Protein AF-0000000066937886 (afdb_homodimer)

pLDDT: mean 88.04, std 13.07, range [36.5, 98.5]

Nearest PDB structures (foldseek):
  7y1j-assembly1_A  TM=9.518E-02  e=7.546E+00  Rattus norvegicus
  7y1j-assembly1_A  TM=9.971E-02  e=4.966E+00  Rattus norvegicus

Radius of gyration: 34.25 Å; Cα contacts (8 Å, |Δi|>4): 2492; chains: 2; bounding box: 72×101×82 Å

Sequence (1190 aa):
MPIIDKDVPQTISIPSATLRKFSGSRVDPYTRYVAYRLFRDLHISVQGQRNINNALSNLPVHVSVAPGEKLSFGWGLSNVIRDQAVHEGSYEHLAMMIALGESFHEPYGARVLMSMADAAAGPDDMTPHFSQWQAALHGCNGIFATSDFGLLVEDYLQIDPYPIVYPMERVKRLDDVFPPSMIAEALRALMRVTKGEAKHVTLIGSGIISWFAAIAEWLCDLRIVVYQKDGKELRVTHPDQEPQLTLVFVPEAGIKASFDPWKPSGPAVEELSLIDRTYSATLHTTRFGGRVAWQSLLPRVFGKSFHHLDHDNSKAFGTMIGSAARMFEGLAHGKGHEDHGQLVSVQNQSNTASYGAGLIETITNWLPELRRFQGRMERSLKLSHEDASASYVENLTKIRKACHCGICTSKDEVDKDKEGHPPDHGYCLAVLVETVISLGLALARMAVSARLFPTRSGIYSFYQSQVARRMEARGLHWTVHFKLVYGNVWNAPDAVRLQNSLQIFAGSRPQGDLPQNLVALSHEGCCAYFMDLEKRMKSSSDCPQVKLIRVVPGGVNVGEKVFDRACLGPIEDADPDDPWEAIIYEHLPEPLFCKMPIIDKDVPQTISIPSATLRKFSGSRVDPYTRYVAYRLFRDLHISVQGQRNINNALSNLPVHVSVAPGEKLSFGWGLSNVIRDQAVHEGSYEHLAMMIALGESFHEPYGARVLMSMADAAAGPDDMTPHFSQWQAALHGCNGIFATSDFGLLVEDYLQIDPYPIVYPMERVKRLDDVFPPSMIAEALRALMRVTKGEAKHVTLIGSGIISWFAAIAEWLCDLRIVVYQKDGKELRVTHPDQEPQLTLVFVPEAGIKASFDPWKPSGPAVEELSLIDRTYSATLHTTRFGGRVAWQSLLPRVFGKSFHHLDHDNSKAFGTMIGSAARMFEGLAHGKGHEDHGQLVSVQNQSNTASYGAGLIETITNWLPELRRFQGRMERSLKLSHEDASASYVENLTKIRKACHCGICTSKDEVDKDKEGHPPDHGYCLAVLVETVISLGLALARMAVSARLFPTRSGIYSFYQSQVARRMEARGLHWTVHFKLVYGNVWNAPDAVRLQNSLQIFAGSRPQGDLPQNLVALSHEGCCAYFMDLEKRMKSSSDCPQVKLIRVVPGGVNVGEKVFDRACLGPIEDADPDDPWEAIIYEHLPEPLFCK

Foldseek 3Di:
DALDDPPDDPDDDDPPLLVVLCVQLVADPVQLSSLCSLQVLADFDPQLVVQLVVLLVPFDKFDAPQVVFQWIWTQGPSHSSVPVVSCPPHCRSVVQLQLLLQFFPLLLSLQLSQLSNVVNHDPPHDHDDSVNSSSNSQSNHQSCLLPCLLVQLLVLLLLFLAQQDDVVVPDQAPCVLEPSNQVSVVVVLVSCCLSPVAQAKEKEFASVCSSVVSCCCNTRVFWEWEEEQQGATRDTPDVVDDGRYYYYHDNGGGIDMDRDDDDRNDDHDDHQDLLSSAHRLVVLSYSGGGFDALACLCCNLQRQLVVCCVPVVVLLLLLLLLLVLLLVQCLCVVHDPPLQNVLRDVQCVVLQCLHQLNLLCLLCVSRVVCVVSSVSSNVLNVDDNVVSLVSNVVSLVVLCVVQVFQQSDAPVPDDPVGHLPGGPSNHRNSLSSLLSSLVSLLSSQEAEDNSRGWISLLSSVSSVLLSVQSNVCHPHDPSVSVCSNRVCRSVNQPLSSQQNVCSGRSNDGDDDDRFRQWAKFAGSFKIKGFCCSNAQNDPDPPRNYDTGIYMRGDAIDRNSHGFGTKGFADGPPDDPVDFWDWRDDPSGPGTITTD/DALDDPPPDPDDDDPPLLVVLCVQLVADPVQLSSLCSLQVLADFDPQLVVLLVVLLVPFDKFAAPQVVFQWIWTQGPSHSSVPVVSCPPHCRSVVQLQLLLQFFALLLSLQLSQLSNVVNHDPPHDHDDSVNSSSNSQSNHQSCLLPCLLVQLLVLLLLFLAQQDDVVVPDQAPCVQEPSNQVSVVVVLVSCCLSPVAQAKEKEFASQCSSVVSCCCNTRVFWEWEEEQQGATRDTPDVVDDGRYYYYHDNGGGIDMDRDDDDRPHDHDDHQDSLSSAHNLVVLSYSGGGFDALACLCCNLQRQLVVCCVPVVVLLLLLLLLLVLLLVQCLCVVHDPPLQNVLRDVQCVVLQCLHQLNLLCLLCVSRVVCVVSSVSSNVLNPDDNVVSLVSNVVSLVVLCVVQVFQQSDAPVPDDPVGHLPGGPSNHRNSLSSLLSSLVSLLSSQEAEDNSRGWISLLSSVSSVLLSVQSNVCHPHDPSVSVCSNRVCRSVNQPLSSQQNVCSGRSNDGDDDDRFRQWAKFADSFKIKGFCCSNYQNDPCPPRNYDTGIYMRGDAIDRNSHGFGTKGFADGPPDDPVDFWDWRDDPSGPGTITTD

Structure (mmCIF, N/CA/C/O backbone):
data_AF-0000000066937886-model_v1
#
loop_
_entity.id
_entity.type
_entity.pdbx_description
1 polymer 'Uncharacterized protein'
#
loop_
_atom_site.group_PDB
_atom_site.id
_atom_site.type_symbol
_atom_site.label_atom_id
_atom_site.label_alt_id
_atom_site.label_comp_id
_atom_site.label_asym_id
_atom_site.label_entity_id
_atom_site.label_seq_id
_atom_site.pdbx_PDB_ins_code
_atom_site.Cartn_x
_atom_site.Cartn_y
_atom_site.Cartn_z
_atom_site.occupancy
_atom_site.B_iso_or_equiv
_atom_site.auth_seq_id
_atom_site.auth_comp_id
_atom_site.auth_asym_id
_atom_site.auth_atom_id
_atom_site.pdbx_PDB_model_num
ATOM 1 N N . MET A 1 1 ? -15.914 -21.859 16.234 1 44.44 1 MET A N 1
ATOM 2 C CA . MET A 1 1 ? -15.141 -21.688 17.469 1 44.44 1 MET A CA 1
ATOM 3 C C . MET A 1 1 ? -14.43 -20.344 17.469 1 44.44 1 MET A C 1
ATOM 5 O O . MET A 1 1 ? -13.93 -19.891 16.438 1 44.44 1 MET A O 1
ATOM 9 N N . PRO A 1 2 ? -14.539 -19.609 18.578 1 62.69 2 PRO A N 1
ATOM 10 C CA . PRO A 1 2 ? -13.859 -18.312 18.656 1 62.69 2 PRO A CA 1
ATOM 11 C C . PRO A 1 2 ? -12.344 -18.422 18.5 1 62.69 2 PRO A C 1
ATOM 13 O O . PRO A 1 2 ? -11.75 -19.406 18.938 1 62.69 2 PRO A O 1
ATOM 16 N N . ILE A 1 3 ? -11.758 -17.656 17.578 1 70.38 3 ILE A N 1
ATOM 17 C CA . ILE A 1 3 ? -10.312 -17.609 17.359 1 70.38 3 ILE A CA 1
ATOM 18 C C . ILE A 1 3 ? -9.602 -17.422 18.703 1 70.38 3 ILE A C 1
ATOM 20 O O . ILE A 1 3 ? -8.602 -18.078 18.984 1 70.38 3 ILE A O 1
ATOM 24 N N . ILE A 1 4 ? -10.133 -16.5 19.484 1 61.88 4 ILE A N 1
ATOM 25 C CA . ILE A 1 4 ? -9.562 -16.297 20.812 1 61.88 4 ILE A CA 1
ATOM 26 C C . ILE A 1 4 ? -10.375 -17.078 21.844 1 61.88 4 ILE A C 1
ATOM 28 O O . ILE A 1 4 ? -11.562 -16.797 22.047 1 61.88 4 ILE A O 1
ATOM 32 N N . ASP A 1 5 ? -9.922 -18.25 22.141 1 63.91 5 ASP A N 1
ATOM 33 C CA . ASP A 1 5 ? -10.609 -19.109 23.109 1 63.91 5 ASP A CA 1
ATOM 34 C C . ASP A 1 5 ? -10.078 -18.891 24.516 1 63.91 5 ASP A C 1
ATOM 36 O O . ASP A 1 5 ? -9.156 -18.094 24.719 1 63.91 5 ASP A O 1
ATOM 40 N N . LYS A 1 6 ? -10.719 -19.484 25.516 1 60.19 6 LYS A N 1
ATOM 41 C CA . LYS A 1 6 ? -10.367 -19.422 26.922 1 60.19 6 LYS A CA 1
ATOM 42 C C . LYS A 1 6 ? -8.938 -19.891 27.156 1 60.19 6 LYS A C 1
ATOM 44 O O . LYS A 1 6 ? -8.352 -19.625 28.219 1 60.19 6 LYS A O 1
ATOM 49 N N . ASP A 1 7 ? -8.242 -20.422 25.984 1 65.5 7 ASP A N 1
ATOM 50 C CA . ASP A 1 7 ? -6.941 -21.031 26.203 1 65.5 7 ASP A CA 1
ATOM 51 C C . ASP A 1 7 ? -5.812 -20.109 25.734 1 65.5 7 ASP A C 1
ATOM 53 O O . ASP A 1 7 ? -4.656 -20.531 25.656 1 65.5 7 ASP A O 1
ATOM 57 N N . VAL A 1 8 ? -6.16 -18.938 25.344 1 73.31 8 VAL A N 1
ATOM 58 C CA . VAL A 1 8 ? -5.09 -18.016 24.969 1 73.31 8 VAL A CA 1
ATOM 59 C C . VAL A 1 8 ? -4.328 -17.578 26.219 1 73.31 8 VAL A C 1
ATOM 61 O O . VAL A 1 8 ? -4.934 -17.125 27.188 1 73.31 8 VAL A O 1
ATOM 64 N N . PRO A 1 9 ? -3.025 -17.844 26.125 1 79.19 9 PRO A N 1
ATOM 65 C CA . PRO A 1 9 ? -2.256 -17.406 27.297 1 79.19 9 PRO A CA 1
ATOM 66 C C . PRO A 1 9 ? -2.381 -15.906 27.547 1 79.19 9 PRO A C 1
ATOM 68 O O . PRO A 1 9 ? -2.588 -15.133 26.625 1 79.19 9 PRO A O 1
ATOM 71 N N . GLN A 1 10 ? -2.297 -15.57 28.734 1 83.44 10 GLN A N 1
ATOM 72 C CA . GLN A 1 10 ? -2.406 -14.172 29.125 1 83.44 10 GLN A CA 1
ATOM 73 C C . GLN A 1 10 ? -1.251 -13.352 28.562 1 83.44 10 GLN A C 1
ATOM 75 O O . GLN A 1 10 ? -1.417 -12.164 28.25 1 83.44 10 GLN A O 1
ATOM 80 N N . THR A 1 11 ? -0.121 -14.109 28.469 1 87 11 THR A N 1
ATOM 81 C CA . THR A 1 11 ? 1.084 -13.469 27.938 1 87 11 THR A CA 1
ATOM 82 C C . THR A 1 11 ? 1.759 -14.359 26.906 1 87 11 THR A C 1
ATOM 84 O O . THR A 1 11 ? 1.809 -15.578 27.047 1 87 11 THR A O 1
ATOM 87 N N . ILE A 1 12 ? 2.129 -13.734 25.859 1 83.31 12 ILE A N 1
ATOM 88 C CA . ILE A 1 12 ? 2.854 -14.438 24.812 1 83.31 12 ILE A CA 1
ATOM 89 C C . ILE A 1 12 ? 4.336 -14.086 24.875 1 83.31 12 ILE A C 1
ATOM 91 O O . ILE A 1 12 ? 4.695 -12.906 24.891 1 83.31 12 ILE A O 1
ATOM 95 N N . SER A 1 13 ? 5.117 -15.078 25.016 1 84.19 13 SER A N 1
ATOM 96 C CA . SER A 1 13 ? 6.562 -14.883 25.031 1 84.19 13 SER A CA 1
ATOM 97 C C . SER A 1 13 ? 7.188 -15.188 23.672 1 84.19 13 SER A C 1
ATOM 99 O O . SER A 1 13 ? 7.035 -16.297 23.156 1 84.19 13 SER A O 1
ATOM 101 N N . ILE A 1 14 ? 7.836 -14.227 23.078 1 86.81 14 ILE A N 1
ATOM 102 C CA . ILE A 1 14 ? 8.492 -14.391 21.797 1 86.81 14 ILE A CA 1
ATOM 103 C C . ILE A 1 14 ? 9.984 -14.07 21.922 1 86.81 14 ILE A C 1
ATOM 105 O O . ILE A 1 14 ? 10.352 -13.016 22.453 1 86.81 14 ILE A O 1
ATOM 109 N N . PRO A 1 15 ? 10.797 -15.031 21.562 1 88.94 15 PRO A N 1
ATOM 110 C CA . PRO A 1 15 ? 12.219 -14.672 21.547 1 88.94 15 PRO A CA 1
ATOM 111 C C . PRO A 1 15 ? 12.492 -13.398 20.75 1 88.94 15 PRO A C 1
ATOM 113 O O . PRO A 1 15 ? 11.891 -13.18 19.703 1 88.94 15 PRO A O 1
ATOM 116 N N . SER A 1 16 ? 13.398 -12.57 21.266 1 88.69 16 SER A N 1
ATOM 117 C CA . SER A 1 16 ? 13.703 -11.289 20.641 1 88.69 16 SER A CA 1
ATOM 118 C C . SER A 1 16 ? 14.188 -11.469 19.203 1 88.69 16 SER A C 1
ATOM 120 O O . SER A 1 16 ? 13.859 -10.672 18.328 1 88.69 16 SER A O 1
ATOM 122 N N . ALA A 1 17 ? 14.93 -12.516 19.031 1 89.06 17 ALA A N 1
ATOM 123 C CA . ALA A 1 17 ? 15.438 -12.797 17.688 1 89.06 17 ALA A CA 1
ATOM 124 C C . ALA A 1 17 ? 14.305 -13.148 16.734 1 89.06 17 ALA A C 1
ATOM 126 O O . ALA A 1 17 ? 14.312 -12.727 15.578 1 89.06 17 ALA A O 1
ATOM 127 N N . THR A 1 18 ? 13.352 -13.867 17.25 1 91.62 18 THR A N 1
ATOM 128 C CA . THR A 1 18 ? 12.203 -14.266 16.438 1 91.62 18 THR A CA 1
ATOM 129 C C . THR A 1 18 ? 11.328 -13.055 16.109 1 91.62 18 THR A C 1
ATOM 131 O O . THR A 1 18 ? 10.836 -12.922 14.984 1 91.62 18 THR A O 1
ATOM 134 N N . LEU A 1 19 ? 11.172 -12.219 17.078 1 92.31 19 LEU A N 1
ATOM 135 C CA . LEU A 1 19 ? 10.383 -11.008 16.875 1 92.31 19 LEU A CA 1
ATOM 136 C C . LEU A 1 19 ? 11.016 -10.109 15.828 1 92.31 19 LEU A C 1
ATOM 138 O O . LEU A 1 19 ? 10.32 -9.531 14.992 1 92.31 19 LEU A O 1
ATOM 142 N N . ARG A 1 20 ? 12.305 -10.016 15.875 1 92.19 20 ARG A N 1
ATOM 143 C CA . ARG A 1 20 ? 13.055 -9.242 14.898 1 92.19 20 ARG A CA 1
ATOM 144 C C . ARG A 1 20 ? 12.891 -9.82 13.492 1 92.19 20 ARG A C 1
ATOM 146 O O . ARG A 1 20 ? 12.695 -9.086 12.531 1 92.19 20 ARG A O 1
ATOM 153 N N . LYS A 1 21 ? 12.938 -11.117 13.414 1 93.75 21 LYS A N 1
ATOM 154 C CA . LYS A 1 21 ? 12.797 -11.789 12.125 1 93.75 21 LYS A CA 1
ATOM 155 C C . LYS A 1 21 ? 11.383 -11.625 11.578 1 93.75 21 LYS A C 1
ATOM 157 O O . LYS A 1 21 ? 11.195 -11.469 10.367 1 93.75 21 LYS A O 1
ATOM 162 N N . PHE A 1 22 ? 10.352 -11.672 12.477 1 94.75 22 PHE A N 1
ATOM 163 C CA . PHE A 1 22 ? 8.977 -11.406 12.07 1 94.75 22 PHE A CA 1
ATOM 164 C C . PHE A 1 22 ? 8.859 -10.008 11.469 1 94.75 22 PHE A C 1
ATOM 166 O O . PHE A 1 22 ? 8.25 -9.828 10.414 1 94.75 22 PHE A O 1
ATOM 173 N N . SER A 1 23 ? 9.5 -9.062 12.133 1 94.88 23 SER A N 1
ATOM 174 C CA . SER A 1 23 ? 9.477 -7.68 11.664 1 94.88 23 SER A CA 1
ATOM 175 C C . SER A 1 23 ? 10.18 -7.539 10.32 1 94.88 23 SER A C 1
ATOM 177 O O . SER A 1 23 ? 9.688 -6.852 9.422 1 94.88 23 SER A O 1
ATOM 179 N N . GLY A 1 24 ? 11.289 -8.234 10.211 1 95.31 24 GLY A N 1
ATOM 180 C CA . GLY A 1 24 ? 12.039 -8.18 8.961 1 95.31 24 GLY A CA 1
ATOM 181 C C . GLY A 1 24 ? 11.266 -8.719 7.777 1 95.31 24 GLY A C 1
ATOM 182 O O . GLY A 1 24 ? 11.414 -8.234 6.656 1 95.31 24 GLY A O 1
ATOM 183 N N . SER A 1 25 ? 10.453 -9.734 8.031 1 95.06 25 SER A N 1
ATOM 184 C CA . SER A 1 25 ? 9.641 -10.336 6.984 1 95.06 25 SER A CA 1
ATOM 185 C C . SER A 1 25 ? 8.266 -9.68 6.902 1 95.06 25 SER A C 1
ATOM 187 O O . SER A 1 25 ? 7.422 -10.086 6.098 1 95.06 25 SER A O 1
ATOM 189 N N . ARG A 1 26 ? 7.98 -8.695 7.789 1 95.5 26 ARG A N 1
ATOM 190 C CA . ARG A 1 26 ? 6.738 -7.938 7.871 1 95.5 26 ARG A CA 1
ATOM 191 C C . ARG A 1 26 ? 5.562 -8.844 8.219 1 95.5 26 ARG A C 1
ATOM 193 O O . ARG A 1 26 ? 4.457 -8.656 7.707 1 95.5 26 ARG A O 1
ATOM 200 N N . VAL A 1 27 ? 5.84 -9.852 8.93 1 95.75 27 VAL A N 1
ATOM 201 C CA . VAL A 1 27 ? 4.801 -10.773 9.383 1 95.75 27 VAL A CA 1
ATOM 202 C C . VAL A 1 27 ? 4.352 -10.398 10.789 1 95.75 27 VAL A C 1
ATOM 204 O O . VAL A 1 27 ? 5.172 -10.289 11.703 1 95.75 27 VAL A O 1
ATOM 207 N N . ASP A 1 28 ? 3.066 -10.203 10.93 1 95.44 28 ASP A N 1
ATOM 208 C CA . ASP A 1 28 ? 2.473 -9.875 12.227 1 95.44 28 ASP A CA 1
ATOM 209 C C . ASP A 1 28 ? 2.365 -11.117 13.109 1 95.44 28 ASP A C 1
ATOM 211 O O . ASP A 1 28 ? 1.706 -12.094 12.734 1 95.44 28 ASP A O 1
ATOM 215 N N . PRO A 1 29 ? 3.037 -11.094 14.281 1 92.38 29 PRO A N 1
ATOM 216 C CA . PRO A 1 29 ? 3.029 -12.281 15.148 1 92.38 29 PRO A CA 1
ATOM 217 C C . PRO A 1 29 ? 1.619 -12.695 15.562 1 92.38 29 PRO A C 1
ATOM 219 O O . PRO A 1 29 ? 1.343 -13.891 15.703 1 92.38 29 PRO A O 1
ATOM 222 N N . TYR A 1 30 ? 0.709 -11.781 15.789 1 92.44 30 TYR A N 1
ATOM 223 C CA . TYR A 1 30 ? -0.662 -12.117 16.156 1 92.44 30 TYR A CA 1
ATOM 224 C C . TYR A 1 30 ? -1.367 -12.852 15.023 1 92.44 30 TYR A C 1
ATOM 226 O O . TYR A 1 30 ? -2.115 -13.805 15.266 1 92.44 30 TYR A O 1
ATOM 234 N N . THR A 1 31 ? -1.194 -12.398 13.812 1 93.88 31 THR A N 1
ATOM 235 C CA . THR A 1 31 ? -1.789 -13.055 12.656 1 93.88 31 THR A CA 1
ATOM 236 C C . THR A 1 31 ? -1.33 -14.5 12.562 1 93.88 31 THR A C 1
ATOM 238 O O . THR A 1 31 ? -2.121 -15.391 12.227 1 93.88 31 THR A O 1
ATOM 241 N N . ARG A 1 32 ? -0.07 -14.719 12.805 1 91.25 32 ARG A N 1
ATOM 242 C CA . ARG A 1 32 ? 0.454 -16.078 12.812 1 91.25 32 ARG A CA 1
ATOM 243 C C . ARG A 1 32 ? -0.229 -16.922 13.891 1 91.25 32 ARG A C 1
ATOM 245 O O . ARG A 1 32 ? -0.51 -18.109 13.672 1 91.25 32 ARG A O 1
ATOM 252 N N . TYR A 1 33 ? -0.379 -16.359 15.016 1 88.44 33 TYR A N 1
ATOM 253 C CA . TYR A 1 33 ? -1.07 -17.047 16.094 1 88.44 33 TYR A CA 1
ATOM 254 C C . TYR A 1 33 ? -2.5 -17.391 15.695 1 88.44 33 TYR A C 1
ATOM 256 O O . TYR A 1 33 ? -2.98 -18.5 15.977 1 88.44 33 TYR A O 1
ATOM 264 N N . VAL A 1 34 ? -3.201 -16.438 15.102 1 91.75 34 VAL A N 1
ATOM 265 C CA . VAL A 1 34 ? -4.57 -16.672 14.656 1 91.75 34 VAL A CA 1
ATOM 266 C C . VAL A 1 34 ? -4.586 -17.812 13.641 1 91.75 34 VAL A C 1
ATOM 268 O O . VAL A 1 34 ? -5.465 -18.672 13.68 1 91.75 34 VAL A O 1
ATOM 271 N N . ALA A 1 35 ? -3.629 -17.781 12.703 1 93.38 35 ALA A N 1
ATOM 272 C CA . ALA A 1 35 ? -3.525 -18.859 11.734 1 93.38 35 ALA A CA 1
ATOM 273 C C . ALA A 1 35 ? -3.342 -20.203 12.43 1 93.38 35 ALA A C 1
ATOM 275 O O . ALA A 1 35 ? -3.963 -21.203 12.055 1 93.38 35 ALA A O 1
ATOM 276 N N . TYR A 1 36 ? -2.469 -20.25 13.438 1 90.38 36 TYR A N 1
ATOM 277 C CA . TYR A 1 36 ? -2.252 -21.453 14.234 1 90.38 36 TYR A CA 1
ATOM 278 C C . TYR A 1 36 ? -3.564 -21.969 14.805 1 90.38 36 TYR A C 1
ATOM 280 O O . TYR A 1 36 ? -3.855 -23.172 14.719 1 90.38 36 TYR A O 1
ATOM 288 N N . ARG A 1 37 ? -4.348 -21.094 15.273 1 88.81 37 ARG A N 1
ATOM 289 C CA . ARG A 1 37 ? -5.617 -21.484 15.875 1 88.81 37 ARG A CA 1
ATOM 290 C C . ARG A 1 37 ? -6.602 -21.969 14.82 1 88.81 37 ARG A C 1
ATOM 292 O O . ARG A 1 37 ? -7.395 -22.875 15.078 1 88.81 37 ARG A O 1
ATOM 299 N N . LEU A 1 38 ? -6.629 -21.328 13.727 1 91.56 38 LEU A N 1
ATOM 300 C CA . LEU A 1 38 ? -7.566 -21.656 12.656 1 91.56 38 LEU A CA 1
ATOM 301 C C . LEU A 1 38 ? -7.332 -23.078 12.148 1 91.56 38 LEU A C 1
ATOM 303 O O . LEU A 1 38 ? -8.281 -23.781 11.797 1 91.56 38 LEU A O 1
ATOM 307 N N . PHE A 1 39 ? -6.062 -23.484 12.133 1 93.62 39 PHE A N 1
ATOM 308 C CA . PHE A 1 39 ? -5.746 -24.734 11.461 1 93.62 39 PHE A CA 1
ATOM 309 C C . PHE A 1 39 ? -5.289 -25.781 12.461 1 93.62 39 PHE A C 1
ATOM 311 O O . PHE A 1 39 ? -4.641 -26.766 12.094 1 93.62 39 PHE A O 1
ATOM 318 N N . ARG A 1 40 ? -5.562 -25.562 13.656 1 87.5 40 ARG A N 1
ATOM 319 C CA . ARG A 1 40 ? -5.164 -26.484 14.711 1 87.5 40 ARG A CA 1
ATOM 320 C C . ARG A 1 40 ? -5.781 -27.859 14.5 1 87.5 40 ARG A C 1
ATOM 322 O O . ARG A 1 40 ? -5.207 -28.875 14.898 1 87.5 40 ARG A O 1
ATOM 329 N N . ASP A 1 41 ? -6.934 -27.875 13.797 1 88.62 41 ASP A N 1
ATOM 330 C CA . ASP A 1 41 ? -7.668 -29.125 13.625 1 88.62 41 ASP A CA 1
ATOM 331 C C . ASP A 1 41 ? -7.25 -29.828 12.336 1 88.62 41 ASP A C 1
ATOM 333 O O . ASP A 1 41 ? -7.75 -30.922 12.023 1 88.62 41 ASP A O 1
ATOM 337 N N . LEU A 1 42 ? -6.406 -29.203 11.594 1 93.38 42 LEU A N 1
ATOM 338 C CA . LEU A 1 42 ? -5.844 -29.875 10.43 1 93.38 42 LEU A CA 1
ATOM 339 C C . LEU A 1 42 ? -4.789 -30.891 10.852 1 93.38 42 LEU A C 1
ATOM 341 O O . LEU A 1 42 ? -3.766 -30.531 11.43 1 93.38 42 LEU A O 1
ATOM 345 N N . HIS A 1 43 ? -5.059 -32.094 10.703 1 93.62 43 HIS A N 1
ATOM 346 C CA . HIS A 1 43 ? -4.094 -33.125 11.07 1 93.62 43 HIS A CA 1
ATOM 347 C C . HIS A 1 43 ? -3.225 -33.531 9.883 1 93.62 43 HIS A C 1
ATOM 349 O O . HIS A 1 43 ? -3.717 -34.094 8.914 1 93.62 43 HIS A O 1
ATOM 355 N N . ILE A 1 44 ? -1.978 -33.25 9.977 1 94.88 44 ILE A N 1
ATOM 356 C CA . ILE A 1 44 ? -1.009 -33.625 8.953 1 94.88 44 ILE A CA 1
ATOM 357 C C . ILE A 1 44 ? -0.472 -35.031 9.234 1 94.88 44 ILE A C 1
ATOM 359 O O . ILE A 1 44 ? -0.085 -35.312 10.359 1 94.88 44 ILE A O 1
ATOM 363 N N . SER A 1 45 ? -0.475 -35.875 8.32 1 95 45 SER A N 1
ATOM 364 C CA . SER A 1 45 ? -0.003 -37.25 8.461 1 95 45 SER A CA 1
ATOM 365 C C . SER A 1 45 ? 1.516 -37.312 8.594 1 95 45 SER A C 1
ATOM 367 O O . SER A 1 45 ? 2.195 -36.281 8.422 1 95 45 SER A O 1
ATOM 369 N N . VAL A 1 46 ? 2.037 -38.469 8.867 1 95.38 46 VAL A N 1
ATOM 370 C CA . VAL A 1 46 ? 3.48 -38.656 8.953 1 95.38 46 VAL A CA 1
ATOM 371 C C . VAL A 1 46 ? 4.125 -38.375 7.605 1 95.38 46 VAL A C 1
ATOM 373 O O . VAL A 1 46 ? 5.16 -37.688 7.539 1 95.38 46 VAL A O 1
ATOM 376 N N . GLN A 1 47 ? 3.467 -38.844 6.59 1 95.5 47 GLN A N 1
ATOM 377 C CA . GLN A 1 47 ? 3.973 -38.562 5.25 1 95.5 47 GLN A CA 1
ATOM 378 C C . GLN A 1 47 ? 3.926 -37.094 4.938 1 95.5 47 GLN A C 1
ATOM 380 O O . GLN A 1 47 ? 4.844 -36.531 4.316 1 95.5 47 GLN A O 1
ATOM 385 N N . GLY A 1 48 ? 2.83 -36.5 5.332 1 96.06 48 GLY A N 1
ATOM 386 C CA . GLY A 1 48 ? 2.721 -35.062 5.145 1 96.06 48 GLY A CA 1
ATOM 387 C C . GLY A 1 48 ? 3.812 -34.281 5.855 1 96.06 48 GLY A C 1
ATOM 388 O O . GLY A 1 48 ? 4.363 -33.312 5.305 1 96.06 48 GLY A O 1
ATOM 389 N N . GLN A 1 49 ? 4.133 -34.656 7.07 1 94.25 49 GLN A N 1
ATOM 390 C CA . GLN A 1 49 ? 5.199 -34.031 7.84 1 94.25 49 GLN A CA 1
ATOM 391 C C . GLN A 1 49 ? 6.551 -34.219 7.152 1 94.25 49 GLN A C 1
ATOM 393 O O . GLN A 1 49 ? 7.359 -33.281 7.125 1 94.25 49 GLN A O 1
ATOM 398 N N . ARG A 1 50 ? 6.727 -35.375 6.664 1 95.5 50 ARG A N 1
ATOM 399 C CA . ARG A 1 50 ? 7.961 -35.625 5.926 1 95.5 50 ARG A CA 1
ATOM 400 C C . ARG A 1 50 ? 8.062 -34.719 4.699 1 95.5 50 ARG A C 1
ATOM 402 O O . ARG A 1 50 ? 9.133 -34.188 4.398 1 95.5 50 ARG A O 1
ATOM 409 N N . ASN A 1 51 ? 6.969 -34.594 3.998 1 96.62 51 ASN A N 1
ATOM 410 C CA . ASN A 1 51 ? 6.941 -33.719 2.822 1 96.62 51 ASN A CA 1
ATOM 411 C C . ASN A 1 51 ? 7.277 -32.281 3.178 1 96.62 51 ASN A C 1
ATOM 413 O O . ASN A 1 51 ? 8.078 -31.641 2.498 1 96.62 51 ASN A O 1
ATOM 417 N N . ILE A 1 52 ? 6.672 -31.797 4.266 1 95 52 ILE A N 1
ATOM 418 C CA . ILE A 1 52 ? 6.883 -30.422 4.691 1 95 52 ILE A CA 1
ATOM 419 C C . ILE A 1 52 ? 8.336 -30.234 5.133 1 95 52 ILE A C 1
ATOM 421 O O . ILE A 1 52 ? 8.984 -29.266 4.758 1 95 52 ILE A O 1
ATOM 425 N N . ASN A 1 53 ? 8.805 -31.156 5.906 1 92.88 53 ASN A N 1
ATOM 426 C CA . ASN A 1 53 ? 10.18 -31.078 6.395 1 92.88 53 ASN A CA 1
ATOM 427 C C . ASN A 1 53 ? 11.18 -31.109 5.246 1 92.88 53 ASN A C 1
ATOM 429 O O . ASN A 1 53 ? 12.195 -30.406 5.285 1 92.88 53 ASN A O 1
ATOM 433 N N . ASN A 1 54 ? 10.883 -31.938 4.305 1 94.88 54 ASN A N 1
ATOM 434 C CA . ASN A 1 54 ? 11.75 -31.984 3.133 1 94.88 54 ASN A CA 1
ATOM 435 C C . ASN A 1 54 ? 11.766 -30.656 2.383 1 94.88 54 ASN A C 1
ATOM 437 O O . ASN A 1 54 ? 12.812 -30.203 1.929 1 94.88 54 ASN A O 1
ATOM 441 N N . ALA A 1 55 ? 10.625 -30.094 2.221 1 95.12 55 ALA A N 1
ATOM 442 C CA . ALA A 1 55 ? 10.531 -28.797 1.552 1 95.12 55 ALA A CA 1
ATOM 443 C C . ALA A 1 55 ? 11.289 -27.719 2.326 1 95.12 55 ALA A C 1
ATOM 445 O O . ALA A 1 55 ? 12.031 -26.938 1.738 1 95.12 55 ALA A O 1
ATOM 446 N N . LEU A 1 56 ? 11.164 -27.703 3.65 1 93.38 56 LEU A N 1
ATOM 447 C CA . LEU A 1 56 ? 11.766 -26.688 4.5 1 93.38 56 LEU A CA 1
ATOM 448 C C . LEU A 1 56 ? 13.281 -26.875 4.582 1 93.38 56 LEU A C 1
ATOM 450 O O . LEU A 1 56 ? 14.031 -25.906 4.684 1 93.38 56 LEU A O 1
ATOM 454 N N . SER A 1 57 ? 13.719 -28.094 4.492 1 92.5 57 SER A N 1
ATOM 455 C CA . SER A 1 57 ? 15.141 -28.391 4.621 1 92.5 57 SER A CA 1
ATOM 456 C C . SER A 1 57 ? 15.891 -28.094 3.33 1 92.5 57 SER A C 1
ATOM 458 O O . SER A 1 57 ? 17.109 -27.922 3.344 1 92.5 57 SER A O 1
ATOM 460 N N . ASN A 1 58 ? 15.164 -28.016 2.24 1 93.56 58 ASN A N 1
ATOM 461 C CA . ASN A 1 58 ? 15.82 -27.859 0.948 1 93.56 58 ASN A CA 1
ATOM 462 C C . ASN A 1 58 ? 15.539 -26.484 0.334 1 93.56 58 ASN A C 1
ATOM 464 O O . ASN A 1 58 ? 15.477 -26.344 -0.889 1 93.56 58 ASN A O 1
ATOM 468 N N . LEU A 1 59 ? 15.328 -25.547 1.194 1 95.19 59 LEU A N 1
ATOM 469 C CA . LEU A 1 59 ? 15.078 -24.203 0.694 1 95.19 59 LEU A CA 1
ATOM 470 C C . LEU A 1 59 ? 16.359 -23.594 0.121 1 95.19 59 LEU A C 1
ATOM 472 O O . LEU A 1 59 ? 17.359 -23.469 0.825 1 95.19 59 LEU A O 1
ATOM 476 N N . PRO A 1 60 ? 16.328 -23.219 -1.128 1 94.69 60 PRO A N 1
ATOM 477 C CA . PRO A 1 60 ? 17.547 -22.688 -1.748 1 94.69 60 PRO A CA 1
ATOM 478 C C . PRO A 1 60 ? 17.922 -21.297 -1.227 1 94.69 60 PRO A C 1
ATOM 480 O O . PRO A 1 60 ? 17.031 -20.484 -0.937 1 94.69 60 PRO A O 1
ATOM 483 N N . VAL A 1 61 ? 19.188 -21.062 -1.069 1 93.38 61 VAL A N 1
ATOM 484 C CA . VAL A 1 61 ? 19.719 -19.75 -0.694 1 93.38 61 VAL A CA 1
ATOM 485 C C . VAL A 1 61 ? 21.016 -19.484 -1.463 1 93.38 61 VAL A C 1
ATOM 487 O O . VAL A 1 61 ? 21.859 -20.375 -1.604 1 93.38 61 VAL A O 1
ATOM 490 N N . HIS A 1 62 ? 21.078 -18.328 -2.094 1 93.06 62 HIS A N 1
ATOM 491 C CA . HIS A 1 62 ? 22.266 -17.859 -2.787 1 93.06 62 HIS A CA 1
ATOM 492 C C . HIS A 1 62 ? 22.844 -16.609 -2.121 1 93.06 62 HIS A C 1
ATOM 494 O O . HIS A 1 62 ? 22.203 -15.547 -2.137 1 93.06 62 HIS A O 1
ATOM 500 N N . VAL A 1 63 ? 23.969 -16.734 -1.548 1 90.69 63 VAL A N 1
ATOM 501 C CA . VAL A 1 63 ? 24.562 -15.641 -0.781 1 90.69 63 VAL A CA 1
ATOM 502 C C . VAL A 1 63 ? 25.516 -14.844 -1.671 1 90.69 63 VAL A C 1
ATOM 504 O O . VAL A 1 63 ? 26.25 -15.414 -2.482 1 90.69 63 VAL A O 1
ATOM 507 N N . SER A 1 64 ? 25.422 -13.578 -1.507 1 86 64 SER A N 1
ATOM 508 C CA . SER A 1 64 ? 26.375 -12.727 -2.203 1 86 64 SER A CA 1
ATOM 509 C C . SER A 1 64 ? 27.75 -12.766 -1.534 1 86 64 SER A C 1
ATOM 511 O O . SER A 1 64 ? 27.859 -13.164 -0.373 1 86 64 SER A O 1
ATOM 513 N N . VAL A 1 65 ? 28.828 -12.586 -2.227 1 73.44 65 VAL A N 1
ATOM 514 C CA . VAL A 1 65 ? 30.219 -12.773 -1.817 1 73.44 65 VAL A CA 1
ATOM 515 C C . VAL A 1 65 ? 30.562 -11.797 -0.693 1 73.44 65 VAL A C 1
ATOM 517 O O . VAL A 1 65 ? 31.516 -12.023 0.063 1 73.44 65 VAL A O 1
ATOM 520 N N . ALA A 1 66 ? 29.828 -10.828 -0.556 1 63.38 66 ALA A N 1
ATOM 521 C CA . ALA A 1 66 ? 30.281 -9.914 0.495 1 63.38 66 ALA A CA 1
ATOM 522 C C . ALA A 1 66 ? 29.922 -10.461 1.877 1 63.38 66 ALA A C 1
ATOM 524 O O . ALA A 1 66 ? 28.75 -10.492 2.256 1 63.38 66 ALA A O 1
ATOM 525 N N . PRO A 1 67 ? 30.812 -11.43 2.449 1 57.28 67 PRO A N 1
ATOM 526 C CA . PRO A 1 67 ? 30.5 -12.211 3.65 1 57.28 67 PRO A CA 1
ATOM 527 C C . PRO A 1 67 ? 29.625 -11.453 4.641 1 57.28 67 PRO A C 1
ATOM 529 O O . PRO A 1 67 ? 28.641 -12 5.152 1 57.28 67 PRO A O 1
ATOM 532 N N . GLY A 1 68 ? 30.109 -10.359 5.078 1 56.81 68 GLY A N 1
ATOM 533 C CA . GLY A 1 68 ? 29.5 -9.594 6.148 1 56.81 68 GLY A CA 1
ATOM 534 C C . GLY A 1 68 ? 28.188 -8.938 5.73 1 56.81 68 GLY A C 1
ATOM 535 O O . GLY A 1 68 ? 27.469 -8.398 6.57 1 56.81 68 GLY A O 1
ATOM 536 N N . GLU A 1 69 ? 27.969 -9.109 4.422 1 59.03 69 GLU A N 1
ATOM 537 C CA . GLU A 1 69 ? 27.047 -8.117 3.875 1 59.03 69 GLU A CA 1
ATOM 538 C C . GLU A 1 69 ? 25.625 -8.664 3.811 1 59.03 69 GLU A C 1
ATOM 540 O O . GLU A 1 69 ? 24.672 -7.918 3.564 1 59.03 69 GLU A O 1
ATOM 545 N N . LYS A 1 70 ? 25.312 -9.734 4.266 1 81.06 70 LYS A N 1
ATOM 546 C CA . LYS A 1 70 ? 24.047 -10.383 4.574 1 81.06 70 LYS A CA 1
ATOM 547 C C . LYS A 1 70 ? 23.047 -10.219 3.432 1 81.06 70 LYS A C 1
ATOM 549 O O . LYS A 1 70 ? 21.859 -10.023 3.664 1 81.06 70 LYS A O 1
ATOM 554 N N . LEU A 1 71 ? 23.562 -10.031 2.113 1 91.38 71 LEU A N 1
ATOM 555 C CA . LEU A 1 71 ? 22.703 -10.055 0.941 1 91.38 71 LEU A CA 1
ATOM 556 C C . LEU A 1 71 ? 22.531 -11.469 0.408 1 91.38 71 LEU A C 1
ATOM 558 O O . LEU A 1 71 ? 23.531 -12.172 0.181 1 91.38 71 LEU A O 1
ATOM 562 N N . SER A 1 72 ? 21.391 -11.906 0.338 1 94.5 72 SER A N 1
ATOM 563 C CA . SER A 1 72 ? 21.141 -13.242 -0.206 1 94.5 72 SER A CA 1
ATOM 564 C C . SER A 1 72 ? 19.844 -13.281 -0.992 1 94.5 72 SER A C 1
ATOM 566 O O . SER A 1 72 ? 19.016 -12.375 -0.884 1 94.5 72 SER A O 1
ATOM 568 N N . PHE A 1 73 ? 19.672 -14.266 -1.849 1 96.31 73 PHE A N 1
ATOM 569 C CA . PHE A 1 73 ? 18.5 -14.461 -2.695 1 96.31 73 PHE A CA 1
ATOM 570 C C . PHE A 1 73 ? 17.891 -15.836 -2.463 1 96.31 73 PHE A C 1
ATOM 572 O O . PHE A 1 73 ? 18.609 -16.812 -2.207 1 96.31 73 PHE A O 1
ATOM 579 N N . GLY A 1 74 ? 16.594 -15.906 -2.584 1 96.81 74 GLY A N 1
ATOM 580 C CA . GLY A 1 74 ? 15.883 -17.109 -2.156 1 96.81 74 GLY A CA 1
ATOM 581 C C . GLY A 1 74 ? 15.453 -17.047 -0.702 1 96.81 74 GLY A C 1
ATOM 582 O O . GLY A 1 74 ? 14.82 -16.094 -0.269 1 96.81 74 GLY A O 1
ATOM 583 N N . TRP A 1 75 ? 15.758 -18.031 0.007 1 96.19 75 TRP A N 1
ATOM 584 C CA . TRP A 1 75 ? 15.406 -18.094 1.421 1 96.19 75 TRP A CA 1
ATOM 585 C C . TRP A 1 75 ? 16.625 -17.859 2.301 1 96.19 75 TRP A C 1
ATOM 587 O O . TRP A 1 75 ? 17.328 -18.797 2.678 1 96.19 75 TRP A O 1
ATOM 597 N N . GLY A 1 76 ? 16.781 -16.609 2.641 1 93.81 76 GLY A N 1
ATOM 598 C CA . GLY A 1 76 ? 17.953 -16.156 3.385 1 93.81 76 GLY A CA 1
ATOM 599 C C . GLY A 1 76 ? 18.156 -16.906 4.684 1 93.81 76 GLY A C 1
ATOM 600 O O . GLY A 1 76 ? 17.203 -17.406 5.281 1 93.81 76 GLY A O 1
ATOM 601 N N . LEU A 1 77 ? 19.328 -16.891 5.211 1 90.19 77 LEU A N 1
ATOM 602 C CA . LEU A 1 77 ? 19.719 -17.641 6.402 1 90.19 77 LEU A CA 1
ATOM 603 C C . LEU A 1 77 ? 19.047 -17.062 7.645 1 90.19 77 LEU A C 1
ATOM 605 O O . LEU A 1 77 ? 18.828 -17.781 8.625 1 90.19 77 LEU A O 1
ATOM 609 N N . SER A 1 78 ? 18.703 -15.812 7.586 1 90.88 78 SER A N 1
ATOM 610 C CA . SER A 1 78 ? 18.094 -15.156 8.742 1 90.88 78 SER A CA 1
ATOM 611 C C . SER A 1 78 ? 16.594 -14.992 8.555 1 90.88 78 SER A C 1
ATOM 613 O O . SER A 1 78 ? 15.953 -14.258 9.312 1 90.88 78 SER A O 1
ATOM 615 N N . ASN A 1 79 ? 16.125 -15.648 7.527 1 92.69 79 ASN A N 1
ATOM 616 C CA . ASN A 1 79 ? 14.68 -15.57 7.293 1 92.69 79 ASN A CA 1
ATOM 617 C C . ASN A 1 79 ? 13.898 -16.203 8.438 1 92.69 79 ASN A C 1
ATOM 619 O O . ASN A 1 79 ? 14.328 -17.203 9.016 1 92.69 79 ASN A O 1
ATOM 623 N N . VAL A 1 80 ? 12.781 -15.703 8.695 1 92.38 80 VAL A N 1
ATOM 624 C CA . VAL A 1 80 ? 11.977 -16.125 9.836 1 92.38 80 VAL A CA 1
ATOM 625 C C . VAL A 1 80 ? 11.555 -17.578 9.664 1 92.38 80 VAL A C 1
ATOM 627 O O . VAL A 1 80 ? 11.383 -18.297 10.648 1 92.38 80 VAL A O 1
ATOM 630 N N . ILE A 1 81 ? 11.469 -18.062 8.469 1 92 81 ILE A N 1
ATOM 631 C CA . ILE A 1 81 ? 11 -19.422 8.195 1 92 81 ILE A CA 1
ATOM 632 C C . ILE A 1 81 ? 12.023 -20.438 8.703 1 92 81 ILE A C 1
ATOM 634 O O . ILE A 1 81 ? 11.695 -21.594 8.938 1 92 81 ILE A O 1
ATOM 638 N N . ARG A 1 82 ? 13.25 -20 8.844 1 91.75 82 ARG A N 1
ATOM 639 C CA . ARG A 1 82 ? 14.312 -20.891 9.305 1 91.75 82 ARG A CA 1
ATOM 640 C C . ARG A 1 82 ? 14.398 -20.891 10.828 1 91.75 82 ARG A C 1
ATOM 642 O O . ARG A 1 82 ? 15.164 -21.672 11.406 1 91.75 82 ARG A O 1
ATOM 649 N N . ASP A 1 83 ? 13.641 -20.031 11.445 1 88.19 83 ASP A N 1
ATOM 650 C CA . ASP A 1 83 ? 13.617 -19.953 12.906 1 88.19 83 ASP A CA 1
ATOM 651 C C . ASP A 1 83 ? 12.82 -21.109 13.508 1 88.19 83 ASP A C 1
ATOM 653 O O . ASP A 1 83 ? 11.633 -21.266 13.211 1 88.19 83 ASP A O 1
ATOM 657 N N . GLN A 1 84 ? 13.359 -21.797 14.398 1 81.88 84 GLN A N 1
ATOM 658 C CA . GLN A 1 84 ? 12.727 -22.953 15.008 1 81.88 84 GLN A CA 1
ATOM 659 C C . GLN A 1 84 ? 11.508 -22.547 15.844 1 81.88 84 GLN A C 1
ATOM 661 O O . GLN A 1 84 ? 10.539 -23.312 15.938 1 81.88 84 GLN A O 1
ATOM 666 N N . ALA A 1 85 ? 11.578 -21.359 16.391 1 78.25 85 ALA A N 1
ATOM 667 C CA . ALA A 1 85 ? 10.508 -20.875 17.25 1 78.25 85 ALA A CA 1
ATOM 668 C C . ALA A 1 85 ? 9.195 -20.734 16.484 1 78.25 85 ALA A C 1
ATOM 670 O O . ALA A 1 85 ? 8.117 -20.844 17.062 1 78.25 85 ALA A O 1
ATOM 671 N N . VAL A 1 86 ? 9.328 -20.531 15.234 1 76.56 86 VAL A N 1
ATOM 672 C CA . VAL A 1 86 ? 8.141 -20.312 14.414 1 76.56 86 VAL A CA 1
ATOM 673 C C . VAL A 1 86 ? 7.453 -21.641 14.125 1 76.56 86 VAL A C 1
ATOM 675 O O . VAL A 1 86 ? 6.258 -21.688 13.828 1 76.56 86 VAL A O 1
ATOM 678 N N . HIS A 1 87 ? 8.203 -22.641 14.234 1 71.5 87 HIS A N 1
ATOM 679 C CA . HIS A 1 87 ? 7.695 -23.969 13.922 1 71.5 87 HIS A CA 1
ATOM 680 C C . HIS A 1 87 ? 7.277 -24.719 15.18 1 71.5 87 HIS A C 1
ATOM 682 O O . HIS A 1 87 ? 6.742 -25.828 15.102 1 71.5 87 HIS A O 1
ATOM 688 N N . GLU A 1 88 ? 7.602 -24.047 16.312 1 64.62 88 GLU A N 1
ATOM 689 C CA . GLU A 1 88 ? 7.316 -24.734 17.562 1 64.62 88 GLU A CA 1
ATOM 690 C C . GLU A 1 88 ? 5.82 -24.984 17.734 1 64.62 88 GLU A C 1
ATOM 692 O O . GLU A 1 88 ? 5.02 -24.047 17.625 1 64.62 88 GLU A O 1
ATOM 697 N N . GLY A 1 89 ? 5.461 -26.328 17.75 1 63.31 89 GLY A N 1
ATOM 698 C CA . GLY A 1 89 ? 4.113 -26.797 18.031 1 63.31 89 GLY A CA 1
ATOM 699 C C . GLY A 1 89 ? 3.461 -27.469 16.828 1 63.31 89 GLY A C 1
ATOM 7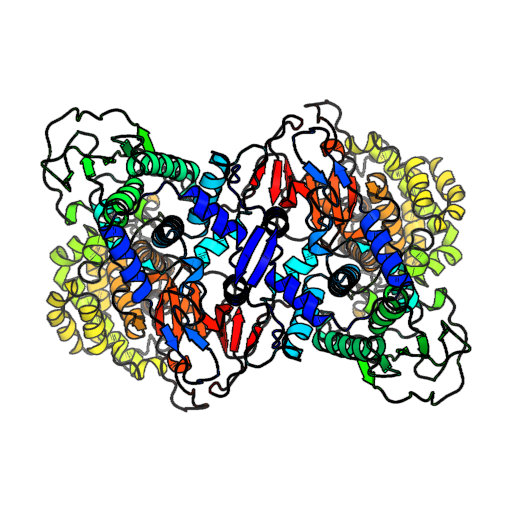00 O O . GLY A 1 89 ? 3.096 -28.641 16.906 1 63.31 89 GLY A O 1
ATOM 701 N N . SER A 1 90 ? 3.145 -26.578 15.719 1 72.69 90 SER A N 1
ATOM 702 C CA . SER A 1 90 ? 2.436 -27.219 14.617 1 72.69 90 SER A CA 1
ATOM 703 C C . SER A 1 90 ? 2.766 -26.562 13.289 1 72.69 90 SER A C 1
ATOM 705 O O . SER A 1 90 ? 3.111 -25.375 13.25 1 72.69 90 SER A O 1
ATOM 707 N N . TYR A 1 91 ? 2.852 -27.422 12.273 1 84.12 91 TYR A N 1
ATOM 708 C CA . TYR A 1 91 ? 3.127 -26.969 10.922 1 84.12 91 TYR A CA 1
ATOM 709 C C . TYR A 1 91 ? 1.833 -26.75 10.141 1 84.12 91 TYR A C 1
ATOM 711 O O . TYR A 1 91 ? 1.856 -26.297 9 1 84.12 91 TYR A O 1
ATOM 719 N N . GLU A 1 92 ? 0.799 -27.047 10.797 1 91.81 92 GLU A N 1
ATOM 720 C CA . GLU A 1 92 ? -0.454 -27.109 10.047 1 91.81 92 GLU A CA 1
ATOM 721 C C . GLU A 1 92 ? -0.792 -25.766 9.43 1 91.81 92 GLU A C 1
ATOM 723 O O . GLU A 1 92 ? -1.116 -25.688 8.242 1 91.81 92 GLU A O 1
ATOM 728 N N . HIS A 1 93 ? -0.664 -24.734 10.266 1 92.69 93 HIS A N 1
ATOM 729 C CA . HIS A 1 93 ? -1.015 -23.406 9.758 1 92.69 93 HIS A CA 1
ATOM 730 C C . HIS A 1 93 ? -0.04 -22.953 8.68 1 92.69 93 HIS A C 1
ATOM 732 O O . HIS A 1 93 ? -0.45 -22.375 7.672 1 92.69 93 HIS A O 1
ATOM 738 N N . LEU A 1 94 ? 1.209 -23.234 8.82 1 93.25 94 LEU A N 1
ATOM 739 C CA . LEU A 1 94 ? 2.217 -22.875 7.832 1 93.25 94 LEU A CA 1
ATOM 740 C C . LEU A 1 94 ? 1.99 -23.625 6.523 1 93.25 94 LEU A C 1
ATOM 742 O O . LEU A 1 94 ? 2.014 -23.031 5.445 1 93.25 94 LEU A O 1
ATOM 746 N N . ALA A 1 95 ? 1.747 -24.906 6.688 1 95.81 95 ALA A N 1
ATOM 747 C CA . ALA A 1 95 ? 1.535 -25.734 5.512 1 95.81 95 ALA A CA 1
ATOM 748 C C . ALA A 1 95 ? 0.356 -25.234 4.684 1 95.81 95 ALA A C 1
ATOM 750 O O . ALA A 1 95 ? 0.428 -25.188 3.453 1 95.81 95 ALA A O 1
ATOM 751 N N . MET A 1 96 ? -0.646 -24.859 5.336 1 96.38 96 MET A N 1
ATOM 752 C CA . MET A 1 96 ? -1.847 -24.391 4.641 1 96.38 96 MET A CA 1
ATOM 753 C C . MET A 1 96 ? -1.598 -23.062 3.938 1 96.38 96 MET A C 1
ATOM 755 O O . MET A 1 96 ? -2.029 -22.875 2.801 1 96.38 96 MET A O 1
ATOM 759 N N . MET A 1 97 ? -0.965 -22.172 4.629 1 96.31 97 MET A N 1
ATOM 760 C CA . MET A 1 97 ? -0.664 -20.891 4.016 1 96.31 97 MET A CA 1
ATOM 761 C C . MET A 1 97 ? 0.243 -21.062 2.803 1 96.31 97 MET A C 1
ATOM 763 O O . MET A 1 97 ? 0.035 -20.422 1.77 1 96.31 97 MET A O 1
ATOM 767 N N . ILE A 1 98 ? 1.193 -21.953 2.934 1 96.94 98 ILE A N 1
ATOM 768 C CA . ILE A 1 98 ? 2.117 -22.219 1.836 1 96.94 98 ILE A CA 1
ATOM 769 C C . ILE A 1 98 ? 1.356 -22.828 0.656 1 96.94 98 ILE A C 1
ATOM 771 O O . ILE A 1 98 ? 1.571 -22.438 -0.493 1 96.94 98 ILE A O 1
ATOM 775 N N . ALA A 1 99 ? 0.504 -23.766 0.982 1 97.88 99 ALA A N 1
ATOM 776 C CA . ALA A 1 99 ? -0.274 -24.422 -0.06 1 97.88 99 ALA A CA 1
ATOM 777 C C . ALA A 1 99 ? -1.171 -23.438 -0.794 1 97.88 99 ALA A C 1
ATOM 779 O O . ALA A 1 99 ? -1.321 -23.516 -2.016 1 97.88 99 ALA A O 1
ATOM 780 N N . LEU A 1 100 ? -1.762 -22.547 -0.051 1 97.44 100 LEU A N 1
ATOM 781 C CA . LEU A 1 100 ? -2.584 -21.5 -0.658 1 97.44 100 LEU A CA 1
ATOM 782 C C . LEU A 1 100 ? -1.752 -20.625 -1.593 1 97.44 100 LEU A C 1
ATOM 784 O O . LEU A 1 100 ? -2.164 -20.344 -2.721 1 97.44 100 LEU A O 1
ATOM 788 N N . GLY A 1 101 ? -0.622 -20.25 -1.182 1 96.38 101 GLY A N 1
ATOM 789 C CA . GLY A 1 101 ? 0.247 -19.391 -1.978 1 96.38 101 GLY A CA 1
ATOM 790 C C . GLY A 1 101 ? 0.76 -20.078 -3.234 1 96.38 101 GLY A C 1
ATOM 791 O O . GLY A 1 101 ? 0.984 -19.422 -4.254 1 96.38 101 GLY A O 1
ATOM 792 N N . GLU A 1 102 ? 0.934 -21.328 -3.176 1 96.75 102 GLU A N 1
ATOM 793 C CA . GLU A 1 102 ? 1.48 -22.109 -4.289 1 96.75 102 GLU A CA 1
ATOM 794 C C . GLU A 1 102 ? 0.475 -22.203 -5.434 1 96.75 102 GLU A C 1
ATOM 796 O O . GLU A 1 102 ? 0.862 -22.297 -6.602 1 96.75 102 GLU A O 1
ATOM 801 N N . SER A 1 103 ? -0.798 -22.125 -5.062 1 95.44 103 SER A N 1
ATOM 802 C CA . SER A 1 103 ? -1.791 -22.469 -6.074 1 95.44 103 SER A CA 1
ATOM 803 C C . SER A 1 103 ? -2.66 -21.266 -6.426 1 95.44 103 SER A C 1
ATOM 805 O O . SER A 1 103 ? -3.295 -21.25 -7.484 1 95.44 103 SER A O 1
ATOM 807 N N . PHE A 1 104 ? -2.748 -20.328 -5.52 1 94.06 104 PHE A N 1
ATOM 808 C CA . PHE A 1 104 ? -3.586 -19.156 -5.723 1 94.06 104 PHE A CA 1
ATOM 809 C C . PHE A 1 104 ? -2.748 -17.875 -5.699 1 94.06 104 PHE A C 1
ATOM 811 O O . PHE A 1 104 ? -1.656 -17.859 -5.129 1 94.06 104 PHE A O 1
ATOM 818 N N . HIS A 1 105 ? -3.287 -16.875 -6.41 1 92.06 105 HIS A N 1
ATOM 819 C CA . HIS A 1 105 ? -2.662 -15.57 -6.246 1 92.06 105 HIS A CA 1
ATOM 820 C C . HIS A 1 105 ? -2.76 -15.094 -4.805 1 92.06 105 HIS A C 1
ATOM 822 O O . HIS A 1 105 ? -3.75 -15.359 -4.121 1 92.06 105 HIS A O 1
ATOM 828 N N . GLU A 1 106 ? -1.812 -14.391 -4.348 1 94.25 106 GLU A N 1
ATOM 829 C CA . GLU A 1 106 ? -1.632 -14.047 -2.943 1 94.25 106 GLU A CA 1
ATOM 830 C C . GLU A 1 106 ? -2.859 -13.32 -2.391 1 94.25 106 GLU A C 1
ATOM 832 O O . GLU A 1 106 ? -3.359 -13.672 -1.319 1 94.25 106 GLU A O 1
ATOM 837 N N . PRO A 1 107 ? -3.412 -12.25 -3.086 1 93.88 107 PRO A N 1
ATOM 838 C CA . PRO A 1 107 ? -4.59 -11.586 -2.516 1 93.88 107 PRO A CA 1
ATOM 839 C C . PRO A 1 107 ? -5.77 -12.531 -2.332 1 93.88 107 PRO A C 1
ATOM 841 O O . PRO A 1 107 ? -6.496 -12.438 -1.338 1 93.88 107 PRO A O 1
ATOM 844 N N . TYR A 1 108 ? -5.969 -13.461 -3.24 1 94 108 TYR A N 1
ATOM 845 C CA . TYR A 1 108 ? -7.055 -14.43 -3.111 1 94 108 TYR A CA 1
ATOM 846 C C . TYR A 1 108 ? -6.82 -15.352 -1.922 1 94 108 TYR A C 1
ATOM 848 O O . TYR A 1 108 ? -7.734 -15.602 -1.13 1 94 108 TYR A O 1
ATOM 856 N N . GLY A 1 109 ? -5.617 -15.898 -1.87 1 96.25 109 GLY A N 1
ATOM 857 C CA . GLY A 1 109 ? -5.289 -16.734 -0.725 1 96.25 109 GLY A CA 1
ATOM 858 C C . GLY A 1 109 ? -5.484 -16.031 0.604 1 96.25 109 GLY A C 1
ATOM 859 O O . GLY A 1 109 ? -5.977 -16.625 1.563 1 96.25 109 GLY A O 1
ATOM 860 N N . ALA A 1 110 ? -5.066 -14.773 0.667 1 97.12 110 ALA A N 1
ATOM 861 C CA . ALA A 1 110 ? -5.238 -13.977 1.878 1 97.12 110 ALA A CA 1
ATOM 862 C C . ALA A 1 110 ? -6.715 -13.82 2.225 1 97.12 110 ALA A C 1
ATOM 864 O O . ALA A 1 110 ? -7.09 -13.836 3.4 1 97.12 110 ALA A O 1
ATOM 865 N N . ARG A 1 111 ? -7.562 -13.672 1.249 1 96.06 111 ARG A N 1
ATOM 866 C CA . ARG A 1 111 ? -8.992 -13.523 1.483 1 96.06 111 ARG A CA 1
ATOM 867 C C . ARG A 1 111 ? -9.602 -14.82 1.994 1 96.06 111 ARG A C 1
ATOM 869 O O . ARG A 1 111 ? -10.547 -14.805 2.789 1 96.06 111 ARG A O 1
ATOM 876 N N . VAL A 1 112 ? -9.078 -15.914 1.516 1 96.5 112 VAL A N 1
ATOM 877 C CA . VAL A 1 112 ? -9.523 -17.203 2.041 1 96.5 112 VAL A CA 1
ATOM 878 C C . VAL A 1 112 ? -9.211 -17.281 3.533 1 96.5 112 VAL A C 1
ATOM 880 O O . VAL A 1 112 ? -10.062 -17.672 4.332 1 96.5 112 VAL A O 1
ATOM 883 N N . LEU A 1 113 ? -8.008 -16.906 3.898 1 97.25 113 LEU A N 1
ATOM 884 C CA . LEU A 1 113 ? -7.609 -16.906 5.301 1 97.25 113 LEU A CA 1
ATOM 885 C C . LEU A 1 113 ? -8.477 -15.961 6.121 1 97.25 113 LEU A C 1
ATOM 887 O O . LEU A 1 113 ? -8.898 -16.297 7.23 1 97.25 113 LEU A O 1
ATOM 891 N N . MET A 1 114 ? -8.695 -14.828 5.555 1 95.44 114 MET A N 1
ATOM 892 C CA . MET A 1 114 ? -9.562 -13.852 6.215 1 95.44 114 MET A CA 1
ATOM 893 C C . MET A 1 114 ? -10.961 -14.422 6.414 1 95.44 114 MET A C 1
ATOM 895 O O . MET A 1 114 ? -11.547 -14.266 7.484 1 95.44 114 MET A O 1
ATOM 899 N N . SER A 1 115 ? -11.492 -15.109 5.395 1 94.69 115 SER A N 1
ATOM 900 C CA . SER A 1 115 ? -12.812 -15.719 5.48 1 94.69 115 SER A CA 1
ATOM 901 C C . SER A 1 115 ? -12.852 -16.812 6.543 1 94.69 115 SER A C 1
ATOM 903 O O . SER A 1 115 ? -13.852 -16.969 7.25 1 94.69 115 SER A O 1
ATOM 905 N N . MET A 1 116 ? -11.789 -17.578 6.602 1 95.75 116 MET A N 1
ATOM 906 C CA . MET A 1 116 ? -11.68 -18.594 7.641 1 95.75 116 MET A CA 1
ATOM 907 C C . MET A 1 116 ? -11.711 -17.969 9.031 1 95.75 116 MET A C 1
ATOM 909 O O . MET A 1 116 ? -12.391 -18.469 9.93 1 95.75 116 MET A O 1
ATOM 913 N N . ALA A 1 117 ? -10.961 -16.891 9.172 1 94.75 117 ALA A N 1
ATOM 914 C CA . ALA A 1 117 ? -10.883 -16.203 10.461 1 94.75 117 ALA A CA 1
ATOM 915 C C . ALA A 1 117 ? -12.234 -15.602 10.844 1 94.75 117 ALA A C 1
ATOM 917 O O . ALA A 1 117 ? -12.656 -15.695 12 1 94.75 117 ALA A O 1
ATOM 918 N N . ASP A 1 118 ? -12.906 -15.031 9.93 1 90.94 118 ASP A N 1
ATOM 919 C CA . ASP A 1 118 ? -14.203 -14.414 10.18 1 90.94 118 ASP A CA 1
ATOM 920 C C . ASP A 1 118 ? -15.234 -15.453 10.625 1 90.94 118 ASP A C 1
ATOM 922 O O . ASP A 1 118 ? -16.047 -15.188 11.516 1 90.94 118 ASP A O 1
ATOM 926 N N . ALA A 1 119 ? -15.164 -16.547 9.953 1 90.44 119 ALA A N 1
ATOM 927 C CA . ALA A 1 119 ? -16.109 -17.609 10.273 1 90.44 119 ALA A CA 1
ATOM 928 C C . ALA A 1 119 ? -15.859 -18.172 11.672 1 90.44 119 ALA A C 1
ATOM 930 O O . ALA A 1 119 ? -16.797 -18.625 12.336 1 90.44 119 ALA A O 1
ATOM 931 N N . ALA A 1 120 ? -14.648 -18.141 12.047 1 90.12 120 ALA A N 1
ATOM 932 C CA . ALA A 1 120 ? -14.273 -18.719 13.336 1 90.12 120 ALA A CA 1
ATOM 933 C C . ALA A 1 120 ? -14.375 -17.688 14.453 1 90.12 120 ALA A C 1
ATOM 935 O O . ALA A 1 120 ? -14.367 -18.047 15.633 1 90.12 120 ALA A O 1
ATOM 936 N N . ALA A 1 121 ? -14.477 -16.453 14.094 1 86.81 121 ALA A N 1
ATOM 937 C CA . ALA A 1 121 ? -14.422 -15.367 15.078 1 86.81 121 ALA A CA 1
ATOM 938 C C . ALA A 1 121 ? -15.727 -15.273 15.852 1 86.81 121 ALA A C 1
ATOM 940 O O . ALA A 1 121 ? -16.812 -15.422 15.281 1 86.81 121 ALA A O 1
ATOM 941 N N . GLY A 1 122 ? -15.586 -15.188 17.156 1 77.31 122 GLY A N 1
ATOM 942 C CA . GLY A 1 122 ? -16.734 -14.875 17.984 1 77.31 122 GLY A CA 1
ATOM 943 C C . GLY A 1 122 ? -17.047 -13.391 18.047 1 77.31 122 GLY A C 1
ATOM 944 O O . GLY A 1 122 ? -16.328 -12.578 17.453 1 77.31 122 GLY A O 1
ATOM 945 N N . PRO A 1 123 ? -18.031 -12.977 18.703 1 73.25 123 PRO A N 1
ATOM 946 C CA . PRO A 1 123 ? -18.422 -11.57 18.797 1 73.25 123 PRO A CA 1
ATOM 947 C C . PRO A 1 123 ? -17.344 -10.695 19.422 1 73.25 123 PRO A C 1
ATOM 949 O O . PRO A 1 123 ? -17.234 -9.516 19.078 1 73.25 123 PRO A O 1
ATOM 952 N N . ASP A 1 124 ? -16.5 -11.328 20.25 1 75.19 124 ASP A N 1
ATOM 953 C CA . ASP A 1 124 ? -15.516 -10.547 21 1 75.19 124 ASP A CA 1
ATOM 954 C C . ASP A 1 124 ? -14.109 -10.75 20.422 1 75.19 124 ASP A C 1
ATOM 956 O O . ASP A 1 124 ? -13.141 -10.18 20.922 1 75.19 124 ASP A O 1
ATOM 960 N N . ASP A 1 125 ? -14.039 -11.516 19.375 1 78.88 125 ASP A N 1
ATOM 961 C CA . ASP A 1 125 ? -12.719 -11.844 18.828 1 78.88 125 ASP A CA 1
ATOM 962 C C . ASP A 1 125 ? -12.336 -10.867 17.719 1 78.88 125 ASP A C 1
ATOM 964 O O . ASP A 1 125 ? -13.188 -10.406 16.969 1 78.88 125 ASP A O 1
ATOM 968 N N . MET A 1 126 ? -11.07 -10.578 17.766 1 85.19 126 MET A N 1
ATOM 969 C CA . MET A 1 126 ? -10.562 -9.711 16.703 1 85.19 126 MET A CA 1
ATOM 970 C C . MET A 1 126 ? -9.812 -10.523 15.648 1 85.19 126 MET A C 1
ATOM 972 O O . MET A 1 126 ? -8.969 -11.359 15.992 1 85.19 126 MET A O 1
ATOM 976 N N . THR A 1 127 ? -10.211 -10.336 14.43 1 92.38 127 THR A N 1
ATOM 977 C CA . THR A 1 127 ? -9.484 -10.93 13.32 1 92.38 127 THR A CA 1
ATOM 978 C C . THR A 1 127 ? -8.469 -9.945 12.742 1 92.38 127 THR A C 1
ATOM 980 O O . THR A 1 127 ? -8.672 -8.734 12.789 1 92.38 127 THR A O 1
ATOM 983 N N . PRO A 1 128 ? -7.328 -10.406 12.273 1 95.12 128 PRO A N 1
ATOM 984 C CA . PRO A 1 128 ? -6.34 -9.531 11.648 1 95.12 128 PRO A CA 1
ATOM 985 C C . PRO A 1 128 ? -6.883 -8.82 10.406 1 95.12 128 PRO A C 1
ATOM 987 O O . PRO A 1 128 ? -7.887 -9.25 9.836 1 95.12 128 PRO A O 1
ATOM 990 N N . HIS A 1 129 ? -6.25 -7.68 10.031 1 96.12 129 HIS A N 1
ATOM 991 C CA . HIS A 1 129 ? -6.57 -6.973 8.797 1 96.12 129 HIS A CA 1
ATOM 992 C C . HIS A 1 129 ? -6.188 -7.797 7.574 1 96.12 129 HIS A C 1
ATOM 994 O O . HIS A 1 129 ? -5.336 -8.688 7.66 1 96.12 129 HIS A O 1
ATOM 1000 N N . PHE A 1 130 ? -6.785 -7.512 6.422 1 95.88 130 PHE A N 1
ATOM 1001 C CA . PHE A 1 130 ? -6.465 -8.18 5.164 1 95.88 130 PHE A CA 1
ATOM 1002 C C . PHE A 1 130 ? -4.977 -8.062 4.855 1 95.88 130 PHE A C 1
ATOM 1004 O O . PHE A 1 130 ? -4.348 -9.039 4.449 1 95.88 130 PHE A O 1
ATOM 1011 N N . SER A 1 131 ? -4.426 -6.902 5.031 1 96.31 131 SER A N 1
ATOM 1012 C CA . SER A 1 131 ? -3.023 -6.664 4.703 1 96.31 131 SER A CA 1
ATOM 1013 C C . SER A 1 131 ? -2.102 -7.551 5.535 1 96.31 131 SER A C 1
ATOM 1015 O O . SER A 1 131 ? -1.025 -7.938 5.074 1 96.31 131 SER A O 1
ATOM 1017 N N . GLN A 1 132 ? -2.525 -7.887 6.73 1 97.06 132 GLN A N 1
ATOM 1018 C CA . GLN A 1 132 ? -1.716 -8.727 7.605 1 97.06 132 GLN A CA 1
ATOM 1019 C C . GLN A 1 132 ? -1.762 -10.188 7.16 1 97.06 132 GLN A C 1
ATOM 1021 O O . GLN A 1 132 ? -0.757 -10.898 7.242 1 97.06 132 GLN A O 1
ATOM 1026 N N . TRP A 1 133 ? -2.918 -10.617 6.672 1 97.38 133 TRP A N 1
ATOM 1027 C CA . TRP A 1 133 ? -3.016 -11.945 6.082 1 97.38 133 TRP A CA 1
ATOM 1028 C C . TRP A 1 133 ? -2.164 -12.047 4.82 1 97.38 133 TRP A C 1
ATOM 1030 O O . TRP A 1 133 ? -1.487 -13.055 4.598 1 97.38 133 TRP A O 1
ATOM 1040 N N . GLN A 1 134 ? -2.258 -11.031 4.02 1 97.25 134 GLN A N 1
ATOM 1041 C CA . GLN A 1 134 ? -1.47 -11.008 2.793 1 97.25 134 GLN A CA 1
ATOM 1042 C C . GLN A 1 134 ? 0.024 -11.062 3.098 1 97.25 134 GLN A C 1
ATOM 1044 O O . GLN A 1 134 ? 0.772 -11.773 2.424 1 97.25 134 GLN A O 1
ATOM 1049 N N . ALA A 1 135 ? 0.448 -10.312 4.105 1 97.12 135 ALA A N 1
ATOM 1050 C CA . ALA A 1 135 ? 1.855 -10.305 4.496 1 97.12 135 ALA A CA 1
ATOM 1051 C C . ALA A 1 135 ? 2.289 -11.664 5.02 1 97.12 135 ALA A C 1
ATOM 1053 O O . ALA A 1 135 ? 3.398 -12.125 4.738 1 97.12 135 ALA A O 1
ATOM 1054 N N . ALA A 1 136 ? 1.422 -12.258 5.812 1 96.62 136 ALA A N 1
ATOM 1055 C CA . ALA A 1 136 ? 1.729 -13.578 6.352 1 96.62 136 ALA A CA 1
ATOM 1056 C C . ALA A 1 136 ? 1.896 -14.609 5.234 1 96.62 136 ALA A C 1
ATOM 1058 O O . ALA A 1 136 ? 2.814 -15.43 5.273 1 96.62 136 ALA A O 1
ATOM 1059 N N . LEU A 1 137 ? 1.002 -14.523 4.285 1 97.25 137 LEU A N 1
ATOM 1060 C CA . LEU A 1 137 ? 1.071 -15.43 3.143 1 97.25 137 LEU A CA 1
ATOM 1061 C C . LEU A 1 137 ? 2.305 -15.141 2.295 1 97.25 137 LEU A C 1
ATOM 1063 O O . LEU A 1 137 ? 3.01 -16.062 1.88 1 97.25 137 LEU A O 1
ATOM 1067 N N . HIS A 1 138 ? 2.57 -13.898 2.074 1 97.06 138 HIS A N 1
ATOM 1068 C CA . HIS A 1 138 ? 3.73 -13.469 1.302 1 97.06 138 HIS A CA 1
ATOM 1069 C C . HIS A 1 138 ? 5.027 -13.977 1.931 1 97.06 138 HIS A C 1
ATOM 1071 O O . HIS A 1 138 ? 5.957 -14.359 1.22 1 97.06 138 HIS A O 1
ATOM 1077 N N . GLY A 1 139 ? 5.055 -14 3.201 1 95.81 139 GLY A N 1
ATOM 1078 C CA . GLY A 1 139 ? 6.258 -14.375 3.932 1 95.81 139 GLY A CA 1
ATOM 1079 C C . GLY A 1 139 ? 6.617 -15.836 3.779 1 95.81 139 GLY A C 1
ATOM 1080 O O . GLY A 1 139 ? 7.766 -16.219 4.016 1 95.81 139 GLY A O 1
ATOM 1081 N N . CYS A 1 140 ? 5.66 -16.625 3.357 1 95.94 140 CYS A N 1
ATOM 1082 C CA . CYS A 1 140 ? 5.953 -18.047 3.254 1 95.94 140 CYS A CA 1
ATOM 1083 C C . CYS A 1 140 ? 5.664 -18.562 1.851 1 95.94 140 CYS A C 1
ATOM 1085 O O . CYS A 1 140 ? 5.762 -19.766 1.593 1 95.94 140 CYS A O 1
ATOM 1087 N N . ASN A 1 141 ? 5.27 -17.672 0.966 1 97 141 ASN A N 1
ATOM 1088 C CA . ASN A 1 141 ? 4.965 -18.078 -0.404 1 97 141 ASN A CA 1
ATOM 1089 C C . ASN A 1 141 ? 6.219 -18.516 -1.149 1 97 141 ASN A C 1
ATOM 1091 O O . ASN A 1 141 ? 7.25 -17.844 -1.1 1 97 141 ASN A O 1
ATOM 1095 N N . GLY A 1 142 ? 6.176 -19.672 -1.804 1 97.31 142 GLY A N 1
ATOM 1096 C CA . GLY A 1 142 ? 7.293 -20.172 -2.588 1 97.31 142 GLY A CA 1
ATOM 1097 C C . GLY A 1 142 ? 8.008 -21.344 -1.927 1 97.31 142 GLY A C 1
ATOM 1098 O O . GLY A 1 142 ? 8.844 -22 -2.553 1 97.31 142 GLY A O 1
ATOM 1099 N N . ILE A 1 143 ? 7.641 -21.672 -0.716 1 97.31 143 ILE A N 1
ATOM 1100 C CA . ILE A 1 143 ? 8.328 -22.734 0.028 1 97.31 143 ILE A CA 1
ATOM 1101 C C . ILE A 1 143 ? 8.07 -24.078 -0.637 1 97.31 143 ILE A C 1
ATOM 1103 O O . ILE A 1 143 ? 8.953 -24.938 -0.687 1 97.31 143 ILE A O 1
ATOM 1107 N N . PHE A 1 144 ? 6.895 -24.297 -1.162 1 97.75 144 PHE A N 1
ATOM 1108 C CA . PHE A 1 144 ? 6.559 -25.547 -1.813 1 97.75 144 PHE A CA 1
ATOM 1109 C C . PHE A 1 144 ? 6.918 -25.516 -3.293 1 97.75 144 PHE A C 1
ATOM 1111 O O . PHE A 1 144 ? 6.625 -26.453 -4.035 1 97.75 144 PHE A O 1
ATOM 1118 N N . ALA A 1 145 ? 7.547 -24.453 -3.754 1 97.12 145 ALA A N 1
ATOM 1119 C CA . ALA A 1 145 ? 7.746 -24.234 -5.184 1 97.12 145 ALA A CA 1
ATOM 1120 C C . ALA A 1 145 ? 8.609 -25.328 -5.793 1 97.12 145 ALA A C 1
ATOM 1122 O O . ALA A 1 145 ? 8.469 -25.656 -6.973 1 97.12 145 ALA A O 1
ATOM 1123 N N . THR A 1 146 ? 9.516 -25.875 -5.016 1 96.75 146 THR A N 1
ATOM 1124 C CA . THR A 1 146 ? 10.406 -26.891 -5.535 1 96.75 146 THR A CA 1
ATOM 1125 C C . THR A 1 146 ? 9.977 -28.281 -5.066 1 96.75 146 THR A C 1
ATOM 1127 O O . THR A 1 146 ? 10.727 -29.25 -5.191 1 96.75 146 THR A O 1
ATOM 1130 N N . SER A 1 147 ? 8.844 -28.375 -4.461 1 96.94 147 SER A N 1
ATOM 1131 C CA . SER A 1 147 ? 8.281 -29.656 -4.051 1 96.94 147 SER A CA 1
ATOM 1132 C C . SER A 1 147 ? 7.336 -30.203 -5.113 1 96.94 147 SER A C 1
ATOM 1134 O O . SER A 1 147 ? 7.145 -29.594 -6.164 1 96.94 147 SER A O 1
ATOM 1136 N N . ASP A 1 148 ? 6.727 -31.375 -4.809 1 96.5 148 ASP A N 1
ATOM 1137 C CA . ASP A 1 148 ? 5.84 -32.031 -5.77 1 96.5 148 ASP A CA 1
ATOM 1138 C C . ASP A 1 148 ? 4.391 -31.578 -5.566 1 96.5 148 ASP A C 1
ATOM 1140 O O . ASP A 1 148 ? 3.49 -32.031 -6.262 1 96.5 148 ASP A O 1
ATOM 1144 N N . PHE A 1 149 ? 4.215 -30.75 -4.621 1 97.94 149 PHE A N 1
ATOM 1145 C CA . PHE A 1 149 ? 2.844 -30.359 -4.312 1 97.94 149 PHE A CA 1
ATOM 1146 C C . PHE A 1 149 ? 2.176 -29.719 -5.523 1 97.94 149 PHE A C 1
ATOM 1148 O O . PHE A 1 149 ? 1.068 -30.094 -5.906 1 97.94 149 PHE A O 1
ATOM 1155 N N . GLY A 1 150 ? 2.857 -28.672 -6.098 1 96.81 150 GLY A N 1
ATOM 1156 C CA . GLY A 1 150 ? 2.303 -28 -7.262 1 96.81 150 GLY A CA 1
ATOM 1157 C C . GLY A 1 150 ? 2.047 -28.938 -8.422 1 96.81 150 GLY A C 1
ATOM 1158 O O . GLY A 1 150 ? 1.066 -28.781 -9.156 1 96.81 150 GLY A O 1
ATOM 1159 N N . LEU A 1 151 ? 2.908 -29.922 -8.633 1 97.12 151 LEU A N 1
ATOM 1160 C CA . LEU A 1 151 ? 2.738 -30.906 -9.68 1 97.12 151 LEU A CA 1
ATOM 1161 C C . LEU A 1 151 ? 1.497 -31.766 -9.43 1 97.12 151 LEU A C 1
ATOM 1163 O O . LEU A 1 151 ? 0.749 -32.062 -10.359 1 97.12 151 LEU A O 1
ATOM 1167 N N . LEU A 1 152 ? 1.316 -32.094 -8.172 1 97.44 152 LEU A N 1
ATOM 1168 C CA . LEU A 1 152 ? 0.176 -32.906 -7.793 1 97.44 152 LEU A CA 1
ATOM 1169 C C . LEU A 1 152 ? -1.136 -32.156 -8.031 1 97.44 152 LEU A C 1
ATOM 1171 O O . LEU A 1 152 ? -2.125 -32.781 -8.461 1 97.44 152 LEU A O 1
ATOM 1175 N N . VAL A 1 153 ? -1.161 -30.875 -7.719 1 96.31 153 VAL A N 1
ATOM 1176 C CA . VAL A 1 153 ? -2.35 -30.078 -7.977 1 96.31 153 VAL A CA 1
ATOM 1177 C C . VAL A 1 153 ? -2.713 -30.156 -9.453 1 96.31 153 VAL A C 1
ATOM 1179 O O . VAL A 1 153 ? -3.877 -30.359 -9.805 1 96.31 153 VAL A O 1
ATOM 1182 N N . GLU A 1 154 ? -1.723 -29.984 -10.281 1 92.88 154 GLU A N 1
ATOM 1183 C CA . GLU A 1 154 ? -1.955 -30 -11.727 1 92.88 154 GLU A CA 1
ATOM 1184 C C . GLU A 1 154 ? -2.375 -31.375 -12.203 1 92.88 154 GLU A C 1
ATOM 1186 O O . GLU A 1 154 ? -3.16 -31.516 -13.148 1 92.88 154 GLU A O 1
ATOM 1191 N N . ASP A 1 155 ? -1.88 -32.406 -11.602 1 92.88 155 ASP A N 1
ATOM 1192 C CA . ASP A 1 155 ? -2.273 -33.781 -11.938 1 92.88 155 ASP A CA 1
ATOM 1193 C C . ASP A 1 155 ? -3.77 -34 -11.727 1 92.88 155 ASP A C 1
ATOM 1195 O O . ASP A 1 155 ? -4.441 -34.594 -12.547 1 92.88 155 ASP A O 1
ATOM 1199 N N . TYR A 1 156 ? -4.254 -33.469 -10.594 1 92.94 156 TYR A N 1
ATOM 1200 C CA . TYR A 1 156 ? -5.676 -33.625 -10.305 1 92.94 156 TYR A CA 1
ATOM 1201 C C . TYR A 1 156 ? -6.504 -32.719 -11.227 1 92.94 156 TYR A C 1
ATOM 1203 O O . TYR A 1 156 ? -7.621 -33.094 -11.602 1 92.94 156 TYR A O 1
ATOM 1211 N N . LEU A 1 157 ? -6 -31.562 -11.516 1 89.12 157 LEU A N 1
ATOM 1212 C CA . LEU A 1 157 ? -6.707 -30.641 -12.406 1 89.12 157 LEU A CA 1
ATOM 1213 C C . LEU A 1 157 ? -6.879 -31.266 -13.797 1 89.12 157 LEU A C 1
ATOM 1215 O O . LEU A 1 157 ? -7.898 -31.047 -14.453 1 89.12 157 LEU A O 1
ATOM 1219 N N . GLN A 1 158 ? -5.938 -31.984 -14.203 1 84.31 158 GLN A N 1
ATOM 1220 C CA . GLN A 1 158 ? -5.949 -32.562 -15.531 1 84.31 158 GLN A CA 1
ATOM 1221 C C . GLN A 1 158 ? -6.988 -33.688 -15.633 1 84.31 158 GLN A C 1
ATOM 1223 O O . GLN A 1 158 ? -7.438 -34.031 -16.719 1 84.31 158 GLN A O 1
ATOM 1228 N N . ILE A 1 159 ? -7.336 -34.25 -14.43 1 85.06 159 ILE A N 1
ATOM 1229 C CA . ILE A 1 159 ? -8.297 -35.344 -14.398 1 85.06 159 ILE A CA 1
ATOM 1230 C C . ILE A 1 159 ? -9.703 -34.812 -14.633 1 85.06 159 ILE A C 1
ATOM 1232 O O . ILE A 1 159 ? -10.617 -35.562 -14.984 1 85.06 159 ILE A O 1
ATOM 1236 N N . ASP A 1 160 ? -9.914 -33.531 -14.383 1 83.06 160 ASP A N 1
ATOM 1237 C CA . ASP A 1 160 ? -11.219 -32.906 -14.602 1 83.06 160 ASP A CA 1
ATOM 1238 C C . ASP A 1 160 ? -11.594 -32.938 -16.078 1 83.06 160 ASP A C 1
ATOM 1240 O O . ASP A 1 160 ? -10.945 -32.281 -16.906 1 83.06 160 ASP A O 1
ATOM 1244 N N . PRO A 1 161 ? -12.641 -33.562 -16.422 1 76.31 161 PRO A N 1
ATOM 1245 C CA . PRO A 1 161 ? -12.977 -33.719 -17.828 1 76.31 161 PRO A CA 1
ATOM 1246 C C . PRO A 1 161 ? -13.797 -32.562 -18.391 1 76.31 161 PRO A C 1
ATOM 1248 O O . PRO A 1 161 ? -14.086 -32.531 -19.578 1 76.31 161 PRO A O 1
ATOM 1251 N N . TYR A 1 162 ? -14.227 -31.672 -17.5 1 74.94 162 TYR A N 1
ATOM 1252 C CA . TYR A 1 162 ? -15.18 -30.656 -17.953 1 74.94 162 TYR A CA 1
ATOM 1253 C C . TYR A 1 162 ? -14.477 -29.344 -18.25 1 74.94 162 TYR A C 1
ATOM 1255 O O . TYR A 1 162 ? -13.539 -28.953 -17.562 1 74.94 162 TYR A O 1
ATOM 1263 N N . PRO A 1 163 ? -14.977 -28.703 -19.359 1 62.75 163 PRO A N 1
ATOM 1264 C CA . PRO A 1 163 ? -14.523 -27.328 -19.578 1 62.75 163 PRO A CA 1
ATOM 1265 C C . PRO A 1 163 ? -15.164 -26.344 -18.609 1 62.75 163 PRO A C 1
ATOM 1267 O O . PRO A 1 163 ? -16.328 -26.5 -18.234 1 62.75 163 PRO A O 1
ATOM 1270 N N . ILE A 1 164 ? -14.398 -25.875 -17.781 1 55.44 164 ILE A N 1
ATOM 1271 C CA . ILE A 1 164 ? -15.039 -24.938 -16.875 1 55.44 164 ILE A CA 1
ATOM 1272 C C . ILE A 1 164 ? -15.75 -23.844 -17.688 1 55.44 164 ILE A C 1
ATOM 1274 O O . ILE A 1 164 ? -15.133 -23.172 -18.516 1 55.44 164 ILE A O 1
ATOM 1278 N N . VAL A 1 165 ? -17.078 -23.906 -17.844 1 49.53 165 VAL A N 1
ATOM 1279 C CA . VAL A 1 165 ? -17.891 -22.891 -18.5 1 49.53 165 VAL A CA 1
ATOM 1280 C C . VAL A 1 165 ? -18.047 -21.688 -17.594 1 49.53 165 VAL A C 1
ATOM 1282 O O . VAL A 1 165 ? -18.625 -21.797 -16.5 1 49.53 165 VAL A O 1
ATOM 1285 N N . TYR A 1 166 ? -17.047 -20.703 -17.734 1 49.91 166 TYR A N 1
ATOM 1286 C CA . TYR A 1 166 ? -17.328 -19.469 -17.016 1 49.91 166 TYR A CA 1
ATOM 1287 C C . TYR A 1 166 ? -18.266 -18.578 -17.812 1 49.91 166 TYR A C 1
ATOM 1289 O O . TYR A 1 166 ? -18.203 -18.547 -19.047 1 49.91 166 TYR A O 1
ATOM 1297 N N . PRO A 1 167 ? -19.312 -18.266 -17.344 1 46.5 167 PRO A N 1
ATOM 1298 C CA . PRO A 1 167 ? -20.047 -17.297 -18.172 1 46.5 167 PRO A CA 1
ATOM 1299 C C . PRO A 1 167 ? -19.156 -16.141 -18.625 1 46.5 167 PRO A C 1
ATOM 1301 O O . PRO A 1 167 ? -18.531 -15.469 -17.797 1 46.5 167 PRO A O 1
ATOM 1304 N N . MET A 1 168 ? -18.516 -16.312 -19.781 1 45.53 168 MET A N 1
ATOM 1305 C CA . MET A 1 168 ? -17.516 -15.461 -20.422 1 45.53 168 MET A CA 1
ATOM 1306 C C . MET A 1 168 ? -17.75 -13.992 -20.047 1 45.53 168 MET A C 1
ATOM 1308 O O . MET A 1 168 ? -16.797 -13.266 -19.781 1 45.53 168 MET A O 1
ATOM 1312 N N . GLU A 1 169 ? -18.922 -13.453 -20.375 1 45.66 169 GLU A N 1
ATOM 1313 C CA . GLU A 1 169 ? -19.172 -12.016 -20.406 1 45.66 169 GLU A CA 1
ATOM 1314 C C . GLU A 1 169 ? -18.938 -11.391 -19.031 1 45.66 169 GLU A C 1
ATOM 1316 O O . GLU A 1 169 ? -18.656 -10.188 -18.938 1 45.66 169 GLU A O 1
ATOM 1321 N N . ARG A 1 170 ? -19.078 -12.266 -18.094 1 47.03 170 ARG A N 1
ATOM 1322 C CA . ARG A 1 170 ? -19.219 -11.602 -16.797 1 47.03 170 ARG A CA 1
ATOM 1323 C C . ARG A 1 170 ? -18.078 -11.992 -15.867 1 47.03 170 ARG A C 1
ATOM 1325 O O . ARG A 1 170 ? -17.953 -11.422 -14.781 1 47.03 170 ARG A O 1
ATOM 1332 N N . VAL A 1 171 ? -17.172 -13.102 -16.219 1 51.62 171 VAL A N 1
ATOM 1333 C CA . VAL A 1 171 ? -16.266 -13.594 -15.203 1 51.62 171 VAL A CA 1
ATOM 1334 C C . VAL A 1 171 ? -14.867 -13.023 -15.43 1 51.62 171 VAL A C 1
ATOM 1336 O O . VAL A 1 171 ? -14.156 -13.438 -16.344 1 51.62 171 VAL A O 1
ATOM 1339 N N . LYS A 1 172 ? -14.586 -11.922 -14.984 1 55.75 172 LYS A N 1
ATOM 1340 C CA . LYS A 1 172 ? -13.297 -11.25 -15.094 1 55.75 172 LYS A CA 1
ATOM 1341 C C . LYS A 1 172 ? -12.297 -11.812 -14.086 1 55.75 172 LYS A C 1
ATOM 1343 O O . LYS A 1 172 ? -11.086 -11.82 -14.336 1 55.75 172 LYS A O 1
ATOM 1348 N N . ARG A 1 173 ? -12.914 -12.453 -12.953 1 68.56 173 ARG A N 1
ATOM 1349 C CA . ARG A 1 173 ? -11.992 -12.836 -11.891 1 68.56 173 ARG A CA 1
ATOM 1350 C C . ARG A 1 173 ? -12.445 -14.125 -11.211 1 68.56 173 ARG A C 1
ATOM 1352 O O . ARG A 1 173 ? -13.633 -14.453 -11.219 1 68.56 173 ARG A O 1
ATOM 1359 N N . LEU A 1 174 ? -11.469 -14.938 -10.695 1 67.69 174 LEU A N 1
ATOM 1360 C CA . LEU A 1 174 ? -11.711 -16.172 -9.945 1 67.69 174 LEU A CA 1
ATOM 1361 C C . LEU A 1 174 ? -12.742 -15.938 -8.844 1 67.69 174 LEU A C 1
ATOM 1363 O O . LEU A 1 174 ? -13.562 -16.812 -8.562 1 67.69 174 LEU A O 1
ATOM 1367 N N . ASP A 1 175 ? -12.797 -14.711 -8.32 1 72.88 175 ASP A N 1
ATOM 1368 C CA . ASP A 1 175 ? -13.609 -14.367 -7.156 1 72.88 175 ASP A CA 1
ATOM 1369 C C . ASP A 1 175 ? -15.102 -14.391 -7.508 1 72.88 175 ASP A C 1
ATOM 1371 O O . ASP A 1 175 ? -15.945 -14.641 -6.645 1 72.88 175 ASP A O 1
ATOM 1375 N N . ASP A 1 176 ? -15.312 -14.133 -8.664 1 69.94 176 ASP A N 1
ATOM 1376 C CA . ASP A 1 176 ? -16.703 -14.07 -9.102 1 69.94 176 ASP A CA 1
ATOM 1377 C C . ASP A 1 176 ? -17.328 -15.461 -9.172 1 69.94 176 ASP A C 1
ATOM 1379 O O . ASP A 1 176 ? -18.531 -15.625 -8.961 1 69.94 176 ASP A O 1
ATOM 1383 N N . VAL A 1 177 ? -16.453 -16.391 -9.367 1 74.69 177 VAL A N 1
ATOM 1384 C CA . VAL A 1 177 ? -16.938 -17.766 -9.539 1 74.69 177 VAL A CA 1
ATOM 1385 C C . VAL A 1 177 ? -16.734 -18.547 -8.242 1 74.69 177 VAL A C 1
ATOM 1387 O O . VAL A 1 177 ? -17.578 -19.375 -7.867 1 74.69 177 VAL A O 1
ATOM 1390 N N . PHE A 1 178 ? -15.633 -18.203 -7.648 1 85.25 178 PHE A N 1
ATOM 1391 C CA . PHE A 1 178 ? -15.289 -18.891 -6.41 1 85.25 178 PHE A CA 1
ATOM 1392 C C . PHE A 1 178 ? -15.023 -17.906 -5.289 1 85.25 178 PHE A C 1
ATOM 1394 O O . PHE A 1 178 ? -13.867 -17.609 -4.973 1 85.25 178 PHE A O 1
ATOM 1401 N N . PRO A 1 179 ? -16.078 -17.484 -4.688 1 86.69 179 PRO A N 1
ATOM 1402 C CA . PRO A 1 179 ? -15.828 -16.625 -3.525 1 86.69 179 PRO A CA 1
ATOM 1403 C C . PRO A 1 179 ? -14.93 -17.297 -2.484 1 86.69 179 PRO A C 1
ATOM 1405 O O . PRO A 1 179 ? -15.055 -18.5 -2.236 1 86.69 179 PRO A O 1
ATOM 1408 N N . PRO A 1 180 ? -14.078 -16.609 -1.889 1 91.62 180 PRO A N 1
ATOM 1409 C CA . PRO A 1 180 ? -13.148 -17.156 -0.91 1 91.62 180 PRO A CA 1
ATOM 1410 C C . PRO A 1 180 ? -13.852 -17.922 0.212 1 91.62 180 PRO A C 1
ATOM 1412 O O . PRO A 1 180 ? -13.297 -18.891 0.751 1 91.62 180 PRO A O 1
ATOM 1415 N N . SER A 1 181 ? -15.047 -17.5 0.565 1 91.5 181 SER A N 1
ATOM 1416 C CA . SER A 1 181 ? -15.797 -18.156 1.634 1 91.5 181 SER A CA 1
ATOM 1417 C C . SER A 1 181 ? -16.109 -19.609 1.284 1 91.5 181 SER A C 1
ATOM 1419 O O . SER A 1 181 ? -16.203 -20.453 2.17 1 91.5 181 SER A O 1
ATOM 1421 N N . MET A 1 182 ? -16.25 -19.828 -0 1 91.44 182 MET A N 1
ATOM 1422 C CA . MET A 1 182 ? -16.531 -21.188 -0.46 1 91.44 182 MET A CA 1
ATOM 1423 C C . MET A 1 182 ? -15.344 -22.109 -0.203 1 91.44 182 MET A C 1
ATOM 1425 O O . MET A 1 182 ? -15.523 -23.25 0.198 1 91.44 182 MET A O 1
ATOM 1429 N N . ILE A 1 183 ? -14.18 -21.609 -0.48 1 94.25 183 ILE A N 1
ATOM 1430 C CA . ILE A 1 183 ? -12.961 -22.359 -0.227 1 94.25 183 ILE A CA 1
ATOM 1431 C C . ILE A 1 183 ? -12.789 -22.578 1.274 1 94.25 183 ILE A C 1
ATOM 1433 O O . ILE A 1 183 ? -12.438 -23.672 1.716 1 94.25 183 ILE A O 1
ATOM 1437 N N . ALA A 1 184 ? -13.055 -21.531 2.025 1 95.06 184 ALA A N 1
ATOM 1438 C CA . ALA A 1 184 ? -12.945 -21.594 3.48 1 95.06 184 ALA A CA 1
ATOM 1439 C C . ALA A 1 184 ? -13.875 -22.672 4.047 1 95.06 184 ALA A C 1
ATOM 1441 O O . ALA A 1 184 ? -13.484 -23.438 4.93 1 95.06 184 ALA A O 1
ATOM 1442 N N . GLU A 1 185 ? -15.062 -22.75 3.541 1 94.44 185 GLU A N 1
ATOM 1443 C CA . GLU A 1 185 ? -16.047 -23.719 4.004 1 94.44 185 GLU A CA 1
ATOM 1444 C C . GLU A 1 185 ? -15.602 -25.141 3.672 1 94.44 185 GLU A C 1
ATOM 1446 O O . GLU A 1 185 ? -15.742 -26.047 4.496 1 94.44 185 GLU A O 1
ATOM 1451 N N . ALA A 1 186 ? -15.164 -25.266 2.465 1 96 186 ALA A N 1
ATOM 1452 C CA . ALA A 1 186 ? -14.68 -26.578 2.055 1 96 186 ALA A CA 1
ATOM 1453 C C . ALA A 1 186 ? -13.492 -27.016 2.906 1 96 186 ALA A C 1
ATOM 1455 O O . ALA A 1 186 ? -13.359 -28.203 3.238 1 96 186 ALA A O 1
ATOM 1456 N N . LEU A 1 187 ? -12.617 -26.094 3.219 1 96.44 187 LEU A N 1
ATOM 1457 C CA . LEU A 1 187 ? -11.461 -26.391 4.066 1 96.44 187 LEU A CA 1
ATOM 1458 C C . LEU A 1 187 ? -11.906 -26.828 5.461 1 96.44 187 LEU A C 1
ATOM 1460 O O . LEU A 1 187 ? -11.336 -27.75 6.039 1 96.44 187 LEU A O 1
ATOM 1464 N N . ARG A 1 188 ? -12.867 -26.156 5.984 1 94.88 188 ARG A N 1
ATOM 1465 C CA . ARG A 1 188 ? -13.398 -26.531 7.293 1 94.88 188 ARG A CA 1
ATOM 1466 C C . ARG A 1 188 ? -13.969 -27.953 7.273 1 94.88 188 ARG A C 1
ATOM 1468 O O . ARG A 1 188 ? -13.781 -28.703 8.227 1 94.88 188 ARG A O 1
ATOM 1475 N N . ALA A 1 189 ? -14.672 -28.234 6.207 1 95.88 189 ALA A N 1
ATOM 1476 C CA . ALA A 1 189 ? -15.227 -29.578 6.062 1 95.88 189 ALA A CA 1
ATOM 1477 C C . ALA A 1 189 ? -14.117 -30.625 6.035 1 95.88 189 ALA A C 1
ATOM 1479 O O . ALA A 1 189 ? -14.227 -31.672 6.68 1 95.88 189 ALA A O 1
ATOM 1480 N N . LEU A 1 190 ? -13.125 -30.344 5.289 1 96.5 190 LEU A N 1
ATOM 1481 C CA . LEU A 1 190 ? -11.992 -31.266 5.203 1 96.5 190 LEU A CA 1
ATOM 1482 C C . LEU A 1 190 ? -11.32 -31.422 6.562 1 96.5 190 LEU A C 1
ATOM 1484 O O . LEU A 1 190 ? -10.93 -32.531 6.934 1 96.5 190 LEU A O 1
ATOM 1488 N N . MET A 1 191 ? -11.164 -30.328 7.309 1 95.81 191 MET A N 1
ATOM 1489 C CA . MET A 1 191 ? -10.516 -30.359 8.617 1 95.81 191 MET A CA 1
ATOM 1490 C C . MET A 1 191 ? -11.312 -31.203 9.602 1 95.81 191 MET A C 1
ATOM 1492 O O . MET A 1 191 ? -10.742 -31.859 10.477 1 95.81 191 MET A O 1
ATOM 1496 N N . ARG A 1 192 ? -12.594 -31.25 9.469 1 95.31 192 ARG A N 1
ATOM 1497 C CA . ARG A 1 192 ? -13.43 -32.094 10.32 1 95.31 192 ARG A CA 1
ATOM 1498 C C . ARG A 1 192 ? -13.109 -33.562 10.102 1 95.31 192 ARG A C 1
ATOM 1500 O O . ARG A 1 192 ? -13.164 -34.375 11.039 1 95.31 192 ARG A O 1
ATOM 1507 N N . VAL A 1 193 ? -12.812 -33.875 8.891 1 96.19 193 VAL A N 1
ATOM 1508 C CA . VAL A 1 193 ? -12.492 -35.281 8.555 1 96.19 193 VAL A CA 1
ATOM 1509 C C . VAL A 1 193 ? -11.109 -35.625 9.102 1 96.19 193 VAL A C 1
ATOM 1511 O O . VAL A 1 193 ? -10.93 -36.688 9.703 1 96.19 193 VAL A O 1
ATOM 1514 N N . THR A 1 194 ? -10.164 -34.75 8.914 1 95.38 194 THR A N 1
ATOM 1515 C CA . THR A 1 194 ? -8.805 -35 9.352 1 95.38 194 THR A CA 1
ATOM 1516 C C . THR A 1 194 ? -8.727 -35.062 10.875 1 95.38 194 THR A C 1
ATOM 1518 O O . THR A 1 194 ? -7.902 -35.812 11.43 1 95.38 194 THR A O 1
ATOM 1521 N N . LYS A 1 195 ? -9.57 -34.312 11.516 1 92.94 195 LYS A N 1
ATOM 1522 C CA . LYS A 1 195 ? -9.625 -34.312 12.977 1 92.94 195 LYS A CA 1
ATOM 1523 C C . LYS A 1 195 ? -10.305 -35.562 13.508 1 92.94 195 LYS A C 1
ATOM 1525 O O . LYS A 1 195 ? -10.148 -35.906 14.68 1 92.94 195 LYS A O 1
ATOM 1530 N N . GLY A 1 196 ? -11.086 -36.219 12.719 1 93.06 196 GLY A N 1
ATOM 1531 C CA . GLY A 1 196 ? -11.789 -37.438 13.117 1 93.06 196 GLY A CA 1
ATOM 1532 C C . GLY A 1 196 ? -13.219 -37.156 13.555 1 93.06 196 GLY A C 1
ATOM 1533 O O . GLY A 1 196 ? -13.883 -38.062 14.086 1 93.06 196 GLY A O 1
ATOM 1534 N N . GLU A 1 197 ? -13.711 -36 13.359 1 94.69 197 GLU A N 1
ATOM 1535 C CA . GLU A 1 197 ? -15.086 -35.656 13.734 1 94.69 197 GLU A CA 1
ATOM 1536 C C . GLU A 1 197 ? -16.078 -36.219 12.719 1 94.69 197 GLU A C 1
ATOM 1538 O O . GLU A 1 197 ? -17.25 -36.438 13.047 1 94.69 197 GLU A O 1
ATOM 1543 N N . ALA A 1 198 ? -15.641 -36.25 11.477 1 95.12 198 ALA A N 1
ATOM 1544 C CA . ALA A 1 198 ? -16.422 -36.844 10.406 1 95.12 198 ALA A CA 1
ATOM 1545 C C . ALA A 1 198 ? -15.656 -37.969 9.711 1 95.12 198 ALA A C 1
ATOM 1547 O O . ALA A 1 198 ? -14.43 -37.875 9.586 1 95.12 198 ALA A O 1
ATOM 1548 N N . LYS A 1 199 ? -16.328 -38.906 9.266 1 94.31 199 LYS A N 1
ATOM 1549 C CA . LYS A 1 199 ? -15.695 -40.062 8.633 1 94.31 199 LYS A CA 1
ATOM 1550 C C . LYS A 1 199 ? -15.375 -39.781 7.168 1 94.31 199 LYS A C 1
ATOM 1552 O O . LYS A 1 199 ? -14.422 -40.344 6.617 1 94.31 199 LYS A O 1
ATOM 1557 N N . HIS A 1 200 ? -16.281 -39.031 6.664 1 95.31 200 HIS A N 1
ATOM 1558 C CA . HIS A 1 200 ? -16.141 -38.781 5.23 1 95.31 200 HIS A CA 1
ATOM 1559 C C . HIS A 1 200 ? -16.734 -37.438 4.84 1 95.31 200 HIS A C 1
ATOM 1561 O O . HIS A 1 200 ? -17.594 -36.906 5.551 1 95.31 200 HIS A O 1
ATOM 1567 N N . VAL A 1 201 ? -16.188 -36.844 3.748 1 97 201 VAL A N 1
ATOM 1568 C CA . VAL A 1 201 ? -16.75 -35.625 3.172 1 97 201 VAL A CA 1
ATOM 1569 C C . VAL A 1 201 ? -16.734 -35.719 1.647 1 97 201 VAL A C 1
ATOM 1571 O O . VAL A 1 201 ? -15.805 -36.281 1.068 1 97 201 VAL A O 1
ATOM 1574 N N . THR A 1 202 ? -17.766 -35.281 0.995 1 96.56 202 THR A N 1
ATOM 1575 C CA . THR A 1 202 ? -17.859 -35.188 -0.458 1 96.56 202 THR A CA 1
ATOM 1576 C C . THR A 1 202 ? -17.781 -33.75 -0.922 1 96.56 202 THR A C 1
ATOM 1578 O O . THR A 1 202 ? -18.531 -32.875 -0.441 1 96.56 202 THR A O 1
ATOM 1581 N N . LEU A 1 203 ? -16.859 -33.469 -1.722 1 96.44 203 LEU A N 1
ATOM 1582 C CA . LEU A 1 203 ? -16.766 -32.156 -2.361 1 96.44 203 LEU A CA 1
ATOM 1583 C C . LEU A 1 203 ? -17.188 -32.25 -3.824 1 96.44 203 LEU A C 1
ATOM 1585 O O . LEU A 1 203 ? -16.562 -32.969 -4.613 1 96.44 203 LEU A O 1
ATOM 1589 N N . ILE A 1 204 ? -18.234 -31.531 -4.18 1 92.75 204 ILE A N 1
ATOM 1590 C CA . ILE A 1 204 ? -18.734 -31.469 -5.547 1 92.75 204 ILE A CA 1
ATOM 1591 C C . ILE A 1 204 ? -18.422 -30.109 -6.148 1 92.75 204 ILE A C 1
ATOM 1593 O O . ILE A 1 204 ? -18.781 -29.062 -5.578 1 92.75 204 ILE A O 1
ATOM 1597 N N . GLY A 1 205 ? -17.719 -30.109 -7.172 1 89.38 205 GLY A N 1
ATOM 1598 C CA . GLY A 1 205 ? -17.375 -28.828 -7.766 1 89.38 205 GLY A CA 1
ATOM 1599 C C . GLY A 1 205 ? -16.578 -28.969 -9.047 1 89.38 205 GLY A C 1
ATOM 1600 O O . GLY A 1 205 ? -16.469 -30.047 -9.609 1 89.38 205 GLY A O 1
ATOM 1601 N N . SER A 1 206 ? -16.141 -27.828 -9.516 1 86.94 206 SER A N 1
ATOM 1602 C CA . SER A 1 206 ? -15.359 -27.797 -10.75 1 86.94 206 SER A CA 1
ATOM 1603 C C . SER A 1 206 ? -13.875 -28 -10.461 1 86.94 206 SER A C 1
ATOM 1605 O O . SER A 1 206 ? -13.508 -28.578 -9.438 1 86.94 206 SER A O 1
ATOM 1607 N N . GLY A 1 207 ? -12.93 -27.578 -11.328 1 85 207 GLY A N 1
ATOM 1608 C CA . GLY A 1 207 ? -11.5 -27.828 -11.289 1 85 207 GLY A CA 1
ATOM 1609 C C . GLY A 1 207 ? -10.859 -27.438 -9.969 1 85 207 GLY A C 1
ATOM 1610 O O . GLY A 1 207 ? -9.867 -28.031 -9.547 1 85 207 GLY A O 1
ATOM 1611 N N . ILE A 1 208 ? -11.484 -26.547 -9.211 1 88.75 208 ILE A N 1
ATOM 1612 C CA . ILE A 1 208 ? -10.875 -25.969 -8.016 1 88.75 208 ILE A CA 1
ATOM 1613 C C . ILE A 1 208 ? -10.805 -27.016 -6.914 1 88.75 208 ILE A C 1
ATOM 1615 O O . ILE A 1 208 ? -9.969 -26.922 -6.008 1 88.75 208 ILE A O 1
ATOM 1619 N N . ILE A 1 209 ? -11.664 -28.078 -6.961 1 93.69 209 ILE A N 1
ATOM 1620 C CA . ILE A 1 209 ? -11.664 -29.094 -5.91 1 93.69 209 ILE A CA 1
ATOM 1621 C C . ILE A 1 209 ? -10.414 -29.969 -6.039 1 93.69 209 ILE A C 1
ATOM 1623 O O . ILE A 1 209 ? -10.086 -30.719 -5.121 1 93.69 209 ILE A O 1
ATOM 1627 N N . SER A 1 210 ? -9.688 -29.844 -7.215 1 94.06 210 SER A N 1
ATOM 1628 C CA . SER A 1 210 ? -8.406 -30.516 -7.383 1 94.06 210 SER A CA 1
ATOM 1629 C C . SER A 1 210 ? -7.414 -30.109 -6.309 1 94.06 210 SER A C 1
ATOM 1631 O O . SER A 1 210 ? -6.57 -30.906 -5.891 1 94.06 210 SER A O 1
ATOM 1633 N N . TRP A 1 211 ? -7.508 -28.875 -5.898 1 96.38 211 TRP A N 1
ATOM 1634 C CA . TRP A 1 211 ? -6.617 -28.375 -4.863 1 96.38 211 TRP A CA 1
ATOM 1635 C C . TRP A 1 211 ? -6.82 -29.125 -3.551 1 96.38 211 TRP A C 1
ATOM 1637 O O . TRP A 1 211 ? -5.852 -29.453 -2.865 1 96.38 211 TRP A O 1
ATOM 1647 N N . PHE A 1 212 ? -8.023 -29.438 -3.221 1 97.5 212 PHE A N 1
ATOM 1648 C CA . PHE A 1 212 ? -8.344 -30.156 -1.996 1 97.5 212 PHE A CA 1
ATOM 1649 C C . PHE A 1 212 ? -7.855 -31.594 -2.08 1 97.5 212 PHE A C 1
ATOM 1651 O O . PHE A 1 212 ? -7.438 -32.188 -1.074 1 97.5 212 PHE A O 1
ATOM 1658 N N . ALA A 1 213 ? -7.984 -32.125 -3.283 1 97.5 213 ALA A N 1
ATOM 1659 C CA . ALA A 1 213 ? -7.43 -33.469 -3.479 1 97.5 213 ALA A CA 1
ATOM 1660 C C . ALA A 1 213 ? -5.934 -33.5 -3.174 1 97.5 213 ALA A C 1
ATOM 1662 O O . ALA A 1 213 ? -5.445 -34.406 -2.502 1 97.5 213 ALA A O 1
ATOM 1663 N N . ALA A 1 214 ? -5.234 -32.5 -3.682 1 98 214 ALA A N 1
ATOM 1664 C CA . ALA A 1 214 ? -3.793 -32.406 -3.473 1 98 214 ALA A CA 1
ATOM 1665 C C . ALA A 1 214 ? -3.461 -32.25 -1.993 1 98 214 ALA A C 1
ATOM 1667 O O . ALA A 1 214 ? -2.527 -32.875 -1.483 1 98 214 ALA A O 1
ATOM 1668 N N . ILE A 1 215 ? -4.195 -31.391 -1.279 1 97.88 215 ILE A N 1
ATOM 1669 C CA . ILE A 1 215 ? -3.998 -31.188 0.152 1 97.88 215 ILE A CA 1
ATOM 1670 C C . ILE A 1 215 ? -4.227 -32.5 0.899 1 97.88 215 ILE A C 1
ATOM 1672 O O . ILE A 1 215 ? -3.414 -32.875 1.737 1 97.88 215 ILE A O 1
ATOM 1676 N N . ALA A 1 216 ? -5.32 -33.125 0.583 1 97.94 216 ALA A N 1
ATOM 1677 C CA . ALA A 1 216 ? -5.719 -34.344 1.271 1 97.94 216 ALA A CA 1
ATOM 1678 C C . ALA A 1 216 ? -4.68 -35.438 1.073 1 97.94 216 ALA A C 1
ATOM 1680 O O . ALA A 1 216 ? -4.379 -36.188 2.002 1 97.94 216 ALA A O 1
ATOM 1681 N N . GLU A 1 217 ? -4.18 -35.531 -0.1 1 97.44 217 GLU A N 1
ATOM 1682 C CA . GLU A 1 217 ? -3.205 -36.594 -0.398 1 97.44 217 GLU A CA 1
ATOM 1683 C C . GLU A 1 217 ? -1.819 -36.219 0.119 1 97.44 217 GLU A C 1
ATOM 1685 O O . GLU A 1 217 ? -1.181 -37 0.823 1 97.44 217 GLU A O 1
ATOM 1690 N N . TRP A 1 218 ? -1.336 -35.094 -0.206 1 97.94 218 TRP A N 1
ATOM 1691 C CA . TRP A 1 218 ? 0.052 -34.688 -0.001 1 97.94 218 TRP A CA 1
ATOM 1692 C C . TRP A 1 218 ? 0.309 -34.344 1.463 1 97.94 218 TRP A C 1
ATOM 1694 O O . TRP A 1 218 ? 1.389 -34.625 1.991 1 97.94 218 TRP A O 1
ATOM 1704 N N . LEU A 1 219 ? -0.645 -33.688 2.172 1 97.25 219 LEU A N 1
ATOM 1705 C CA . LEU A 1 219 ? -0.458 -33.25 3.551 1 97.25 219 LEU A CA 1
ATOM 1706 C C . LEU A 1 219 ? -1.077 -34.25 4.523 1 97.25 219 LEU A C 1
ATOM 1708 O O . LEU A 1 219 ? -0.492 -34.562 5.566 1 97.25 219 LEU A O 1
ATOM 1712 N N . CYS A 1 220 ? -2.285 -34.812 4.164 1 97 220 CYS A N 1
ATOM 1713 C CA . CYS A 1 220 ? -3.061 -35.531 5.164 1 97 220 CYS A CA 1
ATOM 1714 C C . CYS A 1 220 ? -3.055 -37.031 4.883 1 97 220 CYS A C 1
ATOM 1716 O O . CYS A 1 220 ? -3.457 -37.844 5.73 1 97 220 CYS A O 1
ATOM 1718 N N . ASP A 1 221 ? -2.602 -37.469 3.734 1 96.12 221 ASP A N 1
ATOM 1719 C CA . ASP A 1 221 ? -2.59 -38.875 3.33 1 96.12 221 ASP A CA 1
ATOM 1720 C C . ASP A 1 221 ? -3.973 -39.5 3.482 1 96.12 221 ASP A C 1
ATOM 1722 O O . ASP A 1 221 ? -4.109 -40.562 4.059 1 96.12 221 ASP A O 1
ATOM 1726 N N . LEU A 1 222 ? -4.965 -38.812 3.053 1 97.19 222 LEU A N 1
ATOM 1727 C CA . LEU A 1 222 ? -6.336 -39.312 3.111 1 97.19 222 LEU A CA 1
ATOM 1728 C C . LEU A 1 222 ? -6.621 -40.25 1.946 1 97.19 222 LEU A C 1
ATOM 1730 O O . LEU A 1 222 ? -5.973 -40.156 0.9 1 97.19 222 LEU A O 1
ATOM 1734 N N . ARG A 1 223 ? -7.547 -41.125 2.158 1 97.12 223 ARG A N 1
ATOM 1735 C CA . ARG A 1 223 ? -8.047 -42 1.084 1 97.12 223 ARG A CA 1
ATOM 1736 C C . ARG A 1 223 ? -9.031 -41.219 0.2 1 97.12 223 ARG A C 1
ATOM 1738 O O . ARG A 1 223 ? -10.07 -40.781 0.676 1 97.12 223 ARG A O 1
ATOM 1745 N N . ILE A 1 224 ? -8.719 -41.156 -1.078 1 97.25 224 ILE A N 1
ATOM 1746 C CA . ILE A 1 224 ? -9.477 -40.281 -1.974 1 97.25 224 ILE A CA 1
ATOM 1747 C C . ILE A 1 224 ? -10.078 -41.125 -3.107 1 97.25 224 ILE A C 1
ATOM 1749 O O . ILE A 1 224 ? -9.453 -42.062 -3.588 1 97.25 224 ILE A O 1
ATOM 1753 N N . VAL A 1 225 ? -11.266 -40.812 -3.451 1 95.25 225 VAL A N 1
ATOM 1754 C CA . VAL A 1 225 ? -11.859 -41.312 -4.695 1 95.25 225 VAL A CA 1
ATOM 1755 C C . VAL A 1 225 ? -12.391 -40.125 -5.508 1 95.25 225 VAL A C 1
ATOM 1757 O O . VAL A 1 225 ? -12.961 -39.188 -4.949 1 95.25 225 VAL A O 1
ATOM 1760 N N . VAL A 1 226 ? -12.141 -40.062 -6.773 1 95.06 226 VAL A N 1
ATOM 1761 C CA . VAL A 1 226 ? -12.57 -39 -7.652 1 95.06 226 VAL A CA 1
ATOM 1762 C C . VAL A 1 226 ? -13.562 -39.531 -8.688 1 95.06 226 VAL A C 1
ATOM 1764 O O . VAL A 1 226 ? -13.289 -40.531 -9.344 1 95.06 226 VAL A O 1
ATOM 1767 N N . TYR A 1 227 ? -14.719 -38.812 -8.75 1 92.25 227 TYR A N 1
ATOM 1768 C CA . TYR A 1 227 ? -15.75 -39.219 -9.695 1 92.25 227 TYR A CA 1
ATOM 1769 C C . TYR A 1 227 ? -16.062 -38.094 -10.672 1 92.25 227 TYR A C 1
ATOM 1771 O O . TYR A 1 227 ? -15.82 -36.938 -10.383 1 92.25 227 TYR A O 1
ATOM 1779 N N . GLN A 1 228 ? -16.5 -38.469 -11.852 1 90.31 228 GLN A N 1
ATOM 1780 C CA . GLN A 1 228 ? -17.203 -37.531 -12.719 1 90.31 228 GLN A CA 1
ATOM 1781 C C . GLN A 1 228 ? -18.688 -37.469 -12.375 1 90.31 228 GLN A C 1
ATOM 1783 O O . GLN A 1 228 ? -19.188 -38.344 -11.648 1 90.31 228 GLN A O 1
ATOM 1788 N N . LYS A 1 229 ? -19.359 -36.531 -12.938 1 84.75 229 LYS A N 1
ATOM 1789 C CA . LYS A 1 229 ? -20.75 -36.281 -12.609 1 84.75 229 LYS A CA 1
ATOM 1790 C C . LYS A 1 229 ? -21.594 -37.531 -12.828 1 84.75 229 LYS A C 1
ATOM 1792 O O . LYS A 1 229 ? -22.516 -37.812 -12.055 1 84.75 229 LYS A O 1
ATOM 1797 N N . ASP A 1 230 ? -21.266 -38.344 -13.852 1 83.81 230 ASP A N 1
ATOM 1798 C CA . ASP A 1 230 ? -22.062 -39.5 -14.25 1 83.81 230 ASP A CA 1
ATOM 1799 C C . ASP A 1 230 ? -21.672 -40.75 -13.438 1 83.81 230 ASP A C 1
ATOM 1801 O O . ASP A 1 230 ? -22.172 -41.844 -13.695 1 83.81 230 ASP A O 1
ATOM 1805 N N . GLY A 1 231 ? -20.703 -40.594 -12.484 1 86 231 GLY A N 1
ATOM 1806 C CA . GLY A 1 231 ? -20.375 -41.688 -11.578 1 86 231 GLY A CA 1
ATOM 1807 C C . GLY A 1 231 ? -19.141 -42.438 -11.984 1 86 231 GLY A C 1
ATOM 1808 O O . GLY A 1 231 ? -18.766 -43.406 -11.328 1 86 231 GLY A O 1
ATOM 1809 N N . LYS A 1 232 ? -18.547 -42.062 -13.031 1 87.31 232 LYS A N 1
ATOM 1810 C CA . LYS A 1 232 ? -17.312 -42.75 -13.445 1 87.31 232 LYS A CA 1
ATOM 1811 C C . LYS A 1 232 ? -16.172 -42.406 -12.492 1 87.31 232 LYS A C 1
ATOM 1813 O O . LYS A 1 232 ? -15.938 -41.25 -12.156 1 87.31 232 LYS A O 1
ATOM 1818 N N . GLU A 1 233 ? -15.531 -43.469 -12.07 1 90.12 233 GLU A N 1
ATOM 1819 C CA . GLU A 1 233 ? -14.375 -43.312 -11.195 1 90.12 233 GLU A CA 1
ATOM 1820 C C . GLU A 1 233 ? -13.133 -42.906 -11.984 1 90.12 233 GLU A C 1
ATOM 1822 O O . GLU A 1 233 ? -12.758 -43.562 -12.953 1 90.12 233 GLU A O 1
ATOM 1827 N N . LEU A 1 234 ? -12.57 -41.875 -11.648 1 90.19 234 LEU A N 1
ATOM 1828 C CA . LEU A 1 234 ? -11.438 -41.344 -12.383 1 90.19 234 LEU A CA 1
ATOM 1829 C C . LEU A 1 234 ? -10.125 -41.688 -11.688 1 90.19 234 LEU A C 1
ATOM 1831 O O . LEU A 1 234 ? -9.094 -41.844 -12.352 1 90.19 234 LEU A O 1
ATOM 1835 N N . ARG A 1 235 ? -10.117 -41.688 -10.375 1 92.5 235 ARG A N 1
ATOM 1836 C CA . ARG A 1 235 ? -8.914 -41.969 -9.586 1 92.5 235 ARG A CA 1
ATOM 1837 C C . ARG A 1 235 ? -9.266 -42.469 -8.195 1 92.5 235 ARG A C 1
ATOM 1839 O O . ARG A 1 235 ? -10.234 -42.031 -7.586 1 92.5 235 ARG A O 1
ATOM 1846 N N . VAL A 1 236 ? -8.586 -43.438 -7.77 1 94 236 VAL A N 1
ATOM 1847 C CA . VAL A 1 236 ? -8.711 -44 -6.422 1 94 236 VAL A CA 1
ATOM 1848 C C . VAL A 1 236 ? -7.328 -44.188 -5.812 1 94 236 VAL A C 1
ATOM 1850 O O . VAL A 1 236 ? -6.465 -44.844 -6.418 1 94 236 VAL A O 1
ATOM 1853 N N . THR A 1 237 ? -7.109 -43.625 -4.625 1 93.38 237 THR A N 1
ATOM 1854 C CA . THR A 1 237 ? -5.789 -43.719 -4.012 1 93.38 237 THR A CA 1
ATOM 1855 C C . THR A 1 237 ? -5.637 -45 -3.219 1 93.38 237 THR A C 1
ATOM 1857 O O . THR A 1 237 ? -4.543 -45.562 -3.148 1 93.38 237 THR A O 1
ATOM 1860 N N . HIS A 1 238 ? -6.77 -45.438 -2.568 1 91.94 238 HIS A N 1
ATOM 1861 C CA . HIS A 1 238 ? -6.781 -46.656 -1.785 1 91.94 238 HIS A CA 1
ATOM 1862 C C . HIS A 1 238 ? -7.973 -47.562 -2.158 1 91.94 238 HIS A C 1
ATOM 1864 O O . HIS A 1 238 ? -9 -47.531 -1.48 1 91.94 238 HIS A O 1
ATOM 1870 N N . PRO A 1 239 ? -7.883 -48.375 -3.121 1 88.69 239 PRO A N 1
ATOM 1871 C CA . PRO A 1 239 ? -9.016 -49.125 -3.666 1 88.69 239 PRO A CA 1
ATOM 1872 C C . PRO A 1 239 ? -9.664 -50.031 -2.633 1 88.69 239 PRO A C 1
ATOM 1874 O O . PRO A 1 239 ? -10.883 -50.25 -2.67 1 88.69 239 PRO A O 1
ATOM 1877 N N . ASP A 1 240 ? -9.023 -50.625 -1.721 1 89.81 240 ASP A N 1
ATOM 1878 C CA . ASP A 1 240 ? -9.586 -51.625 -0.819 1 89.81 240 ASP A CA 1
ATOM 1879 C C . ASP A 1 240 ? -10.031 -50.969 0.495 1 89.81 240 ASP A C 1
ATOM 1881 O O . ASP A 1 240 ? -10.336 -51.688 1.459 1 89.81 240 ASP A O 1
ATOM 1885 N N . GLN A 1 241 ? -10.18 -49.719 0.442 1 92.81 241 GLN A N 1
ATOM 1886 C CA . GLN A 1 241 ? -10.57 -49.031 1.667 1 92.81 241 GLN A CA 1
ATOM 1887 C C . GLN A 1 241 ? -11.648 -47.969 1.389 1 92.81 241 GLN A C 1
ATOM 1889 O O . GLN A 1 241 ? -11.742 -47.469 0.275 1 92.81 241 GLN A O 1
ATOM 1894 N N . GLU A 1 242 ? -12.438 -47.719 2.428 1 92.5 242 GLU A N 1
ATOM 1895 C CA . GLU A 1 242 ? -13.461 -46.688 2.293 1 92.5 242 GLU A CA 1
ATOM 1896 C C . GLU A 1 242 ? -12.836 -45.281 2.172 1 92.5 242 GLU A C 1
ATOM 1898 O O . GLU A 1 242 ? -11.984 -44.906 2.98 1 92.5 242 GLU A O 1
ATOM 1903 N N . PRO A 1 243 ? -13.273 -44.594 1.177 1 94.88 243 PRO A N 1
ATOM 1904 C CA . PRO A 1 243 ? -12.68 -43.25 0.993 1 94.88 243 PRO A CA 1
ATOM 1905 C C . PRO A 1 243 ? -13.086 -42.281 2.092 1 94.88 243 PRO A C 1
ATOM 1907 O O . PRO A 1 243 ? -14.195 -42.344 2.615 1 94.88 243 PRO A O 1
ATOM 1910 N N . GLN A 1 244 ? -12.219 -41.438 2.5 1 96.81 244 GLN A N 1
ATOM 1911 C CA . GLN A 1 244 ? -12.469 -40.344 3.461 1 96.81 244 GLN A CA 1
ATOM 1912 C C . GLN A 1 244 ? -12.852 -39.062 2.752 1 96.81 244 GLN A C 1
ATOM 1914 O O . GLN A 1 244 ? -13.523 -38.188 3.336 1 96.81 244 GLN A O 1
ATOM 1919 N N . LEU A 1 245 ? -12.336 -38.875 1.543 1 97.56 245 LEU A N 1
ATOM 1920 C CA . LEU A 1 245 ? -12.68 -37.719 0.707 1 97.56 245 LEU A CA 1
ATOM 1921 C C . LEU A 1 245 ? -13.164 -38.156 -0.664 1 97.56 245 LEU A C 1
ATOM 1923 O O . LEU A 1 245 ? -12.453 -38.875 -1.375 1 97.56 245 LEU A O 1
ATOM 1927 N N . THR A 1 246 ? -14.336 -37.844 -0.988 1 96.44 246 THR A N 1
ATOM 1928 C CA . THR A 1 246 ? -14.898 -38.094 -2.309 1 96.44 246 THR A CA 1
ATOM 1929 C C . THR A 1 246 ? -15.008 -36.812 -3.113 1 96.44 246 THR A C 1
ATOM 1931 O O . THR A 1 246 ? -15.625 -35.844 -2.666 1 96.44 246 THR A O 1
ATOM 1934 N N . LEU A 1 247 ? -14.359 -36.75 -4.246 1 96.5 247 LEU A N 1
ATOM 1935 C CA . LEU A 1 247 ? -14.453 -35.625 -5.141 1 96.5 247 LEU A CA 1
ATOM 1936 C C . LEU A 1 247 ? -15.312 -35.938 -6.355 1 96.5 247 LEU A C 1
ATOM 1938 O O . LEU A 1 247 ? -15.164 -37 -6.957 1 96.5 247 LEU A O 1
ATOM 1942 N N . VAL A 1 248 ? -16.281 -35.094 -6.641 1 93.62 248 VAL A N 1
ATOM 1943 C CA . VAL A 1 248 ? -17.125 -35.25 -7.82 1 93.62 248 VAL A CA 1
ATOM 1944 C C . VAL A 1 248 ? -17 -34 -8.711 1 93.62 248 VAL A C 1
ATOM 1946 O O . VAL A 1 248 ? -17.469 -32.938 -8.359 1 93.62 248 VAL A O 1
ATOM 1949 N N . PHE A 1 249 ? -16.391 -34.188 -9.859 1 91.25 249 PHE A N 1
ATOM 1950 C CA . PHE A 1 249 ? -16.297 -33.094 -10.805 1 91.25 249 PHE A CA 1
ATOM 1951 C C . PHE A 1 249 ? -17.625 -32.844 -11.508 1 91.25 249 PHE A C 1
ATOM 1953 O O . PHE A 1 249 ? -18.281 -33.781 -11.938 1 91.25 249 PHE A O 1
ATOM 1960 N N . VAL A 1 250 ? -18.016 -31.609 -11.508 1 85.62 250 VAL A N 1
ATOM 1961 C CA . VAL A 1 250 ? -19.219 -31.219 -12.242 1 85.62 250 VAL A CA 1
ATOM 1962 C C . VAL A 1 250 ? -18.906 -30.016 -13.125 1 85.62 250 VAL A C 1
ATOM 1964 O O . VAL A 1 250 ? -17.953 -29.281 -12.867 1 85.62 250 VAL A O 1
ATOM 1967 N N . PRO A 1 251 ? -19.656 -29.766 -14.164 1 79.12 251 PRO A N 1
ATOM 1968 C CA . PRO A 1 251 ? -19.406 -28.625 -15.055 1 79.12 251 PRO A CA 1
ATOM 1969 C C . PRO A 1 251 ? -19.766 -27.297 -14.406 1 79.12 251 PRO A C 1
ATOM 1971 O O . PRO A 1 251 ? -19.219 -26.25 -14.797 1 79.12 251 PRO A O 1
ATOM 1974 N N . GLU A 1 252 ? -20.641 -27.328 -13.414 1 76.69 252 GLU A N 1
ATOM 1975 C CA . GLU A 1 252 ? -21.078 -26.094 -12.766 1 76.69 252 GLU A CA 1
ATOM 1976 C C . GLU A 1 252 ? -19.984 -25.531 -11.859 1 76.69 252 GLU A C 1
ATOM 1978 O O . GLU A 1 252 ? -19.312 -26.281 -11.156 1 76.69 252 GLU A O 1
ATOM 1983 N N . ALA A 1 253 ? -19.859 -24.266 -12.008 1 77.75 253 ALA A N 1
ATOM 1984 C CA . ALA A 1 253 ? -18.844 -23.625 -11.172 1 77.75 253 ALA A CA 1
ATOM 1985 C C . ALA A 1 253 ? -19.281 -23.594 -9.711 1 77.75 253 ALA A C 1
ATOM 1987 O O . ALA A 1 253 ? -20.469 -23.391 -9.414 1 77.75 253 ALA A O 1
ATOM 1988 N N . GLY A 1 254 ? -18.328 -23.922 -8.805 1 78.62 254 GLY A N 1
ATOM 1989 C CA . GLY A 1 254 ? -18.609 -23.859 -7.379 1 78.62 254 GLY A CA 1
ATOM 1990 C C . GLY A 1 254 ? -18.078 -25.047 -6.609 1 78.62 254 GLY A C 1
ATOM 1991 O O . GLY A 1 254 ? -17.422 -25.922 -7.188 1 78.62 254 GLY A O 1
ATOM 1992 N N . ILE A 1 255 ? -18.203 -25.031 -5.395 1 90.31 255 ILE A N 1
ATOM 1993 C CA . ILE A 1 255 ? -17.844 -26.109 -4.492 1 90.31 255 ILE A CA 1
ATOM 1994 C C . ILE A 1 255 ? -18.984 -26.344 -3.492 1 90.31 255 ILE A C 1
ATOM 1996 O O . ILE A 1 255 ? -19.516 -25.406 -2.914 1 90.31 255 ILE A O 1
ATOM 2000 N N . LYS A 1 256 ? -19.484 -27.453 -3.385 1 91 256 LYS A N 1
ATOM 2001 C CA . LYS A 1 256 ? -20.422 -27.859 -2.346 1 91 256 LYS A CA 1
ATOM 2002 C C . LYS A 1 256 ? -19.875 -29 -1.505 1 91 256 LYS A C 1
ATOM 2004 O O . LYS A 1 256 ? -19.422 -30.016 -2.045 1 91 256 LYS A O 1
ATOM 2009 N N . ALA A 1 257 ? -19.828 -28.797 -0.27 1 94.19 257 ALA A N 1
ATOM 2010 C CA . ALA A 1 257 ? -19.375 -29.828 0.663 1 94.19 257 ALA A CA 1
ATOM 2011 C C . ALA A 1 257 ? -20.547 -30.531 1.32 1 94.19 257 ALA A C 1
ATOM 2013 O O . ALA A 1 257 ? -21.547 -29.906 1.66 1 94.19 257 ALA A O 1
ATOM 2014 N N . SER A 1 258 ? -20.5 -31.781 1.346 1 93.94 258 SER A N 1
ATOM 2015 C CA . SER A 1 258 ? -21.531 -32.594 2 1 93.94 258 SER A CA 1
ATOM 2016 C C . SER A 1 258 ? -20.906 -33.75 2.766 1 93.94 258 SER A C 1
ATOM 2018 O O . SER A 1 258 ? -19.922 -34.344 2.33 1 93.94 258 SER A O 1
ATOM 2020 N N . PHE A 1 259 ? -21.516 -34.125 3.857 1 94.19 259 PHE A N 1
ATOM 2021 C CA . PHE A 1 259 ? -21.031 -35.25 4.66 1 94.19 259 PHE A CA 1
ATOM 2022 C C . PHE A 1 259 ? -21.859 -36.5 4.387 1 94.19 259 PHE A C 1
ATOM 2024 O O . PHE A 1 259 ? -21.562 -37.562 4.91 1 94.19 259 PHE A O 1
ATOM 2031 N N . ASP A 1 260 ? -22.781 -36.344 3.48 1 89.19 260 ASP A N 1
ATOM 2032 C CA . ASP A 1 260 ? -23.594 -37.5 3.072 1 89.19 260 ASP A CA 1
ATOM 2033 C C . ASP A 1 260 ? -22.875 -38.312 2.01 1 89.19 260 ASP A C 1
ATOM 2035 O O . ASP A 1 260 ? -22.156 -37.781 1.175 1 89.19 260 ASP A O 1
ATOM 2039 N N . PRO A 1 261 ? -23.109 -39.656 2.088 1 85.25 261 PRO A N 1
ATOM 2040 C CA . PRO A 1 261 ? -22.5 -40.5 1.06 1 85.25 261 PRO A CA 1
ATOM 2041 C C . PRO A 1 261 ? -22.984 -40.156 -0.347 1 85.25 261 PRO A C 1
ATOM 2043 O O . PRO A 1 261 ? -24.172 -39.875 -0.536 1 85.25 261 PRO A O 1
ATOM 2046 N N . TRP A 1 262 ? -22.125 -40 -1.229 1 87.19 262 TRP A N 1
ATOM 2047 C CA . TRP A 1 262 ? -22.469 -39.75 -2.623 1 87.19 262 TRP A CA 1
ATOM 2048 C C . TRP A 1 262 ? -22.625 -41.062 -3.396 1 87.19 262 TRP A C 1
ATOM 2050 O O . TRP A 1 262 ? -21.781 -41.969 -3.277 1 87.19 262 TRP A O 1
ATOM 2060 N N . LYS A 1 263 ? -23.781 -41.375 -4.129 1 78.69 263 LYS A N 1
ATOM 2061 C CA . LYS A 1 263 ? -24 -42.562 -4.93 1 78.69 263 LYS A CA 1
ATOM 2062 C C . LYS A 1 263 ? -23.969 -42.25 -6.422 1 78.69 263 LYS A C 1
ATOM 2064 O O . LYS A 1 263 ? -24.656 -41.344 -6.887 1 78.69 263 LYS A O 1
ATOM 2069 N N . PRO A 1 264 ? -22.906 -42.906 -7.102 1 73.69 264 PRO A N 1
ATOM 2070 C CA . PRO A 1 264 ? -22.828 -42.688 -8.547 1 73.69 264 PRO A CA 1
ATOM 2071 C C . PRO A 1 264 ? -24.078 -43.156 -9.289 1 73.69 264 PRO A C 1
ATOM 2073 O O . PRO A 1 264 ? -24.719 -44.125 -8.875 1 73.69 264 PRO A O 1
ATOM 2076 N N . SER A 1 265 ? -24.828 -42.312 -9.977 1 58.88 265 SER A N 1
ATOM 2077 C CA . SER A 1 265 ? -26.031 -42.781 -10.672 1 58.88 265 SER A CA 1
ATOM 2078 C C . SER A 1 265 ? -25.688 -43.688 -11.844 1 58.88 265 SER A C 1
ATOM 2080 O O . SER A 1 265 ? -26.562 -44.344 -12.398 1 58.88 265 SER A O 1
ATOM 2082 N N . GLY A 1 266 ? -24.344 -43.875 -12.477 1 52.38 266 GLY A N 1
ATOM 2083 C CA . GLY A 1 266 ? -24.188 -44.656 -13.688 1 52.38 266 GLY A CA 1
ATOM 2084 C C . GLY A 1 266 ? -22.797 -45.281 -13.82 1 52.38 266 GLY A C 1
ATOM 2085 O O . GLY A 1 266 ? -21.906 -45 -13.016 1 52.38 266 GLY A O 1
ATOM 2086 N N . PRO A 1 267 ? -22.625 -46.312 -14.836 1 45.81 267 PRO A N 1
ATOM 2087 C CA . PRO A 1 267 ? -21.453 -47.125 -15.102 1 45.81 267 PRO A CA 1
ATOM 2088 C C . PRO A 1 267 ? -20.203 -46.312 -15.414 1 45.81 267 PRO A C 1
ATOM 2090 O O . PRO A 1 267 ? -20.328 -45.219 -15.977 1 45.81 267 PRO A O 1
ATOM 2093 N N . ALA A 1 268 ? -18.969 -46.75 -14.961 1 45.78 268 ALA A N 1
ATOM 2094 C CA . ALA A 1 268 ? -17.609 -46.188 -14.984 1 45.78 268 ALA A CA 1
ATOM 2095 C C . ALA A 1 268 ? -17.109 -46.031 -16.406 1 45.78 268 ALA A C 1
ATOM 2097 O O . ALA A 1 268 ? -17.109 -46.969 -17.203 1 45.78 268 ALA A O 1
ATOM 2098 N N . VAL A 1 269 ? -17.094 -44.875 -17 1 39.94 269 VAL A N 1
ATOM 2099 C CA . VAL A 1 269 ? -16.594 -44.75 -18.359 1 39.94 269 VAL A CA 1
ATOM 2100 C C . VAL A 1 269 ? -15.07 -44.812 -18.359 1 39.94 269 VAL A C 1
ATOM 2102 O O . VAL A 1 269 ? -14.438 -44.688 -17.297 1 39.94 269 VAL A O 1
ATOM 2105 N N . GLU A 1 270 ? -14.492 -44.562 -19.703 1 41.66 270 GLU A N 1
ATOM 2106 C CA . GLU A 1 270 ? -13.234 -44.781 -20.406 1 41.66 270 GLU A CA 1
ATOM 2107 C C . GLU A 1 270 ? -12.141 -43.875 -19.875 1 41.66 270 GLU A C 1
ATOM 2109 O O . GLU A 1 270 ? -12.43 -42.75 -19.406 1 41.66 270 GLU A O 1
ATOM 2114 N N . GLU A 1 271 ? -10.961 -44.406 -19.719 1 42.91 271 GLU A N 1
ATOM 2115 C CA . GLU A 1 271 ? -9.68 -43.812 -19.344 1 42.91 271 GLU A CA 1
ATOM 2116 C C . GLU A 1 271 ? -9.359 -42.594 -20.219 1 42.91 271 GLU A C 1
ATOM 2118 O O . GLU A 1 271 ? -9.438 -42.656 -21.453 1 42.91 271 GLU A O 1
ATOM 2123 N N . LEU A 1 272 ? -9.445 -41.406 -19.734 1 45.72 272 LEU A N 1
ATOM 2124 C CA . LEU A 1 272 ? -9.148 -40.188 -20.5 1 45.72 272 LEU A CA 1
ATOM 2125 C C . LEU A 1 272 ? -7.664 -40.094 -20.812 1 45.72 272 LEU A C 1
ATOM 2127 O O . LEU A 1 272 ? -6.824 -40.344 -19.938 1 45.72 272 LEU A O 1
ATOM 2131 N N . SER A 1 273 ? -7.277 -40.188 -22.078 1 45.59 273 SER A N 1
ATOM 2132 C CA . SER A 1 273 ? -5.906 -39.938 -22.5 1 45.59 273 SER A CA 1
ATOM 2133 C C . SER A 1 273 ? -5.492 -38.5 -22.203 1 45.59 273 SER A C 1
ATOM 2135 O O . SER A 1 273 ? -6.34 -37.656 -21.938 1 45.59 273 SER A O 1
ATOM 2137 N N . LEU A 1 274 ? -4.191 -38.312 -22.062 1 44.91 274 LEU A N 1
ATOM 2138 C CA . LEU A 1 274 ? -3.58 -37 -21.812 1 44.91 274 LEU A CA 1
ATOM 2139 C C . LEU A 1 274 ? -4.137 -35.938 -22.766 1 44.91 274 LEU A C 1
ATOM 2141 O O . LEU A 1 274 ? -4.328 -34.781 -22.375 1 44.91 274 LEU A O 1
ATOM 2145 N N . ILE A 1 275 ? -4.246 -36.406 -24.109 1 39.56 275 ILE A N 1
ATOM 2146 C CA . ILE A 1 275 ? -4.719 -35.5 -25.141 1 39.56 275 ILE A CA 1
ATOM 2147 C C . ILE A 1 275 ? -6.129 -35 -24.812 1 39.56 275 ILE A C 1
ATOM 2149 O O . ILE A 1 275 ? -6.484 -33.875 -25.094 1 39.56 275 ILE A O 1
ATOM 2153 N N . ASP A 1 276 ? -6.84 -35.875 -24.266 1 45.91 276 ASP A N 1
ATOM 2154 C CA . ASP A 1 276 ? -8.242 -35.562 -24 1 45.91 276 ASP A CA 1
ATOM 2155 C C . ASP A 1 276 ? -8.383 -34.656 -22.766 1 45.91 276 ASP A C 1
ATOM 2157 O O . ASP A 1 276 ? -9.461 -34.125 -22.5 1 45.91 276 ASP A O 1
ATOM 2161 N N . ARG A 1 277 ? -7.336 -34.594 -22.109 1 50.16 277 ARG A N 1
ATOM 2162 C CA . ARG A 1 277 ? -7.281 -33.875 -20.844 1 50.16 277 ARG A CA 1
ATOM 2163 C C . ARG A 1 277 ? -6.953 -32.406 -21.062 1 50.16 277 ARG A C 1
ATOM 2165 O O . ARG A 1 277 ? -6.055 -31.844 -20.422 1 50.16 277 ARG A O 1
ATOM 2172 N N . THR A 1 278 ? -7.254 -31.875 -22.266 1 47.88 278 THR A N 1
ATOM 2173 C CA . THR A 1 278 ? -6.957 -30.469 -22.516 1 47.88 278 THR A CA 1
ATOM 2174 C C . THR A 1 278 ? -7.723 -29.578 -21.531 1 47.88 278 THR A C 1
ATOM 2176 O O . THR A 1 278 ? -8.883 -29.844 -21.219 1 47.88 278 THR A O 1
ATOM 2179 N N . TYR A 1 279 ? -6.906 -28.703 -20.969 1 52.25 279 TYR A N 1
ATOM 2180 C CA . TYR A 1 279 ? -7.484 -27.75 -20.031 1 52.25 279 TYR A CA 1
ATOM 2181 C C . TYR A 1 279 ? -8.688 -27.047 -20.641 1 52.25 279 TYR A C 1
ATOM 2183 O O . TYR A 1 279 ? -8.711 -26.766 -21.844 1 52.25 279 TYR A O 1
ATOM 2191 N N . SER A 1 280 ? -9.789 -27.047 -19.938 1 54.06 280 SER A N 1
ATOM 2192 C CA . SER A 1 280 ? -10.867 -26.172 -20.391 1 54.06 280 SER A CA 1
ATOM 2193 C C . SER A 1 280 ? -10.375 -24.734 -20.578 1 54.06 280 SER A C 1
ATOM 2195 O O . SER A 1 280 ? -9.43 -24.312 -19.922 1 54.06 280 SER A O 1
ATOM 2197 N N . ALA A 1 281 ? -10.734 -24.062 -21.672 1 52.88 281 ALA A N 1
ATOM 2198 C CA . ALA A 1 281 ? -10.328 -22.703 -22.031 1 52.88 281 ALA A CA 1
ATOM 2199 C C . ALA A 1 281 ? -10.43 -21.766 -20.828 1 52.88 281 ALA A C 1
ATOM 2201 O O . ALA A 1 281 ? -9.625 -20.844 -20.688 1 52.88 281 ALA A O 1
ATOM 2202 N N . THR A 1 282 ? -11.375 -22.125 -19.984 1 54.28 282 THR A N 1
ATOM 2203 C CA . THR A 1 282 ? -11.648 -21.203 -18.891 1 54.28 282 THR A CA 1
ATOM 2204 C C . THR A 1 282 ? -10.578 -21.328 -17.812 1 54.28 282 THR A C 1
ATOM 2206 O O . THR A 1 282 ? -10.289 -20.359 -17.094 1 54.28 282 THR A O 1
ATOM 2209 N N . LEU A 1 283 ? -10.062 -22.5 -17.703 1 56.84 283 LEU A N 1
ATOM 2210 C CA . LEU A 1 283 ? -9.055 -22.719 -16.672 1 56.84 283 LEU A CA 1
ATOM 2211 C C . LEU A 1 283 ? -7.797 -21.891 -16.969 1 56.84 283 LEU A C 1
ATOM 2213 O O . LEU A 1 283 ? -7.051 -21.547 -16.047 1 56.84 283 LEU A O 1
ATOM 2217 N N . HIS A 1 284 ? -7.719 -21.641 -18.203 1 55.31 284 HIS A N 1
ATOM 2218 C CA . HIS A 1 284 ? -6.5 -20.969 -18.609 1 55.31 284 HIS A CA 1
ATOM 2219 C C . HIS A 1 284 ? -6.48 -19.531 -18.094 1 55.31 284 HIS A C 1
ATOM 2221 O O . HIS A 1 284 ? -5.41 -18.969 -17.844 1 55.31 284 HIS A O 1
ATOM 2227 N N . THR A 1 285 ? -7.707 -19.109 -17.891 1 56.19 285 THR A N 1
ATOM 2228 C CA . THR A 1 285 ? -7.73 -17.688 -17.547 1 56.19 285 THR A CA 1
ATOM 2229 C C . THR A 1 285 ? -7.734 -17.484 -16.031 1 56.19 285 THR A C 1
ATOM 2231 O O . THR A 1 285 ? -7.527 -16.375 -15.539 1 56.19 285 THR A O 1
ATOM 2234 N N . THR A 1 286 ? -7.887 -18.656 -15.461 1 61.97 286 THR A N 1
ATOM 2235 C CA . THR A 1 286 ? -7.984 -18.484 -14.016 1 61.97 286 THR A CA 1
ATOM 2236 C C . THR A 1 286 ? -6.602 -18.531 -13.375 1 61.97 286 THR A C 1
ATOM 2238 O O . THR A 1 286 ? -5.758 -19.344 -13.766 1 61.97 286 THR A O 1
ATOM 2241 N N . ARG A 1 287 ? -6.348 -17.656 -12.547 1 70.5 287 ARG A N 1
ATOM 2242 C CA . ARG A 1 287 ? -5.074 -17.594 -11.844 1 70.5 287 ARG A CA 1
ATOM 2243 C C . ARG A 1 287 ? -5.012 -18.641 -10.734 1 70.5 287 ARG A C 1
ATOM 2245 O O . ARG A 1 287 ? -4.773 -18.312 -9.578 1 70.5 287 ARG A O 1
ATOM 2252 N N . PHE A 1 288 ? -5.574 -19.734 -11.008 1 86 288 PHE A N 1
ATOM 2253 C CA . PHE A 1 288 ? -5.48 -20.922 -10.156 1 86 288 PHE A CA 1
ATOM 2254 C C . PHE A 1 288 ? -4.777 -22.062 -10.891 1 86 288 PHE A C 1
ATOM 2256 O O . PHE A 1 288 ? -5.055 -22.312 -12.062 1 86 288 PHE A O 1
ATOM 2263 N N . GLY A 1 289 ? -3.793 -22.625 -10.211 1 88.56 289 GLY A N 1
ATOM 2264 C CA . GLY A 1 289 ? -3.121 -23.766 -10.82 1 88.56 289 GLY A CA 1
ATOM 2265 C C . GLY A 1 289 ? -1.878 -24.203 -10.07 1 88.56 289 GLY A C 1
ATOM 2266 O O . GLY A 1 289 ? -1.573 -23.672 -9 1 88.56 289 GLY A O 1
ATOM 2267 N N . GLY A 1 290 ? -1.331 -25.25 -10.602 1 93.62 290 GLY A N 1
ATOM 2268 C CA . GLY A 1 290 ? -0.088 -25.766 -10.055 1 93.62 290 GLY A CA 1
ATOM 2269 C C . GLY A 1 290 ? 1.097 -25.578 -10.984 1 93.62 290 GLY A C 1
ATOM 2270 O O . GLY A 1 290 ? 1.205 -24.547 -11.656 1 93.62 290 GLY A O 1
ATOM 2271 N N . ARG A 1 291 ? 2.025 -26.406 -10.844 1 96.31 291 ARG A N 1
ATOM 2272 C CA . ARG A 1 291 ? 3.229 -26.359 -11.672 1 96.31 291 ARG A CA 1
ATOM 2273 C C . ARG A 1 291 ? 3.238 -27.5 -12.68 1 96.31 291 ARG A C 1
ATOM 2275 O O . ARG A 1 291 ? 2.561 -28.516 -12.492 1 96.31 291 ARG A O 1
ATOM 2282 N N . VAL A 1 292 ? 3.951 -27.281 -13.742 1 96.31 292 VAL A N 1
ATOM 2283 C CA . VAL A 1 292 ? 4.016 -28.281 -14.805 1 96.31 292 VAL A CA 1
ATOM 2284 C C . VAL A 1 292 ? 5.469 -28.672 -15.055 1 96.31 292 VAL A C 1
ATOM 2286 O O . VAL A 1 292 ? 6.336 -27.812 -15.227 1 96.31 292 VAL A O 1
ATOM 2289 N N . ALA A 1 293 ? 5.668 -29.984 -15.102 1 96.62 293 ALA A N 1
ATOM 2290 C CA . ALA A 1 293 ? 7.016 -30.484 -15.344 1 96.62 293 ALA A CA 1
ATOM 2291 C C . ALA A 1 293 ? 7.484 -30.141 -16.75 1 96.62 293 ALA A C 1
ATOM 2293 O O . ALA A 1 293 ? 6.699 -30.172 -17.703 1 96.62 293 ALA A O 1
ATOM 2294 N N . TRP A 1 294 ? 8.758 -29.906 -16.922 1 96.06 294 TRP A N 1
ATOM 2295 C CA . TRP A 1 294 ? 9.352 -29.516 -18.203 1 96.06 294 TRP A CA 1
ATOM 2296 C C . TRP A 1 294 ? 9.148 -30.609 -19.25 1 96.06 294 TRP A C 1
ATOM 2298 O O . TRP A 1 294 ? 8.93 -30.312 -20.422 1 96.06 294 TRP A O 1
ATOM 2308 N N . GLN A 1 295 ? 9.109 -31.828 -18.891 1 94 295 GLN A N 1
ATOM 2309 C CA . GLN A 1 295 ? 9.086 -32.969 -19.797 1 94 295 GLN A CA 1
ATOM 2310 C C . GLN A 1 295 ? 7.754 -33.062 -20.531 1 94 295 GLN A C 1
ATOM 2312 O O . GLN A 1 295 ? 7.668 -33.688 -21.594 1 94 295 GLN A O 1
ATOM 2317 N N . SER A 1 296 ? 6.773 -32.531 -19.969 1 93 296 SER A N 1
ATOM 2318 C CA . SER A 1 296 ? 5.449 -32.594 -20.562 1 93 296 SER A CA 1
ATOM 2319 C C . SER A 1 296 ? 4.742 -31.25 -20.547 1 93 296 SER A C 1
ATOM 2321 O O . SER A 1 296 ? 3.521 -31.188 -20.391 1 93 296 SER A O 1
ATOM 2323 N N . LEU A 1 297 ? 5.508 -30.234 -20.656 1 95.88 297 LEU A N 1
ATOM 2324 C CA . LEU A 1 297 ? 4.965 -28.891 -20.5 1 95.88 297 LEU A CA 1
ATOM 2325 C C . LEU A 1 297 ? 3.988 -28.578 -21.625 1 95.88 297 LEU A C 1
ATOM 2327 O O . LEU A 1 297 ? 2.857 -28.156 -21.375 1 95.88 297 LEU A O 1
ATOM 2331 N N . LEU A 1 298 ? 4.371 -28.766 -22.922 1 95.25 298 LEU A N 1
ATOM 2332 C CA . LEU A 1 298 ? 3.59 -28.328 -24.078 1 95.25 298 LEU A CA 1
ATOM 2333 C C . LEU A 1 298 ? 2.326 -29.172 -24.234 1 95.25 298 LEU A C 1
ATOM 2335 O O . LEU A 1 298 ? 1.228 -28.641 -24.375 1 95.25 298 LEU A O 1
ATOM 2339 N N . PRO A 1 299 ? 2.461 -30.516 -24.172 1 92.31 299 PRO A N 1
ATOM 2340 C CA . PRO A 1 299 ? 1.231 -31.297 -24.297 1 92.31 299 PRO A CA 1
ATOM 2341 C C . PRO A 1 299 ? 0.267 -31.078 -23.141 1 92.31 299 PRO A C 1
ATOM 2343 O O . PRO A 1 299 ? -0.952 -31.109 -23.328 1 92.31 299 PRO A O 1
ATOM 2346 N N . ARG A 1 300 ? 0.771 -30.812 -21.953 1 89.12 300 ARG A N 1
ATOM 2347 C CA . ARG A 1 300 ? -0.081 -30.641 -20.781 1 89.12 300 ARG A CA 1
ATOM 2348 C C . ARG A 1 300 ? -0.796 -29.297 -20.828 1 89.12 300 ARG A C 1
ATOM 2350 O O . ARG A 1 300 ? -1.958 -29.188 -20.438 1 89.12 300 ARG A O 1
ATOM 2357 N N . VAL A 1 301 ? -0.112 -28.266 -21.234 1 90.31 301 VAL A N 1
ATOM 2358 C CA . VAL A 1 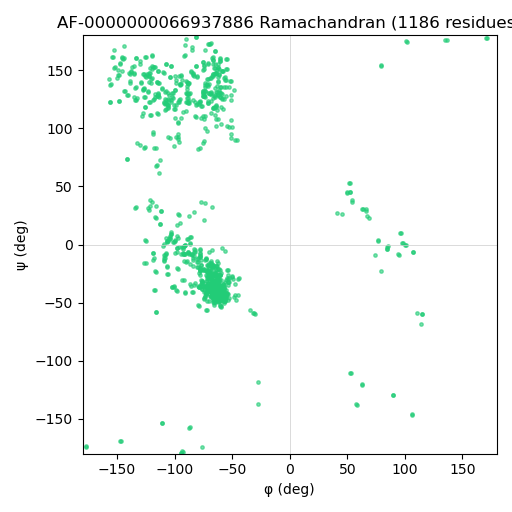301 ? -0.681 -26.922 -21.188 1 90.31 301 VAL A CA 1
ATOM 2359 C C . VAL A 1 301 ? -1.525 -26.688 -22.438 1 90.31 301 VAL A C 1
ATOM 2361 O O . VAL A 1 301 ? -2.615 -26.109 -22.359 1 90.31 301 VAL A O 1
ATOM 2364 N N . PHE A 1 302 ? -1.046 -27.156 -23.641 1 91.19 302 PHE A N 1
ATOM 2365 C CA . PHE A 1 302 ? -1.682 -26.734 -24.891 1 91.19 302 PHE A CA 1
ATOM 2366 C C . PHE A 1 302 ? -2.447 -27.891 -25.516 1 91.19 302 PHE A C 1
ATOM 2368 O O . PHE A 1 302 ? -3.137 -27.703 -26.531 1 91.19 302 PHE A O 1
ATOM 2375 N N . GLY A 1 303 ? -2.361 -29.125 -25.078 1 87.94 303 GLY A N 1
ATOM 2376 C CA . GLY A 1 303 ? -3.188 -30.281 -25.406 1 87.94 303 GLY A CA 1
ATOM 2377 C C . GLY A 1 303 ? -3.301 -30.531 -26.891 1 87.94 303 GLY A C 1
ATOM 2378 O O . GLY A 1 303 ? -2.293 -30.734 -27.578 1 87.94 303 GLY A O 1
ATOM 2379 N N . LYS A 1 304 ? -4.512 -30.297 -27.422 1 86.25 304 LYS A N 1
ATOM 2380 C CA . LYS A 1 304 ? -4.848 -30.609 -28.812 1 86.25 304 LYS A CA 1
ATOM 2381 C C . LYS A 1 304 ? -4.066 -29.734 -29.781 1 86.25 304 LYS A C 1
ATOM 2383 O O . LYS A 1 304 ? -3.654 -30.188 -30.844 1 86.25 304 LYS A O 1
ATOM 2388 N N . SER A 1 305 ? -3.977 -28.562 -29.422 1 91.38 305 SER A N 1
ATOM 2389 C CA . SER A 1 305 ? -3.264 -27.641 -30.297 1 91.38 305 SER A CA 1
ATOM 2390 C C . SER A 1 305 ? -1.821 -28.094 -30.516 1 91.38 305 SER A C 1
ATOM 2392 O O . SER A 1 305 ? -1.313 -28.031 -31.641 1 91.38 305 SER A O 1
ATOM 2394 N N . PHE A 1 306 ? -1.2 -28.516 -29.484 1 93.81 306 PHE A N 1
ATOM 2395 C CA . PHE A 1 306 ? 0.169 -29 -29.641 1 93.81 306 PHE A CA 1
ATOM 2396 C C . PHE A 1 306 ? 0.206 -30.297 -30.438 1 93.81 306 PHE A C 1
ATOM 2398 O O . PHE A 1 306 ? 1.129 -30.516 -31.219 1 93.81 306 PHE A O 1
ATOM 2405 N N . HIS A 1 307 ? -0.766 -31.047 -30.219 1 92.31 307 HIS A N 1
ATOM 2406 C CA . HIS A 1 307 ? -0.849 -32.281 -30.969 1 92.31 307 HIS A CA 1
ATOM 2407 C C . HIS A 1 307 ? -0.9 -32.031 -32.469 1 92.31 307 HIS A C 1
ATOM 2409 O O . HIS A 1 307 ? -0.263 -32.75 -33.25 1 92.31 307 HIS A O 1
ATOM 2415 N N . HIS A 1 308 ? -1.605 -31.047 -32.875 1 93.19 308 HIS A N 1
ATOM 2416 C CA . HIS A 1 308 ? -1.689 -30.672 -34.281 1 93.19 308 HIS A CA 1
ATOM 2417 C C . HIS A 1 308 ? -0.322 -30.281 -34.812 1 93.19 308 HIS A C 1
ATOM 2419 O O . HIS A 1 308 ? 0.015 -30.609 -35.969 1 93.19 308 HIS A O 1
ATOM 2425 N N . LEU A 1 309 ? 0.428 -29.562 -34.062 1 95.5 309 LEU A N 1
ATOM 2426 C CA . LEU A 1 309 ? 1.76 -29.141 -34.469 1 95.5 309 LEU A CA 1
ATOM 2427 C C . LEU A 1 309 ? 2.723 -30.328 -34.5 1 95.5 309 LEU A C 1
ATOM 2429 O O . LEU A 1 309 ? 3.547 -30.453 -35.406 1 95.5 309 LEU A O 1
ATOM 2433 N N . ASP A 1 310 ? 2.611 -31.125 -33.5 1 94.06 310 ASP A N 1
ATOM 2434 C CA . ASP A 1 310 ? 3.533 -32.25 -33.25 1 94.06 310 ASP A CA 1
ATOM 2435 C C . ASP A 1 310 ? 3.342 -33.344 -34.312 1 94.06 310 ASP A C 1
ATOM 2437 O O . ASP A 1 310 ? 4.297 -34.031 -34.656 1 94.06 310 ASP A O 1
ATOM 2441 N N . HIS A 1 311 ? 2.162 -33.531 -34.844 1 93.25 311 HIS A N 1
ATOM 2442 C CA . HIS A 1 311 ? 1.885 -34.656 -35.75 1 93.25 311 HIS A CA 1
ATOM 2443 C C . HIS A 1 311 ? 1.533 -34.125 -37.156 1 93.25 311 HIS A C 1
ATOM 2445 O O . HIS A 1 311 ? 2.314 -34.281 -38.094 1 93.25 311 HIS A O 1
ATOM 2451 N N . ASP A 1 312 ? 0.522 -33.312 -37.281 1 92.62 312 ASP A N 1
ATOM 2452 C CA . ASP A 1 312 ? -0.016 -32.906 -38.562 1 92.62 312 ASP A CA 1
ATOM 2453 C C . ASP A 1 312 ? 0.912 -31.906 -39.25 1 92.62 312 ASP A C 1
ATOM 2455 O O . ASP A 1 312 ? 1.001 -31.891 -40.5 1 92.62 312 ASP A O 1
ATOM 2459 N N . ASN A 1 313 ? 1.5 -31.109 -38.531 1 95.88 313 ASN A N 1
ATOM 2460 C CA . ASN A 1 313 ? 2.324 -30.047 -39.094 1 95.88 313 ASN A CA 1
ATOM 2461 C C . ASN A 1 313 ? 3.76 -30.109 -38.594 1 95.88 313 ASN A C 1
ATOM 2463 O O . ASN A 1 313 ? 4.406 -29.078 -38.406 1 95.88 313 ASN A O 1
ATOM 2467 N N . SER A 1 314 ? 4.211 -31.312 -38.281 1 96.06 314 SER A N 1
ATOM 2468 C CA . SER A 1 314 ? 5.492 -31.562 -37.656 1 96.06 314 SER A CA 1
ATOM 2469 C C . SER A 1 314 ? 6.645 -30.969 -38.469 1 96.06 314 SER A C 1
ATOM 2471 O O . SER A 1 314 ? 7.582 -30.406 -37.906 1 96.06 314 SER A O 1
ATOM 2473 N N . LYS A 1 315 ? 6.594 -31.094 -39.781 1 96.44 315 LYS A N 1
ATOM 2474 C CA . LYS A 1 315 ? 7.664 -30.594 -40.656 1 96.44 315 LYS A CA 1
ATOM 2475 C C . LYS A 1 315 ? 7.773 -29.078 -40.594 1 96.44 315 LYS A C 1
ATOM 2477 O O . LYS A 1 315 ? 8.859 -28.531 -40.406 1 96.44 315 LYS A O 1
ATOM 2482 N N . ALA A 1 316 ? 6.648 -28.453 -40.75 1 97.38 316 ALA A N 1
ATOM 2483 C CA . ALA A 1 316 ? 6.625 -27 -40.719 1 97.38 316 ALA A CA 1
ATOM 2484 C C . ALA A 1 316 ? 7.031 -26.484 -39.344 1 97.38 316 ALA A C 1
ATOM 2486 O O . ALA A 1 316 ? 7.73 -25.469 -39.219 1 97.38 316 ALA A O 1
ATOM 2487 N N . PHE A 1 317 ? 6.539 -27.203 -38.312 1 97.56 317 PHE A N 1
ATOM 2488 C CA . PHE A 1 317 ? 6.805 -26.828 -36.906 1 97.56 317 PHE A CA 1
ATOM 2489 C C . PHE A 1 317 ? 8.297 -26.859 -36.625 1 97.56 317 PHE A C 1
ATOM 2491 O O . PHE A 1 317 ? 8.867 -25.844 -36.219 1 97.56 317 PHE A O 1
ATOM 2498 N N . GLY A 1 318 ? 8.977 -27.859 -36.906 1 97.81 318 GLY A N 1
ATOM 2499 C CA . GLY A 1 318 ? 10.406 -28 -36.656 1 97.81 318 GLY A CA 1
ATOM 2500 C C . GLY A 1 318 ? 11.242 -27.062 -37.5 1 97.81 318 GLY A C 1
ATOM 2501 O O . GLY A 1 318 ? 12.195 -26.469 -37.031 1 97.81 318 GLY A O 1
ATOM 2502 N N . THR A 1 319 ? 10.898 -26.969 -38.812 1 98.06 319 THR A N 1
ATOM 2503 C CA . THR A 1 319 ? 11.664 -26.141 -39.75 1 98.06 319 THR A CA 1
ATOM 2504 C C . THR A 1 319 ? 11.555 -24.656 -39.375 1 98.06 319 THR A C 1
ATOM 2506 O O . THR A 1 319 ? 12.516 -23.906 -39.5 1 98.06 319 THR A O 1
ATOM 2509 N N . MET A 1 320 ? 10.383 -24.297 -38.938 1 97.88 320 MET A N 1
ATOM 2510 C CA . MET A 1 320 ? 10.188 -22.906 -38.531 1 97.88 320 MET A CA 1
ATOM 2511 C C . MET A 1 320 ? 11.086 -22.562 -37.375 1 97.88 320 MET A C 1
ATOM 2513 O O . MET A 1 320 ? 11.719 -21.5 -37.344 1 97.88 320 MET A O 1
ATOM 2517 N N . ILE A 1 321 ? 11.133 -23.438 -36.344 1 98.25 321 ILE A N 1
ATOM 2518 C CA . ILE A 1 321 ? 11.969 -23.203 -35.156 1 98.25 321 ILE A CA 1
ATOM 2519 C C . ILE A 1 321 ? 13.438 -23.156 -35.562 1 98.25 321 ILE A C 1
ATOM 2521 O O . ILE A 1 321 ? 14.188 -22.281 -35.125 1 98.25 321 ILE A O 1
ATOM 2525 N N . GLY A 1 322 ? 13.836 -24.078 -36.406 1 98.12 322 GLY A N 1
ATOM 2526 C CA . GLY A 1 322 ? 15.203 -24.078 -36.906 1 98.12 322 GLY A CA 1
ATOM 2527 C C . GLY A 1 322 ? 15.547 -22.812 -37.688 1 98.12 322 GLY A C 1
ATOM 2528 O O . GLY A 1 322 ? 16.641 -22.266 -37.531 1 98.12 322 GLY A O 1
ATOM 2529 N N . SER A 1 323 ? 14.664 -22.406 -38.562 1 97.5 323 SER A N 1
ATOM 2530 C CA . SER A 1 323 ? 14.867 -21.188 -39.312 1 97.5 323 SER A CA 1
ATOM 2531 C C . SER A 1 323 ? 15 -19.969 -38.406 1 97.5 323 SER A C 1
ATOM 2533 O O . SER A 1 323 ? 15.812 -19.078 -38.656 1 97.5 323 SER A O 1
ATOM 2535 N N . ALA A 1 324 ? 14.117 -19.938 -37.406 1 96.69 324 ALA A N 1
ATOM 2536 C CA . ALA A 1 324 ? 14.211 -18.844 -36.438 1 96.69 324 ALA A CA 1
ATOM 2537 C C . ALA A 1 324 ? 15.578 -18.844 -35.781 1 96.69 324 ALA A C 1
ATOM 2539 O O . ALA A 1 324 ? 16.172 -17.781 -35.594 1 96.69 324 ALA A O 1
ATOM 2540 N N . ALA A 1 325 ? 16.047 -20 -35.312 1 97.62 325 ALA A N 1
ATOM 2541 C CA . ALA A 1 325 ? 17.359 -20.109 -34.688 1 97.62 325 ALA A CA 1
ATOM 2542 C C . ALA A 1 325 ? 18.453 -19.547 -35.594 1 97.62 325 ALA A C 1
ATOM 2544 O O . ALA A 1 325 ? 19.359 -18.844 -35.125 1 97.62 325 ALA A O 1
ATOM 2545 N N . ARG A 1 326 ? 18.375 -19.859 -36.844 1 96.19 326 ARG A N 1
ATOM 2546 C CA . ARG A 1 326 ? 19.328 -19.359 -37.844 1 96.19 326 ARG A CA 1
ATOM 2547 C C . ARG A 1 326 ? 19.219 -17.844 -38 1 96.19 326 ARG A C 1
ATOM 2549 O O . ARG A 1 326 ? 20.234 -17.156 -38.125 1 96.19 326 ARG A O 1
ATOM 2556 N N . MET A 1 327 ? 18.047 -17.391 -38 1 92.88 327 MET A N 1
ATOM 2557 C CA . MET A 1 327 ? 17.828 -15.945 -38.094 1 92.88 327 MET A CA 1
ATOM 2558 C C . MET A 1 327 ? 18.438 -15.219 -36.906 1 92.88 327 MET A C 1
ATOM 2560 O O . MET A 1 327 ? 19.109 -14.195 -37.062 1 92.88 327 MET A O 1
ATOM 2564 N N . PHE A 1 328 ? 18.281 -15.742 -35.719 1 94.19 328 PHE A N 1
ATOM 2565 C CA . PHE A 1 328 ? 18.828 -15.117 -34.531 1 94.19 328 PHE A CA 1
ATOM 2566 C C . PHE A 1 328 ? 20.344 -15.172 -34.531 1 94.19 328 PHE A C 1
ATOM 2568 O O . PHE A 1 328 ? 21.016 -14.273 -34 1 94.19 328 PHE A O 1
ATOM 2575 N N . GLU A 1 329 ? 20.875 -16.219 -35.094 1 93.44 329 GLU A N 1
ATOM 2576 C CA . GLU A 1 329 ? 22.312 -16.266 -35.281 1 93.44 329 GLU A CA 1
ATOM 2577 C C . GLU A 1 329 ? 22.797 -15.094 -36.156 1 93.44 329 GLU A C 1
ATOM 2579 O O . GLU A 1 329 ? 23.812 -14.469 -35.844 1 93.44 329 GLU A O 1
ATOM 2584 N N . GLY A 1 330 ? 22.094 -14.875 -37.188 1 90.69 330 GLY A N 1
ATOM 2585 C CA . GLY A 1 330 ? 22.422 -13.727 -38.031 1 90.69 330 GLY A CA 1
ATOM 2586 C C . GLY A 1 330 ? 22.328 -12.406 -37.281 1 90.69 330 GLY A C 1
ATOM 2587 O O . GLY A 1 330 ? 23.188 -11.531 -37.438 1 90.69 330 GLY A O 1
ATOM 2588 N N . LEU A 1 331 ? 21.328 -12.234 -36.5 1 89.44 331 LEU A N 1
ATOM 2589 C CA . LEU A 1 331 ? 21.125 -11.016 -35.75 1 89.44 331 LEU A CA 1
ATOM 2590 C C . LEU A 1 331 ? 22.219 -10.844 -34.688 1 89.44 331 LEU A C 1
ATOM 2592 O O . LEU A 1 331 ? 22.641 -9.719 -34.406 1 89.44 331 LEU A O 1
ATOM 2596 N N . ALA A 1 332 ? 22.594 -11.922 -34.062 1 89.31 332 ALA A N 1
ATOM 2597 C CA . ALA A 1 332 ? 23.641 -11.875 -33.062 1 89.31 332 ALA A CA 1
ATOM 2598 C C . ALA A 1 332 ? 24.969 -11.453 -33.656 1 89.31 332 ALA A C 1
ATOM 2600 O O . ALA A 1 332 ? 25.75 -10.742 -33.031 1 89.31 332 ALA A O 1
ATOM 2601 N N . HIS A 1 333 ? 25.203 -11.805 -34.938 1 87.75 333 HIS A N 1
ATOM 2602 C CA . HIS A 1 333 ? 26.5 -11.555 -35.562 1 87.75 333 HIS A CA 1
ATOM 2603 C C . HIS A 1 333 ? 26.422 -10.367 -36.5 1 87.75 333 HIS A C 1
ATOM 2605 O O . HIS A 1 333 ? 27.438 -10 -37.125 1 87.75 333 HIS A O 1
ATOM 2611 N N . GLY A 1 334 ? 25.312 -9.734 -36.5 1 80.12 334 GLY A N 1
ATOM 2612 C CA . GLY A 1 334 ? 25.141 -8.578 -37.344 1 80.12 334 GLY A CA 1
ATOM 2613 C C . GLY A 1 334 ? 25.141 -8.93 -38.812 1 80.12 334 GLY A C 1
ATOM 2614 O O . GLY A 1 334 ? 25.594 -8.141 -39.656 1 80.12 334 GLY A O 1
ATOM 2615 N N . LYS A 1 335 ? 24.812 -10.086 -39.156 1 73.94 335 LYS A N 1
ATOM 2616 C CA . LYS A 1 335 ? 24.828 -10.523 -40.562 1 73.94 335 LYS A CA 1
ATOM 2617 C C . LYS A 1 335 ? 23.406 -10.727 -41.062 1 73.94 335 LYS A C 1
ATOM 2619 O O . LYS A 1 335 ? 22.516 -11.148 -40.312 1 73.94 335 LYS A O 1
ATOM 2624 N N . GLY A 1 336 ? 23.266 -10.445 -42.438 1 59.5 336 GLY A N 1
ATOM 2625 C CA . GLY A 1 336 ? 22.141 -10.938 -43.219 1 59.5 336 GLY A CA 1
ATOM 2626 C C . GLY A 1 336 ? 20.875 -10.117 -43.031 1 59.5 336 GLY A C 1
ATOM 2627 O O . GLY A 1 336 ? 19.875 -10.352 -43.688 1 59.5 336 GLY A O 1
ATOM 2628 N N . HIS A 1 337 ? 20.797 -9.383 -41.844 1 61.19 337 HIS A N 1
ATOM 2629 C CA . HIS A 1 337 ? 19.469 -8.82 -41.75 1 61.19 337 HIS A CA 1
ATOM 2630 C C . HIS A 1 337 ? 19.5 -7.297 -41.875 1 61.19 337 HIS A C 1
ATOM 2632 O O . HIS A 1 337 ? 19.438 -6.578 -40.875 1 61.19 337 HIS A O 1
ATOM 2638 N N . GLU A 1 338 ? 19.75 -6.895 -43.125 1 56.31 338 GLU A N 1
ATOM 2639 C CA . GLU A 1 338 ? 19.672 -5.461 -43.375 1 56.31 338 GLU A CA 1
ATOM 2640 C C . GLU A 1 338 ? 18.328 -4.887 -42.938 1 56.31 338 GLU A C 1
ATOM 2642 O O . GLU A 1 338 ? 18.266 -3.754 -42.469 1 56.31 338 GLU A O 1
ATOM 2647 N N . ASP A 1 339 ? 17.375 -5.723 -43 1 62.34 339 ASP A N 1
ATOM 2648 C CA . ASP A 1 339 ? 16.031 -5.234 -42.781 1 62.34 339 ASP A CA 1
ATOM 2649 C C . ASP A 1 339 ? 15.695 -5.234 -41.281 1 62.34 339 ASP A C 1
ATOM 2651 O O . ASP A 1 339 ? 14.766 -4.555 -40.844 1 62.34 339 ASP A O 1
ATOM 2655 N N . HIS A 1 340 ? 16.531 -5.977 -40.594 1 67.44 340 HIS A N 1
ATOM 2656 C CA . HIS A 1 340 ? 16.25 -6.062 -39.156 1 67.44 340 HIS A CA 1
ATOM 2657 C C . HIS A 1 340 ? 17.375 -5.441 -38.344 1 67.44 340 HIS A C 1
ATOM 2659 O O . HIS A 1 340 ? 17.688 -5.926 -37.25 1 67.44 340 HIS A O 1
ATOM 2665 N N . GLY A 1 341 ? 17.938 -4.488 -38.875 1 66.69 341 GLY A N 1
ATOM 2666 C CA . GLY A 1 341 ? 19.078 -3.836 -38.25 1 66.69 341 GLY A CA 1
ATOM 2667 C C . GLY A 1 341 ? 18.797 -3.395 -36.812 1 66.69 341 GLY A C 1
ATOM 2668 O O . GLY A 1 341 ? 19.688 -3.447 -35.969 1 66.69 341 GLY A O 1
ATOM 2669 N N . GLN A 1 342 ? 17.547 -3.088 -36.562 1 70.12 342 GLN A N 1
ATOM 2670 C CA . GLN A 1 342 ? 17.188 -2.58 -35.25 1 70.12 342 GLN A CA 1
ATOM 2671 C C . GLN A 1 342 ? 17.281 -3.68 -34.188 1 70.12 342 GLN A C 1
ATOM 2673 O O . GLN A 1 342 ? 17.359 -3.396 -33 1 70.12 342 GLN A O 1
ATOM 2678 N N . LEU A 1 343 ? 17.297 -4.949 -34.719 1 77.19 343 LEU A N 1
ATOM 2679 C CA . LEU A 1 343 ? 17.297 -6.074 -33.781 1 77.19 343 LEU A CA 1
ATOM 2680 C C . LEU A 1 343 ? 18.703 -6.602 -33.562 1 77.19 343 LEU A C 1
ATOM 2682 O O . LEU A 1 343 ? 18.938 -7.473 -32.719 1 77.19 343 LEU A O 1
ATOM 2686 N N . VAL A 1 344 ? 19.594 -6.004 -34.281 1 75.62 344 VAL A N 1
ATOM 2687 C CA . VAL A 1 344 ? 20.984 -6.414 -34.094 1 75.62 344 VAL A CA 1
ATOM 2688 C C . VAL A 1 344 ? 21.453 -6.035 -32.688 1 75.62 344 VAL A C 1
ATOM 2690 O O . VAL A 1 344 ? 21.188 -4.926 -32.219 1 75.62 344 VAL A O 1
ATOM 2693 N N . SER A 1 345 ? 21.781 -6.977 -31.969 1 72.5 345 SER A N 1
ATOM 2694 C CA . SER A 1 345 ? 22.203 -6.746 -30.594 1 72.5 345 SER A CA 1
ATOM 2695 C C . SER A 1 345 ? 23.547 -7.41 -30.312 1 72.5 345 SER A C 1
ATOM 2697 O O . SER A 1 345 ? 23.641 -8.641 -30.266 1 72.5 345 SER A O 1
ATOM 2699 N N . VAL A 1 346 ? 24.5 -6.594 -30.094 1 69.88 346 VAL A N 1
ATOM 2700 C CA . VAL A 1 346 ? 25.844 -7.055 -29.781 1 69.88 346 VAL A CA 1
ATOM 2701 C C . VAL A 1 346 ? 25.859 -7.762 -28.438 1 69.88 346 VAL A C 1
ATOM 2703 O O . VAL A 1 346 ? 26.625 -8.711 -28.219 1 69.88 346 VAL A O 1
ATOM 2706 N N . GLN A 1 347 ? 24.969 -7.43 -27.641 1 77.5 347 GLN A N 1
ATOM 2707 C CA . GLN A 1 347 ? 24.922 -8.016 -26.297 1 77.5 347 GLN A CA 1
ATOM 2708 C C . GLN A 1 347 ? 24.531 -9.484 -26.359 1 77.5 347 GLN A C 1
ATOM 2710 O O . GLN A 1 347 ? 24.953 -10.289 -25.531 1 77.5 347 GLN A O 1
ATOM 2715 N N . ASN A 1 348 ? 23.812 -9.82 -27.344 1 83.44 348 ASN A N 1
ATOM 2716 C CA . ASN A 1 348 ? 23.328 -11.188 -27.484 1 83.44 348 ASN A CA 1
ATOM 2717 C C . ASN A 1 348 ? 24.375 -12.102 -28.125 1 83.44 348 ASN A C 1
ATOM 2719 O O . ASN A 1 348 ? 24.266 -13.32 -28.047 1 83.44 348 ASN A O 1
ATOM 2723 N N . GLN A 1 349 ? 25.438 -11.445 -28.625 1 84.69 349 GLN A N 1
ATOM 2724 C CA . GLN A 1 349 ? 26.469 -12.234 -29.312 1 84.69 349 GLN A CA 1
ATOM 2725 C C . GLN A 1 349 ? 27.188 -13.141 -28.328 1 84.69 349 GLN A C 1
ATOM 2727 O O . GLN A 1 349 ? 27.578 -14.258 -28.688 1 84.69 349 GLN A O 1
ATOM 2732 N N . SER A 1 350 ? 27.297 -12.656 -27.188 1 84.88 350 SER A N 1
ATOM 2733 C CA . SER A 1 350 ? 28.062 -13.406 -26.188 1 84.88 350 SER A CA 1
ATOM 2734 C C . SER A 1 350 ? 27.25 -14.578 -25.641 1 84.88 350 SER A C 1
ATOM 2736 O O . SER A 1 350 ? 27.812 -15.523 -25.078 1 84.88 350 SER A O 1
ATOM 2738 N N . ASN A 1 351 ? 26 -14.578 -25.812 1 91.25 351 ASN A N 1
ATOM 2739 C CA . ASN A 1 351 ? 25.141 -15.648 -25.312 1 91.25 351 ASN A CA 1
ATOM 2740 C C . ASN A 1 351 ? 24.844 -16.672 -26.406 1 91.25 351 ASN A C 1
ATOM 2742 O O . ASN A 1 351 ? 23.766 -16.688 -26.984 1 91.25 351 ASN A O 1
ATOM 2746 N N . THR A 1 352 ? 25.641 -17.625 -26.484 1 93 352 THR A N 1
ATOM 2747 C CA . THR A 1 352 ? 25.578 -18.609 -27.547 1 93 352 THR A CA 1
ATOM 2748 C C . THR A 1 352 ? 24.344 -19.5 -27.391 1 93 352 THR A C 1
ATOM 2750 O O . THR A 1 352 ? 23.938 -20.188 -28.344 1 93 352 THR A O 1
ATOM 2753 N N . ALA A 1 353 ? 23.766 -19.484 -26.297 1 95.19 353 ALA A N 1
ATOM 2754 C CA . ALA A 1 353 ? 22.609 -20.328 -26.031 1 95.19 353 ALA A CA 1
ATOM 2755 C C . ALA A 1 353 ? 21.344 -19.75 -26.672 1 95.19 353 ALA A C 1
ATOM 2757 O O . ALA A 1 353 ? 20.312 -20.422 -26.781 1 95.19 353 ALA A O 1
ATOM 2758 N N . SER A 1 354 ? 21.406 -18.516 -27.219 1 94.56 354 SER A N 1
ATOM 2759 C CA . SER A 1 354 ? 20.188 -17.812 -27.625 1 94.56 354 SER A CA 1
ATOM 2760 C C . SER A 1 354 ? 20.047 -17.797 -29.156 1 94.56 354 SER A C 1
ATOM 2762 O O . SER A 1 354 ? 19.109 -17.219 -29.688 1 94.56 354 SER A O 1
ATOM 2764 N N . TYR A 1 355 ? 21 -18.469 -29.859 1 94.94 355 TYR A N 1
ATOM 2765 C CA . TYR A 1 355 ? 20.891 -18.453 -31.312 1 94.94 355 TYR A CA 1
ATOM 2766 C C . TYR A 1 355 ? 21.547 -19.672 -31.938 1 94.94 355 TYR A C 1
ATOM 2768 O O . TYR A 1 355 ? 22.297 -20.391 -31.266 1 94.94 355 TYR A O 1
ATOM 2776 N N . GLY A 1 356 ? 21.203 -19.953 -33.156 1 96.56 356 GLY A N 1
ATOM 2777 C CA . GLY A 1 356 ? 21.812 -21.047 -33.875 1 96.56 356 GLY A CA 1
ATOM 2778 C C . GLY A 1 356 ? 21.672 -22.391 -33.188 1 96.56 356 GLY A C 1
ATOM 2779 O O . GLY A 1 356 ? 20.594 -22.734 -32.719 1 96.56 356 GLY A O 1
ATOM 2780 N N . ALA A 1 357 ? 22.703 -23.125 -33.188 1 97.5 357 ALA A N 1
ATOM 2781 C CA . ALA A 1 357 ? 22.703 -24.438 -32.562 1 97.5 357 ALA A CA 1
ATOM 2782 C C . ALA A 1 357 ? 22.453 -24.344 -31.062 1 97.5 357 ALA A C 1
ATOM 2784 O O . ALA A 1 357 ? 21.828 -25.219 -30.469 1 97.5 357 ALA A O 1
ATOM 2785 N N . GLY A 1 358 ? 22.953 -23.266 -30.562 1 97.38 358 GLY A N 1
ATOM 2786 C CA . GLY A 1 358 ? 22.766 -23.047 -29.125 1 97.38 358 GLY A CA 1
ATOM 2787 C C . GLY A 1 358 ? 21.312 -22.922 -28.734 1 97.38 358 GLY A C 1
ATOM 2788 O O . GLY A 1 358 ? 20.875 -23.469 -27.719 1 97.38 358 GLY A O 1
ATOM 2789 N N . LEU A 1 359 ? 20.516 -22.203 -29.531 1 97.81 359 LEU A N 1
ATOM 2790 C CA . LEU A 1 359 ? 19.109 -22.031 -29.234 1 97.81 359 LEU A CA 1
ATOM 2791 C C . LEU A 1 359 ? 18.359 -23.344 -29.375 1 97.81 359 LEU A C 1
ATOM 2793 O O . LEU A 1 359 ? 17.453 -23.641 -28.578 1 97.81 359 LEU A O 1
ATOM 2797 N N . ILE A 1 360 ? 18.688 -24.109 -30.375 1 98.19 360 ILE A N 1
ATOM 2798 C CA . ILE A 1 360 ? 18.078 -25.406 -30.578 1 98.19 360 ILE A CA 1
ATOM 2799 C C . ILE A 1 360 ? 18.359 -26.297 -29.359 1 98.19 360 ILE A C 1
ATOM 2801 O O . ILE A 1 360 ? 17.438 -26.969 -28.859 1 98.19 360 ILE A O 1
ATOM 2805 N N . GLU A 1 361 ? 19.547 -26.25 -28.922 1 97.94 361 GLU A N 1
ATOM 2806 C CA . GLU A 1 361 ? 19.906 -27.016 -27.734 1 97.94 361 GLU A CA 1
ATOM 2807 C C . GLU A 1 361 ? 19.141 -26.531 -26.516 1 97.94 361 GLU A C 1
ATOM 2809 O O . GLU A 1 361 ? 18.672 -27.359 -25.719 1 97.94 361 GLU A O 1
ATOM 2814 N N . THR A 1 362 ? 19.078 -25.281 -26.375 1 97.75 362 THR A N 1
ATOM 2815 C CA . THR A 1 362 ? 18.344 -24.703 -25.25 1 97.75 362 THR A CA 1
ATOM 2816 C C . THR A 1 362 ? 16.891 -25.188 -25.266 1 97.75 362 THR A C 1
ATOM 2818 O O . THR A 1 362 ? 16.391 -25.656 -24.234 1 97.75 362 THR A O 1
ATOM 2821 N N . ILE A 1 363 ? 16.25 -25.078 -26.359 1 98.06 363 ILE A N 1
ATOM 2822 C CA . ILE A 1 363 ? 14.836 -25.438 -26.484 1 98.06 363 ILE A CA 1
ATOM 2823 C C . ILE A 1 363 ? 14.648 -26.922 -26.203 1 98.06 363 ILE A C 1
ATOM 2825 O O . ILE A 1 363 ? 13.766 -27.312 -25.438 1 98.06 363 ILE A O 1
ATOM 2829 N N . THR A 1 364 ? 15.508 -27.75 -26.719 1 97.62 364 THR A N 1
ATOM 2830 C CA . THR A 1 364 ? 15.336 -29.203 -26.594 1 97.62 364 THR A CA 1
ATOM 2831 C C . THR A 1 364 ? 15.758 -29.672 -25.203 1 97.62 364 THR A C 1
ATOM 2833 O O . THR A 1 364 ? 15.297 -30.719 -24.734 1 97.62 364 THR A O 1
ATOM 2836 N N . ASN A 1 365 ? 16.625 -28.969 -24.547 1 96.56 365 ASN A N 1
ATOM 2837 C CA . ASN A 1 365 ? 17 -29.297 -23.188 1 96.56 365 ASN A CA 1
ATOM 2838 C C . ASN A 1 365 ? 15.891 -28.969 -22.188 1 96.56 365 ASN A C 1
ATOM 2840 O O . ASN A 1 365 ? 15.617 -29.75 -21.281 1 96.56 365 ASN A O 1
ATOM 2844 N N . TRP A 1 366 ? 15.312 -27.844 -22.391 1 97.06 366 TRP A N 1
ATOM 2845 C CA . TRP A 1 366 ? 14.258 -27.406 -21.484 1 97.06 366 TRP A CA 1
ATOM 2846 C C . TRP A 1 366 ? 12.938 -28.109 -21.797 1 97.06 366 TRP A C 1
ATOM 2848 O O . TRP A 1 366 ? 12.117 -28.328 -20.906 1 97.06 366 TRP A O 1
ATOM 2858 N N . LEU A 1 367 ? 12.727 -28.312 -23.125 1 97.75 367 LEU A N 1
ATOM 2859 C CA . LEU A 1 367 ? 11.523 -28.984 -23.609 1 97.75 367 LEU A CA 1
ATOM 2860 C C . LEU A 1 367 ? 11.867 -30.297 -24.312 1 97.75 367 LEU A C 1
ATOM 2862 O O . LEU A 1 367 ? 11.758 -30.391 -25.531 1 97.75 367 LEU A O 1
ATOM 2866 N N . PRO A 1 368 ? 12.039 -31.312 -23.516 1 96.38 368 PRO A N 1
ATOM 2867 C CA . PRO A 1 368 ? 12.508 -32.594 -24.078 1 96.38 368 PRO A CA 1
ATOM 2868 C C . PRO A 1 368 ? 11.508 -33.188 -25.062 1 96.38 368 PRO A C 1
ATOM 2870 O O . PRO A 1 368 ? 11.898 -34 -25.922 1 96.38 368 PRO A O 1
ATOM 2873 N N . GLU A 1 369 ? 10.312 -32.875 -25 1 94.5 369 GLU A N 1
ATOM 2874 C CA . GLU A 1 369 ? 9.305 -33.375 -25.938 1 94.5 369 GLU A CA 1
ATOM 2875 C C . GLU A 1 369 ? 9.609 -32.906 -27.375 1 94.5 369 GLU A C 1
ATOM 2877 O O . GLU A 1 369 ? 9.078 -33.469 -28.328 1 94.5 369 GLU A O 1
ATOM 2882 N N . LEU A 1 370 ? 10.508 -31.938 -27.484 1 97.19 370 LEU A N 1
ATOM 2883 C CA . LEU A 1 370 ? 10.836 -31.422 -28.812 1 97.19 370 LEU A CA 1
ATOM 2884 C C . LEU A 1 370 ? 12.133 -32.031 -29.328 1 97.19 370 LEU A C 1
ATOM 2886 O O . LEU A 1 370 ? 12.57 -31.719 -30.438 1 97.19 370 LEU A O 1
ATOM 2890 N N . ARG A 1 371 ? 12.766 -32.938 -28.625 1 96.38 371 ARG A N 1
ATOM 2891 C CA . ARG A 1 371 ? 14.031 -33.531 -29.016 1 96.38 371 ARG A CA 1
ATOM 2892 C C . ARG A 1 371 ? 13.875 -34.312 -30.344 1 96.38 371 ARG A C 1
ATOM 2894 O O . ARG A 1 371 ? 14.82 -34.375 -31.125 1 96.38 371 ARG A O 1
ATOM 2901 N N . ARG A 1 372 ? 12.773 -34.844 -30.641 1 94.06 372 ARG A N 1
ATOM 2902 C CA . ARG A 1 372 ? 12.547 -35.594 -31.859 1 94.06 372 ARG A CA 1
ATOM 2903 C C . ARG A 1 372 ? 12.633 -34.688 -33.094 1 94.06 372 ARG A C 1
ATOM 2905 O O . ARG A 1 372 ? 12.852 -35.156 -34.219 1 94.06 372 ARG A O 1
ATOM 2912 N N . PHE A 1 373 ? 12.492 -33.375 -32.875 1 96.56 373 PHE A N 1
ATOM 2913 C CA . PHE A 1 373 ? 12.547 -32.406 -33.969 1 96.56 373 PHE A CA 1
ATOM 2914 C C . PHE A 1 373 ? 13.961 -31.859 -34.156 1 96.56 373 PHE A C 1
ATOM 2916 O O . PHE A 1 373 ? 14.227 -31.078 -35.062 1 96.56 373 PHE A O 1
ATOM 2923 N N . GLN A 1 374 ? 14.852 -32.188 -33.25 1 97.12 374 GLN A N 1
ATOM 2924 C CA . GLN A 1 374 ? 16.188 -31.594 -33.219 1 97.12 374 GLN A CA 1
ATOM 2925 C C . GLN A 1 374 ? 16.891 -31.703 -34.562 1 97.12 374 GLN A C 1
ATOM 2927 O O . GLN A 1 374 ? 17.484 -30.75 -35.062 1 97.12 374 GLN A O 1
ATOM 2932 N N . GLY A 1 375 ? 16.844 -32.875 -35.156 1 95.94 375 GLY A N 1
ATOM 2933 C CA . GLY A 1 375 ? 17.469 -33.062 -36.469 1 95.94 375 GLY A CA 1
ATOM 2934 C C . GLY A 1 375 ? 16.938 -32.125 -37.531 1 95.94 375 GLY A C 1
ATOM 2935 O O . GLY A 1 375 ? 17.703 -31.562 -38.312 1 95.94 375 GLY A O 1
ATOM 2936 N N . ARG A 1 376 ? 15.688 -32.031 -37.594 1 96.12 376 ARG A N 1
ATOM 2937 C CA . ARG A 1 376 ? 15.039 -31.141 -38.562 1 96.12 376 ARG A CA 1
ATOM 2938 C C . ARG A 1 376 ? 15.406 -29.672 -38.312 1 96.12 376 ARG A C 1
ATOM 2940 O O . ARG A 1 376 ? 15.625 -28.906 -39.25 1 96.12 376 ARG A O 1
ATOM 2947 N N . MET A 1 377 ? 15.398 -29.297 -37.094 1 97.88 377 MET A N 1
ATOM 2948 C CA . MET A 1 377 ? 15.789 -27.938 -36.719 1 97.88 377 MET A CA 1
ATOM 2949 C C . MET A 1 377 ? 17.219 -27.641 -37.156 1 97.88 377 MET A C 1
ATOM 2951 O O . MET A 1 377 ? 17.484 -26.578 -37.719 1 97.88 377 MET A O 1
ATOM 2955 N N . GLU A 1 378 ? 18.125 -28.562 -36.938 1 97.31 378 GLU A N 1
ATOM 2956 C CA . GLU A 1 378 ? 19.547 -28.375 -37.25 1 97.31 378 GLU A CA 1
ATOM 2957 C C . GLU A 1 378 ? 19.781 -28.281 -38.75 1 97.31 378 GLU A C 1
ATOM 2959 O O . GLU A 1 378 ? 20.734 -27.625 -39.188 1 97.31 378 GLU A O 1
ATOM 2964 N N . ARG A 1 379 ? 19 -28.828 -39.531 1 96.88 379 ARG A N 1
ATOM 2965 C CA . A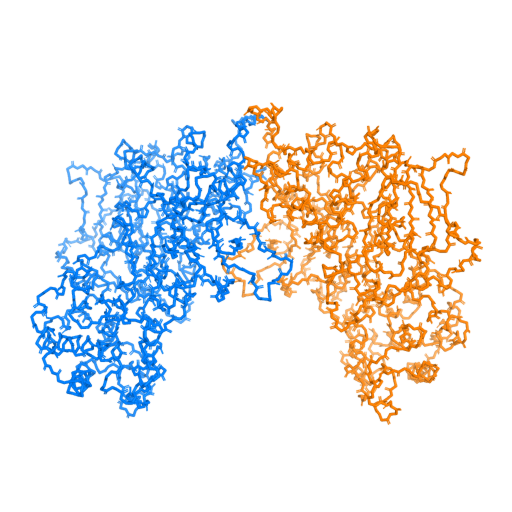RG A 1 379 ? 19.125 -28.75 -41 1 96.88 379 ARG A CA 1
ATOM 2966 C C . ARG A 1 379 ? 18.953 -27.328 -41.5 1 96.88 379 ARG A C 1
ATOM 2968 O O . ARG A 1 379 ? 19.578 -26.922 -42.469 1 96.88 379 ARG A O 1
ATOM 2975 N N . SER A 1 380 ? 18.109 -26.625 -40.844 1 95.62 380 SER A N 1
ATOM 2976 C CA . SER A 1 380 ? 17.828 -25.25 -41.219 1 95.62 380 SER A CA 1
ATOM 2977 C C . SER A 1 380 ? 19.047 -24.359 -41 1 95.62 380 SER A C 1
ATOM 2979 O O . SER A 1 380 ? 19.141 -23.266 -41.562 1 95.62 380 SER A O 1
ATOM 2981 N N . LEU A 1 381 ? 20.016 -24.844 -40.156 1 95.94 381 LEU A N 1
ATOM 2982 C CA . LEU A 1 381 ? 21.203 -24.047 -39.844 1 95.94 381 LEU A CA 1
ATOM 2983 C C . LEU A 1 381 ? 22.156 -23.984 -41.031 1 95.94 381 LEU A C 1
ATOM 2985 O O . LEU A 1 381 ? 23.047 -23.141 -41.062 1 95.94 381 LEU A O 1
ATOM 2989 N N . LYS A 1 382 ? 21.922 -24.781 -41.969 1 95.56 382 LYS A N 1
ATOM 2990 C CA . LYS A 1 382 ? 22.766 -24.812 -43.156 1 95.56 382 LYS A CA 1
ATOM 2991 C C . LYS A 1 382 ? 22.328 -23.75 -44.156 1 95.56 382 LYS A C 1
ATOM 2993 O O . LYS A 1 382 ? 23.062 -23.422 -45.094 1 95.56 382 LYS A O 1
ATOM 2998 N N . LEU A 1 383 ? 21.219 -23.203 -43.969 1 94.94 383 LEU A N 1
ATOM 2999 C CA . LEU A 1 383 ? 20.688 -22.188 -44.875 1 94.94 383 LEU A CA 1
ATOM 3000 C C . LEU A 1 383 ? 21.406 -20.859 -44.688 1 94.94 383 LEU A C 1
ATOM 3002 O O . LEU A 1 383 ? 21.969 -20.594 -43.625 1 94.94 383 LEU A O 1
ATOM 3006 N N . SER A 1 384 ? 21.391 -20.062 -45.781 1 92.62 384 SER A N 1
ATOM 3007 C CA . SER A 1 384 ? 21.797 -18.672 -45.594 1 92.62 384 SER A CA 1
ATOM 3008 C C . SER A 1 384 ? 20.797 -17.906 -44.75 1 92.62 384 SER A C 1
ATOM 3010 O O . SER A 1 384 ? 19.656 -18.344 -44.594 1 92.62 384 SER A O 1
ATOM 3012 N N . HIS A 1 385 ? 21.203 -16.891 -44.25 1 89.5 385 HIS A N 1
ATOM 3013 C CA . HIS A 1 385 ? 20.328 -16.094 -43.406 1 89.5 385 HIS A CA 1
ATOM 3014 C C . HIS A 1 385 ? 19.094 -15.633 -44.156 1 89.5 385 HIS A C 1
ATOM 3016 O O . HIS A 1 385 ? 17.984 -15.594 -43.625 1 89.5 385 HIS A O 1
ATOM 3022 N N . GLU A 1 386 ? 19.25 -15.281 -45.375 1 88.94 386 GLU A N 1
ATOM 3023 C CA . GLU A 1 386 ? 18.141 -14.867 -46.219 1 88.94 386 GLU A CA 1
ATOM 3024 C C . GLU A 1 386 ? 17.188 -16.031 -46.5 1 88.94 386 GLU A C 1
ATOM 3026 O O . GLU A 1 386 ? 15.961 -15.859 -46.438 1 88.94 386 GLU A O 1
ATOM 3031 N N . ASP A 1 387 ? 17.828 -17.141 -46.719 1 93.56 387 ASP A N 1
ATOM 3032 C CA . ASP A 1 387 ? 17.016 -18.328 -47 1 93.56 387 ASP A CA 1
ATOM 3033 C C . ASP A 1 387 ? 16.266 -18.766 -45.75 1 93.56 387 ASP A C 1
ATOM 3035 O O . ASP A 1 387 ? 15.148 -19.281 -45.844 1 93.56 387 ASP A O 1
ATOM 3039 N N . ALA A 1 388 ? 16.938 -18.641 -44.656 1 94.56 388 ALA A N 1
ATOM 3040 C CA . ALA A 1 388 ? 16.297 -19 -43.375 1 94.56 388 ALA A CA 1
ATOM 3041 C C . ALA A 1 388 ? 15.078 -18.109 -43.125 1 94.56 388 ALA A C 1
ATOM 3043 O O . ALA A 1 388 ? 14.055 -18.594 -42.625 1 94.56 388 ALA A O 1
ATOM 3044 N N . SER A 1 389 ? 15.195 -16.828 -43.438 1 92.69 389 SER A N 1
ATOM 3045 C CA . SER A 1 389 ? 14.078 -15.906 -43.281 1 92.69 389 SER A CA 1
ATOM 3046 C C . SER A 1 389 ? 12.914 -16.297 -44.188 1 92.69 389 SER A C 1
ATOM 3048 O O . SER A 1 389 ? 11.758 -16.297 -43.75 1 92.69 389 SER A O 1
ATOM 3050 N N . ALA A 1 390 ? 13.281 -16.578 -45.375 1 93.69 390 ALA A N 1
ATOM 3051 C CA . ALA A 1 390 ? 12.25 -17.016 -46.312 1 93.69 390 ALA A CA 1
ATOM 3052 C C . ALA A 1 390 ? 11.586 -18.297 -45.875 1 93.69 390 ALA A C 1
ATOM 3054 O O . ALA A 1 390 ? 10.367 -18.453 -45.969 1 93.69 390 ALA A O 1
ATOM 3055 N N . SER A 1 391 ? 12.43 -19.188 -45.406 1 96.06 391 SER A N 1
ATOM 3056 C CA . SER A 1 391 ? 11.922 -20.453 -44.906 1 96.06 391 SER A CA 1
ATOM 3057 C C . SER A 1 391 ? 11 -20.25 -43.688 1 96.06 391 SER A C 1
ATOM 3059 O O . SER A 1 391 ? 9.969 -20.906 -43.594 1 96.06 391 SER A O 1
ATOM 3061 N N . TYR A 1 392 ? 11.391 -19.375 -42.781 1 95.75 392 TYR A N 1
ATOM 3062 C CA . TYR A 1 392 ? 10.57 -19.047 -41.625 1 95.75 392 TYR A CA 1
ATOM 3063 C C . TYR A 1 392 ? 9.188 -18.562 -42.062 1 95.75 392 TYR A C 1
ATOM 3065 O O . TYR A 1 392 ? 8.172 -19.047 -41.562 1 95.75 392 TYR A O 1
ATOM 3073 N N . VAL A 1 393 ? 9.133 -17.625 -43 1 94.31 393 VAL A N 1
ATOM 3074 C CA . VAL A 1 393 ? 7.887 -17.031 -43.469 1 94.31 393 VAL A CA 1
ATOM 3075 C C . VAL A 1 393 ? 7.031 -18.078 -44.156 1 94.31 393 VAL A C 1
ATOM 3077 O O . VAL A 1 393 ? 5.812 -18.125 -43.969 1 94.31 393 VAL A O 1
ATOM 3080 N N . GLU A 1 394 ? 7.684 -18.906 -44.938 1 95.88 394 GLU A N 1
ATOM 3081 C CA . GLU A 1 394 ? 6.973 -19.953 -45.656 1 95.88 394 GLU A CA 1
ATOM 3082 C C . GLU A 1 394 ? 6.297 -20.922 -44.719 1 95.88 394 GLU A C 1
ATOM 3084 O O . GLU A 1 394 ? 5.125 -21.266 -44.875 1 95.88 394 GLU A O 1
ATOM 3089 N N . ASN A 1 395 ? 7.051 -21.359 -43.75 1 96.69 395 ASN A N 1
ATOM 3090 C CA . ASN A 1 395 ? 6.508 -22.328 -42.812 1 96.69 395 ASN A CA 1
ATOM 3091 C C . ASN A 1 395 ? 5.48 -21.688 -41.875 1 96.69 395 ASN A C 1
ATOM 3093 O O . ASN A 1 395 ? 4.516 -22.328 -41.469 1 96.69 395 ASN A O 1
ATOM 3097 N N . LEU A 1 396 ? 5.711 -20.422 -41.5 1 95.31 396 LEU A N 1
ATOM 3098 C CA . LEU A 1 396 ? 4.703 -19.688 -40.75 1 95.31 396 LEU A CA 1
ATOM 3099 C C . LEU A 1 396 ? 3.391 -19.609 -41.531 1 95.31 396 LEU A C 1
ATOM 3101 O O . LEU A 1 396 ? 2.312 -19.766 -40.938 1 95.31 396 LEU A O 1
ATOM 3105 N N . THR A 1 397 ? 3.494 -19.344 -42.781 1 94.38 397 THR A N 1
ATOM 3106 C CA . THR A 1 397 ? 2.314 -19.266 -43.656 1 94.38 397 THR A CA 1
ATOM 3107 C C . THR A 1 397 ? 1.592 -20.609 -43.688 1 94.38 397 THR A C 1
ATOM 3109 O O . THR A 1 397 ? 0.361 -20.672 -43.656 1 94.38 397 THR A O 1
ATOM 3112 N N . LYS A 1 398 ? 2.336 -21.703 -43.781 1 96.31 398 LYS A N 1
ATOM 3113 C CA . LYS A 1 398 ? 1.746 -23.047 -43.781 1 96.31 398 LYS A CA 1
ATOM 3114 C C . LYS A 1 398 ? 0.986 -23.297 -42.469 1 96.31 398 LYS A C 1
ATOM 3116 O O . LYS A 1 398 ? -0.124 -23.828 -42.5 1 96.31 398 LYS A O 1
ATOM 3121 N N . ILE A 1 399 ? 1.586 -22.922 -41.375 1 96.75 399 ILE A N 1
ATOM 3122 C CA . ILE A 1 399 ? 0.991 -23.141 -40.062 1 96.75 399 ILE A CA 1
ATOM 3123 C C . ILE A 1 399 ? -0.257 -22.281 -39.906 1 96.75 399 ILE A C 1
ATOM 3125 O O . ILE A 1 399 ? -1.268 -22.719 -39.375 1 96.75 399 ILE A O 1
ATOM 3129 N N . ARG A 1 400 ? -0.216 -21.047 -40.344 1 95.06 400 ARG A N 1
ATOM 3130 C CA . ARG A 1 400 ? -1.361 -20.141 -40.312 1 95.06 400 ARG A CA 1
ATOM 3131 C C . ARG A 1 400 ? -2.531 -20.688 -41.094 1 95.06 400 ARG A C 1
ATOM 3133 O O . ARG A 1 400 ? -3.688 -20.578 -40.688 1 95.06 400 ARG A O 1
ATOM 3140 N N . LYS A 1 401 ? -2.225 -21.25 -42.25 1 94.12 401 LYS A N 1
ATOM 3141 C CA . LYS A 1 401 ? -3.26 -21.828 -43.094 1 94.12 401 LYS A CA 1
ATOM 3142 C C . LYS A 1 401 ? -3.914 -23.031 -42.406 1 94.12 401 LYS A C 1
ATOM 3144 O O . LYS A 1 401 ? -5.121 -23.234 -42.531 1 94.12 401 LYS A O 1
ATOM 3149 N N . ALA A 1 402 ? -3.086 -23.781 -41.781 1 94.5 402 ALA A N 1
ATOM 3150 C CA . ALA A 1 402 ? -3.596 -24.938 -41.062 1 94.5 402 ALA A CA 1
ATOM 3151 C C . ALA A 1 402 ? -4.445 -24.516 -39.875 1 94.5 402 ALA A C 1
ATOM 3153 O O . ALA A 1 402 ? -5.434 -25.172 -39.531 1 94.5 402 ALA A O 1
ATOM 3154 N N . CYS A 1 403 ? -4.07 -23.484 -39.156 1 94.75 403 CYS A N 1
ATOM 3155 C CA . CYS A 1 403 ? -4.777 -23 -38 1 94.75 403 CYS A CA 1
ATOM 3156 C C . CYS A 1 403 ? -6.078 -22.312 -38.375 1 94.75 403 CYS A C 1
ATOM 3158 O O . CYS A 1 403 ? -7.148 -22.656 -37.875 1 94.75 403 CYS A O 1
ATOM 3160 N N . HIS A 1 404 ? -5.969 -21.25 -39.281 1 91.38 404 HIS A N 1
ATOM 3161 C CA . HIS A 1 404 ? -7.059 -20.484 -39.844 1 91.38 404 HIS A CA 1
ATOM 3162 C C . HIS A 1 404 ? -7.965 -19.891 -38.781 1 91.38 404 HIS A C 1
ATOM 3164 O O . HIS A 1 404 ? -9.188 -19.969 -38.875 1 91.38 404 HIS A O 1
ATOM 3170 N N . CYS A 1 405 ? -7.348 -19.484 -37.688 1 93 405 CYS A N 1
ATOM 3171 C CA . CYS A 1 405 ? -8.133 -18.906 -36.625 1 93 405 CYS A CA 1
ATOM 3172 C C . CYS A 1 405 ? -8.172 -17.375 -36.75 1 93 405 CYS A C 1
ATOM 3174 O O . CYS A 1 405 ? -7.586 -16.812 -37.656 1 93 405 CYS A O 1
ATOM 3176 N N . GLY A 1 406 ? -8.844 -16.703 -35.844 1 91.38 406 GLY A N 1
ATOM 3177 C CA . GLY A 1 406 ? -9.023 -15.258 -35.875 1 91.38 406 GLY A CA 1
ATOM 3178 C C . GLY A 1 406 ? -7.801 -14.5 -35.406 1 91.38 406 GLY A C 1
ATOM 3179 O O . GLY A 1 406 ? -7.711 -13.281 -35.562 1 91.38 406 GLY A O 1
ATOM 3180 N N . ILE A 1 407 ? -6.82 -15.18 -34.844 1 92.62 407 ILE A N 1
ATOM 3181 C CA . ILE A 1 407 ? -5.621 -14.555 -34.281 1 92.62 407 ILE A CA 1
ATOM 3182 C C . ILE A 1 407 ? -4.551 -14.469 -35.375 1 92.62 407 ILE A C 1
ATOM 3184 O O . ILE A 1 407 ? -3.885 -13.445 -35.531 1 92.62 407 ILE A O 1
ATOM 3188 N N . CYS A 1 408 ? -4.41 -15.508 -36.156 1 92.38 408 CYS A N 1
ATOM 3189 C CA . CYS A 1 408 ? -3.27 -15.562 -37.062 1 92.38 408 CYS A CA 1
ATOM 3190 C C . CYS A 1 408 ? -3.711 -15.336 -38.531 1 92.38 408 CYS A C 1
ATOM 3192 O O . CYS A 1 408 ? -2.877 -15.117 -39.406 1 92.38 408 CYS A O 1
ATOM 3194 N N . THR A 1 409 ? -5.027 -15.305 -38.75 1 89.31 409 THR A N 1
ATOM 3195 C CA . THR A 1 409 ? -5.516 -15.055 -40.094 1 89.31 409 THR A CA 1
ATOM 3196 C C . THR A 1 409 ? -5.559 -13.555 -40.375 1 89.31 409 THR A C 1
ATOM 3198 O O . THR A 1 409 ? -5.82 -12.75 -39.469 1 89.31 409 THR A O 1
ATOM 3201 N N . SER A 1 410 ? -5.32 -13.227 -41.625 1 84.69 410 SER A N 1
ATOM 3202 C CA . SER A 1 410 ? -5.297 -11.82 -42 1 84.69 410 SER A CA 1
ATOM 3203 C C . SER A 1 410 ? -6.652 -11.164 -41.781 1 84.69 410 SER A C 1
ATOM 3205 O O . SER A 1 410 ? -7.691 -11.812 -41.875 1 84.69 410 SER A O 1
ATOM 3207 N N . LYS A 1 411 ? -6.578 -9.883 -41.5 1 79.44 411 LYS A N 1
ATOM 3208 C CA . LYS A 1 411 ? -7.785 -9.102 -41.25 1 79.44 411 LYS A CA 1
ATOM 3209 C C . LYS A 1 411 ? -8.766 -9.172 -42.406 1 79.44 411 LYS A C 1
ATOM 3211 O O . LYS A 1 411 ? -9.977 -9.172 -42.219 1 79.44 411 LYS A O 1
ATOM 3216 N N . ASP A 1 412 ? -8.172 -9.297 -43.594 1 80.38 412 ASP A N 1
ATOM 3217 C CA . ASP A 1 412 ? -8.992 -9.266 -44.812 1 80.38 412 ASP A CA 1
ATOM 3218 C C . ASP A 1 412 ? -9.648 -10.617 -45.062 1 80.38 412 ASP A C 1
ATOM 3220 O O . ASP A 1 412 ? -10.648 -10.703 -45.781 1 80.38 412 ASP A O 1
ATOM 3224 N N . GLU A 1 413 ? -9.156 -11.625 -44.375 1 83.12 413 GLU A N 1
ATOM 3225 C CA . GLU A 1 413 ? -9.633 -12.977 -44.656 1 83.12 413 GLU A CA 1
ATOM 3226 C C . GLU A 1 413 ? -10.5 -13.5 -43.5 1 83.12 413 GLU A C 1
ATOM 3228 O O . GLU A 1 413 ? -11.203 -14.492 -43.656 1 83.12 413 GLU A O 1
ATOM 3233 N N . VAL A 1 414 ? -10.422 -12.805 -42.406 1 82.75 414 VAL A N 1
ATOM 3234 C CA . VAL A 1 414 ? -11.133 -13.305 -41.25 1 82.75 414 VAL A CA 1
ATOM 3235 C C . VAL A 1 414 ? -12.508 -12.641 -41.156 1 82.75 414 VAL A C 1
ATOM 3237 O O . VAL A 1 414 ? -12.648 -11.453 -41.438 1 82.75 414 VAL A O 1
ATOM 3240 N N . ASP A 1 415 ? -13.484 -13.391 -40.844 1 81.5 415 ASP A N 1
ATOM 3241 C CA . ASP A 1 415 ? -14.789 -12.812 -40.562 1 81.5 415 ASP A CA 1
ATOM 3242 C C . ASP A 1 415 ? -14.719 -11.859 -39.375 1 81.5 415 ASP A C 1
ATOM 3244 O O . ASP A 1 415 ? -14.047 -12.133 -38.375 1 81.5 415 ASP A O 1
ATOM 3248 N N . LYS A 1 416 ? -15.336 -10.719 -39.469 1 77.56 416 LYS A N 1
ATOM 3249 C CA . LYS A 1 416 ? -15.289 -9.641 -38.469 1 77.56 416 LYS A CA 1
ATOM 3250 C C . LYS A 1 416 ? -15.664 -10.156 -37.094 1 77.56 416 LYS A C 1
ATOM 3252 O O . LYS A 1 416 ? -15.102 -9.711 -36.094 1 77.56 416 LYS A O 1
ATOM 3257 N N . ASP A 1 417 ? -16.562 -11.156 -37.094 1 80.19 417 ASP A N 1
ATOM 3258 C CA . ASP A 1 417 ? -17.062 -11.656 -35.812 1 80.19 417 ASP A CA 1
ATOM 3259 C C . ASP A 1 417 ? -16.062 -12.633 -35.156 1 80.19 417 ASP A C 1
ATOM 3261 O O . ASP A 1 417 ? -16.141 -12.906 -33.969 1 80.19 417 ASP A O 1
ATOM 3265 N N . LYS A 1 418 ? -15.07 -13.039 -35.969 1 83.31 418 LYS A N 1
ATOM 3266 C CA . LYS A 1 418 ? -14.133 -14.047 -35.469 1 83.31 418 LYS A CA 1
ATOM 3267 C C . LYS A 1 418 ? -12.758 -13.43 -35.219 1 83.31 418 LYS A C 1
ATOM 3269 O O . LYS A 1 418 ? -11.844 -14.125 -34.781 1 83.31 418 LYS A O 1
ATOM 3274 N N . GLU A 1 419 ? -12.672 -12.188 -35.469 1 85.56 419 GLU A N 1
ATOM 3275 C CA . GLU A 1 419 ? -11.391 -11.531 -35.281 1 85.56 419 GLU A CA 1
ATOM 3276 C C . GLU A 1 419 ? -10.922 -11.641 -33.812 1 85.56 419 GLU A C 1
ATOM 3278 O O . GLU A 1 419 ? -11.68 -11.336 -32.906 1 85.56 419 GLU A O 1
ATOM 3283 N N . GLY A 1 420 ? -9.711 -12.141 -33.688 1 85.38 420 GLY A N 1
ATOM 3284 C CA . GLY A 1 420 ? -9.125 -12.234 -32.375 1 85.38 420 GLY A CA 1
ATOM 3285 C C . GLY A 1 420 ? -9.539 -13.484 -31.625 1 85.38 420 GLY A C 1
ATOM 3286 O O . GLY A 1 420 ? -9.039 -13.758 -30.531 1 85.38 420 GLY A O 1
ATOM 3287 N N . HIS A 1 421 ? -10.375 -14.297 -32.188 1 87.12 421 HIS A N 1
ATOM 3288 C CA . HIS A 1 421 ? -10.883 -15.484 -31.516 1 87.12 421 HIS A CA 1
ATOM 3289 C C . HIS A 1 421 ? -9.961 -16.688 -31.734 1 87.12 421 HIS A C 1
ATOM 3291 O O . HIS A 1 421 ? -9.445 -16.875 -32.844 1 87.12 421 HIS A O 1
ATOM 3297 N N . PRO A 1 422 ? -9.766 -17.453 -30.703 1 88.38 422 PRO A N 1
ATOM 3298 C CA . PRO A 1 422 ? -8.953 -18.672 -30.828 1 88.38 422 PRO A CA 1
ATOM 3299 C C . PRO A 1 422 ? -9.648 -19.766 -31.641 1 88.38 422 PRO A C 1
ATOM 3301 O O . PRO A 1 422 ? -10.867 -19.719 -31.828 1 88.38 422 PRO A O 1
ATOM 3304 N N . PRO A 1 423 ? -8.906 -20.625 -32.219 1 89 423 PRO A N 1
ATOM 3305 C CA . PRO A 1 423 ? -9.5 -21.734 -32.969 1 89 423 PRO A CA 1
ATOM 3306 C C . PRO A 1 423 ? -10.219 -22.734 -32.062 1 89 423 PRO A C 1
ATOM 3308 O O . PRO A 1 423 ? -10.094 -22.688 -30.844 1 89 423 PRO A O 1
ATOM 3311 N N . ASP A 1 424 ? -10.906 -23.703 -32.656 1 80 424 ASP A N 1
ATOM 3312 C CA . ASP A 1 424 ? -11.711 -24.688 -31.938 1 80 424 ASP A CA 1
ATOM 3313 C C . ASP A 1 424 ? -10.836 -25.641 -31.125 1 80 424 ASP A C 1
ATOM 3315 O O . ASP A 1 424 ? -11.266 -26.156 -30.094 1 80 424 ASP A O 1
ATOM 3319 N N . HIS A 1 425 ? -9.641 -25.75 -31.641 1 83.44 425 HIS A N 1
ATOM 3320 C CA . HIS A 1 425 ? -8.766 -26.672 -30.938 1 83.44 425 HIS A CA 1
ATOM 3321 C C . HIS A 1 425 ? -8.055 -25.984 -29.781 1 83.44 425 HIS A C 1
ATOM 3323 O O . HIS A 1 425 ? -7.168 -26.562 -29.156 1 83.44 425 HIS A O 1
ATOM 3329 N N . GLY A 1 426 ? -8.375 -24.781 -29.469 1 83.88 426 GLY A N 1
ATOM 3330 C CA . GLY A 1 426 ? -7.992 -24.156 -28.203 1 83.88 426 GLY A CA 1
ATOM 3331 C C . GLY A 1 426 ? -7.047 -22.984 -28.375 1 83.88 426 GLY A C 1
ATOM 3332 O O . GLY A 1 426 ? -7.371 -21.859 -27.969 1 83.88 426 GLY A O 1
ATOM 3333 N N . TYR A 1 427 ? -5.816 -23.281 -29 1 91.5 427 TYR A N 1
ATOM 3334 C CA . TYR A 1 427 ? -4.785 -22.25 -29.094 1 91.5 427 TYR A CA 1
ATOM 3335 C C . TYR A 1 427 ? -4.344 -22.062 -30.531 1 91.5 427 TYR A C 1
ATOM 3337 O O . TYR A 1 427 ? -4.328 -23 -31.312 1 91.5 427 TYR A O 1
ATOM 3345 N N . CYS A 1 428 ? -4.043 -20.812 -30.844 1 95.56 428 CYS A N 1
ATOM 3346 C CA . CYS A 1 428 ? -3.518 -20.516 -32.188 1 95.56 428 CYS A CA 1
ATOM 3347 C C . CYS A 1 428 ? -2.191 -21.219 -32.406 1 95.56 428 CYS A C 1
ATOM 3349 O O . CYS A 1 428 ? -1.254 -21.078 -31.625 1 95.56 428 CYS A O 1
ATOM 3351 N N . LEU A 1 429 ? -2.104 -21.938 -33.5 1 96.88 429 LEU A N 1
ATOM 3352 C CA . LEU A 1 429 ? -0.914 -22.734 -33.812 1 96.88 429 LEU A CA 1
ATOM 3353 C C . LEU A 1 429 ? 0.285 -21.828 -34.094 1 96.88 429 LEU A C 1
ATOM 3355 O O . LEU A 1 429 ? 1.401 -22.125 -33.656 1 96.88 429 LEU A O 1
ATOM 3359 N N . ALA A 1 430 ? 0.059 -20.766 -34.781 1 96.69 430 ALA A N 1
ATOM 3360 C CA . ALA A 1 430 ? 1.139 -19.844 -35.125 1 96.69 430 ALA A CA 1
ATOM 3361 C C . ALA A 1 430 ? 1.729 -19.219 -33.844 1 96.69 430 ALA A C 1
ATOM 3363 O O . ALA A 1 430 ? 2.949 -19.188 -33.688 1 96.69 430 ALA A O 1
ATOM 3364 N N . VAL A 1 431 ? 0.866 -18.766 -33.031 1 97 431 VAL A N 1
ATOM 3365 C CA . VAL A 1 431 ? 1.31 -18.125 -31.781 1 97 431 VAL A CA 1
ATOM 3366 C C . VAL A 1 431 ? 1.998 -19.141 -30.891 1 97 431 VAL A C 1
ATOM 3368 O O . VAL A 1 431 ? 2.941 -18.812 -30.156 1 97 431 VAL A O 1
ATOM 3371 N N . LEU A 1 432 ? 1.531 -20.344 -30.922 1 97.38 432 LEU A N 1
ATOM 3372 C CA . LEU A 1 432 ? 2.133 -21.391 -30.109 1 97.38 432 LEU A CA 1
ATOM 3373 C C . LEU A 1 432 ? 3.588 -21.609 -30.5 1 97.38 432 LEU A C 1
ATOM 3375 O O . LEU A 1 432 ? 4.457 -21.75 -29.641 1 97.38 432 LEU A O 1
ATOM 3379 N N . VAL A 1 433 ? 3.869 -21.656 -31.781 1 97.94 433 VAL A N 1
ATOM 3380 C CA . VAL A 1 433 ? 5.246 -21.812 -32.25 1 97.94 433 VAL A CA 1
ATOM 3381 C C . VAL A 1 433 ? 6.074 -20.609 -31.797 1 97.94 433 VAL A C 1
ATOM 3383 O O . VAL A 1 433 ? 7.199 -20.766 -31.328 1 97.94 433 VAL A O 1
ATOM 3386 N N . GLU A 1 434 ? 5.496 -19.484 -32 1 97.44 434 GLU A N 1
ATOM 3387 C CA . GLU A 1 434 ? 6.18 -18.266 -31.594 1 97.44 434 GLU A CA 1
ATOM 3388 C C . GLU A 1 434 ? 6.441 -18.25 -30.078 1 97.44 434 GLU A C 1
ATOM 3390 O O . GLU A 1 434 ? 7.461 -17.734 -29.625 1 97.44 434 GLU A O 1
ATOM 3395 N N . THR A 1 435 ? 5.508 -18.781 -29.344 1 97.56 435 THR A N 1
ATOM 3396 C CA . THR A 1 435 ? 5.664 -18.891 -27.891 1 97.56 435 THR A CA 1
ATOM 3397 C C . THR A 1 435 ? 6.836 -19.812 -27.547 1 97.56 435 THR A C 1
ATOM 3399 O O . THR A 1 435 ? 7.625 -19.5 -26.656 1 97.56 435 THR A O 1
ATOM 3402 N N . VAL A 1 436 ? 6.953 -20.891 -28.219 1 98.19 436 VAL A N 1
ATOM 3403 C CA . VAL A 1 436 ? 8.031 -21.859 -27.984 1 98.19 436 VAL A CA 1
ATOM 3404 C C . VAL A 1 436 ? 9.383 -21.188 -28.25 1 98.19 436 VAL A C 1
ATOM 3406 O O . VAL A 1 436 ? 10.312 -21.312 -27.453 1 98.19 436 VAL A O 1
ATOM 3409 N N . ILE A 1 437 ? 9.484 -20.484 -29.344 1 97.94 437 ILE A N 1
ATOM 3410 C CA . ILE A 1 437 ? 10.719 -19.812 -29.719 1 97.94 437 ILE A CA 1
ATOM 3411 C C . ILE A 1 437 ? 11.047 -18.734 -28.688 1 97.94 437 ILE A C 1
ATOM 3413 O O . ILE A 1 437 ? 12.188 -18.656 -28.203 1 97.94 437 ILE A O 1
ATOM 3417 N N . SER A 1 438 ? 10.055 -17.969 -28.344 1 97.44 438 SER A N 1
ATOM 3418 C CA . SER A 1 438 ? 10.25 -16.906 -27.359 1 97.44 438 SER A CA 1
ATOM 3419 C C . SER A 1 438 ? 10.648 -17.484 -26 1 97.44 438 SER A C 1
ATOM 3421 O O . SER A 1 438 ? 11.469 -16.906 -25.281 1 97.44 438 SER A O 1
ATOM 3423 N N . LEU A 1 439 ? 10 -18.547 -25.609 1 97.75 439 LEU A N 1
ATOM 3424 C CA . LEU A 1 439 ? 10.367 -19.234 -24.375 1 97.75 439 LEU A CA 1
ATOM 3425 C C . LEU A 1 439 ? 11.82 -19.672 -24.406 1 97.75 439 LEU A C 1
ATOM 3427 O O . LEU A 1 439 ? 12.539 -19.531 -23.422 1 97.75 439 LEU A O 1
ATOM 3431 N N . GLY A 1 440 ? 12.234 -20.219 -25.531 1 97.44 440 GLY A N 1
ATOM 3432 C CA . GLY A 1 440 ? 13.633 -20.609 -25.688 1 97.44 440 GLY A CA 1
ATOM 3433 C C . GLY A 1 440 ? 14.594 -19.438 -25.516 1 97.44 440 GLY A C 1
ATOM 3434 O O . GLY A 1 440 ? 15.625 -19.578 -24.859 1 97.44 440 GLY A O 1
ATOM 3435 N N . LEU A 1 441 ? 14.227 -18.328 -26.109 1 96.38 441 LEU A N 1
ATOM 3436 C CA . LEU A 1 441 ? 15.055 -17.125 -26 1 96.38 441 LEU A CA 1
ATOM 3437 C C . LEU A 1 441 ? 15.148 -16.656 -24.547 1 96.38 441 LEU A C 1
ATOM 3439 O O . LEU A 1 441 ? 16.219 -16.281 -24.078 1 96.38 441 LEU A O 1
ATOM 3443 N N . ALA A 1 442 ? 14.039 -16.734 -23.859 1 96.25 442 ALA A N 1
ATOM 3444 C CA . ALA A 1 442 ? 14.008 -16.312 -22.469 1 96.25 442 ALA A CA 1
ATOM 3445 C C . ALA A 1 442 ? 14.828 -17.266 -21.594 1 96.25 442 ALA A C 1
ATOM 3447 O O . ALA A 1 442 ? 15.625 -16.828 -20.766 1 96.25 442 ALA A O 1
ATOM 3448 N N . LEU A 1 443 ? 14.656 -18.516 -21.812 1 97 443 LEU A N 1
ATOM 3449 C CA . LEU A 1 443 ? 15.281 -19.531 -20.984 1 97 443 LEU A CA 1
ATOM 3450 C C . LEU A 1 443 ? 16.781 -19.609 -21.25 1 97 443 LEU A C 1
ATOM 3452 O O . LEU A 1 443 ? 17.547 -20.047 -20.391 1 97 443 LEU A O 1
ATOM 3456 N N . ALA A 1 444 ? 17.219 -19.141 -22.406 1 95.94 444 ALA A N 1
ATOM 3457 C CA . ALA A 1 444 ? 18.641 -19.156 -22.781 1 95.94 444 ALA A CA 1
ATOM 3458 C C . ALA A 1 444 ? 19.453 -18.266 -21.859 1 95.94 444 ALA A C 1
ATOM 3460 O O . ALA A 1 444 ? 20.656 -18.469 -21.703 1 95.94 444 ALA A O 1
ATOM 3461 N N . ARG A 1 445 ? 18.766 -17.422 -21.219 1 94.38 445 ARG A N 1
ATOM 3462 C CA . ARG A 1 445 ? 19.453 -16.438 -20.375 1 94.38 445 ARG A CA 1
ATOM 3463 C C . ARG A 1 445 ? 19.094 -16.625 -18.906 1 94.38 445 ARG A C 1
ATOM 3465 O O . ARG A 1 445 ? 19.188 -15.68 -18.109 1 94.38 445 ARG A O 1
ATOM 3472 N N . MET A 1 446 ? 18.672 -17.797 -18.578 1 96 446 MET A N 1
ATOM 3473 C CA . MET A 1 446 ? 18.219 -18.016 -17.203 1 96 446 MET A CA 1
ATOM 3474 C C . MET A 1 446 ? 18.891 -19.25 -16.594 1 96 446 MET A C 1
ATOM 3476 O O . MET A 1 446 ? 19.25 -20.188 -17.312 1 96 446 MET A O 1
ATOM 3480 N N . ALA A 1 447 ? 19.219 -19.078 -15.414 1 96.38 447 ALA A N 1
ATOM 3481 C CA . ALA A 1 447 ? 19.516 -20.234 -14.547 1 96.38 447 ALA A CA 1
ATOM 3482 C C . ALA A 1 447 ? 18.391 -20.438 -13.523 1 96.38 447 ALA A C 1
ATOM 3484 O O . ALA A 1 447 ? 18.047 -19.516 -12.781 1 96.38 447 ALA A O 1
ATOM 3485 N N . VAL A 1 448 ? 17.844 -21.609 -13.508 1 97.38 448 VAL A N 1
ATOM 3486 C CA . VAL A 1 448 ? 16.688 -21.844 -12.664 1 97.38 448 VAL A CA 1
ATOM 3487 C C . VAL A 1 448 ? 17.031 -22.859 -11.578 1 97.38 448 VAL A C 1
ATOM 3489 O O . VAL A 1 448 ? 17.766 -23.828 -11.836 1 97.38 448 VAL A O 1
ATOM 3492 N N . SER A 1 449 ? 16.547 -22.609 -10.391 1 95.62 449 SER A N 1
ATOM 3493 C CA . SER A 1 449 ? 16.75 -23.531 -9.281 1 95.62 449 SER A CA 1
ATOM 3494 C C . SER A 1 449 ? 16.281 -24.938 -9.641 1 95.62 449 SER A C 1
ATOM 3496 O O . SER A 1 449 ? 15.281 -25.109 -10.344 1 95.62 449 SER A O 1
ATOM 3498 N N . ALA A 1 450 ? 16.953 -25.891 -8.992 1 94.38 450 ALA A N 1
ATOM 3499 C CA . ALA A 1 450 ? 16.578 -27.281 -9.227 1 94.38 450 ALA A CA 1
ATOM 3500 C C . ALA A 1 450 ? 15.156 -27.562 -8.75 1 94.38 450 ALA A C 1
ATOM 3502 O O . ALA A 1 450 ? 14.75 -27.078 -7.691 1 94.38 450 ALA A O 1
ATOM 3503 N N . ARG A 1 451 ? 14.391 -28.203 -9.625 1 94.81 451 ARG A N 1
ATOM 3504 C CA . ARG A 1 451 ? 13.047 -28.688 -9.328 1 94.81 451 ARG A CA 1
ATOM 3505 C C . ARG A 1 451 ? 12.039 -27.547 -9.328 1 94.81 451 ARG A C 1
ATOM 3507 O O . ARG A 1 451 ? 10.891 -27.719 -8.914 1 94.81 451 ARG A O 1
ATOM 3514 N N . LEU A 1 452 ? 12.539 -26.328 -9.672 1 97.19 452 LEU A N 1
ATOM 3515 C CA . LEU A 1 452 ? 11.586 -25.25 -9.875 1 97.19 452 LEU A CA 1
ATOM 3516 C C . LEU A 1 452 ? 10.977 -25.312 -11.273 1 97.19 452 LEU A C 1
ATOM 3518 O O . LEU A 1 452 ? 11.672 -25.078 -12.266 1 97.19 452 LEU A O 1
ATOM 3522 N N . PHE A 1 453 ? 9.727 -25.641 -11.328 1 97.88 453 PHE A N 1
ATOM 3523 C CA . PHE A 1 453 ? 9.023 -25.781 -12.602 1 97.88 453 PHE A CA 1
ATOM 3524 C C . PHE A 1 453 ? 8.133 -24.578 -12.867 1 97.88 453 PHE A C 1
ATOM 3526 O O . PHE A 1 453 ? 7.77 -23.859 -11.938 1 97.88 453 PHE A O 1
ATOM 3533 N N . PRO A 1 454 ? 7.844 -24.266 -14.117 1 97.12 454 PRO A N 1
ATOM 3534 C CA . PRO A 1 454 ? 6.906 -23.172 -14.406 1 97.12 454 PRO A CA 1
ATOM 3535 C C . PRO A 1 454 ? 5.48 -23.484 -13.953 1 97.12 454 PRO A C 1
ATOM 3537 O O . PRO A 1 454 ? 5.125 -24.656 -13.789 1 97.12 454 PRO A O 1
ATOM 3540 N N . THR A 1 455 ? 4.773 -22.453 -13.727 1 95.38 455 THR A N 1
ATOM 3541 C CA . THR A 1 455 ? 3.355 -22.625 -13.445 1 95.38 455 THR A CA 1
ATOM 3542 C C . THR A 1 455 ? 2.547 -22.688 -14.734 1 95.38 455 THR A C 1
ATOM 3544 O O . THR A 1 455 ? 2.939 -22.094 -15.742 1 95.38 455 THR A O 1
ATOM 3547 N N . ARG A 1 456 ? 1.496 -23.406 -14.688 1 92.38 456 ARG A N 1
ATOM 3548 C CA . ARG A 1 456 ? 0.616 -23.453 -15.852 1 92.38 456 ARG A CA 1
ATOM 3549 C C . ARG A 1 456 ? 0.128 -22.062 -16.219 1 92.38 456 ARG A C 1
ATOM 3551 O O . ARG A 1 456 ? 0.128 -21.688 -17.391 1 92.38 456 ARG A O 1
ATOM 3558 N N . SER A 1 457 ? -0.283 -21.312 -15.203 1 89.94 457 SER A N 1
ATOM 3559 C CA . SER A 1 457 ? -0.76 -19.953 -15.422 1 89.94 457 SER A CA 1
ATOM 3560 C C . SER A 1 457 ? 0.334 -19.078 -16.031 1 89.94 457 SER A C 1
ATOM 3562 O O . SER A 1 457 ? 0.05 -18.172 -16.828 1 89.94 457 SER A O 1
ATOM 3564 N N . GLY A 1 458 ? 1.534 -19.312 -15.617 1 93.06 458 GLY A N 1
ATOM 3565 C CA . GLY A 1 458 ? 2.654 -18.562 -16.156 1 93.06 458 GLY A CA 1
ATOM 3566 C C . GLY A 1 458 ? 2.875 -18.797 -17.641 1 93.06 458 GLY A C 1
ATOM 3567 O O . GLY A 1 458 ? 3.074 -17.844 -18.391 1 93.06 458 GLY A O 1
ATOM 3568 N N . ILE A 1 459 ? 2.803 -20 -18.031 1 94.06 459 ILE A N 1
ATOM 3569 C CA . ILE A 1 459 ? 2.99 -20.359 -19.438 1 94.06 459 ILE A CA 1
ATOM 3570 C C . ILE A 1 459 ? 1.824 -19.828 -20.266 1 94.06 459 ILE A C 1
ATOM 3572 O O . ILE A 1 459 ? 2.023 -19.312 -21.375 1 94.06 459 ILE A O 1
ATOM 3576 N N . TYR A 1 460 ? 0.718 -19.953 -19.703 1 90.88 460 TYR A N 1
ATOM 3577 C CA . TYR A 1 460 ? -0.45 -19.422 -20.391 1 90.88 460 TYR A CA 1
ATOM 3578 C C . TYR A 1 460 ? -0.343 -17.906 -20.547 1 90.88 460 TYR A C 1
ATOM 3580 O O . TYR A 1 460 ? -0.642 -17.359 -21.625 1 90.88 460 TYR A O 1
ATOM 3588 N N . SER A 1 461 ? 0.028 -17.266 -19.469 1 89.44 461 SER A N 1
ATOM 3589 C CA . SER A 1 461 ? 0.201 -15.828 -19.516 1 89.44 461 SER A CA 1
ATOM 3590 C C . SER A 1 461 ? 1.259 -15.43 -20.547 1 89.44 461 SER A C 1
ATOM 3592 O O . SER A 1 461 ? 1.134 -14.398 -21.203 1 89.44 461 SER A O 1
ATOM 3594 N N . PHE A 1 462 ? 2.256 -16.172 -20.609 1 92.75 462 PHE A N 1
ATOM 3595 C CA . PHE A 1 462 ? 3.307 -15.93 -21.594 1 92.75 462 PHE A CA 1
ATOM 3596 C C . PHE A 1 462 ? 2.766 -16.078 -23.016 1 92.75 462 PHE A C 1
ATOM 3598 O O . PHE A 1 462 ? 3.074 -15.273 -23.891 1 92.75 462 PHE A O 1
ATOM 3605 N N . TYR A 1 463 ? 1.953 -17.078 -23.25 1 93.69 463 TYR A N 1
ATOM 3606 C CA . TYR A 1 463 ? 1.286 -17.297 -24.531 1 93.69 463 TYR A CA 1
ATOM 3607 C C . TYR A 1 463 ? 0.372 -16.125 -24.875 1 93.69 463 TYR A C 1
ATOM 3609 O O . TYR A 1 463 ? 0.375 -15.625 -26 1 93.69 463 TYR A O 1
ATOM 3617 N N . GLN A 1 464 ? -0.332 -15.688 -23.906 1 90.81 464 GLN A N 1
ATOM 3618 C CA . GLN A 1 464 ? -1.256 -14.578 -24.141 1 90.81 464 GLN A CA 1
ATOM 3619 C C . GLN A 1 464 ? -0.505 -13.305 -24.516 1 90.81 464 GLN A C 1
ATOM 3621 O O . GLN A 1 464 ? -0.999 -12.5 -25.312 1 90.81 464 GLN A O 1
ATOM 3626 N N . SER A 1 465 ? 0.605 -13.133 -23.875 1 91.12 465 SER A N 1
ATOM 3627 C CA . SER A 1 465 ? 1.44 -12 -24.25 1 91.12 465 SER A CA 1
ATOM 3628 C C . SER A 1 465 ? 1.863 -12.086 -25.703 1 91.12 465 SER A C 1
ATOM 3630 O O . SER A 1 465 ? 1.929 -11.07 -26.406 1 91.12 465 SER A O 1
ATOM 3632 N N . GLN A 1 466 ? 2.141 -13.273 -26.188 1 94.12 466 GLN A N 1
ATOM 3633 C CA . GLN A 1 466 ? 2.518 -13.484 -27.578 1 94.12 466 GLN A CA 1
ATOM 3634 C C . GLN A 1 466 ? 1.338 -13.227 -28.516 1 94.12 466 GLN A C 1
ATOM 3636 O O . GLN A 1 466 ? 1.517 -12.719 -29.609 1 94.12 466 GLN A O 1
ATOM 3641 N N . VAL A 1 467 ? 0.158 -13.617 -28.047 1 93.81 467 VAL A N 1
ATOM 3642 C CA . VAL A 1 467 ? -1.046 -13.344 -28.828 1 93.81 467 VAL A CA 1
ATOM 3643 C C . VAL A 1 467 ? -1.207 -11.836 -29.016 1 93.81 467 VAL A C 1
ATOM 3645 O O . VAL A 1 467 ? -1.476 -11.375 -30.141 1 93.81 467 VAL A O 1
ATOM 3648 N N . ALA A 1 468 ? -1.022 -11.141 -27.953 1 92.25 468 ALA A N 1
ATOM 3649 C CA . ALA A 1 468 ? -1.168 -9.695 -28.016 1 92.25 468 ALA A CA 1
ATOM 3650 C C . ALA A 1 468 ? -0.168 -9.078 -28.984 1 92.25 468 ALA A C 1
ATOM 3652 O O . ALA A 1 468 ? -0.509 -8.164 -29.75 1 92.25 468 ALA A O 1
ATOM 3653 N N . ARG A 1 469 ? 1.024 -9.562 -29 1 93.31 469 ARG A N 1
ATOM 3654 C CA . ARG A 1 469 ? 2.07 -9.055 -29.875 1 93.31 469 ARG A CA 1
ATOM 3655 C C . ARG A 1 469 ? 1.747 -9.359 -31.344 1 93.31 469 ARG A C 1
ATOM 3657 O O . ARG A 1 469 ? 1.965 -8.516 -32.219 1 93.31 469 ARG A O 1
ATOM 3664 N N . ARG A 1 470 ? 1.315 -10.516 -31.516 1 92 470 ARG A N 1
ATOM 3665 C CA . ARG A 1 470 ? 0.962 -10.898 -32.875 1 92 470 ARG A CA 1
ATOM 3666 C C . ARG A 1 470 ? -0.188 -10.047 -33.406 1 92 470 ARG A C 1
ATOM 3668 O O . ARG A 1 470 ? -0.18 -9.633 -34.562 1 92 470 ARG A O 1
ATOM 3675 N N . MET A 1 471 ? -1.118 -9.867 -32.594 1 92.19 471 MET A N 1
ATOM 3676 C CA . MET A 1 471 ? -2.266 -9.055 -32.969 1 92.19 471 MET A CA 1
ATOM 3677 C C . MET A 1 471 ? -1.837 -7.629 -33.312 1 92.19 471 MET A C 1
ATOM 3679 O O . MET A 1 471 ? -2.361 -7.016 -34.25 1 92.19 471 MET A O 1
ATOM 3683 N N . GLU A 1 472 ? -0.916 -7.148 -32.562 1 91.44 472 GLU A N 1
ATOM 3684 C CA . GLU A 1 472 ? -0.37 -5.82 -32.844 1 91.44 472 GLU A CA 1
ATOM 3685 C C . GLU A 1 472 ? 0.388 -5.797 -34.156 1 91.44 472 GLU A C 1
ATOM 3687 O O . GLU A 1 472 ? 0.4 -4.777 -34.875 1 91.44 472 GLU A O 1
ATOM 3692 N N . ALA A 1 473 ? 1.002 -6.902 -34.469 1 89.62 473 ALA A N 1
ATOM 3693 C CA . ALA A 1 473 ? 1.858 -6.988 -35.656 1 89.62 473 ALA A CA 1
ATOM 3694 C C . ALA A 1 473 ? 1.044 -7.316 -36.906 1 89.62 473 ALA A C 1
ATOM 3696 O O . ALA A 1 473 ? 1.542 -7.203 -38.031 1 89.62 473 ALA A O 1
ATOM 3697 N N . ARG A 1 474 ? -0.126 -7.605 -36.688 1 86.94 474 ARG A N 1
ATOM 3698 C CA . ARG A 1 474 ? -0.969 -8.047 -37.812 1 86.94 474 ARG A CA 1
ATOM 3699 C C . ARG A 1 474 ? -1.037 -6.984 -38.906 1 86.94 474 ARG A C 1
ATOM 3701 O O . ARG A 1 474 ? -1.314 -5.816 -38.625 1 86.94 474 ARG A O 1
ATOM 3708 N N . GLY A 1 475 ? -0.788 -7.418 -40.094 1 82.62 475 GLY A N 1
ATOM 3709 C CA . GLY A 1 475 ? -0.888 -6.527 -41.25 1 82.62 475 GLY A CA 1
ATOM 3710 C C . GLY A 1 475 ? 0.377 -5.727 -41.469 1 82.62 475 GLY A C 1
ATOM 3711 O O . GLY A 1 475 ? 0.482 -5.02 -42.5 1 82.62 475 GLY A O 1
ATOM 3712 N N . LEU A 1 476 ? 1.294 -5.848 -40.656 1 87.56 476 LEU A N 1
ATOM 3713 C CA . LEU A 1 476 ? 2.537 -5.102 -40.812 1 87.56 476 LEU A CA 1
ATOM 3714 C C . LEU A 1 476 ? 3.557 -5.906 -41.625 1 87.56 476 LEU A C 1
ATOM 3716 O O . LEU A 1 476 ? 3.396 -7.113 -41.781 1 87.56 476 LEU A O 1
ATOM 3720 N N . HIS A 1 477 ? 4.5 -5.141 -42.062 1 85.56 477 HIS A N 1
ATOM 3721 C CA . HIS A 1 477 ? 5.586 -5.777 -42.812 1 85.56 477 HIS A CA 1
ATOM 3722 C C . HIS A 1 477 ? 6.332 -6.781 -41.938 1 85.56 477 HIS A C 1
ATOM 3724 O O . HIS A 1 477 ? 6.398 -6.617 -40.719 1 85.56 477 HIS A O 1
ATOM 3730 N N . TRP A 1 478 ? 6.863 -7.719 -42.562 1 83 478 TRP A N 1
ATOM 3731 C CA . TRP A 1 478 ? 7.5 -8.836 -41.906 1 83 478 TRP A CA 1
ATOM 3732 C C . TRP A 1 478 ? 8.586 -8.352 -40.938 1 83 478 TRP A C 1
ATOM 3734 O O . TRP A 1 478 ? 8.75 -8.898 -39.844 1 83 478 TRP A O 1
ATOM 3744 N N . THR A 1 479 ? 9.305 -7.359 -41.312 1 80.62 479 THR A N 1
ATOM 3745 C CA . THR A 1 479 ? 10.391 -6.848 -40.469 1 80.62 479 THR A CA 1
ATOM 3746 C C . THR A 1 479 ? 9.844 -6.281 -39.156 1 80.62 479 THR A C 1
ATOM 3748 O O . THR A 1 479 ? 10.43 -6.492 -38.094 1 80.62 479 THR A O 1
ATOM 3751 N N . VAL A 1 480 ? 8.75 -5.664 -39.312 1 86.38 480 VAL A N 1
ATOM 3752 C CA . VAL A 1 480 ? 8.109 -5.078 -38.125 1 86.38 480 VAL A CA 1
ATOM 3753 C C . VAL A 1 480 ? 7.453 -6.18 -37.312 1 86.38 480 VAL A C 1
ATOM 3755 O O . VAL A 1 480 ? 7.492 -6.145 -36.062 1 86.38 480 VAL A O 1
ATOM 3758 N N . HIS A 1 481 ? 6.992 -7.156 -38 1 88 481 HIS A N 1
ATOM 3759 C CA . HIS A 1 481 ? 6.371 -8.297 -37.312 1 88 481 HIS A CA 1
ATOM 3760 C C . HIS A 1 481 ? 7.371 -9.023 -36.438 1 88 481 HIS A C 1
ATOM 3762 O O . HIS A 1 481 ? 7.09 -9.289 -35.281 1 88 481 HIS A O 1
ATOM 3768 N N . PHE A 1 482 ? 8.492 -9.297 -37.031 1 89.56 482 PHE A N 1
ATOM 3769 C CA . PHE A 1 482 ? 9.516 -10.039 -36.312 1 89.56 482 PHE A CA 1
ATOM 3770 C C . PHE A 1 482 ? 9.984 -9.258 -35.094 1 89.56 482 PHE A C 1
ATOM 3772 O O . PHE A 1 482 ? 10.188 -9.836 -34.031 1 89.56 482 PHE A O 1
ATOM 3779 N N . LYS A 1 483 ? 10.055 -7.965 -35.219 1 88.12 483 LYS A N 1
ATOM 3780 C CA . LYS A 1 483 ? 10.469 -7.098 -34.125 1 88.12 483 LYS A CA 1
ATOM 3781 C C . LYS A 1 483 ? 9.438 -7.098 -33 1 88.12 483 LYS A C 1
ATOM 3783 O O . LYS A 1 483 ? 9.797 -7.195 -31.828 1 88.12 483 LYS A O 1
ATOM 3788 N N . LEU A 1 484 ? 8.242 -7.035 -33.344 1 89.25 484 LEU A N 1
ATOM 3789 C CA . LEU A 1 484 ? 7.172 -6.965 -32.344 1 89.25 484 LEU A CA 1
ATOM 3790 C C . LEU A 1 484 ? 7.004 -8.305 -31.641 1 89.25 484 LEU A C 1
ATOM 3792 O O . LEU A 1 484 ? 6.773 -8.336 -30.438 1 89.25 484 LEU A O 1
ATOM 3796 N N . VAL A 1 485 ? 7.172 -9.352 -32.312 1 90.56 485 VAL A N 1
ATOM 3797 C CA . VAL A 1 485 ? 6.898 -10.68 -31.797 1 90.56 485 VAL A CA 1
ATOM 3798 C C . VAL A 1 485 ? 8.047 -11.125 -30.891 1 90.56 485 VAL A C 1
ATOM 3800 O O . VAL A 1 485 ? 7.824 -11.75 -29.859 1 90.56 485 VAL A O 1
ATOM 3803 N N . TYR A 1 486 ? 9.273 -10.766 -31.25 1 92 486 TYR A N 1
ATOM 3804 C CA . TYR A 1 486 ? 10.391 -11.336 -30.5 1 92 486 TYR A CA 1
ATOM 3805 C C . TYR A 1 486 ? 11.203 -10.242 -29.812 1 92 486 TYR A C 1
ATOM 3807 O O . TYR A 1 486 ? 12.062 -10.531 -28.984 1 92 486 TYR A O 1
ATOM 3815 N N . GLY A 1 487 ? 10.93 -8.984 -30.062 1 85.75 487 GLY A N 1
ATOM 3816 C CA . GLY A 1 487 ? 11.727 -7.879 -29.547 1 85.75 487 GLY A CA 1
ATOM 3817 C C . GLY A 1 487 ? 11.711 -7.797 -28.031 1 85.75 487 GLY A C 1
ATOM 3818 O O . GLY A 1 487 ? 12.711 -7.406 -27.422 1 85.75 487 GLY A O 1
ATOM 3819 N N . ASN A 1 488 ? 10.625 -8.18 -27.422 1 85 488 ASN A N 1
ATOM 3820 C CA . ASN A 1 488 ? 10.469 -8.07 -25.984 1 85 488 ASN A CA 1
ATOM 3821 C C . ASN A 1 488 ? 11.211 -9.18 -25.234 1 85 488 ASN A C 1
ATOM 3823 O O . ASN A 1 488 ? 11.227 -9.203 -24 1 85 488 ASN A O 1
ATOM 3827 N N . VAL A 1 489 ? 11.781 -10.062 -25.969 1 90.75 489 VAL A N 1
ATOM 3828 C CA . VAL A 1 489 ? 12.586 -11.109 -25.344 1 90.75 489 VAL A CA 1
ATOM 3829 C C . VAL A 1 489 ? 14.031 -11 -25.828 1 90.75 489 VAL A C 1
ATOM 3831 O O . VAL A 1 489 ? 14.969 -11.086 -25.031 1 90.75 489 VAL A O 1
ATOM 3834 N N . TRP A 1 490 ? 14.219 -10.688 -27.125 1 91.38 490 TRP A N 1
ATOM 3835 C CA . TRP A 1 490 ? 15.539 -10.656 -27.734 1 91.38 490 TRP A CA 1
ATOM 3836 C C . TRP A 1 490 ? 16.312 -9.414 -27.297 1 91.38 490 TRP A C 1
ATOM 3838 O O . TRP A 1 490 ? 17.453 -9.508 -26.844 1 91.38 490 TRP A O 1
ATOM 3848 N N . ASN A 1 491 ? 15.695 -8.242 -27.328 1 88.69 491 ASN A N 1
ATOM 3849 C CA . ASN A 1 491 ? 16.312 -6.988 -26.922 1 88.69 491 ASN A CA 1
ATOM 3850 C C . ASN A 1 491 ? 15.57 -6.332 -25.766 1 88.69 491 ASN A C 1
ATOM 3852 O O . ASN A 1 491 ? 15.414 -5.109 -25.734 1 88.69 491 ASN A O 1
ATOM 3856 N N . ALA A 1 492 ? 15.133 -7.184 -24.969 1 89.38 492 ALA A N 1
ATOM 3857 C CA . ALA A 1 492 ? 14.352 -6.668 -23.844 1 89.38 492 ALA A CA 1
ATOM 3858 C C . ALA A 1 492 ? 15.242 -5.961 -22.828 1 89.38 492 ALA A C 1
ATOM 3860 O O . ALA A 1 492 ? 16.344 -6.426 -22.531 1 89.38 492 ALA A O 1
ATOM 3861 N N . PRO A 1 493 ? 14.75 -4.789 -22.312 1 90.69 493 PRO A N 1
ATOM 3862 C CA . PRO A 1 493 ? 15.461 -4.18 -21.188 1 90.69 493 PRO A CA 1
ATOM 3863 C C . PRO A 1 493 ? 15.516 -5.094 -19.969 1 90.69 493 PRO A C 1
ATOM 3865 O O . PRO A 1 493 ? 14.703 -6.016 -19.844 1 90.69 493 PRO A O 1
ATOM 3868 N N . ASP A 1 494 ? 16.406 -4.844 -19.094 1 92.38 494 ASP A N 1
ATOM 3869 C CA . ASP A 1 494 ? 16.656 -5.68 -17.922 1 92.38 494 ASP A CA 1
ATOM 3870 C C . ASP A 1 494 ? 15.398 -5.859 -17.078 1 92.38 494 ASP A C 1
ATOM 3872 O O . ASP A 1 494 ? 15.086 -6.969 -16.656 1 92.38 494 ASP A O 1
ATOM 3876 N N . ALA A 1 495 ? 14.688 -4.785 -16.844 1 94.12 495 ALA A N 1
ATOM 3877 C CA . ALA A 1 495 ? 13.469 -4.852 -16.031 1 94.12 495 ALA A CA 1
ATOM 3878 C C . ALA A 1 495 ? 12.445 -5.793 -16.656 1 94.12 495 ALA A C 1
ATOM 3880 O O . ALA A 1 495 ? 11.773 -6.551 -15.953 1 94.12 495 ALA A O 1
ATOM 3881 N N . VAL A 1 496 ? 12.367 -5.789 -17.953 1 93.94 496 VAL A N 1
ATOM 3882 C CA . VAL A 1 496 ? 11.406 -6.617 -18.672 1 93.94 496 VAL A CA 1
ATOM 3883 C C . VAL A 1 496 ? 11.844 -8.078 -18.609 1 93.94 496 VAL A C 1
ATOM 3885 O O . VAL A 1 496 ? 11.016 -8.984 -18.484 1 93.94 496 VAL A O 1
ATOM 3888 N N . ARG A 1 497 ? 13.125 -8.336 -18.766 1 95.12 497 ARG A N 1
ATOM 3889 C CA . ARG A 1 497 ? 13.641 -9.695 -18.672 1 95.12 497 ARG A CA 1
ATOM 3890 C C . ARG A 1 497 ? 13.32 -10.312 -17.328 1 95.12 497 ARG A C 1
ATOM 3892 O O . ARG A 1 497 ? 12.93 -11.484 -17.234 1 95.12 497 ARG A O 1
ATOM 3899 N N . LEU A 1 498 ? 13.477 -9.492 -16.281 1 97.06 498 LEU A N 1
ATOM 3900 C CA . LEU A 1 498 ? 13.148 -9.961 -14.938 1 97.06 498 LEU A CA 1
ATOM 3901 C C . LEU A 1 498 ? 11.656 -10.234 -14.805 1 97.06 498 LEU A C 1
ATOM 3903 O O . LEU A 1 498 ? 11.25 -11.25 -14.234 1 97.06 498 LEU A O 1
ATOM 3907 N N . GLN A 1 499 ? 10.852 -9.375 -15.32 1 95.75 499 GLN A N 1
ATOM 3908 C CA . GLN A 1 499 ? 9.398 -9.539 -15.289 1 95.75 499 GLN A CA 1
ATOM 3909 C C . GLN A 1 499 ? 8.969 -10.812 -16.016 1 95.75 499 GLN A C 1
ATOM 3911 O O . GLN A 1 499 ? 8.125 -11.555 -15.516 1 95.75 499 GLN A O 1
ATOM 3916 N N . ASN A 1 500 ? 9.57 -11.031 -17.141 1 94.31 500 ASN A N 1
ATOM 3917 C CA . ASN A 1 500 ? 9.242 -12.219 -17.922 1 94.31 500 ASN A CA 1
ATOM 3918 C C . ASN A 1 500 ? 9.609 -13.5 -17.188 1 94.31 500 ASN A C 1
ATOM 3920 O O . ASN A 1 500 ? 8.875 -14.492 -17.234 1 94.31 500 ASN A O 1
ATOM 3924 N N . SER A 1 501 ? 10.711 -13.445 -16.547 1 96.69 501 SER A N 1
ATOM 3925 C CA . SER A 1 501 ? 11.148 -14.602 -15.781 1 96.69 501 SER A CA 1
ATOM 3926 C C . SER A 1 501 ? 10.141 -14.961 -14.695 1 96.69 501 SER A C 1
ATOM 3928 O O . SER A 1 501 ? 9.773 -16.125 -14.531 1 96.69 501 SER A O 1
ATOM 3930 N N . LEU A 1 502 ? 9.664 -13.961 -14.062 1 96.75 502 LEU A N 1
ATOM 3931 C CA . LEU A 1 502 ? 8.734 -14.211 -12.969 1 96.75 502 LEU A CA 1
ATOM 3932 C C . LEU A 1 502 ? 7.355 -14.586 -13.5 1 96.75 502 LEU A C 1
ATOM 3934 O O . LEU A 1 502 ? 6.633 -15.359 -12.867 1 96.75 502 LEU A O 1
ATOM 3938 N N . GLN A 1 503 ? 7.027 -14.047 -14.617 1 94.81 503 GLN A N 1
ATOM 3939 C CA . GLN A 1 503 ? 5.754 -14.406 -15.234 1 94.81 503 GLN A CA 1
ATOM 3940 C C . GLN A 1 503 ? 5.664 -15.914 -15.461 1 94.81 503 GLN A C 1
ATOM 3942 O O . GLN A 1 503 ? 4.617 -16.516 -15.234 1 94.81 503 GLN A O 1
ATOM 3947 N N . ILE A 1 504 ? 6.746 -16.5 -15.836 1 96.5 504 ILE A N 1
ATOM 3948 C CA . ILE A 1 504 ? 6.793 -17.922 -16.188 1 96.5 504 ILE A CA 1
ATOM 3949 C C . ILE A 1 504 ? 6.66 -18.766 -14.922 1 96.5 504 ILE A C 1
ATOM 3951 O O . ILE A 1 504 ? 5.93 -19.75 -14.906 1 96.5 504 ILE A O 1
ATOM 3955 N N . PHE A 1 505 ? 7.246 -18.312 -13.852 1 97.25 505 PHE A N 1
ATOM 3956 C CA . PHE A 1 505 ? 7.391 -19.219 -12.719 1 97.25 505 PHE A CA 1
ATOM 3957 C C . PHE A 1 505 ? 6.418 -18.844 -11.602 1 97.25 505 PHE A C 1
ATOM 3959 O O . PHE A 1 505 ? 6.07 -19.688 -10.773 1 97.25 505 PHE A O 1
ATOM 3966 N N . ALA A 1 506 ? 5.98 -17.578 -11.523 1 94.5 506 ALA A N 1
ATOM 3967 C CA . ALA A 1 506 ? 5.055 -17.141 -10.477 1 94.5 506 ALA A CA 1
ATOM 3968 C C . ALA A 1 506 ? 3.617 -17.141 -10.984 1 94.5 506 ALA A C 1
ATOM 3970 O O . ALA A 1 506 ? 2.672 -17.156 -10.195 1 94.5 506 ALA A O 1
ATOM 3971 N N . GLY A 1 507 ? 3.463 -17.094 -12.273 1 90.25 507 GLY A N 1
ATOM 3972 C CA . GLY A 1 507 ? 2.131 -17.172 -12.844 1 90.25 507 GLY A CA 1
ATOM 3973 C C . GLY A 1 507 ? 1.515 -15.812 -13.117 1 90.25 507 GLY A C 1
ATOM 3974 O O . GLY A 1 507 ? 0.428 -15.719 -13.695 1 90.25 507 GLY A O 1
ATOM 3975 N N . SER A 1 508 ? 2.145 -14.766 -12.664 1 87.06 508 SER A N 1
ATOM 3976 C CA . SER A 1 508 ? 1.654 -13.414 -12.914 1 87.06 508 SER A CA 1
ATOM 3977 C C . SER A 1 508 ? 2.807 -12.43 -13.078 1 87.06 508 SER A C 1
ATOM 3979 O O . SER A 1 508 ? 3.936 -12.711 -12.672 1 87.06 508 SER A O 1
ATOM 3981 N N . ARG A 1 509 ? 2.451 -11.344 -13.664 1 87.81 509 ARG A N 1
ATOM 3982 C CA . ARG A 1 509 ? 3.453 -10.312 -13.906 1 87.81 509 ARG A CA 1
ATOM 3983 C C . ARG A 1 509 ? 3.424 -9.242 -12.82 1 87.81 509 ARG A C 1
ATOM 3985 O O . ARG A 1 509 ? 2.367 -8.68 -12.523 1 87.81 509 ARG A O 1
ATOM 3992 N N . PRO A 1 510 ? 4.578 -9.078 -12.188 1 90.75 510 PRO A N 1
ATOM 3993 C CA . PRO A 1 510 ? 4.609 -8.008 -11.188 1 90.75 510 PRO A CA 1
ATOM 3994 C C . PRO A 1 510 ? 4.363 -6.629 -11.797 1 90.75 510 PRO A C 1
ATOM 3996 O O . PRO A 1 510 ? 4.824 -6.352 -12.906 1 90.75 510 PRO A O 1
ATOM 3999 N N . GLN A 1 511 ? 3.629 -5.902 -11.055 1 84.88 511 GLN A N 1
ATOM 4000 C CA . GLN A 1 511 ? 3.324 -4.555 -11.531 1 84.88 511 GLN A CA 1
ATOM 4001 C C . GLN A 1 511 ? 3.865 -3.5 -10.57 1 84.88 511 GLN A C 1
ATOM 4003 O O . GLN A 1 511 ? 4.176 -3.805 -9.414 1 84.88 511 GLN A O 1
ATOM 4008 N N . GLY A 1 512 ? 4.16 -2.342 -11.055 1 85.94 512 GLY A N 1
ATOM 4009 C CA . GLY A 1 512 ? 4.559 -1.193 -10.25 1 85.94 512 GLY A CA 1
ATOM 4010 C C . GLY A 1 512 ? 6.008 -1.242 -9.82 1 85.94 512 GLY A C 1
ATOM 4011 O O . GLY A 1 512 ? 6.621 -2.312 -9.805 1 85.94 512 GLY A O 1
ATOM 4012 N N . ASP A 1 513 ? 6.625 -0.137 -9.57 1 90.12 513 ASP A N 1
ATOM 4013 C CA . ASP A 1 513 ? 7.977 0.032 -9.039 1 90.12 513 ASP A CA 1
ATOM 4014 C C . ASP A 1 513 ? 8.992 -0.772 -9.852 1 90.12 513 ASP A C 1
ATOM 4016 O O . ASP A 1 513 ? 9.742 -1.572 -9.297 1 90.12 513 ASP A O 1
ATOM 4020 N N . LEU A 1 514 ? 8.992 -0.592 -11.109 1 94.69 514 LEU A N 1
ATOM 4021 C CA . LEU A 1 514 ? 9.891 -1.279 -12.031 1 94.69 514 LEU A CA 1
ATOM 4022 C C . LEU A 1 514 ? 10.836 -0.291 -12.711 1 94.69 514 LEU A C 1
ATOM 4024 O O . LEU A 1 514 ? 10.773 -0.106 -13.922 1 94.69 514 LEU A O 1
ATOM 4028 N N . PRO A 1 515 ? 11.734 0.268 -11.914 1 94.81 515 PRO A N 1
ATOM 4029 C CA . PRO A 1 515 ? 12.688 1.208 -12.508 1 94.81 515 PRO A CA 1
ATOM 4030 C C . PRO A 1 515 ? 13.633 0.542 -13.508 1 94.81 515 PRO A C 1
ATOM 4032 O O . PRO A 1 515 ? 13.758 -0.686 -13.523 1 94.81 515 PRO A O 1
ATOM 4035 N N . GLN A 1 516 ? 14.344 1.312 -14.289 1 92.94 516 GLN A N 1
ATOM 4036 C CA . GLN A 1 516 ? 15.203 0.811 -15.359 1 92.94 516 GLN A CA 1
ATOM 4037 C C . GLN A 1 516 ? 16.422 0.105 -14.797 1 92.94 516 GLN A C 1
ATOM 4039 O O . GLN A 1 516 ? 16.969 -0.817 -15.414 1 92.94 516 GLN A O 1
ATOM 4044 N N . ASN A 1 517 ? 16.828 0.496 -13.625 1 95.25 517 ASN A N 1
ATOM 4045 C CA . ASN A 1 517 ? 18.062 -0.06 -13.055 1 95.25 517 ASN A CA 1
ATOM 4046 C C . ASN A 1 517 ? 17.75 -1.209 -12.094 1 95.25 517 ASN A C 1
ATOM 4048 O O . ASN A 1 517 ? 18.531 -1.478 -11.18 1 95.25 517 ASN A O 1
ATOM 4052 N N . LEU A 1 518 ? 16.641 -1.856 -12.312 1 96.75 518 LEU A N 1
ATOM 4053 C CA . LEU A 1 518 ? 16.25 -3.012 -11.508 1 96.75 518 LEU A CA 1
ATOM 4054 C C . LEU A 1 518 ? 17.219 -4.164 -11.703 1 96.75 518 LEU A C 1
ATOM 4056 O O . LEU A 1 518 ? 17.609 -4.48 -12.836 1 96.75 518 LEU A O 1
ATOM 4060 N N . VAL A 1 519 ? 17.641 -4.82 -10.609 1 97 519 VAL A N 1
ATOM 4061 C CA . VAL A 1 519 ? 18.609 -5.906 -10.719 1 97 519 VAL A CA 1
ATOM 4062 C C . VAL A 1 519 ? 18.047 -7.168 -10.07 1 97 519 VAL A C 1
ATOM 4064 O O . VAL A 1 519 ? 18.547 -8.266 -10.297 1 97 519 VAL A O 1
ATOM 4067 N N . ALA A 1 520 ? 16.984 -7.035 -9.25 1 98 520 ALA A N 1
ATOM 4068 C CA . ALA A 1 520 ? 16.312 -8.172 -8.641 1 98 520 ALA A CA 1
ATOM 4069 C C . ALA A 1 520 ? 14.82 -7.883 -8.438 1 98 520 ALA A C 1
ATOM 4071 O O . ALA A 1 520 ? 14.438 -6.734 -8.188 1 98 520 ALA A O 1
ATOM 4072 N N . LEU A 1 521 ? 14.039 -8.852 -8.562 1 98.12 521 LEU A N 1
ATOM 4073 C CA . LEU A 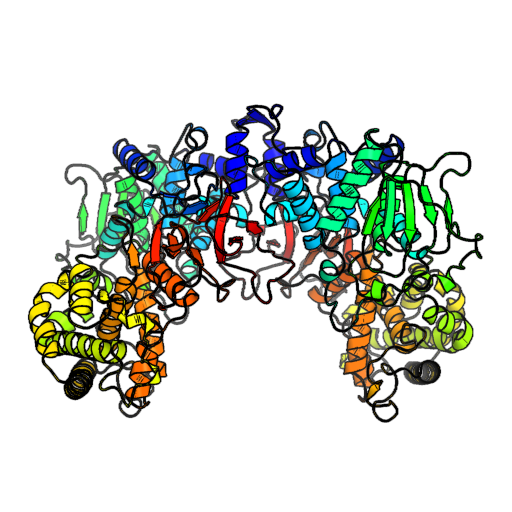1 521 ? 12.586 -8.742 -8.461 1 98.12 521 LEU A CA 1
ATOM 4074 C C . LEU A 1 521 ? 11.977 -10.016 -7.883 1 98.12 521 LEU A C 1
ATOM 4076 O O . LEU A 1 521 ? 12.297 -11.117 -8.328 1 98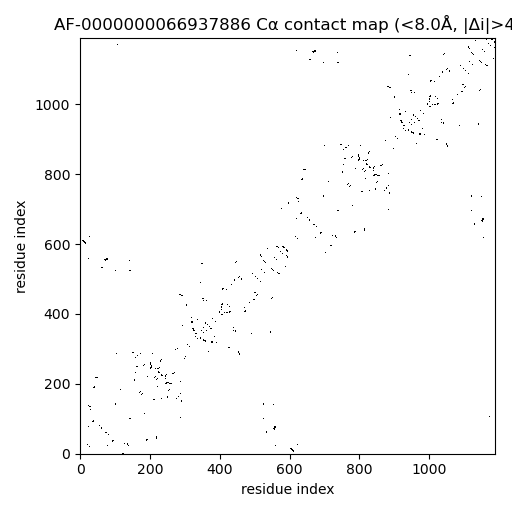.12 521 LEU A O 1
ATOM 4080 N N . SER A 1 522 ? 11.266 -9.852 -6.836 1 97.62 522 SER A N 1
ATOM 4081 C CA . SER A 1 522 ? 10.539 -10.961 -6.238 1 97.62 522 SER A CA 1
ATOM 4082 C C . SER A 1 522 ? 9.031 -10.766 -6.348 1 97.62 522 SER A C 1
ATOM 4084 O O . SER A 1 522 ? 8.539 -9.641 -6.246 1 97.62 522 SER A O 1
ATOM 4086 N N . HIS A 1 523 ? 8.328 -11.859 -6.656 1 96.75 523 HIS A N 1
ATOM 4087 C CA . HIS A 1 523 ? 6.891 -11.797 -6.875 1 96.75 523 HIS A CA 1
ATOM 4088 C C . HIS A 1 523 ? 6.234 -13.148 -6.629 1 96.75 523 HIS A C 1
ATOM 4090 O O . HIS A 1 523 ? 6.625 -14.148 -7.23 1 96.75 523 HIS A O 1
ATOM 4096 N N . GLU A 1 524 ? 5.266 -13.203 -5.719 1 95.06 524 GLU A N 1
ATOM 4097 C CA . GLU A 1 524 ? 4.41 -14.352 -5.43 1 95.06 524 GLU A CA 1
ATOM 4098 C C . GLU A 1 524 ? 5.234 -15.625 -5.238 1 95.06 524 GLU A C 1
ATOM 4100 O O . GLU A 1 524 ? 4.961 -16.641 -5.871 1 95.06 524 GLU A O 1
ATOM 4105 N N . GLY A 1 525 ? 6.297 -15.477 -4.488 1 96.25 525 GLY A N 1
ATOM 4106 C CA . GLY A 1 525 ? 7.035 -16.641 -4.012 1 96.25 525 GLY A CA 1
ATOM 4107 C C . GLY A 1 525 ? 8.25 -16.953 -4.855 1 96.25 525 GLY A C 1
ATOM 4108 O O . GLY A 1 525 ? 8.969 -17.922 -4.578 1 96.25 525 GLY A O 1
ATOM 4109 N N . CYS A 1 526 ? 8.508 -16.156 -5.875 1 97.62 526 CYS A N 1
ATOM 4110 C CA . CYS A 1 526 ? 9.672 -16.375 -6.73 1 97.62 526 CYS A CA 1
ATOM 4111 C C . CYS A 1 526 ? 10.516 -15.102 -6.828 1 97.62 526 CYS A C 1
ATOM 4113 O O . CYS A 1 526 ? 9.992 -13.992 -6.746 1 97.62 526 CYS A O 1
ATOM 4115 N N . CYS A 1 527 ? 11.766 -15.352 -6.941 1 98.31 527 CYS A N 1
ATOM 4116 C CA . CYS A 1 527 ? 12.727 -14.258 -7.047 1 98.31 527 CYS A CA 1
ATOM 4117 C C . CYS A 1 527 ? 13.602 -14.414 -8.281 1 98.31 527 CYS A C 1
ATOM 4119 O O . CYS A 1 527 ? 14.102 -15.508 -8.555 1 98.31 527 CYS A O 1
ATOM 4121 N N . ALA A 1 528 ? 13.703 -13.422 -9.117 1 98.5 528 ALA A N 1
ATOM 4122 C CA . ALA A 1 528 ? 14.617 -13.336 -10.25 1 98.5 528 ALA A CA 1
ATOM 4123 C C . ALA A 1 528 ? 15.633 -12.219 -10.055 1 98.5 528 ALA A C 1
ATOM 4125 O O . ALA A 1 528 ? 15.266 -11.102 -9.664 1 98.5 528 ALA A O 1
ATOM 4126 N N . TYR A 1 529 ? 16.906 -12.516 -10.203 1 97.75 529 TYR A N 1
ATOM 4127 C CA . TYR A 1 529 ? 17.938 -11.508 -10.039 1 97.75 529 TYR A CA 1
ATOM 4128 C C . TYR A 1 529 ? 19.125 -11.773 -10.969 1 97.75 529 TYR A C 1
ATOM 4130 O O . TYR A 1 529 ? 19.297 -12.891 -11.445 1 97.75 529 TYR A O 1
ATOM 4138 N N . PHE A 1 530 ? 19.875 -10.766 -11.297 1 96.31 530 PHE A N 1
ATOM 4139 C CA . PHE A 1 530 ? 21.078 -10.938 -12.117 1 96.31 530 PHE A CA 1
ATOM 4140 C C . PHE A 1 530 ? 22.203 -11.586 -11.32 1 96.31 530 PHE A C 1
ATOM 4142 O O . PHE A 1 530 ? 22.547 -11.109 -10.242 1 96.31 530 PHE A O 1
ATOM 4149 N N . MET A 1 531 ? 22.797 -12.539 -11.852 1 93.94 531 MET A N 1
ATOM 4150 C CA . MET A 1 531 ? 23.781 -13.375 -11.164 1 93.94 531 MET A CA 1
ATOM 4151 C C . MET A 1 531 ? 25.031 -12.578 -10.812 1 93.94 531 MET A C 1
ATOM 4153 O O . MET A 1 531 ? 25.797 -12.984 -9.945 1 93.94 531 MET A O 1
ATOM 4157 N N . ASP A 1 532 ? 25.188 -11.469 -11.461 1 90.38 532 ASP A N 1
ATOM 4158 C CA . ASP A 1 532 ? 26.328 -10.609 -11.18 1 90.38 532 ASP A CA 1
ATOM 4159 C C . ASP A 1 532 ? 26.328 -10.141 -9.727 1 90.38 532 ASP A C 1
ATOM 4161 O O . ASP A 1 532 ? 27.359 -9.766 -9.18 1 90.38 532 ASP A O 1
ATOM 4165 N N . LEU A 1 533 ? 25.141 -10.195 -9.148 1 91.69 533 LEU A N 1
ATOM 4166 C CA . LEU A 1 533 ? 25.031 -9.75 -7.762 1 91.69 533 LEU A CA 1
ATOM 4167 C C . LEU A 1 533 ? 25.703 -10.727 -6.812 1 91.69 533 LEU A C 1
ATOM 4169 O O . LEU A 1 533 ? 25.984 -10.383 -5.66 1 91.69 533 LEU A O 1
ATOM 4173 N N . GLU A 1 534 ? 25.922 -11.914 -7.277 1 88.81 534 GLU A N 1
ATOM 4174 C CA . GLU A 1 534 ? 26.562 -12.938 -6.449 1 88.81 534 GLU A CA 1
ATOM 4175 C C . GLU A 1 534 ? 28.078 -12.758 -6.418 1 88.81 534 GLU A C 1
ATOM 4177 O O . GLU A 1 534 ? 28.75 -13.305 -5.547 1 88.81 534 GLU A O 1
ATOM 4182 N N . LYS A 1 535 ? 28.516 -12.055 -7.383 1 83.75 535 LYS A N 1
ATOM 4183 C CA . LYS A 1 535 ? 29.953 -11.906 -7.527 1 83.75 535 LYS A CA 1
ATOM 4184 C C . LYS A 1 535 ? 30.375 -10.438 -7.434 1 83.75 535 LYS A C 1
ATOM 4186 O O . LYS A 1 535 ? 29.516 -9.547 -7.406 1 83.75 535 LYS A O 1
ATOM 4191 N N . ARG A 1 536 ? 31.641 -10.281 -7.215 1 77.56 536 ARG A N 1
ATOM 4192 C CA . ARG A 1 536 ? 32.156 -8.914 -7.227 1 77.56 536 ARG A CA 1
ATOM 4193 C C . ARG A 1 536 ? 32 -8.281 -8.602 1 77.56 536 ARG A C 1
ATOM 4195 O O . ARG A 1 536 ? 32.5 -8.812 -9.602 1 77.56 536 ARG A O 1
ATOM 4202 N N . MET A 1 537 ? 31.125 -7.402 -8.656 1 72 537 MET A N 1
ATOM 4203 C CA . MET A 1 537 ? 30.844 -6.75 -9.938 1 72 537 MET A CA 1
ATOM 4204 C C . MET A 1 537 ? 31.969 -5.785 -10.305 1 72 537 MET A C 1
ATOM 4206 O O . MET A 1 537 ? 32.406 -4.996 -9.469 1 72 537 MET A O 1
ATOM 4210 N N . LYS A 1 538 ? 32.844 -6.32 -11.227 1 58.28 538 LYS A N 1
ATOM 4211 C CA . LYS A 1 538 ? 33.875 -5.414 -11.703 1 58.28 538 LYS A CA 1
ATOM 4212 C C . LYS A 1 538 ? 33.281 -4.277 -12.523 1 58.28 538 LYS A C 1
ATOM 4214 O O . LYS A 1 538 ? 32.25 -4.445 -13.172 1 58.28 538 LYS A O 1
ATOM 4219 N N . SER A 1 539 ? 33.625 -3.002 -12.109 1 51.88 539 SER A N 1
ATOM 4220 C CA . SER A 1 539 ? 33.188 -1.846 -12.883 1 51.88 539 SER A CA 1
ATOM 4221 C C . SER A 1 539 ? 33 -2.207 -14.352 1 51.88 539 SER A C 1
ATOM 4223 O O . SER A 1 539 ? 31.906 -1.984 -14.906 1 51.88 539 SER A O 1
ATOM 4225 N N . SER A 1 540 ? 33.719 -1.624 -15.297 1 47.09 540 SER A N 1
ATOM 4226 C CA . SER A 1 540 ? 33.719 -1.221 -16.703 1 47.09 540 SER A CA 1
ATOM 4227 C C . SER A 1 540 ? 33.906 -2.422 -17.625 1 47.09 540 SER A C 1
ATOM 4229 O O . SER A 1 540 ? 34.938 -2.562 -18.266 1 47.09 540 SER A O 1
ATOM 4231 N N . SER A 1 541 ? 33.656 -3.645 -17.266 1 47.53 541 SER A N 1
ATOM 4232 C CA . SER A 1 541 ? 34.188 -4.328 -18.438 1 47.53 541 SER A CA 1
ATOM 4233 C C . SER A 1 541 ? 33.531 -3.854 -19.719 1 47.53 541 SER A C 1
ATOM 4235 O O . SER A 1 541 ? 32.312 -3.582 -19.734 1 47.53 541 SER A O 1
ATOM 4237 N N . ASP A 1 542 ? 34.312 -3.408 -20.703 1 51.59 542 ASP A N 1
ATOM 4238 C CA . ASP A 1 542 ? 34.125 -2.861 -22.047 1 51.59 542 ASP A CA 1
ATOM 4239 C C . ASP A 1 542 ? 33.219 -3.734 -22.875 1 51.59 542 ASP A C 1
ATOM 4241 O O . ASP A 1 542 ? 32.781 -3.34 -23.969 1 51.59 542 ASP A O 1
ATOM 4245 N N . CYS A 1 543 ? 33.125 -5.035 -22.641 1 53.84 543 CYS A N 1
ATOM 4246 C CA . CYS A 1 543 ? 32.344 -5.746 -23.625 1 53.84 543 CYS A CA 1
ATOM 4247 C C . CYS A 1 543 ? 30.922 -5.996 -23.109 1 53.84 543 CYS A C 1
ATOM 4249 O O . CYS A 1 543 ? 30.734 -6.648 -22.078 1 53.84 543 CYS A O 1
ATOM 4251 N N . PRO A 1 544 ? 29.891 -5.355 -23.594 1 64 544 PRO A N 1
ATOM 4252 C CA . PRO A 1 544 ? 28.484 -5.523 -23.203 1 64 544 PRO A CA 1
ATOM 4253 C C . PRO A 1 544 ? 28.031 -6.98 -23.234 1 64 544 PRO A C 1
ATOM 4255 O O . PRO A 1 544 ? 28.141 -7.645 -24.266 1 64 544 PRO A O 1
ATOM 4258 N N . GLN A 1 545 ? 28.047 -7.773 -22.125 1 75.06 545 GLN A N 1
ATOM 4259 C CA . GLN A 1 545 ? 27.547 -9.141 -22.078 1 75.06 545 GLN A CA 1
ATOM 4260 C C . GLN A 1 545 ? 26.141 -9.188 -21.469 1 75.06 545 GLN A C 1
ATOM 4262 O O . GLN A 1 545 ? 25.781 -8.32 -20.656 1 75.06 545 GLN A O 1
ATOM 4267 N N . VAL A 1 546 ? 25.422 -10.125 -22.062 1 83.19 546 VAL A N 1
ATOM 4268 C CA . VAL A 1 546 ? 24.078 -10.297 -21.547 1 83.19 546 VAL A CA 1
ATOM 4269 C C . VAL A 1 546 ? 24.141 -10.82 -20.109 1 83.19 546 VAL A C 1
ATOM 4271 O O . VAL A 1 546 ? 24.922 -11.734 -19.812 1 83.19 546 VAL A O 1
ATOM 4274 N N . LYS A 1 547 ? 23.484 -10.195 -19.234 1 88.25 547 LYS A N 1
ATOM 4275 C CA . LYS A 1 547 ? 23.406 -10.594 -17.828 1 88.25 547 LYS A CA 1
ATOM 4276 C C . LYS A 1 547 ? 22.5 -11.805 -17.656 1 88.25 547 LYS A C 1
ATOM 4278 O O . LYS A 1 547 ? 21.375 -11.828 -18.172 1 88.25 547 LYS A O 1
ATOM 4283 N N . LEU A 1 548 ? 23.047 -12.797 -17 1 93.94 548 LEU A N 1
ATOM 4284 C CA . LEU A 1 548 ? 22.234 -13.984 -16.734 1 93.94 548 LEU A CA 1
ATOM 4285 C C . LEU A 1 548 ? 21.328 -13.766 -15.531 1 93.94 548 LEU A C 1
ATOM 4287 O O . LEU A 1 548 ? 21.719 -13.086 -14.578 1 93.94 548 LEU A O 1
ATOM 4291 N N . ILE A 1 549 ? 20.188 -14.336 -15.641 1 97.31 549 ILE A N 1
ATOM 4292 C CA . ILE A 1 549 ? 19.203 -14.219 -14.57 1 97.31 549 ILE A CA 1
ATOM 4293 C C . ILE A 1 549 ? 19.078 -15.555 -13.836 1 97.31 549 ILE A C 1
ATOM 4295 O O . ILE A 1 549 ? 19 -16.609 -14.469 1 97.31 549 ILE A O 1
ATOM 4299 N N . ARG A 1 550 ? 19.141 -15.508 -12.562 1 97.94 550 ARG A N 1
ATOM 4300 C CA . ARG A 1 550 ? 18.812 -16.688 -11.758 1 97.94 550 ARG A CA 1
ATOM 4301 C C . ARG A 1 550 ? 17.406 -16.578 -11.18 1 97.94 550 ARG A C 1
ATOM 4303 O O . ARG A 1 550 ? 17 -15.531 -10.672 1 97.94 550 ARG A O 1
ATOM 4310 N N . VAL A 1 551 ? 16.625 -17.609 -11.344 1 98.38 551 VAL A N 1
ATOM 4311 C CA . VAL A 1 551 ? 15.289 -17.672 -10.781 1 98.38 551 VAL A CA 1
ATOM 4312 C C . VAL A 1 551 ? 15.242 -18.688 -9.641 1 98.38 551 VAL A C 1
ATOM 4314 O O . VAL A 1 551 ? 15.602 -19.859 -9.82 1 98.38 551 VAL A O 1
ATOM 4317 N N . VAL A 1 552 ? 14.859 -18.234 -8.469 1 98.19 552 VAL A N 1
ATOM 4318 C CA . VAL A 1 552 ? 14.82 -19.062 -7.266 1 98.19 552 VAL A CA 1
ATOM 4319 C C . VAL A 1 552 ? 13.539 -18.766 -6.484 1 98.19 552 VAL A C 1
ATOM 4321 O O . VAL A 1 552 ? 12.953 -17.688 -6.621 1 98.19 552 VAL A O 1
ATOM 4324 N N . PRO A 1 553 ? 13.023 -19.781 -5.793 1 97.94 553 PRO A N 1
ATOM 4325 C CA . PRO A 1 553 ? 11.93 -19.438 -4.879 1 97.94 553 PRO A CA 1
ATOM 4326 C C . PRO A 1 553 ? 12.375 -18.516 -3.74 1 97.94 553 PRO A C 1
ATOM 4328 O O . PRO A 1 553 ? 13.547 -18.531 -3.357 1 97.94 553 PRO A O 1
ATOM 4331 N N . GLY A 1 554 ? 11.477 -17.75 -3.254 1 96.88 554 GLY A N 1
ATOM 4332 C CA . GLY A 1 554 ? 11.781 -16.859 -2.15 1 96.88 554 GLY A CA 1
ATOM 4333 C C . GLY A 1 554 ? 11.891 -15.406 -2.572 1 96.88 554 GLY A C 1
ATOM 4334 O O . GLY A 1 554 ? 11.125 -14.945 -3.424 1 96.88 554 GLY A O 1
ATOM 4335 N N . GLY A 1 555 ? 12.797 -14.664 -1.885 1 96.88 555 GLY A N 1
ATOM 4336 C CA . GLY A 1 555 ? 12.875 -13.227 -2.131 1 96.88 555 GLY A CA 1
ATOM 4337 C C . GLY A 1 555 ? 14.281 -12.68 -1.989 1 96.88 555 GLY A C 1
ATOM 4338 O O . GLY A 1 555 ? 15.258 -13.422 -2.08 1 96.88 555 GLY A O 1
ATOM 4339 N N . VAL A 1 556 ? 14.398 -11.344 -1.979 1 96.81 556 VAL A N 1
ATOM 4340 C CA . VAL A 1 556 ? 15.648 -10.633 -1.743 1 96.81 556 VAL A CA 1
ATOM 4341 C C . VAL A 1 556 ? 15.844 -10.406 -0.245 1 96.81 556 VAL A C 1
ATOM 4343 O O . VAL A 1 556 ? 15 -9.781 0.404 1 96.81 556 VAL A O 1
ATOM 4346 N N . ASN A 1 557 ? 16.938 -10.898 0.314 1 95 557 ASN A N 1
ATOM 4347 C CA . ASN A 1 557 ? 17.172 -10.812 1.753 1 95 557 ASN A CA 1
ATOM 4348 C C . ASN A 1 557 ? 18.375 -9.953 2.08 1 95 557 ASN A C 1
ATOM 4350 O O . ASN A 1 557 ? 19.438 -10.117 1.477 1 95 557 ASN A O 1
ATOM 4354 N N . VAL A 1 558 ? 18.203 -9.023 2.914 1 92.5 558 VAL A N 1
ATOM 4355 C CA . VAL A 1 558 ? 19.281 -8.25 3.535 1 92.5 558 VAL A CA 1
ATOM 4356 C C . VAL A 1 558 ? 19.25 -8.445 5.051 1 92.5 558 VAL A C 1
ATOM 4358 O O . VAL A 1 558 ? 18.516 -7.758 5.754 1 92.5 558 VAL A O 1
ATOM 4361 N N . GLY A 1 559 ? 20.062 -9.391 5.512 1 89.94 559 GLY A N 1
ATOM 4362 C CA . GLY A 1 559 ? 19.938 -9.797 6.902 1 89.94 559 GLY A CA 1
ATOM 4363 C C . GLY A 1 559 ? 18.578 -10.422 7.215 1 89.94 559 GLY A C 1
ATOM 4364 O O . GLY A 1 559 ? 18.188 -11.391 6.574 1 89.94 559 GLY A O 1
ATOM 4365 N N . GLU A 1 560 ? 17.922 -9.789 8.117 1 91.62 560 GLU A N 1
ATOM 4366 C CA . GLU A 1 560 ? 16.609 -10.312 8.508 1 91.62 560 GLU A CA 1
ATOM 4367 C C . GLU A 1 560 ? 15.492 -9.68 7.688 1 91.62 560 GLU A C 1
ATOM 4369 O O . GLU A 1 560 ? 14.367 -10.172 7.684 1 91.62 560 GLU A O 1
ATOM 4374 N N . LYS A 1 561 ? 15.836 -8.672 6.902 1 93.88 561 LYS A N 1
ATOM 4375 C CA . LYS A 1 561 ? 14.82 -7.965 6.125 1 93.88 561 LYS A CA 1
ATOM 4376 C C . LYS A 1 561 ? 14.602 -8.625 4.77 1 93.88 561 LYS A C 1
ATOM 4378 O O . LYS A 1 561 ? 15.555 -9.086 4.133 1 93.88 561 LYS A O 1
ATOM 4383 N N . VAL A 1 562 ? 13.398 -8.711 4.391 1 96.44 562 VAL A N 1
ATOM 4384 C CA . VAL A 1 562 ? 13.039 -9.242 3.082 1 96.44 562 VAL A CA 1
ATOM 4385 C C . VAL A 1 562 ? 12.484 -8.125 2.205 1 96.44 562 VAL A C 1
ATOM 4387 O O . VAL A 1 562 ? 11.719 -7.281 2.678 1 96.44 562 VAL A O 1
ATOM 4390 N N . PHE A 1 563 ? 12.938 -8.047 0.925 1 96.62 563 PHE A N 1
ATOM 4391 C CA . PHE A 1 563 ? 12.492 -7.035 -0.032 1 96.62 563 PHE A CA 1
ATOM 4392 C C . PHE A 1 563 ? 11.977 -7.691 -1.306 1 96.62 563 PHE A C 1
ATOM 4394 O O . PHE A 1 563 ? 12.258 -8.859 -1.57 1 96.62 563 PHE A O 1
ATOM 4401 N N . ASP A 1 564 ? 11.211 -6.938 -2.084 1 96.94 564 ASP A N 1
ATOM 4402 C CA . ASP A 1 564 ? 10.648 -7.461 -3.326 1 96.94 564 ASP A CA 1
ATOM 4403 C C . ASP A 1 564 ? 11.367 -6.875 -4.543 1 96.94 564 ASP A C 1
ATOM 4405 O O . ASP A 1 564 ? 11.266 -7.418 -5.645 1 96.94 564 ASP A O 1
ATOM 4409 N N . ARG A 1 565 ? 12.047 -5.77 -4.344 1 97.62 565 ARG A N 1
ATOM 4410 C CA . ARG A 1 565 ? 12.742 -5.078 -5.422 1 97.62 565 ARG A CA 1
ATOM 4411 C C . ARG A 1 565 ? 14.148 -4.664 -4.984 1 97.62 565 ARG A C 1
ATOM 4413 O O . ARG A 1 565 ? 14.367 -4.32 -3.822 1 97.62 565 ARG A O 1
ATOM 4420 N N . ALA A 1 566 ? 15.039 -4.668 -5.867 1 97.31 566 ALA A N 1
ATOM 4421 C CA . ALA A 1 566 ? 16.375 -4.129 -5.664 1 97.31 566 ALA A CA 1
ATOM 4422 C C . ALA A 1 566 ? 16.891 -3.447 -6.926 1 97.31 566 ALA A C 1
ATOM 4424 O O . ALA A 1 566 ? 16.766 -3.988 -8.023 1 97.31 566 ALA A O 1
ATOM 4425 N N . CYS A 1 567 ? 17.391 -2.312 -6.781 1 97.25 567 CYS A N 1
ATOM 4426 C CA . CYS A 1 567 ? 17.984 -1.54 -7.867 1 97.25 567 CYS A CA 1
ATOM 4427 C C . CYS A 1 567 ? 19.422 -1.193 -7.559 1 97.25 567 CYS A C 1
ATOM 4429 O O . CYS A 1 567 ? 19.781 -0.969 -6.402 1 97.25 567 CYS A O 1
ATOM 4431 N N . LEU A 1 568 ? 20.203 -1.177 -8.562 1 95.31 568 LEU A N 1
ATOM 4432 C CA . LEU A 1 568 ? 21.594 -0.77 -8.406 1 95.31 568 LEU A CA 1
ATOM 4433 C C . LEU A 1 568 ? 21.781 0.699 -8.773 1 95.31 568 LEU A C 1
ATOM 4435 O O . LEU A 1 568 ? 21.672 1.065 -9.945 1 95.31 568 LEU A O 1
ATOM 4439 N N . GLY A 1 569 ? 21.938 1.527 -7.836 1 94.38 569 GLY A N 1
ATOM 4440 C CA . GLY A 1 569 ? 22.031 2.963 -8.055 1 94.38 569 GLY A CA 1
ATOM 4441 C C . GLY A 1 569 ? 20.75 3.703 -7.734 1 94.38 569 GLY A C 1
ATOM 4442 O O . GLY A 1 569 ? 19.75 3.086 -7.371 1 94.38 569 GLY A O 1
ATOM 4443 N N . PRO A 1 570 ? 20.812 4.984 -7.793 1 92.31 570 PRO A N 1
ATOM 4444 C CA . PRO A 1 570 ? 19.641 5.797 -7.426 1 92.31 570 PRO A CA 1
ATOM 4445 C C . PRO A 1 570 ? 18.484 5.621 -8.391 1 92.31 570 PRO A C 1
ATOM 4447 O O . PRO A 1 570 ? 18.688 5.359 -9.578 1 92.31 570 PRO A O 1
ATOM 4450 N N . ILE A 1 571 ? 17.344 5.664 -7.879 1 93.88 571 ILE A N 1
ATOM 4451 C CA . ILE A 1 571 ? 16.125 5.512 -8.664 1 93.88 571 ILE A CA 1
ATOM 4452 C C . ILE A 1 571 ? 15.656 6.879 -9.172 1 93.88 571 ILE A C 1
ATOM 4454 O O . ILE A 1 571 ? 15.438 7.801 -8.383 1 93.88 571 ILE A O 1
ATOM 4458 N N . GLU A 1 572 ? 15.406 6.906 -10.43 1 88 572 GLU A N 1
ATOM 4459 C CA . GLU A 1 572 ? 14.906 8.141 -11.023 1 88 572 GLU A CA 1
ATOM 4460 C C . GLU A 1 572 ? 13.445 8.383 -10.656 1 88 572 GLU A C 1
ATOM 4462 O O . GLU A 1 572 ? 12.633 7.457 -10.695 1 88 572 GLU A O 1
ATOM 4467 N N . ASP A 1 573 ? 13.102 9.477 -10.172 1 83 573 ASP A N 1
ATOM 4468 C CA . ASP A 1 573 ? 11.734 9.914 -9.891 1 83 573 ASP A CA 1
ATOM 4469 C C . ASP A 1 573 ? 11.109 9.07 -8.773 1 83 573 ASP A C 1
ATOM 4471 O O . ASP A 1 573 ? 9.93 8.727 -8.836 1 83 573 ASP A O 1
ATOM 4475 N N . ALA A 1 574 ? 11.914 8.625 -7.906 1 87.62 574 ALA A N 1
ATOM 4476 C CA . ALA A 1 574 ? 11.414 7.871 -6.758 1 87.62 574 ALA A CA 1
ATOM 4477 C C . ALA A 1 574 ? 10.406 8.688 -5.961 1 87.62 574 ALA A C 1
ATOM 4479 O O . ALA A 1 574 ? 10.57 9.898 -5.785 1 87.62 574 ALA A O 1
ATOM 4480 N N . ASP A 1 575 ? 9.328 8.07 -5.582 1 86.25 575 ASP A N 1
ATOM 4481 C CA . ASP A 1 575 ? 8.352 8.711 -4.707 1 86.25 575 ASP A CA 1
ATOM 4482 C C . ASP A 1 575 ? 8.938 8.953 -3.32 1 86.25 575 ASP A C 1
ATOM 4484 O O . ASP A 1 575 ? 9.266 8.008 -2.604 1 86.25 575 ASP A O 1
ATOM 4488 N N . PRO A 1 576 ? 9.039 10.102 -2.928 1 81.94 576 PRO A N 1
ATOM 4489 C CA . PRO A 1 576 ? 9.633 10.391 -1.621 1 81.94 576 PRO A CA 1
ATOM 4490 C C . PRO A 1 576 ? 8.789 9.875 -0.459 1 81.94 576 PRO A C 1
ATOM 4492 O O . PRO A 1 576 ? 9.312 9.648 0.636 1 81.94 576 PRO A O 1
ATOM 4495 N N . ASP A 1 577 ? 7.527 9.734 -0.667 1 86.44 577 ASP A N 1
ATOM 4496 C CA . ASP A 1 577 ? 6.641 9.289 0.406 1 86.44 577 ASP A CA 1
ATOM 4497 C C . ASP A 1 577 ? 6.66 7.773 0.548 1 86.44 577 ASP A C 1
ATOM 4499 O O . ASP A 1 577 ? 6.055 7.223 1.47 1 86.44 577 ASP A O 1
ATOM 4503 N N . ASP A 1 578 ? 7.344 7.117 -0.312 1 91.06 578 ASP A N 1
ATOM 4504 C CA . ASP A 1 578 ? 7.559 5.676 -0.271 1 91.06 578 ASP A CA 1
ATOM 4505 C C . ASP A 1 578 ? 8.984 5.32 -0.701 1 91.06 578 ASP A C 1
ATOM 4507 O O . ASP A 1 578 ? 9.188 4.758 -1.776 1 91.06 578 ASP A O 1
ATOM 4511 N N . PRO A 1 579 ? 9.867 5.594 0.142 1 92.56 579 PRO A N 1
ATOM 4512 C CA . PRO A 1 579 ? 11.281 5.582 -0.235 1 92.56 579 PRO A CA 1
ATOM 4513 C C . PRO A 1 579 ? 11.844 4.168 -0.377 1 92.56 579 PRO A C 1
ATOM 4515 O O . PRO A 1 579 ? 11.289 3.219 0.179 1 92.56 579 PRO A O 1
ATOM 4518 N N . TRP A 1 580 ? 12.953 4.082 -1.18 1 95 580 TRP A N 1
ATOM 4519 C CA . TRP A 1 580 ? 13.789 2.891 -1.26 1 95 580 TRP A CA 1
ATOM 4520 C C . TRP A 1 580 ? 14.883 2.924 -0.201 1 95 580 TRP A C 1
ATOM 4522 O O . TRP A 1 580 ? 15.422 3.99 0.111 1 95 580 TRP A O 1
ATOM 4532 N N . GLU A 1 581 ? 15.148 1.852 0.415 1 92.56 581 GLU A N 1
ATOM 4533 C CA . GLU A 1 581 ? 16.219 1.774 1.412 1 92.56 581 GLU A CA 1
ATOM 4534 C C . GLU A 1 581 ? 17.562 1.532 0.754 1 92.56 581 GLU A C 1
ATOM 4536 O O . GLU A 1 581 ? 17.734 0.565 0.009 1 92.56 581 GLU A O 1
ATOM 4541 N N . ALA A 1 582 ? 18.469 2.375 1.014 1 91.62 582 ALA A N 1
ATOM 4542 C CA . ALA A 1 582 ? 19.797 2.27 0.427 1 91.62 582 ALA A CA 1
ATOM 4543 C C . ALA A 1 582 ? 20.719 1.403 1.292 1 91.62 582 ALA A C 1
ATOM 4545 O O . ALA A 1 582 ? 20.781 1.589 2.508 1 91.62 582 ALA A O 1
ATOM 4546 N N . ILE A 1 583 ? 21.344 0.489 0.651 1 89.31 583 ILE A N 1
ATOM 4547 C CA . ILE A 1 583 ? 22.297 -0.387 1.314 1 89.31 583 ILE A CA 1
ATOM 4548 C C . ILE A 1 583 ? 23.625 -0.37 0.556 1 89.31 583 ILE A C 1
ATOM 4550 O O . ILE A 1 583 ? 23.656 -0.569 -0.661 1 89.31 583 ILE A O 1
ATOM 4554 N N . ILE A 1 584 ? 24.688 -0.239 1.259 1 87.75 584 ILE A N 1
ATOM 4555 C CA . ILE A 1 584 ? 26 -0.121 0.63 1 87.75 584 ILE A CA 1
ATOM 4556 C C . ILE A 1 584 ? 26.766 -1.427 0.8 1 87.75 584 ILE A C 1
ATOM 4558 O O . ILE A 1 584 ? 26.906 -1.939 1.914 1 87.75 584 ILE A O 1
ATOM 4562 N N . TYR A 1 585 ? 27.172 -1.903 -0.31 1 87.5 585 TYR A N 1
ATOM 4563 C CA . TYR A 1 585 ? 28.047 -3.072 -0.337 1 87.5 585 TYR A CA 1
ATOM 4564 C C . TYR A 1 585 ? 29.359 -2.752 -1.026 1 87.5 585 TYR A C 1
ATOM 4566 O O . TYR A 1 585 ? 29.391 -2.07 -2.055 1 87.5 585 TYR A O 1
ATOM 4574 N N . GLU A 1 586 ? 30.359 -3.297 -0.523 1 83.38 586 GLU A N 1
ATOM 4575 C CA . GLU A 1 586 ? 31.703 -3.021 -1.058 1 83.38 586 GLU A CA 1
ATOM 4576 C C . GLU A 1 586 ? 31.875 -3.66 -2.432 1 83.38 586 GLU A C 1
ATOM 4578 O O . GLU A 1 586 ? 32.594 -3.125 -3.277 1 83.38 586 GLU A O 1
ATOM 4583 N N . HIS A 1 587 ? 31.266 -4.785 -2.637 1 86.44 587 HIS A N 1
ATOM 4584 C CA . HIS A 1 587 ? 31.516 -5.523 -3.867 1 86.44 587 HIS A CA 1
ATOM 4585 C C . HIS A 1 587 ? 30.672 -4.98 -5.02 1 86.44 587 HIS A C 1
ATOM 4587 O O . HIS A 1 587 ? 30.844 -5.391 -6.168 1 86.44 587 HIS A O 1
ATOM 4593 N N . LEU A 1 588 ? 29.781 -4.074 -4.762 1 89.88 588 LEU A N 1
ATOM 4594 C CA . LEU A 1 588 ? 28.953 -3.457 -5.793 1 89.88 588 LEU A CA 1
ATOM 4595 C C . LEU A 1 588 ? 29.438 -2.047 -6.109 1 89.88 588 LEU A C 1
ATOM 4597 O O . LEU A 1 588 ? 29.891 -1.326 -5.215 1 89.88 588 LEU A O 1
ATOM 4601 N N . PRO A 1 589 ? 29.359 -1.649 -7.336 1 89.12 589 PRO A N 1
ATOM 4602 C CA . PRO A 1 589 ? 29.859 -0.333 -7.738 1 89.12 589 PRO A CA 1
ATOM 4603 C C . PRO A 1 589 ? 29 0.812 -7.211 1 89.12 589 PRO A C 1
ATOM 4605 O O . PRO A 1 589 ? 29.484 1.939 -7.07 1 89.12 589 PRO A O 1
ATOM 4608 N N . GLU A 1 590 ? 27.766 0.491 -6.996 1 92.38 590 GLU A N 1
ATOM 4609 C CA . GLU A 1 590 ? 26.797 1.468 -6.5 1 92.38 590 GLU A CA 1
ATOM 4610 C C . GLU A 1 590 ? 25.969 0.895 -5.352 1 92.38 590 GLU A C 1
ATOM 4612 O O . GLU A 1 590 ? 25.891 -0.325 -5.191 1 92.38 590 GLU A O 1
ATOM 4617 N N . PRO A 1 591 ? 25.391 1.789 -4.617 1 92.5 591 PRO A N 1
ATOM 4618 C CA . PRO A 1 591 ? 24.516 1.288 -3.551 1 92.5 591 PRO A CA 1
ATOM 4619 C C . PRO A 1 591 ? 23.297 0.549 -4.082 1 92.5 591 PRO A C 1
ATOM 4621 O O . PRO A 1 591 ? 22.797 0.865 -5.172 1 92.5 591 PRO A O 1
ATOM 4624 N N . LEU A 1 592 ? 22.922 -0.411 -3.32 1 94.44 592 LEU A N 1
ATOM 4625 C CA . LEU A 1 592 ? 21.703 -1.155 -3.639 1 94.44 592 LEU A CA 1
ATOM 4626 C C . LEU A 1 592 ? 20.484 -0.512 -2.988 1 94.44 592 LEU A C 1
ATOM 4628 O O . LEU A 1 592 ? 20.484 -0.258 -1.782 1 94.44 592 LEU A O 1
ATOM 4632 N N . PHE A 1 593 ? 19.5 -0.137 -3.77 1 96.12 593 PHE A N 1
ATOM 4633 C CA . PHE A 1 593 ? 18.25 0.417 -3.275 1 96.12 593 PHE A CA 1
ATOM 4634 C C . PHE A 1 593 ? 17.156 -0.646 -3.266 1 96.12 593 PHE A C 1
ATOM 4636 O O . PHE A 1 593 ? 16.781 -1.168 -4.316 1 96.12 593 PHE A O 1
ATOM 4643 N N . CYS A 1 594 ? 16.641 -0.982 -2.076 1 96.25 594 CYS A N 1
ATOM 4644 C CA . CYS A 1 594 ? 15.695 -2.082 -1.94 1 96.25 594 CYS A CA 1
ATOM 4645 C C . CYS A 1 594 ? 14.328 -1.57 -1.501 1 96.25 594 CYS A C 1
ATOM 4647 O O . CYS A 1 594 ? 14.227 -0.545 -0.825 1 96.25 594 CYS A O 1
ATOM 4649 N N . LYS A 1 595 ? 13.312 -2.295 -1.959 1 94.88 595 LYS A N 1
ATOM 4650 C CA . LYS A 1 595 ? 11.93 -2.008 -1.604 1 94.88 595 LYS A CA 1
ATOM 4651 C C . LYS A 1 595 ? 11.102 -3.289 -1.522 1 94.88 595 LYS A C 1
ATOM 4653 O O . LYS A 1 595 ? 11.203 -4.152 -2.398 1 94.88 595 LYS A O 1
ATOM 4658 N N . MET B 1 1 ? 25.156 4.219 19.234 1 43.31 1 MET B N 1
ATOM 4659 C CA . MET B 1 1 ? 24.891 3.02 20.031 1 43.31 1 MET B CA 1
ATOM 4660 C C . MET B 1 1 ? 24.016 2.037 19.266 1 43.31 1 MET B C 1
ATOM 4662 O O . MET B 1 1 ? 23.109 2.443 18.547 1 43.31 1 MET B O 1
ATOM 4666 N N . PRO B 1 2 ? 24.391 0.802 19.219 1 59.19 2 PRO B N 1
ATOM 4667 C CA . PRO B 1 2 ? 23.594 -0.198 18.516 1 59.19 2 PRO B CA 1
ATOM 4668 C C . PRO B 1 2 ? 22.172 -0.317 19.078 1 59.19 2 PRO B C 1
ATOM 4670 O O . PRO B 1 2 ? 21.969 -0.174 20.281 1 59.19 2 PRO B O 1
ATOM 4673 N N . ILE B 1 3 ? 21.188 -0.18 18.203 1 69.94 3 ILE B N 1
ATOM 4674 C CA . ILE B 1 3 ? 19.797 -0.355 18.594 1 69.94 3 ILE B CA 1
ATOM 4675 C C . ILE B 1 3 ? 19.641 -1.629 19.422 1 69.94 3 ILE B C 1
ATOM 4677 O O . ILE B 1 3 ? 18.969 -1.628 20.453 1 69.94 3 ILE B O 1
ATOM 4681 N N . ILE B 1 4 ? 20.234 -2.682 18.891 1 60.34 4 ILE B N 1
ATOM 4682 C CA . ILE B 1 4 ? 20.188 -3.924 19.656 1 60.34 4 ILE B CA 1
ATOM 4683 C C . ILE B 1 4 ? 21.484 -4.09 20.453 1 60.34 4 ILE B C 1
ATOM 4685 O O . ILE B 1 4 ? 22.562 -4.176 19.891 1 60.34 4 ILE B O 1
ATOM 4689 N N . ASP B 1 5 ? 21.484 -3.623 21.672 1 63.19 5 ASP B N 1
ATOM 4690 C CA . ASP B 1 5 ? 22.656 -3.734 22.547 1 63.19 5 ASP B CA 1
ATOM 4691 C C . ASP B 1 5 ? 22.609 -5.027 23.359 1 63.19 5 ASP B C 1
ATOM 4693 O O . ASP B 1 5 ? 21.688 -5.832 23.203 1 63.19 5 ASP B O 1
ATOM 4697 N N . LYS B 1 6 ? 23.609 -5.246 24.109 1 59.19 6 LYS B N 1
ATOM 4698 C CA . LYS B 1 6 ? 23.812 -6.41 24.969 1 59.19 6 LYS B CA 1
ATOM 4699 C C . LYS B 1 6 ? 22.688 -6.555 25.984 1 59.19 6 LYS B C 1
ATOM 4701 O O . LYS B 1 6 ? 22.516 -7.613 26.578 1 59.19 6 LYS B O 1
ATOM 4706 N N . ASP B 1 7 ? 21.688 -5.48 25.953 1 64.25 7 ASP B N 1
ATOM 4707 C CA . ASP B 1 7 ? 20.688 -5.5 27.016 1 64.25 7 ASP B CA 1
ATOM 4708 C C . ASP B 1 7 ? 19.328 -5.918 26.469 1 64.25 7 ASP B C 1
ATOM 4710 O O . ASP B 1 7 ? 18.312 -5.793 27.156 1 64.25 7 ASP B O 1
ATOM 4714 N N . VAL B 1 8 ? 19.281 -6.289 25.234 1 72.31 8 VAL B N 1
ATOM 4715 C CA . VAL B 1 8 ? 18 -6.785 24.734 1 72.31 8 VAL B CA 1
ATOM 4716 C C . VAL B 1 8 ? 17.672 -8.125 25.391 1 72.31 8 VAL B C 1
ATOM 4718 O O . VAL B 1 8 ? 18.5 -9.047 25.375 1 72.31 8 VAL B O 1
ATOM 4721 N N . PRO B 1 9 ? 16.484 -8.078 26.016 1 78.62 9 PRO B N 1
ATOM 4722 C CA . PRO B 1 9 ? 16.141 -9.367 26.625 1 78.62 9 PRO B CA 1
ATOM 4723 C C . PRO B 1 9 ? 16.078 -10.5 25.594 1 78.62 9 PRO B C 1
ATOM 4725 O O . PRO B 1 9 ? 15.766 -10.266 24.422 1 78.62 9 PRO B O 1
ATOM 4728 N N . GLN B 1 10 ? 16.375 -11.625 26.016 1 83.44 10 GLN B N 1
ATOM 4729 C CA . GLN B 1 10 ? 16.359 -12.805 25.156 1 83.44 10 GLN B CA 1
ATOM 4730 C C . GLN B 1 10 ? 14.953 -13.109 24.672 1 83.44 10 GLN B C 1
ATOM 4732 O O . GLN B 1 10 ? 14.758 -13.602 23.562 1 83.44 10 GLN B O 1
ATOM 4737 N N . THR B 1 11 ? 14.039 -12.742 25.609 1 86.75 11 THR B N 1
ATOM 4738 C CA . THR B 1 11 ? 12.633 -12.977 25.312 1 86.75 11 THR B CA 1
ATOM 4739 C C . THR B 1 11 ? 11.789 -11.75 25.656 1 86.75 11 THR B C 1
ATOM 4741 O O . THR B 1 11 ? 12.031 -11.094 26.672 1 86.75 11 THR B O 1
ATOM 4744 N N . ILE B 1 12 ? 10.969 -11.438 24.781 1 83.19 12 ILE B N 1
ATOM 4745 C CA . ILE B 1 12 ? 10.039 -10.336 25.016 1 83.19 12 ILE B CA 1
ATOM 4746 C C . ILE B 1 12 ? 8.656 -10.891 25.344 1 83.19 12 ILE B C 1
ATOM 4748 O O . ILE B 1 12 ? 8.117 -11.719 24.609 1 83.19 12 ILE B O 1
ATOM 4752 N N . SER B 1 13 ? 8.164 -10.492 26.453 1 84.25 13 SER B N 1
ATOM 4753 C CA . SER B 1 13 ? 6.828 -10.906 26.875 1 84.25 13 SER B CA 1
ATOM 4754 C C . SER B 1 13 ? 5.801 -9.82 26.609 1 84.25 13 SER B C 1
ATOM 4756 O O . SER B 1 13 ? 5.938 -8.688 27.094 1 84.25 13 SER B O 1
ATOM 4758 N N . ILE B 1 14 ? 4.809 -10.125 25.812 1 86.69 14 ILE B N 1
ATOM 4759 C CA . ILE B 1 14 ? 3.746 -9.18 25.5 1 86.69 14 ILE B CA 1
ATOM 4760 C C . ILE B 1 14 ? 2.395 -9.766 25.891 1 86.69 14 ILE B C 1
ATOM 4762 O O . ILE B 1 14 ? 2.066 -10.891 25.531 1 86.69 14 ILE B O 1
ATOM 4766 N N . PRO B 1 15 ? 1.708 -9.039 26.734 1 88.75 15 PRO B N 1
ATOM 4767 C CA . PRO B 1 15 ? 0.349 -9.523 27 1 88.75 15 PRO B CA 1
ATOM 4768 C C . PRO B 1 15 ? -0.44 -9.781 25.719 1 88.75 15 PRO B C 1
ATOM 4770 O O . PRO B 1 15 ? -0.337 -9.016 24.75 1 88.75 15 PRO B O 1
ATOM 4773 N N . SER B 1 16 ? -1.226 -10.859 25.719 1 88.75 16 SER B N 1
ATOM 4774 C CA . SER B 1 16 ? -1.975 -11.266 24.531 1 88.75 16 SER B CA 1
ATOM 4775 C C . SER B 1 16 ? -2.928 -10.164 24.078 1 88.75 16 SER B C 1
ATOM 4777 O O . SER B 1 16 ? -3.102 -9.938 22.875 1 88.75 16 SER B O 1
ATOM 4779 N N . ALA B 1 17 ? -3.477 -9.5 25.047 1 89.12 17 ALA B N 1
ATOM 4780 C CA . ALA B 1 17 ? -4.398 -8.406 24.719 1 89.12 17 ALA B CA 1
ATOM 4781 C C . ALA B 1 17 ? -3.668 -7.254 24.047 1 89.12 17 ALA B C 1
ATOM 4783 O O . ALA B 1 17 ? -4.191 -6.648 23.109 1 89.12 17 ALA B O 1
ATOM 4784 N N . THR B 1 18 ? -2.473 -7 24.5 1 91.62 18 THR B N 1
ATOM 4785 C CA . THR B 1 18 ? -1.675 -5.922 23.938 1 91.62 18 THR B CA 1
ATOM 4786 C C . THR B 1 18 ? -1.228 -6.273 22.516 1 91.62 18 THR B C 1
ATOM 4788 O O . THR B 1 18 ? -1.227 -5.418 21.625 1 91.62 18 THR B O 1
ATOM 4791 N N . LEU B 1 19 ? -0.875 -7.512 22.344 1 92.31 19 LEU B N 1
ATOM 4792 C CA . LEU B 1 19 ? -0.455 -7.973 21.031 1 92.31 19 LEU B CA 1
ATOM 4793 C C . LEU B 1 19 ? -1.598 -7.859 20.031 1 92.31 19 LEU B C 1
ATOM 4795 O O . LEU B 1 19 ? -1.386 -7.457 18.875 1 92.31 19 LEU B O 1
ATOM 4799 N N . ARG B 1 20 ? -2.768 -8.211 20.453 1 92.38 20 ARG B N 1
ATOM 4800 C CA . ARG B 1 20 ? -3.963 -8.094 19.625 1 92.38 20 ARG B CA 1
ATOM 4801 C C . ARG B 1 20 ? -4.238 -6.637 19.266 1 92.38 20 ARG B C 1
ATOM 4803 O O . ARG B 1 20 ? -4.559 -6.332 18.109 1 92.38 20 ARG B O 1
ATOM 4810 N N . LYS B 1 21 ? -4.066 -5.758 20.219 1 93.69 21 LYS B N 1
ATOM 4811 C CA . LYS B 1 21 ? -4.305 -4.336 19.984 1 93.69 21 LYS B CA 1
ATOM 4812 C C . LYS B 1 21 ? -3.256 -3.752 19.047 1 93.69 21 LYS B C 1
ATOM 4814 O O . LYS B 1 21 ? -3.568 -2.898 18.203 1 93.69 21 LYS B O 1
ATOM 4819 N N . PHE B 1 22 ? -1.976 -4.211 19.172 1 94.75 22 PHE B N 1
ATOM 4820 C CA . PHE B 1 22 ? -0.934 -3.812 18.234 1 94.75 22 PHE B CA 1
ATOM 4821 C C . PHE B 1 22 ? -1.305 -4.211 16.812 1 94.75 22 PHE B C 1
ATOM 4823 O O . PHE B 1 22 ? -1.184 -3.406 15.891 1 94.75 22 PHE B O 1
ATOM 4830 N N . SER B 1 23 ? -1.811 -5.422 16.688 1 94.88 23 SER B N 1
ATOM 4831 C CA . SER B 1 23 ? -2.219 -5.926 15.383 1 94.88 23 SER B CA 1
ATOM 4832 C C . SER B 1 23 ? -3.389 -5.125 14.82 1 94.88 23 SER B C 1
ATOM 4834 O O . SER B 1 23 ? -3.402 -4.785 13.641 1 94.88 23 SER B O 1
ATOM 4836 N N . GLY B 1 24 ? -4.316 -4.824 15.703 1 95.31 24 GLY B N 1
ATOM 4837 C CA . GLY B 1 24 ? -5.473 -4.051 15.281 1 95.31 24 GLY B CA 1
ATOM 4838 C C . GLY B 1 24 ? -5.113 -2.67 14.766 1 95.31 24 GLY B C 1
ATOM 4839 O O . GLY B 1 24 ? -5.77 -2.146 13.867 1 95.31 24 GLY B O 1
ATOM 4840 N N . SER B 1 25 ? -4.094 -2.074 15.367 1 95 25 SER B N 1
ATOM 4841 C CA . SER B 1 25 ? -3.635 -0.75 14.961 1 95 25 SER B CA 1
ATOM 4842 C C . SER B 1 25 ? -2.539 -0.841 13.906 1 95 25 SER B C 1
ATOM 4844 O O . SER B 1 25 ? -2.002 0.179 13.469 1 95 25 SER B O 1
ATOM 4846 N N . ARG B 1 26 ? -2.133 -2.078 13.523 1 95.5 26 ARG B N 1
ATOM 4847 C CA . ARG B 1 26 ? -1.113 -2.387 12.523 1 95.5 26 ARG B CA 1
ATOM 4848 C C . ARG B 1 26 ? 0.252 -1.861 12.953 1 95.5 26 ARG B C 1
ATOM 4850 O O . ARG B 1 26 ? 1.026 -1.377 12.125 1 95.5 26 ARG B O 1
ATOM 4857 N N . VAL B 1 27 ? 0.467 -1.82 14.203 1 95.75 27 VAL B N 1
ATOM 4858 C CA . VAL B 1 27 ? 1.75 -1.39 14.75 1 95.75 27 VAL B CA 1
ATOM 4859 C C . VAL B 1 27 ? 2.617 -2.609 15.055 1 95.75 27 VAL B C 1
ATOM 4861 O O . VAL B 1 27 ? 2.199 -3.512 15.781 1 95.75 27 VAL B O 1
ATOM 4864 N N . ASP B 1 28 ? 3.797 -2.617 14.477 1 95.44 28 ASP B N 1
ATOM 4865 C CA . ASP B 1 28 ? 4.758 -3.691 14.695 1 95.44 28 ASP B CA 1
ATOM 4866 C C . ASP B 1 28 ? 5.422 -3.561 16.062 1 95.44 28 ASP B C 1
ATOM 4868 O O . ASP B 1 28 ? 6.066 -2.549 16.359 1 95.44 28 ASP B O 1
ATOM 4872 N N . PRO B 1 29 ? 5.246 -4.586 16.922 1 92.38 29 PRO B N 1
ATOM 4873 C CA . PRO B 1 29 ? 5.801 -4.496 18.281 1 92.38 29 PRO B CA 1
ATOM 4874 C C . PRO B 1 29 ? 7.312 -4.289 18.297 1 92.38 29 PRO B C 1
ATOM 4876 O O . PRO B 1 29 ? 7.84 -3.598 19.172 1 92.38 29 PRO B O 1
ATOM 4879 N N . TYR B 1 30 ? 8.055 -4.867 17.391 1 92.5 30 TYR B N 1
ATOM 4880 C CA . TYR B 1 30 ? 9.5 -4.688 17.328 1 92.5 30 TYR B CA 1
ATOM 4881 C C . TYR B 1 30 ? 9.859 -3.238 17 1 92.5 30 TYR B C 1
ATOM 4883 O O . TYR B 1 30 ? 10.805 -2.688 17.578 1 92.5 30 TYR B O 1
ATOM 4891 N N . THR B 1 31 ? 9.156 -2.648 16.078 1 93.88 31 THR B N 1
ATOM 4892 C CA . THR B 1 31 ? 9.383 -1.25 15.727 1 93.88 31 THR B CA 1
ATOM 4893 C C . THR B 1 31 ? 9.195 -0.352 16.953 1 93.88 31 THR B C 1
ATOM 4895 O O . THR B 1 31 ? 9.953 0.601 17.141 1 93.88 31 THR B O 1
ATOM 4898 N N . ARG B 1 32 ? 8.188 -0.638 17.719 1 91.12 32 ARG B N 1
ATOM 4899 C CA . ARG B 1 32 ? 7.965 0.11 18.953 1 91.12 32 ARG B CA 1
ATOM 4900 C C . ARG B 1 32 ? 9.141 -0.05 19.906 1 91.12 32 ARG B C 1
ATOM 4902 O O . ARG B 1 32 ? 9.531 0.904 20.578 1 91.12 32 ARG B O 1
ATOM 4909 N N . TYR B 1 33 ? 9.609 -1.222 20.016 1 88.5 33 TYR B N 1
ATOM 4910 C CA . TYR B 1 33 ? 10.773 -1.475 20.859 1 88.5 33 TYR B CA 1
ATOM 4911 C C . TYR B 1 33 ? 11.984 -0.692 20.375 1 88.5 33 TYR B C 1
ATOM 4913 O O . TYR B 1 33 ? 12.734 -0.127 21.172 1 88.5 33 TYR B O 1
ATOM 4921 N N . VAL B 1 34 ? 12.219 -0.714 19.062 1 91.69 34 VAL B N 1
ATOM 4922 C CA . VAL B 1 34 ? 13.336 0.028 18.5 1 91.69 34 VAL B CA 1
ATOM 4923 C C . VAL B 1 34 ? 13.18 1.516 18.797 1 91.69 34 VAL B C 1
ATOM 4925 O O . VAL B 1 34 ? 14.156 2.189 19.156 1 91.69 34 VAL B O 1
ATOM 4928 N N . ALA B 1 35 ? 11.961 2.016 18.641 1 93.44 35 ALA B N 1
ATOM 4929 C CA . ALA B 1 35 ? 11.703 3.412 18.984 1 93.44 35 ALA B CA 1
ATOM 4930 C C . ALA B 1 35 ? 12.047 3.689 20.453 1 93.44 35 ALA B C 1
ATOM 4932 O O . ALA B 1 35 ? 12.656 4.715 20.766 1 93.44 35 ALA B O 1
ATOM 4933 N N . TYR B 1 36 ? 11.641 2.791 21.344 1 90.38 36 TYR B N 1
ATOM 4934 C CA . TYR B 1 36 ? 11.969 2.902 22.766 1 90.38 36 TYR B CA 1
ATOM 4935 C C . TYR B 1 36 ? 13.469 3.033 22.969 1 90.38 36 TYR B C 1
ATOM 4937 O O . TYR B 1 36 ? 13.93 3.896 23.719 1 90.38 36 TYR B O 1
ATOM 4945 N N . ARG B 1 37 ? 14.188 2.277 22.25 1 88.81 37 ARG B N 1
ATOM 4946 C CA . ARG B 1 37 ? 15.641 2.299 22.391 1 88.81 37 ARG B CA 1
ATOM 4947 C C . ARG B 1 37 ? 16.234 3.588 21.828 1 88.81 37 ARG B C 1
ATOM 4949 O O . ARG B 1 37 ? 17.203 4.117 22.359 1 88.81 37 ARG B O 1
ATOM 4956 N N . LEU B 1 38 ? 15.711 4.023 20.75 1 91.44 38 LEU B N 1
ATOM 4957 C CA . LEU B 1 38 ? 16.219 5.211 20.078 1 91.44 38 LEU B CA 1
ATOM 4958 C C . LEU B 1 38 ? 16.078 6.441 20.969 1 91.44 38 LEU B C 1
ATOM 4960 O O . LEU B 1 38 ? 16.938 7.324 20.953 1 91.44 38 LEU B O 1
ATOM 4964 N N . PHE B 1 39 ? 15 6.477 21.75 1 93.56 39 PHE B N 1
ATOM 4965 C CA . PHE B 1 39 ? 14.695 7.711 22.453 1 93.56 39 PHE B CA 1
ATOM 4966 C C . PHE B 1 39 ? 14.859 7.52 23.969 1 93.56 39 PHE B C 1
ATOM 4968 O O . PHE B 1 39 ? 14.312 8.297 24.75 1 93.56 39 PHE B O 1
ATOM 4975 N N . ARG B 1 40 ? 15.523 6.535 24.328 1 87.44 40 ARG B N 1
ATOM 4976 C CA . ARG B 1 40 ? 15.727 6.23 25.734 1 87.44 40 ARG B CA 1
ATOM 4977 C C . ARG B 1 40 ? 16.469 7.367 26.438 1 87.44 40 ARG B C 1
ATOM 4979 O O . ARG B 1 40 ? 16.281 7.59 27.641 1 87.44 40 ARG B O 1
ATOM 4986 N N . ASP B 1 41 ? 17.25 8.117 25.641 1 88.31 41 ASP B N 1
ATOM 4987 C CA . ASP B 1 41 ? 18.078 9.164 26.219 1 88.31 41 ASP B CA 1
ATOM 4988 C C . ASP B 1 41 ? 17.344 10.508 26.219 1 88.31 41 ASP B C 1
ATOM 4990 O O . ASP B 1 41 ? 17.891 11.516 26.688 1 88.31 41 ASP B O 1
ATOM 4994 N N . LEU B 1 42 ? 16.156 10.5 25.672 1 93.19 42 LEU B N 1
ATOM 4995 C CA . LEU B 1 42 ? 15.336 11.703 25.766 1 93.19 42 LEU B CA 1
ATOM 4996 C C . LEU B 1 42 ? 14.727 11.828 27.156 1 93.19 42 LEU B C 1
ATOM 4998 O O . LEU B 1 42 ? 13.93 10.977 27.578 1 93.19 42 LEU B O 1
ATOM 5002 N N . HIS B 1 43 ? 15.172 12.727 27.906 1 93.31 43 HIS B N 1
ATOM 5003 C CA . HIS B 1 43 ? 14.625 12.914 29.25 1 93.31 43 HIS B CA 1
ATOM 5004 C C . HIS B 1 43 ? 13.461 13.898 29.234 1 93.31 43 HIS B C 1
ATOM 5006 O O . HIS B 1 43 ? 13.656 15.094 28.969 1 93.31 43 HIS B O 1
ATOM 5012 N N . ILE B 1 44 ? 12.297 13.414 29.547 1 94.81 44 ILE B N 1
ATOM 5013 C CA . ILE B 1 44 ? 11.102 14.25 29.641 1 94.81 44 ILE B CA 1
ATOM 5014 C C . ILE B 1 44 ? 10.977 14.812 31.062 1 94.81 44 ILE B C 1
ATOM 5016 O O . ILE B 1 44 ? 11.102 14.078 32.031 1 94.81 44 ILE B O 1
ATOM 5020 N N . SER B 1 45 ? 10.789 16.047 31.219 1 95 45 SER B N 1
ATOM 5021 C CA . SER B 1 45 ? 10.664 16.719 32.5 1 95 45 SER B CA 1
ATOM 5022 C C . SER B 1 45 ? 9.344 16.359 33.188 1 95 45 SER B C 1
ATOM 5024 O O . SER B 1 45 ? 8.477 15.727 32.594 1 95 45 SER B O 1
ATOM 5026 N N . VAL B 1 46 ? 9.18 16.781 34.406 1 95.31 46 VAL B N 1
ATOM 5027 C CA . VAL B 1 46 ? 7.938 16.578 35.156 1 95.31 46 VAL B CA 1
ATOM 5028 C C . VAL B 1 46 ? 6.789 17.297 34.469 1 95.31 46 VAL B C 1
ATOM 5030 O O . VAL B 1 46 ? 5.703 16.734 34.312 1 95.31 46 VAL B O 1
ATOM 5033 N N . GLN B 1 47 ? 7.102 18.484 34.031 1 95.44 47 GLN B N 1
ATOM 5034 C CA . GLN B 1 47 ? 6.09 19.234 33.312 1 95.44 47 GLN B CA 1
ATOM 5035 C C . GLN B 1 47 ? 5.742 18.547 31.984 1 95.44 47 GLN B C 1
ATOM 5037 O O . GLN B 1 47 ? 4.574 18.516 31.578 1 95.44 47 GLN B O 1
ATOM 5042 N N . GLY B 1 48 ? 6.781 18.094 31.328 1 96 48 GLY B N 1
ATOM 5043 C CA . GLY B 1 48 ? 6.543 17.359 30.109 1 96 48 GLY B CA 1
ATOM 5044 C C . GLY B 1 48 ? 5.676 16.125 30.297 1 96 48 GLY B C 1
ATOM 5045 O O . GLY B 1 48 ? 4.793 15.852 29.484 1 96 48 GLY B O 1
ATOM 5046 N N . GLN B 1 49 ? 5.902 15.391 31.359 1 94.25 49 GLN B N 1
ATOM 5047 C CA . GLN B 1 49 ? 5.105 14.211 31.688 1 94.25 49 GLN B CA 1
ATOM 5048 C C . GLN B 1 49 ? 3.652 14.586 31.953 1 94.25 49 GLN B C 1
ATOM 5050 O O . GLN B 1 49 ? 2.734 13.883 31.547 1 94.25 49 GLN B O 1
ATOM 5055 N N . ARG B 1 50 ? 3.523 15.656 32.625 1 95.5 50 ARG B N 1
ATOM 5056 C CA . ARG B 1 50 ? 2.172 16.141 32.906 1 95.5 50 ARG B CA 1
ATOM 5057 C C . ARG B 1 50 ? 1.458 16.5 31.594 1 95.5 50 ARG B C 1
ATOM 5059 O O . ARG B 1 50 ? 0.273 16.188 31.438 1 95.5 50 ARG B O 1
ATOM 5066 N N . ASN B 1 51 ? 2.168 17.141 30.719 1 96.56 51 ASN B N 1
ATOM 5067 C CA . ASN B 1 51 ? 1.595 17.5 29.422 1 96.56 51 ASN B CA 1
ATOM 5068 C C . ASN B 1 51 ? 1.158 16.266 28.641 1 96.56 51 ASN B C 1
ATOM 5070 O O . ASN B 1 51 ? 0.056 16.234 28.094 1 96.56 51 ASN B O 1
ATOM 5074 N N . ILE B 1 52 ? 2.021 15.25 28.641 1 95.06 52 ILE B N 1
ATOM 5075 C CA . ILE B 1 52 ? 1.731 14.023 27.906 1 95.06 52 ILE B CA 1
ATOM 5076 C C . ILE B 1 52 ? 0.546 13.305 28.547 1 95.06 52 ILE B C 1
ATOM 5078 O O . ILE B 1 52 ? -0.365 12.852 27.844 1 95.06 52 ILE B O 1
ATOM 5082 N N . ASN B 1 53 ? 0.577 13.211 29.828 1 92.88 53 ASN B N 1
ATOM 5083 C CA . ASN B 1 53 ? -0.503 12.539 30.547 1 92.88 53 ASN B CA 1
ATOM 5084 C C . ASN B 1 53 ? -1.842 13.242 30.312 1 92.88 53 ASN B C 1
ATOM 5086 O O . ASN B 1 53 ? -2.875 12.578 30.172 1 92.88 53 ASN B O 1
ATOM 5090 N N . ASN B 1 54 ? -1.778 14.516 30.328 1 94.94 54 ASN B N 1
ATOM 5091 C CA . ASN B 1 54 ? -2.992 15.281 30.062 1 94.94 54 ASN B CA 1
ATOM 5092 C C . ASN B 1 54 ? -3.525 15.016 28.656 1 94.94 54 ASN B C 1
ATOM 5094 O O . ASN B 1 54 ? -4.734 14.883 28.469 1 94.94 54 ASN B O 1
ATOM 5098 N N . ALA B 1 55 ? -2.658 15.008 27.719 1 95.06 55 ALA B N 1
ATOM 5099 C CA . ALA B 1 55 ? -3.059 14.727 26.344 1 95.06 55 ALA B CA 1
ATOM 5100 C C . ALA B 1 55 ? -3.66 13.328 26.234 1 95.06 55 ALA B C 1
ATOM 5102 O O . ALA B 1 55 ? -4.688 13.141 25.578 1 95.06 55 ALA B O 1
ATOM 5103 N N . LEU B 1 56 ? -3.055 12.336 26.891 1 93.38 56 LEU B N 1
ATOM 5104 C CA . LEU B 1 56 ? -3.48 10.945 26.797 1 93.38 56 LEU B CA 1
ATOM 5105 C C . LEU B 1 56 ? -4.789 10.719 27.547 1 93.38 56 LEU B C 1
ATOM 5107 O O . LEU B 1 56 ? -5.609 9.898 27.141 1 93.38 56 LEU B O 1
ATOM 5111 N N . SER B 1 57 ? -4.992 11.453 28.594 1 92.44 57 SER B N 1
ATOM 5112 C CA . SER B 1 57 ? -6.18 11.289 29.422 1 92.44 57 SER B CA 1
ATOM 5113 C C . SER B 1 57 ? -7.398 11.938 28.781 1 92.44 57 SER B C 1
ATOM 5115 O O . SER B 1 57 ? -8.539 11.578 29.078 1 92.44 57 SER B O 1
ATOM 5117 N N . ASN B 1 58 ? -7.156 12.859 27.859 1 93.19 58 ASN B N 1
ATOM 5118 C CA . ASN B 1 58 ? -8.266 13.617 27.297 1 93.19 58 ASN B CA 1
ATOM 5119 C C . ASN B 1 58 ? -8.5 13.273 25.828 1 93.19 58 ASN B C 1
ATOM 5121 O O . ASN B 1 58 ? -8.953 14.109 25.047 1 93.19 58 ASN B O 1
ATOM 5125 N N . LEU B 1 59 ? -8.156 12.07 25.484 1 95.19 59 LEU B N 1
ATOM 5126 C CA . LEU B 1 59 ? -8.375 11.648 24.109 1 95.19 59 LEU B CA 1
ATOM 5127 C C . LEU B 1 59 ? -9.859 11.461 23.828 1 95.19 59 LEU B C 1
ATOM 5129 O O . LEU B 1 59 ? -10.523 10.672 24.484 1 95.19 59 LEU B O 1
ATOM 5133 N N . PRO B 1 60 ? -10.375 12.172 22.859 1 94.62 60 PRO B N 1
ATOM 5134 C CA . PRO B 1 60 ? -11.812 12.078 22.594 1 94.62 60 PRO B CA 1
ATOM 5135 C C . PRO B 1 60 ? -12.211 10.75 21.953 1 94.62 60 PRO B C 1
ATOM 5137 O O . PRO B 1 60 ? -11.453 10.18 21.172 1 94.62 60 PRO B O 1
ATOM 5140 N N . VAL B 1 61 ? -13.359 10.242 22.344 1 93.5 61 VAL B N 1
ATOM 5141 C CA . VAL B 1 61 ? -13.945 9.039 21.75 1 93.5 61 VAL B CA 1
ATOM 5142 C C . VAL B 1 61 ? -15.453 9.219 21.625 1 93.5 61 VAL B C 1
ATOM 5144 O O . VAL B 1 61 ? -16.109 9.727 22.531 1 93.5 61 VAL B O 1
ATOM 5147 N N . HIS B 1 62 ? -15.953 8.961 20.422 1 93.19 62 HIS B N 1
ATOM 5148 C CA . HIS B 1 62 ? -17.391 8.977 20.141 1 93.19 62 HIS B CA 1
ATOM 5149 C C . HIS B 1 62 ? -17.875 7.586 19.766 1 93.19 62 HIS B C 1
ATOM 5151 O O . HIS B 1 62 ? -17.516 7.059 18.703 1 93.19 62 HIS B O 1
ATOM 5157 N N . VAL B 1 63 ? -18.672 7.02 20.594 1 90.81 63 VAL B N 1
ATOM 5158 C CA . VAL B 1 63 ? -19.141 5.645 20.391 1 90.81 63 VAL B CA 1
ATOM 5159 C C . VAL B 1 63 ? -20.484 5.648 19.688 1 90.81 63 VAL B C 1
ATOM 5161 O O . VAL B 1 63 ? -21.344 6.492 19.969 1 90.81 63 VAL B O 1
ATOM 5164 N N . SER B 1 64 ? -20.578 4.762 18.781 1 85.88 64 SER B N 1
ATOM 5165 C CA . SER B 1 64 ? -21.875 4.578 18.125 1 85.88 64 SER B CA 1
ATOM 5166 C C . SER B 1 64 ? -22.859 3.848 19.047 1 85.88 64 SER B C 1
ATOM 5168 O O . SER B 1 64 ? -22.453 3.189 20 1 85.88 64 SER B O 1
ATOM 5170 N N . VAL B 1 65 ? -24.141 4.062 18.953 1 73.06 65 VAL B N 1
ATOM 5171 C CA . VAL B 1 65 ? -25.219 3.629 19.859 1 73.06 65 VAL B CA 1
ATOM 5172 C C . VAL B 1 65 ? -25.297 2.105 19.844 1 73.06 65 VAL B C 1
ATOM 5174 O O . VAL B 1 65 ? -25.844 1.507 20.781 1 73.06 65 VAL B O 1
ATOM 5177 N N . ALA B 1 66 ? -24.797 1.493 18.891 1 62.75 66 ALA B N 1
ATOM 5178 C CA . ALA B 1 66 ? -25 0.049 18.969 1 62.75 66 ALA B CA 1
ATOM 5179 C C . ALA B 1 66 ? -24 -0.597 19.922 1 62.75 66 ALA B C 1
ATOM 5181 O O . ALA B 1 66 ? -22.812 -0.729 19.578 1 62.75 66 ALA B O 1
ATOM 5182 N N . PRO B 1 67 ? -24.328 -0.55 21.297 1 57.22 67 PRO B N 1
ATOM 5183 C CA . PRO B 1 67 ? -23.375 -0.911 22.344 1 57.22 67 PRO B CA 1
ATOM 5184 C C . PRO B 1 67 ? -22.438 -2.033 21.922 1 57.22 67 PRO B C 1
ATOM 5186 O O . PRO B 1 67 ? -21.234 -1.959 22.172 1 57.22 67 PRO B O 1
ATOM 5189 N N . GLY B 1 68 ? -23.047 -3.113 21.547 1 56.72 68 GLY B N 1
ATOM 5190 C CA . GLY B 1 68 ? -22.25 -4.301 21.297 1 56.72 68 GLY B CA 1
ATOM 5191 C C . GLY B 1 68 ? -21.328 -4.16 20.078 1 56.72 68 GLY B C 1
ATOM 5192 O O . GLY B 1 68 ? -20.469 -5.008 19.844 1 56.72 68 GLY B O 1
ATOM 5193 N N . GLU B 1 69 ? -21.547 -2.992 19.453 1 59.12 69 GLU B N 1
ATOM 5194 C CA . GLU B 1 69 ? -21.078 -3.002 18.062 1 59.12 69 GLU B CA 1
ATOM 5195 C C . GLU B 1 69 ? -19.703 -2.355 17.938 1 59.12 69 GLU B C 1
ATOM 5197 O O . GLU B 1 69 ? -19.031 -2.49 16.906 1 59.12 69 GLU B O 1
ATOM 5202 N N . LYS B 1 70 ? -19.062 -2.02 18.906 1 81.31 70 LYS B N 1
ATOM 5203 C CA . LYS B 1 70 ? -17.688 -1.594 19.125 1 81.31 70 LYS B CA 1
ATOM 5204 C C . LYS B 1 70 ? -17.219 -0.648 18.016 1 81.31 70 LYS B C 1
ATOM 5206 O O . LYS B 1 70 ? -16.078 -0.735 17.547 1 81.31 70 LYS B O 1
ATOM 5211 N N . LEU B 1 71 ? -18.219 0.147 17.328 1 91.38 71 LEU B N 1
ATOM 5212 C CA . LEU B 1 71 ? -17.844 1.204 16.391 1 91.38 71 LEU B CA 1
ATOM 5213 C C . LEU B 1 71 ? -17.641 2.527 17.125 1 91.38 71 LEU B C 1
ATOM 5215 O O . LEU B 1 71 ? -18.5 2.957 17.891 1 91.38 71 LEU B O 1
ATOM 5219 N N . SER B 1 72 ? -16.531 3.074 16.984 1 94.56 72 SER B N 1
ATOM 5220 C CA . SER B 1 72 ? -16.25 4.367 17.609 1 94.56 72 SER B CA 1
ATOM 5221 C C . SER B 1 72 ? -15.359 5.227 16.734 1 94.56 72 SER B C 1
ATOM 5223 O O . SER B 1 72 ? -14.734 4.727 15.789 1 94.56 72 SER B O 1
ATOM 5225 N N . PHE B 1 73 ? -15.352 6.512 16.953 1 96.38 73 PHE B N 1
ATOM 5226 C CA . PHE B 1 73 ? -14.57 7.492 16.203 1 96.38 73 PHE B CA 1
ATOM 5227 C C . PHE B 1 73 ? -13.672 8.289 17.141 1 96.38 73 PHE B C 1
ATOM 5229 O O . PHE B 1 73 ? -14.047 8.578 18.281 1 96.38 73 PHE B O 1
ATOM 5236 N N . GLY B 1 74 ? -12.516 8.656 16.656 1 96.81 74 GLY B N 1
ATOM 5237 C CA . GLY B 1 74 ? -11.484 9.211 17.516 1 96.81 74 GLY B CA 1
ATOM 5238 C C . GLY B 1 74 ? -10.562 8.156 18.109 1 96.81 74 GLY B C 1
ATOM 5239 O O . GLY B 1 74 ? -10.008 7.336 17.375 1 96.81 74 GLY B O 1
ATOM 5240 N N . TRP B 1 75 ? -10.383 8.188 19.344 1 96.12 75 TRP B N 1
ATOM 5241 C CA . TRP B 1 75 ? -9.516 7.223 20.016 1 96.12 75 TRP B CA 1
ATOM 5242 C C . TRP B 1 75 ? -10.344 6.176 20.75 1 96.12 75 TRP B C 1
ATOM 5244 O O . TRP B 1 75 ? -10.664 6.348 21.938 1 96.12 75 TRP B O 1
ATOM 5254 N N . GLY B 1 76 ? -10.602 5.109 20.031 1 93.75 76 GLY B N 1
ATOM 5255 C CA . GLY B 1 76 ? -11.461 4.043 20.531 1 93.75 76 GLY B CA 1
ATOM 5256 C C . GLY B 1 76 ? -11.023 3.498 21.875 1 93.75 76 GLY B C 1
ATOM 5257 O O . GLY B 1 76 ? -9.844 3.537 22.219 1 93.75 76 GLY B O 1
ATOM 5258 N N . LEU B 1 77 ? -11.891 2.873 22.578 1 90.12 77 LEU B N 1
ATOM 5259 C CA . LEU B 1 77 ? -11.656 2.371 23.938 1 90.12 77 LEU B CA 1
ATOM 5260 C C . LEU B 1 77 ? -10.688 1.195 23.922 1 90.12 77 LEU B C 1
ATOM 5262 O O . LEU B 1 77 ? -9.984 0.951 24.906 1 90.12 77 LEU B O 1
ATOM 5266 N N . SER B 1 78 ? -10.625 0.512 22.812 1 90.81 78 SER B N 1
ATOM 5267 C CA . SER B 1 78 ? -9.758 -0.66 22.703 1 90.81 78 SER B CA 1
ATOM 5268 C C . SER B 1 78 ? -8.492 -0.347 21.922 1 90.81 78 SER B C 1
ATOM 5270 O O . SER B 1 78 ? -7.754 -1.257 21.531 1 90.81 78 SER B O 1
ATOM 5272 N N . ASN B 1 79 ? -8.328 0.929 21.672 1 92.56 79 ASN B N 1
ATOM 5273 C CA . ASN B 1 79 ? -7.121 1.324 20.953 1 92.56 79 ASN B CA 1
ATOM 5274 C C . ASN B 1 79 ? -5.863 1.007 21.766 1 92.56 79 ASN B C 1
ATOM 5276 O O . ASN B 1 79 ? -5.855 1.136 22.984 1 92.56 79 ASN B O 1
ATOM 5280 N N . VAL B 1 80 ? -4.844 0.698 21.109 1 92.12 80 VAL B N 1
ATOM 5281 C CA . VAL B 1 80 ? -3.605 0.247 21.75 1 92.12 80 VAL B CA 1
ATOM 5282 C C . VAL B 1 80 ? -3.018 1.371 22.594 1 92.12 80 VAL B C 1
ATOM 5284 O O . VAL B 1 80 ? -2.361 1.115 23.609 1 92.12 80 VAL B O 1
ATOM 5287 N N . ILE B 1 81 ? -3.291 2.596 22.281 1 91.88 81 ILE B N 1
ATOM 5288 C CA . ILE B 1 81 ? -2.717 3.74 22.984 1 91.88 81 ILE B CA 1
ATOM 5289 C C . ILE B 1 81 ? -3.275 3.809 24.406 1 91.88 81 ILE B C 1
ATOM 5291 O O . ILE B 1 81 ? -2.672 4.426 25.281 1 91.88 81 ILE B O 1
ATOM 5295 N N . ARG B 1 82 ? -4.41 3.209 24.609 1 91.56 82 ARG B N 1
ATOM 5296 C CA . ARG B 1 82 ? -5.043 3.227 25.922 1 91.56 82 ARG B CA 1
ATOM 5297 C C . ARG B 1 82 ? -4.551 2.066 26.781 1 91.56 82 ARG B C 1
ATOM 5299 O O . ARG B 1 82 ? -4.891 1.977 27.969 1 91.56 82 ARG B O 1
ATOM 5306 N N . ASP B 1 83 ? -3.789 1.194 26.188 1 88.06 83 ASP B N 1
ATOM 5307 C CA . ASP B 1 83 ? -3.24 0.05 26.906 1 88.06 83 ASP B CA 1
ATOM 5308 C C . ASP B 1 83 ? -2.082 0.473 27.812 1 88.06 83 ASP B C 1
ATOM 5310 O O . ASP B 1 83 ? -1.082 1.014 27.328 1 88.06 83 ASP B O 1
ATOM 5314 N N . GLN B 1 84 ? -2.111 0.145 29 1 81.62 84 GLN B N 1
ATOM 5315 C CA . GLN B 1 84 ? -1.096 0.537 29.969 1 81.62 84 GLN B CA 1
ATOM 5316 C C . GLN B 1 84 ? 0.246 -0.122 29.656 1 81.62 84 GLN B C 1
ATOM 5318 O O . GLN B 1 84 ? 1.303 0.457 29.922 1 81.62 84 GLN B O 1
ATOM 5323 N N . ALA B 1 85 ? 0.168 -1.307 29.078 1 77.81 85 ALA B N 1
ATOM 5324 C CA . ALA B 1 85 ? 1.382 -2.064 28.781 1 77.81 85 ALA B CA 1
ATOM 5325 C C . ALA B 1 85 ? 2.26 -1.323 27.781 1 77.81 85 ALA B C 1
ATOM 5327 O O . ALA B 1 85 ? 3.482 -1.491 27.766 1 77.81 85 ALA B O 1
ATOM 5328 N N . VAL B 1 86 ? 1.634 -0.529 27 1 76.06 86 VAL B N 1
ATOM 5329 C CA . VAL B 1 86 ? 2.361 0.178 25.938 1 76.06 86 VAL B CA 1
ATOM 5330 C C . VAL B 1 86 ? 3.117 1.36 26.547 1 76.06 86 VAL B C 1
ATOM 5332 O O . VAL B 1 86 ? 4.102 1.836 25.969 1 76.06 86 VAL B O 1
ATOM 5335 N N . HIS B 1 87 ? 2.668 1.754 27.641 1 72.31 87 HIS B N 1
ATOM 5336 C CA . HIS B 1 87 ? 3.252 2.924 28.281 1 72.31 87 HIS B CA 1
ATOM 5337 C C . HIS B 1 87 ? 4.246 2.518 29.375 1 72.31 87 HIS B C 1
ATOM 5339 O O . HIS B 1 87 ? 4.918 3.371 29.953 1 72.31 87 HIS B O 1
ATOM 5345 N N . GLU B 1 88 ? 4.246 1.194 29.609 1 64.38 88 GLU B N 1
ATOM 5346 C CA . GLU B 1 88 ? 5.102 0.745 30.703 1 64.38 88 GLU B CA 1
ATOM 5347 C C . GLU B 1 88 ? 6.574 1.022 30.406 1 64.38 88 GLU B C 1
ATOM 5349 O O . GLU B 1 88 ? 7.074 0.668 29.344 1 64.38 88 GLU B O 1
ATOM 5354 N N . GLY B 1 89 ? 7.188 1.881 31.297 1 63 89 GLY B N 1
ATOM 5355 C CA . GLY B 1 89 ? 8.617 2.166 31.297 1 63 89 GLY B CA 1
ATOM 5356 C C . GLY B 1 89 ? 8.938 3.58 30.859 1 63 89 GLY B C 1
ATOM 5357 O O . GLY B 1 89 ? 9.68 4.293 31.547 1 63 89 GLY B O 1
ATOM 5358 N N . SER B 1 90 ? 8.477 3.957 29.516 1 72.94 90 SER B N 1
ATOM 5359 C CA . SER B 1 90 ? 8.867 5.301 29.109 1 72.94 90 SER B CA 1
ATOM 5360 C C . SER B 1 90 ? 7.934 5.836 28.031 1 72.94 90 SER B C 1
ATOM 5362 O O . SER B 1 90 ? 7.355 5.066 27.25 1 72.94 90 SER B O 1
ATOM 5364 N N . TYR B 1 91 ? 7.676 7.152 28.156 1 84 91 TYR B N 1
ATOM 5365 C CA . TYR B 1 91 ? 6.832 7.848 27.188 1 84 91 TYR B CA 1
ATOM 5366 C C . TYR B 1 91 ? 7.68 8.539 26.125 1 84 91 TYR B C 1
ATOM 5368 O O . TYR B 1 91 ? 7.145 9.125 25.188 1 84 91 TYR B O 1
ATOM 5376 N N . GLU B 1 92 ? 8.922 8.422 26.312 1 91.75 92 GLU B N 1
ATOM 5377 C CA . GLU B 1 92 ? 9.789 9.266 25.5 1 91.75 92 GLU B CA 1
ATOM 5378 C C . GLU B 1 92 ? 9.617 8.953 24.016 1 91.75 92 GLU B C 1
ATOM 5380 O O . GLU B 1 92 ? 9.453 9.867 23.203 1 91.75 92 GLU B O 1
ATOM 5385 N N . HIS B 1 93 ? 9.617 7.656 23.719 1 92.56 93 HIS B N 1
ATOM 5386 C CA . HIS B 1 93 ? 9.5 7.273 22.312 1 92.56 93 HIS B CA 1
ATOM 5387 C C . HIS B 1 93 ? 8.125 7.629 21.766 1 92.56 93 HIS B C 1
ATOM 5389 O O . HIS B 1 93 ? 8.016 8.109 20.625 1 92.56 93 HIS B O 1
ATOM 5395 N N . LEU B 1 94 ? 7.102 7.453 22.531 1 93.19 94 LEU B N 1
ATOM 5396 C CA . LEU B 1 94 ? 5.75 7.793 22.109 1 93.19 94 LEU B CA 1
ATOM 5397 C C . LEU B 1 94 ? 5.609 9.297 21.891 1 93.19 94 LEU B C 1
ATOM 5399 O O . LEU B 1 94 ? 5.07 9.742 20.875 1 93.19 94 LEU B O 1
ATOM 5403 N N . ALA B 1 95 ? 6.133 10.031 22.859 1 95.81 95 ALA B N 1
ATOM 5404 C CA . ALA B 1 95 ? 6.039 11.484 22.781 1 95.81 95 ALA B CA 1
ATOM 5405 C C . ALA B 1 95 ? 6.707 12.016 21.516 1 95.81 95 ALA B C 1
ATOM 5407 O O . ALA B 1 95 ? 6.168 12.906 20.859 1 95.81 95 ALA B O 1
ATOM 5408 N N . MET B 1 96 ? 7.789 11.469 21.203 1 96.38 96 MET B N 1
ATOM 5409 C CA . MET B 1 96 ? 8.531 11.938 20.031 1 96.38 96 MET B CA 1
ATOM 5410 C C . MET B 1 96 ? 7.797 11.586 18.734 1 96.38 96 MET B C 1
ATOM 5412 O O . MET B 1 96 ? 7.723 12.406 17.828 1 96.38 96 MET B O 1
ATOM 5416 N N . MET B 1 97 ? 7.316 10.383 18.672 1 96.31 97 MET B N 1
ATOM 5417 C CA . MET B 1 97 ? 6.57 9.984 17.469 1 96.31 97 MET B CA 1
ATOM 5418 C C . MET B 1 97 ? 5.324 10.844 17.297 1 96.31 97 MET B C 1
ATOM 5420 O O . MET B 1 97 ? 5.004 11.266 16.188 1 96.31 97 MET B O 1
ATOM 5424 N N . ILE B 1 98 ? 4.668 11.133 18.422 1 96.94 98 ILE B N 1
ATOM 5425 C CA . ILE B 1 98 ? 3.469 11.961 18.391 1 96.94 98 ILE B CA 1
ATOM 5426 C C . ILE B 1 98 ? 3.828 13.367 17.922 1 96.94 98 ILE B C 1
ATOM 5428 O O . ILE B 1 98 ? 3.131 13.953 17.094 1 96.94 98 ILE B O 1
ATOM 5432 N N . ALA B 1 99 ? 4.902 13.867 18.484 1 97.88 99 ALA B N 1
ATOM 5433 C CA . ALA B 1 99 ? 5.34 15.219 18.141 1 97.88 99 ALA B CA 1
ATOM 5434 C C . ALA B 1 99 ? 5.695 15.32 16.672 1 97.88 99 ALA B C 1
ATOM 5436 O O . ALA B 1 99 ? 5.383 16.328 16.016 1 97.88 99 ALA B O 1
ATOM 5437 N N . LEU B 1 100 ? 6.348 14.312 16.156 1 97.38 100 LEU B N 1
ATOM 5438 C CA . LEU B 1 100 ? 6.672 14.273 14.734 1 97.38 100 LEU B CA 1
ATOM 5439 C C . LEU B 1 100 ? 5.406 14.281 13.891 1 97.38 100 LEU B C 1
ATOM 5441 O O . LEU B 1 100 ? 5.305 15.031 12.922 1 97.38 100 LEU B O 1
ATOM 5445 N N . GLY B 1 101 ? 4.465 13.523 14.258 1 96.31 101 GLY B N 1
ATOM 5446 C CA . GLY B 1 101 ? 3.217 13.43 13.508 1 96.31 101 GLY B CA 1
ATOM 5447 C C . GLY B 1 101 ? 2.406 14.711 13.547 1 96.31 101 GLY B C 1
ATOM 5448 O O . GLY B 1 101 ? 1.698 15.031 12.586 1 96.31 101 GLY B O 1
ATOM 5449 N N . GLU B 1 102 ? 2.502 15.414 14.594 1 96.75 102 GLU B N 1
ATOM 5450 C CA . GLU B 1 102 ? 1.729 16.641 14.781 1 96.75 102 GLU B CA 1
ATOM 5451 C C . GLU B 1 102 ? 2.232 17.766 13.875 1 96.75 102 GLU B C 1
ATOM 5453 O O . GLU B 1 102 ? 1.461 18.625 13.461 1 96.75 102 GLU B O 1
ATOM 5458 N N . SER B 1 103 ? 3.504 17.656 13.523 1 95.44 103 SER B N 1
ATOM 5459 C CA . SER B 1 103 ? 4.09 18.828 12.875 1 95.44 103 SER B CA 1
ATOM 5460 C C . SER B 1 103 ? 4.531 18.516 11.453 1 95.44 103 SER B C 1
ATOM 5462 O O . SER B 1 103 ? 4.715 19.422 10.633 1 95.44 103 SER B O 1
ATOM 5464 N N . PHE B 1 104 ? 4.766 17.234 11.195 1 93.88 104 PHE B N 1
ATOM 5465 C CA . PHE B 1 104 ? 5.242 16.812 9.883 1 93.88 104 PHE B CA 1
ATOM 5466 C C . PHE B 1 104 ? 4.258 15.852 9.234 1 93.88 104 PHE B C 1
ATOM 5468 O O . PHE B 1 104 ? 3.475 15.195 9.93 1 93.88 104 PHE B O 1
ATOM 5475 N N . HIS B 1 105 ? 4.312 15.867 7.898 1 92 105 HIS B N 1
ATOM 5476 C CA . HIS B 1 105 ? 3.578 14.812 7.215 1 92 105 HIS B CA 1
ATOM 5477 C C . HIS B 1 105 ? 4.113 13.438 7.594 1 92 105 HIS B C 1
ATOM 5479 O O . HIS B 1 105 ? 5.316 13.266 7.797 1 92 105 HIS B O 1
ATOM 5485 N N . GLU B 1 106 ? 3.289 12.469 7.66 1 94.19 106 GLU B N 1
ATOM 5486 C CA . GLU B 1 106 ? 3.588 11.156 8.219 1 94.19 106 GLU B CA 1
ATOM 5487 C C . GLU B 1 106 ? 4.777 10.508 7.508 1 94.19 106 GLU B C 1
ATOM 5489 O O . GLU B 1 106 ? 5.695 10.008 8.156 1 94.19 106 GLU B O 1
ATOM 5494 N N . PRO B 1 107 ? 4.816 10.477 6.113 1 93.69 107 PRO B N 1
ATOM 5495 C CA . PRO B 1 107 ? 5.977 9.844 5.477 1 93.69 107 PRO B CA 1
ATOM 5496 C C . PRO B 1 107 ? 7.297 10.516 5.852 1 93.69 107 PRO B C 1
ATOM 5498 O O . PRO B 1 107 ? 8.305 9.836 6.043 1 93.69 107 PRO B O 1
ATOM 5501 N N . TYR B 1 108 ? 7.312 11.836 5.98 1 93.69 108 TYR B N 1
ATOM 5502 C CA . TYR B 1 108 ? 8.523 12.547 6.379 1 93.69 108 TYR B CA 1
ATOM 5503 C C . TYR B 1 108 ? 8.93 12.188 7.801 1 93.69 108 TYR B C 1
ATOM 5505 O O . TYR B 1 108 ? 10.102 11.914 8.07 1 93.69 108 TYR B O 1
ATOM 5513 N N . GLY B 1 109 ? 7.953 12.25 8.695 1 96.19 109 GLY B N 1
ATOM 5514 C CA . GLY B 1 109 ? 8.242 11.844 10.062 1 96.19 109 GLY B CA 1
ATOM 5515 C C . GLY B 1 109 ? 8.781 10.43 10.164 1 96.19 109 GLY B C 1
ATOM 5516 O O . GLY B 1 109 ? 9.703 10.172 10.945 1 96.19 109 GLY B O 1
ATOM 5517 N N . ALA B 1 110 ? 8.195 9.523 9.414 1 97.12 110 ALA B N 1
ATOM 5518 C CA . ALA B 1 110 ? 8.664 8.141 9.391 1 97.12 110 ALA B CA 1
ATOM 5519 C C . ALA B 1 110 ? 10.109 8.055 8.898 1 97.12 110 ALA B C 1
ATOM 5521 O O . ALA B 1 110 ? 10.891 7.246 9.406 1 97.12 110 ALA B O 1
ATOM 5522 N N . ARG B 1 111 ? 10.484 8.852 7.945 1 96 111 ARG B N 1
ATOM 5523 C CA . ARG B 1 111 ? 11.852 8.852 7.422 1 96 111 ARG B CA 1
ATOM 5524 C C . ARG B 1 111 ? 12.836 9.398 8.453 1 96 111 ARG B C 1
ATOM 5526 O O . ARG B 1 111 ? 13.984 8.961 8.508 1 96 111 ARG B O 1
ATOM 5533 N N . VAL B 1 112 ? 12.367 10.352 9.227 1 96.38 112 VAL B N 1
ATOM 5534 C CA . VAL B 1 112 ? 13.203 10.844 10.312 1 96.38 112 VAL B CA 1
ATOM 5535 C C . VAL B 1 112 ? 13.5 9.711 11.297 1 96.38 112 VAL B C 1
ATOM 5537 O O . VAL B 1 112 ? 14.648 9.508 11.703 1 96.38 112 VAL B O 1
ATOM 5540 N N . LEU B 1 113 ? 12.477 8.953 11.641 1 97.25 113 LEU B N 1
ATOM 5541 C CA . LEU B 1 113 ? 12.648 7.828 12.547 1 97.25 113 LEU B CA 1
ATOM 5542 C C . LEU B 1 113 ? 13.57 6.773 11.938 1 97.25 113 LEU B C 1
ATOM 5544 O O . LEU B 1 113 ? 14.43 6.223 12.633 1 97.25 113 LEU B O 1
ATOM 5548 N N . MET B 1 114 ? 13.352 6.535 10.688 1 95.5 114 MET B N 1
ATOM 5549 C CA . MET B 1 114 ? 14.203 5.586 9.977 1 95.5 114 MET B CA 1
ATOM 5550 C C . MET B 1 114 ? 15.656 6.051 9.992 1 95.5 114 MET B C 1
ATOM 5552 O O . MET B 1 114 ? 16.562 5.254 10.227 1 95.5 114 MET B O 1
ATOM 5556 N N . SER B 1 115 ? 15.883 7.367 9.766 1 94.69 115 SER B N 1
ATOM 5557 C CA . SER B 1 115 ? 17.219 7.93 9.781 1 94.69 115 SER B CA 1
ATOM 5558 C C . SER B 1 115 ? 17.859 7.816 11.164 1 94.69 115 SER B C 1
ATOM 5560 O O . SER B 1 115 ? 19.062 7.562 11.281 1 94.69 115 SER B O 1
ATOM 5562 N N . MET B 1 116 ? 17.047 8.047 12.172 1 95.69 116 MET B N 1
ATOM 5563 C CA . MET B 1 116 ? 17.531 7.883 13.539 1 95.69 116 MET B CA 1
ATOM 5564 C C . MET B 1 116 ? 17.969 6.441 13.797 1 95.69 116 MET B C 1
ATOM 5566 O O . MET B 1 116 ? 19.016 6.203 14.398 1 95.69 116 MET B O 1
ATOM 5570 N N . ALA B 1 117 ? 17.141 5.508 13.336 1 94.69 117 ALA B N 1
ATOM 5571 C CA . ALA B 1 117 ? 17.422 4.09 13.531 1 94.69 117 ALA B CA 1
ATOM 5572 C C . ALA B 1 117 ? 18.688 3.678 12.781 1 94.69 117 ALA B C 1
ATOM 5574 O O . ALA B 1 117 ? 19.516 2.941 13.312 1 94.69 117 ALA B O 1
ATOM 5575 N N . ASP B 1 118 ? 18.859 4.141 11.609 1 90.69 118 ASP B N 1
ATOM 5576 C CA . ASP B 1 118 ? 20.016 3.811 10.789 1 90.69 118 ASP B CA 1
ATOM 5577 C C . ASP B 1 118 ? 21.297 4.316 11.43 1 90.69 118 ASP B C 1
ATOM 5579 O O . ASP B 1 118 ? 22.328 3.633 11.398 1 90.69 118 ASP B O 1
ATOM 5583 N N . ALA B 1 119 ? 21.172 5.496 11.93 1 90.06 119 ALA B N 1
ATOM 5584 C CA . ALA B 1 119 ? 22.359 6.102 12.547 1 90.06 119 ALA B CA 1
ATOM 5585 C C . ALA B 1 119 ? 22.75 5.352 13.812 1 90.06 119 ALA B C 1
ATOM 5587 O O . ALA B 1 119 ? 23.938 5.309 14.172 1 90.06 119 ALA B O 1
ATOM 5588 N N . ALA B 1 120 ? 21.797 4.82 14.445 1 89.75 120 ALA B N 1
ATOM 5589 C CA . ALA B 1 120 ? 22.047 4.148 15.719 1 89.75 120 ALA B CA 1
ATOM 5590 C C . ALA B 1 120 ? 22.359 2.672 15.5 1 89.75 120 ALA B C 1
ATOM 5592 O O . ALA B 1 120 ? 22.875 2.004 16.406 1 89.75 120 ALA B O 1
ATOM 5593 N N . ALA B 1 121 ? 22.078 2.178 14.336 1 86.69 121 ALA B N 1
ATOM 5594 C CA . ALA B 1 121 ? 22.188 0.746 14.07 1 86.69 121 ALA B CA 1
ATOM 5595 C C . ALA B 1 121 ? 23.656 0.325 13.922 1 86.69 121 ALA B C 1
ATOM 5597 O O . ALA B 1 121 ? 24.453 1.039 13.305 1 86.69 121 ALA B O 1
ATOM 5598 N N . GLY B 1 122 ? 24 -0.735 14.609 1 77 122 GLY B N 1
ATOM 5599 C CA . GLY B 1 122 ? 25.297 -1.355 14.375 1 77 122 GLY B CA 1
ATOM 5600 C C . GLY B 1 122 ? 25.297 -2.27 13.164 1 77 122 GLY B C 1
ATOM 5601 O O . GLY B 1 122 ? 24.281 -2.467 12.516 1 77 122 GLY B O 1
ATOM 5602 N N . PRO B 1 123 ? 26.375 -2.848 12.836 1 73.19 123 PRO B N 1
ATOM 5603 C CA . PRO B 1 123 ? 26.5 -3.715 11.664 1 73.19 123 PRO B CA 1
ATOM 5604 C C . PRO B 1 123 ? 25.578 -4.934 11.727 1 73.19 123 PRO B C 1
ATOM 5606 O O . PRO B 1 123 ? 25.141 -5.43 10.688 1 73.19 123 PRO B O 1
ATOM 5609 N N . ASP B 1 124 ? 25.25 -5.336 12.977 1 74.88 124 ASP B N 1
ATOM 5610 C CA . ASP B 1 124 ? 24.469 -6.562 13.133 1 74.88 124 ASP B CA 1
ATOM 5611 C C . ASP B 1 124 ? 23.031 -6.254 13.523 1 74.88 124 ASP B C 1
ATOM 5613 O O . ASP B 1 124 ? 22.219 -7.168 13.711 1 74.88 124 ASP B O 1
ATOM 5617 N N . ASP B 1 125 ? 22.719 -4.996 13.594 1 78.94 125 ASP B N 1
ATOM 5618 C CA . ASP B 1 125 ? 21.391 -4.609 14.039 1 78.94 125 ASP B CA 1
ATOM 5619 C C . ASP B 1 125 ? 20.422 -4.488 12.859 1 78.94 125 ASP B C 1
ATOM 5621 O O . ASP B 1 125 ? 20.828 -4.078 11.766 1 78.94 125 ASP B O 1
ATOM 5625 N N . MET B 1 126 ? 19.266 -4.934 13.117 1 84.25 126 MET B N 1
ATOM 5626 C CA . MET B 1 126 ? 18.234 -4.77 12.094 1 84.25 126 MET B CA 1
ATOM 5627 C C . MET B 1 126 ? 17.312 -3.594 12.43 1 84.25 126 MET B C 1
ATOM 5629 O O . MET B 1 126 ? 16.828 -3.477 13.555 1 84.25 126 MET B O 1
ATOM 5633 N N . THR B 1 127 ? 17.203 -2.725 11.492 1 92.25 127 THR B N 1
ATOM 5634 C CA . THR B 1 127 ? 16.25 -1.636 11.617 1 92.25 127 THR B CA 1
ATOM 5635 C C . THR B 1 127 ? 14.922 -1.997 10.945 1 92.25 127 THR B C 1
ATOM 5637 O O . THR B 1 127 ? 14.914 -2.742 9.961 1 92.25 127 THR B O 1
ATOM 5640 N N . PRO B 1 128 ? 13.789 -1.563 11.461 1 95.06 128 PRO B N 1
ATOM 5641 C CA . PRO B 1 128 ? 12.492 -1.821 10.828 1 95.06 128 PRO B CA 1
ATOM 5642 C C . PRO B 1 128 ? 12.398 -1.231 9.422 1 95.06 128 PRO B C 1
ATOM 5644 O O . PRO B 1 128 ? 13.164 -0.333 9.07 1 95.06 128 PRO B O 1
ATOM 5647 N N . HIS B 1 129 ? 11.477 -1.787 8.602 1 96.19 129 HIS B N 1
ATOM 5648 C CA . HIS B 1 129 ? 11.172 -1.236 7.285 1 96.19 129 HIS B CA 1
ATOM 5649 C C . HIS B 1 129 ? 10.516 0.134 7.398 1 96.19 129 HIS B C 1
ATOM 5651 O O . HIS B 1 129 ? 9.938 0.467 8.438 1 96.19 129 HIS B O 1
ATOM 5657 N N . PHE B 1 130 ? 10.578 0.933 6.344 1 95.94 130 PHE B N 1
ATOM 5658 C CA . PHE B 1 130 ? 9.938 2.242 6.293 1 95.94 130 PHE B CA 1
ATOM 5659 C C . PHE B 1 130 ? 8.445 2.129 6.598 1 95.94 130 PHE B C 1
ATOM 5661 O O . PHE B 1 130 ? 7.898 2.932 7.355 1 95.94 130 PHE B O 1
ATOM 5668 N N . SER B 1 131 ? 7.801 1.169 6.008 1 96.31 131 SER B N 1
ATOM 5669 C CA . SER B 1 131 ? 6.359 1.01 6.176 1 96.31 131 SER B CA 1
ATOM 5670 C C . SER B 1 131 ? 5.996 0.764 7.633 1 96.31 131 SER B C 1
ATOM 5672 O O . SER B 1 131 ? 4.914 1.154 8.086 1 96.31 131 SER B O 1
ATOM 5674 N N . GLN B 1 132 ? 6.883 0.148 8.367 1 97.06 132 GLN B N 1
ATOM 5675 C CA . GLN B 1 132 ? 6.629 -0.139 9.781 1 97.06 132 GLN B CA 1
ATOM 5676 C C . GLN B 1 132 ? 6.773 1.118 10.633 1 97.06 132 GLN B C 1
ATOM 5678 O O . GLN B 1 132 ? 6.023 1.314 11.586 1 97.06 132 GLN B O 1
ATOM 5683 N N . TRP B 1 133 ? 7.719 1.976 10.266 1 97.38 133 TRP B N 1
ATOM 5684 C CA . TRP B 1 133 ? 7.832 3.273 10.922 1 97.38 133 TRP B CA 1
ATOM 5685 C C . TRP B 1 133 ? 6.602 4.133 10.648 1 97.38 133 TRP B C 1
ATOM 5687 O O . TRP B 1 133 ? 6.094 4.805 11.547 1 97.38 133 TRP B O 1
ATOM 5697 N N . GLN B 1 134 ? 6.199 4.121 9.414 1 97.19 134 GLN B N 1
ATOM 5698 C CA . GLN B 1 134 ? 5.02 4.891 9.031 1 97.19 134 GLN B CA 1
ATOM 5699 C C . GLN B 1 134 ? 3.787 4.418 9.805 1 97.19 134 GLN B C 1
ATOM 5701 O O . GLN B 1 134 ? 2.986 5.234 10.266 1 97.19 134 GLN B O 1
ATOM 5706 N N . ALA B 1 135 ? 3.643 3.111 9.93 1 97.12 135 ALA B N 1
ATOM 5707 C CA . ALA B 1 135 ? 2.508 2.547 10.656 1 97.12 135 ALA B CA 1
ATOM 5708 C C . ALA B 1 135 ? 2.566 2.916 12.133 1 97.12 135 ALA B C 1
ATOM 5710 O O . ALA B 1 135 ? 1.536 3.203 12.75 1 97.12 135 ALA B O 1
ATOM 5711 N N . ALA B 1 136 ? 3.76 2.838 12.68 1 96.56 136 ALA B N 1
ATOM 5712 C CA . ALA B 1 136 ? 3.93 3.193 14.086 1 96.56 136 ALA B CA 1
ATOM 5713 C C . ALA B 1 136 ? 3.545 4.648 14.328 1 96.56 136 ALA B C 1
ATOM 5715 O O . ALA B 1 136 ? 2.873 4.961 15.32 1 96.56 136 ALA B O 1
ATOM 5716 N N . LEU B 1 137 ? 3.982 5.496 13.43 1 97.19 137 LEU B N 1
ATOM 5717 C CA . LEU B 1 137 ? 3.652 6.914 13.531 1 97.19 137 LEU B CA 1
ATOM 5718 C C . LEU B 1 137 ? 2.158 7.141 13.328 1 97.19 137 LEU B C 1
ATOM 5720 O O . LEU B 1 137 ? 1.528 7.895 14.07 1 97.19 137 LEU B O 1
ATOM 5724 N N . HIS B 1 138 ? 1.604 6.477 12.375 1 97 138 HIS B N 1
ATOM 5725 C CA . HIS B 1 138 ? 0.18 6.574 12.07 1 97 138 HIS B CA 1
ATOM 5726 C C . HIS B 1 138 ? -0.666 6.168 13.273 1 97 138 HIS B C 1
ATOM 5728 O O . HIS B 1 138 ? -1.71 6.766 13.531 1 97 138 HIS B O 1
ATOM 5734 N N . GLY B 1 139 ? -0.202 5.215 13.984 1 95.88 139 GLY B N 1
ATOM 5735 C CA . GLY B 1 139 ? -0.949 4.664 15.102 1 95.88 139 GLY B CA 1
ATOM 5736 C C . GLY B 1 139 ? -1.064 5.625 16.266 1 95.88 139 GLY B C 1
ATOM 5737 O O . GLY B 1 139 ? -1.935 5.469 17.125 1 95.88 139 GLY B O 1
ATOM 5738 N N . CYS B 1 140 ? -0.212 6.625 16.281 1 95.94 140 CYS B N 1
ATOM 5739 C CA . CYS B 1 140 ? -0.256 7.539 17.406 1 95.94 140 CYS B CA 1
ATOM 5740 C C . CYS B 1 140 ? -0.421 8.984 16.953 1 95.94 140 CYS B C 1
ATOM 5742 O O . CYS B 1 140 ? -0.373 9.906 17.75 1 95.94 140 CYS B O 1
ATOM 5744 N N . ASN B 1 141 ? -0.581 9.172 15.648 1 96.94 141 ASN B N 1
ATOM 5745 C CA . ASN B 1 141 ? -0.741 10.516 15.102 1 96.94 141 ASN B CA 1
ATOM 5746 C C . ASN B 1 141 ? -2.074 11.133 15.516 1 96.94 141 ASN B C 1
ATOM 5748 O O . ASN B 1 141 ? -3.119 10.484 15.422 1 96.94 141 ASN B O 1
ATOM 5752 N N . GLY B 1 142 ? -2.072 12.359 16.031 1 97.25 142 GLY B N 1
ATOM 5753 C CA . GLY B 1 142 ? -3.287 13.055 16.422 1 97.25 142 GLY B CA 1
ATOM 5754 C C . GLY B 1 142 ? -3.469 13.156 17.922 1 97.25 142 GLY B C 1
ATOM 5755 O O . GLY B 1 142 ? -4.336 13.891 18.391 1 97.25 142 GLY B O 1
ATOM 5756 N N . ILE B 1 143 ? -2.605 12.516 18.672 1 97.38 143 ILE B N 1
ATOM 5757 C CA . ILE B 1 143 ? -2.748 12.484 20.125 1 97.38 143 ILE B CA 1
ATOM 5758 C C . ILE B 1 143 ? -2.512 13.875 20.703 1 97.38 143 ILE B C 1
ATOM 5760 O O . ILE B 1 143 ? -3.172 14.281 21.656 1 97.38 143 ILE B O 1
ATOM 5764 N N . PHE B 1 144 ? -1.607 14.641 20.141 1 97.75 144 PHE B N 1
ATOM 5765 C CA . PHE B 1 144 ? -1.315 15.984 20.625 1 97.75 144 PHE B CA 1
ATOM 5766 C C . PHE B 1 144 ? -2.205 17.016 19.938 1 97.75 144 PHE B C 1
ATOM 5768 O O . PHE B 1 144 ? -2.043 18.219 20.141 1 97.75 144 PHE B O 1
ATOM 5775 N N . ALA B 1 145 ? -3.154 16.578 19.109 1 97.19 145 ALA B N 1
ATOM 5776 C CA . ALA B 1 145 ? -3.91 17.484 18.266 1 97.19 145 ALA B CA 1
ATOM 5777 C C . ALA B 1 145 ? -4.723 18.469 19.094 1 97.19 145 ALA B C 1
ATOM 5779 O O . ALA B 1 145 ? -4.973 19.594 18.656 1 97.19 145 ALA B O 1
ATOM 5780 N N . THR B 1 146 ? -5.145 18.062 20.266 1 96.81 146 THR B N 1
ATOM 5781 C CA . THR B 1 146 ? -5.965 18.922 21.109 1 96.81 146 THR B CA 1
ATOM 5782 C C . THR B 1 146 ? -5.141 19.516 22.25 1 96.81 146 THR B C 1
ATOM 5784 O O . THR B 1 146 ? -5.691 20.078 23.188 1 96.81 146 THR B O 1
ATOM 5787 N N . SER B 1 147 ? -3.857 19.312 22.219 1 96.94 147 SER B N 1
ATOM 5788 C CA . SER B 1 147 ? -2.953 19.906 23.188 1 96.94 147 SER B CA 1
ATOM 5789 C C . SER B 1 147 ? -2.398 21.234 22.688 1 96.94 147 SER B C 1
ATOM 5791 O O . SER B 1 147 ? -2.736 21.688 21.594 1 96.94 147 SER B O 1
ATOM 5793 N N . ASP B 1 148 ? -1.518 21.844 23.5 1 96.56 148 ASP B N 1
ATOM 5794 C CA . ASP B 1 148 ? -0.955 23.141 23.156 1 96.56 148 ASP B CA 1
ATOM 5795 C C . ASP B 1 148 ? 0.349 22.984 22.375 1 96.56 148 ASP B C 1
ATOM 5797 O O . ASP B 1 148 ? 0.987 23.969 22 1 96.56 148 ASP B O 1
ATOM 5801 N N . PHE B 1 149 ? 0.716 21.781 22.172 1 97.94 149 PHE B N 1
ATOM 5802 C CA . PHE B 1 149 ? 2.006 21.562 21.531 1 97.94 149 PHE B CA 1
ATOM 5803 C C . PHE B 1 149 ? 2.035 22.203 20.141 1 97.94 149 PHE B C 1
ATOM 5805 O O . PHE B 1 149 ? 2.971 22.938 19.812 1 97.94 149 PHE B O 1
ATOM 5812 N N . GLY B 1 150 ? 1.009 21.859 19.312 1 96.81 150 GLY B N 1
ATOM 5813 C CA . GLY B 1 150 ? 0.951 22.422 17.984 1 96.81 150 GLY B CA 1
ATOM 5814 C C . GLY B 1 150 ? 0.921 23.938 17.969 1 96.81 150 GLY B C 1
ATOM 5815 O O . GLY B 1 150 ? 1.506 24.578 17.094 1 96.81 150 GLY B O 1
ATOM 5816 N N . LEU B 1 151 ? 0.24 24.547 18.922 1 97.19 151 LEU B N 1
ATOM 5817 C CA . LEU B 1 151 ? 0.183 26 19.047 1 97.19 151 LEU B CA 1
ATOM 5818 C C . LEU B 1 151 ? 1.561 26.578 19.359 1 97.19 151 LEU B C 1
ATOM 5820 O O . LEU B 1 151 ? 1.946 27.609 18.828 1 97.19 151 LEU B O 1
ATOM 5824 N N . LEU B 1 152 ? 2.252 25.844 20.203 1 97.5 152 LEU B N 1
ATOM 5825 C CA . LEU B 1 152 ? 3.582 26.297 20.609 1 97.5 152 LEU B CA 1
ATOM 5826 C C . LEU B 1 152 ? 4.547 26.266 19.438 1 97.5 152 LEU B C 1
ATOM 5828 O O . LEU B 1 152 ? 5.395 27.141 19.297 1 97.5 152 LEU B O 1
ATOM 5832 N N . VAL B 1 153 ? 4.445 25.219 18.625 1 96.38 153 VAL B N 1
ATOM 5833 C CA . VAL B 1 153 ? 5.281 25.141 17.422 1 96.38 153 VAL B CA 1
ATOM 5834 C C . VAL B 1 153 ? 5.074 26.375 16.562 1 96.38 153 VAL B C 1
ATOM 5836 O O . VAL B 1 153 ? 6.039 26.984 16.109 1 96.38 153 VAL B O 1
ATOM 5839 N N . GLU B 1 154 ? 3.834 26.719 16.359 1 92.94 154 GLU B N 1
ATOM 5840 C CA . GLU B 1 154 ? 3.508 27.859 15.508 1 92.94 154 GLU B CA 1
ATOM 5841 C C . GLU B 1 154 ? 3.961 29.172 16.156 1 92.94 154 GLU B C 1
ATOM 5843 O O . GLU B 1 154 ? 4.34 30.109 15.453 1 92.94 154 GLU B O 1
ATOM 5848 N N . ASP B 1 155 ? 3.924 29.25 17.438 1 92.94 155 ASP B N 1
ATOM 5849 C CA . ASP B 1 155 ? 4.398 30.438 18.156 1 92.94 155 ASP B CA 1
ATOM 5850 C C . ASP B 1 155 ? 5.879 30.688 17.875 1 92.94 155 ASP B C 1
ATOM 5852 O O . ASP B 1 155 ? 6.293 31.828 17.656 1 92.94 155 ASP B O 1
ATOM 5856 N N . TYR B 1 156 ? 6.648 29.609 17.922 1 92.94 156 TYR B N 1
ATOM 5857 C CA . TYR B 1 156 ? 8.078 29.734 17.641 1 92.94 156 TYR B CA 1
ATOM 5858 C C . TYR B 1 156 ? 8.32 30.047 16.172 1 92.94 156 TYR B C 1
ATOM 5860 O O . TYR B 1 156 ? 9.258 30.766 15.828 1 92.94 156 TYR B O 1
ATOM 5868 N N . LEU B 1 157 ? 7.535 29.438 15.32 1 89.12 157 LEU B N 1
ATOM 5869 C CA . LEU B 1 157 ? 7.68 29.672 13.883 1 89.12 157 LEU B CA 1
ATOM 5870 C C . LEU B 1 157 ? 7.426 31.141 13.547 1 89.12 157 LEU B C 1
ATOM 5872 O O . LEU B 1 157 ? 8.062 31.703 12.656 1 89.12 157 LEU B O 1
ATOM 5876 N N . GLN B 1 158 ? 6.555 31.734 14.234 1 84.5 158 GLN B N 1
ATOM 5877 C CA . GLN B 1 158 ? 6.164 33.125 13.969 1 84.5 158 GLN B CA 1
ATOM 5878 C C . GLN B 1 158 ? 7.273 34.094 14.375 1 84.5 158 GLN B C 1
ATOM 5880 O O . GLN B 1 158 ? 7.32 35.219 13.891 1 84.5 158 GLN B O 1
ATOM 5885 N N . ILE B 1 159 ? 8.148 33.594 15.312 1 85.5 159 ILE B N 1
ATOM 5886 C CA . ILE B 1 159 ? 9.227 34.438 15.797 1 85.5 159 ILE B CA 1
ATOM 5887 C C . ILE B 1 159 ? 10.328 34.562 14.742 1 85.5 159 ILE B C 1
ATOM 5889 O O . ILE B 1 159 ? 11.164 35.469 14.789 1 85.5 159 ILE B O 1
ATOM 5893 N N . ASP B 1 160 ? 10.367 33.594 13.812 1 83.12 160 ASP B N 1
ATOM 5894 C CA . ASP B 1 160 ? 11.359 33.625 12.75 1 83.12 160 ASP B CA 1
ATOM 5895 C C . ASP B 1 160 ? 11.164 34.844 11.852 1 83.12 160 ASP B C 1
ATOM 5897 O O . ASP B 1 160 ? 10.141 34.938 11.164 1 83.12 160 ASP B O 1
ATOM 5901 N N . PRO B 1 161 ? 12.117 35.656 11.766 1 76.62 161 PRO B N 1
ATOM 5902 C CA . PRO B 1 161 ? 11.93 36.906 11.023 1 76.62 161 PRO B CA 1
ATOM 5903 C C . PRO B 1 161 ? 12.25 36.781 9.539 1 76.62 161 PRO B C 1
ATOM 5905 O O . PRO B 1 161 ? 12.055 37.719 8.766 1 76.62 161 PRO B O 1
ATOM 5908 N N . TYR B 1 162 ? 12.781 35.625 9.148 1 74.69 162 TYR B N 1
ATOM 5909 C CA . TYR B 1 162 ? 13.273 35.5 7.785 1 74.69 162 TYR B CA 1
ATOM 5910 C C . TYR B 1 162 ? 12.258 34.812 6.895 1 74.69 162 TYR B C 1
ATOM 5912 O O . TYR B 1 162 ? 11.602 33.844 7.32 1 74.69 162 TYR B O 1
ATOM 5920 N N . PRO B 1 163 ? 12.156 35.375 5.656 1 62.41 163 PRO B N 1
ATOM 5921 C CA . PRO B 1 163 ? 11.367 34.625 4.676 1 62.41 163 PRO B CA 1
ATOM 5922 C C . PRO B 1 163 ? 12.102 33.406 4.16 1 62.41 163 PRO B C 1
ATOM 5924 O O . PRO B 1 163 ? 13.328 33.406 3.99 1 62.41 163 PRO B O 1
ATOM 5927 N N . ILE B 1 164 ? 11.664 32.312 4.566 1 54.47 164 ILE B N 1
ATOM 5928 C CA . ILE B 1 164 ? 12.391 31.156 4.07 1 54.47 164 ILE B CA 1
ATOM 5929 C C . ILE B 1 164 ? 12.484 31.203 2.549 1 54.47 164 ILE B C 1
ATOM 5931 O O . ILE B 1 164 ? 11.469 31.328 1.862 1 54.47 164 ILE B O 1
ATOM 5935 N N . VAL B 1 165 ? 13.633 31.625 1.974 1 48.12 165 VAL B N 1
ATOM 5936 C CA . VAL B 1 165 ? 13.898 31.641 0.538 1 48.12 165 VAL B CA 1
ATOM 5937 C C . VAL B 1 165 ? 14.164 30.219 0.048 1 48.12 165 VAL B C 1
ATOM 5939 O O . VAL B 1 165 ? 15.133 29.578 0.461 1 48.12 165 VAL B O 1
ATOM 5942 N N . TYR B 1 166 ? 13.039 29.5 -0.323 1 48.5 166 TYR B N 1
ATOM 5943 C CA . TYR B 1 166 ? 13.359 28.234 -0.989 1 48.5 166 TYR B CA 1
ATOM 5944 C C . TYR B 1 166 ? 13.688 28.469 -2.459 1 48.5 166 TYR B C 1
ATOM 5946 O O . TYR B 1 166 ? 13.117 29.359 -3.096 1 48.5 166 TYR B O 1
ATOM 5954 N N . PRO B 1 167 ? 14.758 28.141 -2.854 1 45.44 167 PRO B N 1
ATOM 5955 C CA . PRO B 1 167 ? 14.875 28.281 -4.305 1 45.44 167 PRO B CA 1
ATOM 5956 C C . PRO B 1 167 ? 13.672 27.719 -5.055 1 45.44 167 PRO B C 1
ATOM 5958 O O . PRO B 1 167 ? 13.328 26.547 -4.879 1 45.44 167 PRO B O 1
ATOM 5961 N N . MET B 1 168 ? 12.703 28.594 -5.262 1 44.81 168 MET B N 1
ATOM 5962 C CA . MET B 1 168 ? 11.391 28.328 -5.832 1 44.81 168 MET B CA 1
ATOM 5963 C C . MET B 1 168 ? 11.461 27.188 -6.844 1 44.81 168 MET B C 1
ATOM 5965 O O . MET B 1 168 ? 10.594 26.312 -6.855 1 44.81 168 MET B O 1
ATOM 5969 N N . GLU B 1 169 ? 12.25 27.344 -7.867 1 45.5 169 GLU B N 1
ATOM 5970 C CA . GLU B 1 169 ? 12.172 26.531 -9.078 1 45.5 169 GLU B CA 1
ATOM 5971 C C . GLU B 1 169 ? 12.453 25.062 -8.773 1 45.5 169 GLU B C 1
ATOM 5973 O O . GLU B 1 169 ? 12 24.172 -9.508 1 45.5 169 GLU B O 1
ATOM 5978 N N . ARG B 1 170 ? 13.133 24.938 -7.633 1 48.09 170 ARG B N 1
ATOM 5979 C CA . ARG B 1 170 ? 13.672 23.594 -7.547 1 48.09 170 ARG B CA 1
ATOM 5980 C C . ARG B 1 170 ? 13.125 22.859 -6.328 1 48.09 170 ARG B C 1
ATOM 5982 O O . ARG B 1 170 ? 13.328 21.656 -6.18 1 48.09 170 ARG B O 1
ATOM 5989 N N . VAL B 1 171 ? 12.453 23.625 -5.359 1 50.53 171 VAL B N 1
ATOM 5990 C CA . VAL B 1 171 ? 12.133 22.906 -4.129 1 50.53 171 VAL B CA 1
ATOM 5991 C C . VAL B 1 171 ? 10.68 22.438 -4.168 1 50.53 171 VAL B C 1
ATOM 5993 O O . VAL B 1 171 ? 9.75 23.25 -4.078 1 50.53 171 VAL B O 1
ATOM 5996 N N . LYS B 1 172 ? 10.406 21.344 -4.586 1 56.03 172 LYS B N 1
ATOM 5997 C CA . LYS B 1 172 ? 9.078 20.75 -4.676 1 56.03 172 LYS B CA 1
ATOM 5998 C C . LYS B 1 172 ? 8.672 20.109 -3.346 1 56.03 172 LYS B C 1
ATOM 6000 O O . LYS B 1 172 ? 7.488 20.094 -3.002 1 56.03 172 LYS B O 1
ATOM 6005 N N . ARG B 1 173 ? 9.75 19.859 -2.502 1 70 173 ARG B N 1
ATOM 6006 C CA . ARG B 1 173 ? 9.398 19.109 -1.3 1 70 173 ARG B CA 1
ATOM 6007 C C . ARG B 1 173 ? 10.297 19.484 -0.133 1 70 173 ARG B C 1
ATOM 6009 O O . ARG B 1 173 ? 11.43 19.938 -0.336 1 70 173 ARG B O 1
ATOM 6016 N N . LEU B 1 174 ? 9.742 19.391 1.109 1 68 174 LEU B N 1
ATOM 6017 C CA . LEU B 1 174 ? 10.477 19.641 2.346 1 68 174 LEU B CA 1
ATOM 6018 C C . LEU B 1 174 ? 11.789 18.859 2.365 1 68 174 LEU B C 1
ATOM 6020 O O . LEU B 1 174 ? 12.797 19.359 2.869 1 68 174 LEU B O 1
ATOM 6024 N N . ASP B 1 175 ? 11.828 17.719 1.665 1 73 175 ASP B N 1
ATOM 6025 C CA . ASP B 1 175 ? 12.953 16.781 1.704 1 73 175 ASP B CA 1
ATOM 6026 C C . ASP B 1 175 ? 14.172 17.359 0.982 1 73 175 ASP B C 1
ATOM 6028 O O . ASP B 1 175 ? 15.312 17.031 1.319 1 73 175 ASP B O 1
ATOM 6032 N N . ASP B 1 176 ? 13.883 18.125 0.094 1 69.06 176 ASP B N 1
ATOM 6033 C CA . ASP B 1 176 ? 14.961 18.703 -0.706 1 69.06 176 ASP B CA 1
ATOM 6034 C C . ASP B 1 176 ? 15.75 19.734 0.095 1 69.06 176 ASP B C 1
ATOM 6036 O O . ASP B 1 176 ? 16.953 19.891 -0.117 1 69.06 176 ASP B O 1
ATOM 6040 N N . VAL B 1 177 ? 15.062 20.297 1.026 1 73.81 177 VAL B N 1
ATOM 6041 C CA . VAL B 1 177 ? 15.68 21.359 1.803 1 73.81 177 VAL B CA 1
ATOM 6042 C C . VAL B 1 177 ? 16.125 20.828 3.16 1 73.81 177 VAL B C 1
ATOM 6044 O O . VAL B 1 177 ? 17.172 21.234 3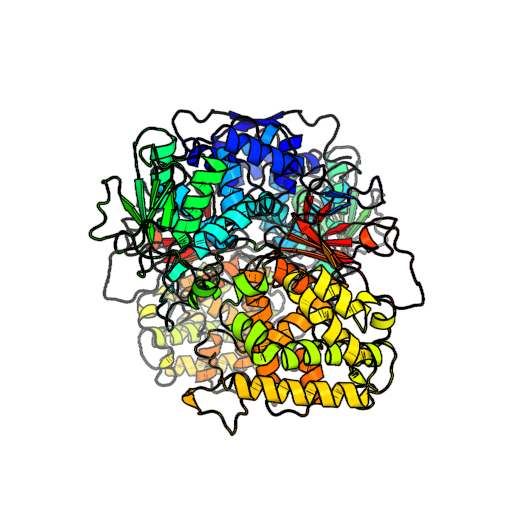.682 1 73.81 177 VAL B O 1
ATOM 6047 N N . PHE B 1 178 ? 15.273 19.953 3.627 1 84.5 178 PHE B N 1
ATOM 6048 C CA . PHE B 1 178 ? 15.562 19.375 4.938 1 84.5 178 PHE B CA 1
ATOM 6049 C C . PHE B 1 178 ? 15.562 17.859 4.871 1 84.5 178 PHE B C 1
ATOM 6051 O O . PHE B 1 178 ? 14.594 17.203 5.27 1 84.5 178 PHE B O 1
ATOM 6058 N N . PRO B 1 179 ? 16.672 17.344 4.473 1 85.81 179 PRO B N 1
ATOM 6059 C CA . PRO B 1 179 ? 16.734 15.875 4.535 1 85.81 179 PRO B CA 1
ATOM 6060 C C . PRO B 1 179 ? 16.422 15.336 5.934 1 85.81 179 PRO B C 1
ATOM 6062 O O . PRO B 1 179 ? 16.859 15.922 6.93 1 85.81 179 PRO B O 1
ATOM 6065 N N . PRO B 1 180 ? 15.75 14.281 6.031 1 91.31 180 PRO B N 1
ATOM 6066 C CA . PRO B 1 180 ? 15.375 13.719 7.328 1 91.31 180 PRO B CA 1
ATOM 6067 C C . PRO B 1 180 ? 16.578 13.477 8.234 1 91.31 180 PRO B C 1
ATOM 6069 O O . PRO B 1 180 ? 16.453 13.57 9.461 1 91.31 180 PRO B O 1
ATOM 6072 N N . SER B 1 181 ? 17.719 13.18 7.66 1 91.19 181 SER B N 1
ATOM 6073 C CA . SER B 1 181 ? 18.922 12.914 8.438 1 91.19 181 SER B CA 1
ATOM 6074 C C . SER B 1 181 ? 19.344 14.141 9.234 1 91.19 181 SER B C 1
ATOM 6076 O O . SER B 1 181 ? 19.922 14.016 10.32 1 91.19 181 SER B O 1
ATOM 6078 N N . MET B 1 182 ? 19.031 15.281 8.68 1 90.56 182 MET B N 1
ATOM 6079 C CA . MET B 1 182 ? 19.359 16.531 9.359 1 90.56 182 MET B CA 1
ATOM 6080 C C . MET B 1 182 ? 18.547 16.688 10.641 1 90.56 182 MET B C 1
ATOM 6082 O O . MET B 1 182 ? 19.078 17.141 11.656 1 90.56 182 MET B O 1
ATOM 6086 N N . ILE B 1 183 ? 17.297 16.359 10.539 1 93.88 183 ILE B N 1
ATOM 6087 C CA . ILE B 1 183 ? 16.438 16.422 11.711 1 93.88 183 ILE B CA 1
ATOM 6088 C C . ILE B 1 183 ? 16.875 15.391 12.742 1 93.88 183 ILE B C 1
ATOM 6090 O O . ILE B 1 183 ? 16.922 15.672 13.938 1 93.88 183 ILE B O 1
ATOM 6094 N N . ALA B 1 184 ? 17.203 14.211 12.242 1 94.88 184 ALA B N 1
ATOM 6095 C CA . ALA B 1 184 ? 17.656 13.141 13.117 1 94.88 184 ALA B CA 1
ATOM 6096 C C . ALA B 1 184 ? 18.922 13.555 13.875 1 94.88 184 ALA B C 1
ATOM 6098 O O . ALA B 1 184 ? 19.047 13.289 15.078 1 94.88 184 ALA B O 1
ATOM 6099 N N . GLU B 1 185 ? 19.828 14.203 13.219 1 94 185 GLU B N 1
ATOM 6100 C CA . GLU B 1 185 ? 21.078 14.648 13.836 1 94 185 GLU B CA 1
ATOM 6101 C C . GLU B 1 185 ? 20.812 15.703 14.906 1 94 185 GLU B C 1
ATOM 6103 O O . GLU B 1 185 ? 21.422 15.672 15.977 1 94 185 GLU B O 1
ATOM 6108 N N . ALA B 1 186 ? 19.969 16.609 14.531 1 95.69 186 ALA B N 1
ATOM 6109 C CA . ALA B 1 186 ? 19.625 17.656 15.492 1 95.69 186 ALA B CA 1
ATOM 6110 C C . ALA B 1 186 ? 18.938 17.062 16.719 1 95.69 186 ALA B C 1
ATOM 6112 O O . ALA B 1 186 ? 19.172 17.516 17.844 1 95.69 186 ALA B O 1
ATOM 6113 N N . LEU B 1 187 ? 18.094 16.078 16.516 1 96.31 187 LEU B N 1
ATOM 6114 C CA . LEU B 1 187 ? 17.422 15.406 17.609 1 96.31 187 LEU B CA 1
ATOM 6115 C C . LEU B 1 187 ? 18.438 14.703 18.516 1 96.31 187 LEU B C 1
ATOM 6117 O O . LEU B 1 187 ? 18.312 14.742 19.734 1 96.31 187 LEU B O 1
ATOM 6121 N N . ARG B 1 188 ? 19.391 14.078 17.922 1 94.81 188 ARG B N 1
ATOM 6122 C CA . ARG B 1 188 ? 20.422 13.414 18.703 1 94.81 188 ARG B CA 1
ATOM 6123 C C . ARG B 1 188 ? 21.203 14.414 19.547 1 94.81 188 ARG B C 1
ATOM 6125 O O . ARG B 1 188 ? 21.531 14.141 20.703 1 94.81 188 ARG B O 1
ATOM 6132 N N . ALA B 1 189 ? 21.484 15.531 18.953 1 95.62 189 ALA B N 1
ATOM 6133 C CA . ALA B 1 189 ? 22.172 16.578 19.688 1 95.62 189 ALA B CA 1
ATOM 6134 C C . ALA B 1 189 ? 21.359 17.047 20.891 1 95.62 189 ALA B C 1
ATOM 6136 O O . ALA B 1 189 ? 21.891 17.234 21.984 1 95.62 189 ALA B O 1
ATOM 6137 N N . LEU B 1 190 ? 20.109 17.25 20.641 1 96.5 190 LEU B N 1
ATOM 6138 C CA . LEU B 1 190 ? 19.219 17.672 21.719 1 96.5 190 LEU B CA 1
ATOM 6139 C C . LEU B 1 190 ? 19.156 16.625 22.828 1 96.5 190 LEU B C 1
ATOM 6141 O O . LEU B 1 190 ? 19.156 16.969 24.016 1 96.5 190 LEU B O 1
ATOM 6145 N N . MET B 1 191 ? 19.109 15.344 22.438 1 95.81 191 MET B N 1
ATOM 6146 C CA . MET B 1 191 ? 19.016 14.258 23.406 1 95.81 191 MET B CA 1
ATOM 6147 C C . MET B 1 191 ? 20.266 14.18 24.266 1 95.81 191 MET B C 1
ATOM 6149 O O . MET B 1 191 ? 20.188 13.82 25.438 1 95.81 191 MET B O 1
ATOM 6153 N N . ARG B 1 192 ? 21.391 14.57 23.75 1 95.12 192 ARG B N 1
ATOM 6154 C CA . ARG B 1 192 ? 22.625 14.609 24.547 1 95.12 192 ARG B CA 1
ATOM 6155 C C . ARG B 1 192 ? 22.531 15.641 25.656 1 95.12 192 ARG B C 1
ATOM 6157 O O . ARG B 1 192 ? 23.078 15.438 26.75 1 95.12 192 ARG B O 1
ATOM 6164 N N . VAL B 1 193 ? 21.844 16.688 25.375 1 96.19 193 VAL B N 1
ATOM 6165 C CA . VAL B 1 193 ? 21.672 17.734 26.359 1 96.19 193 VAL B CA 1
ATOM 6166 C C . VAL B 1 193 ? 20.703 17.281 27.438 1 96.19 193 VAL B C 1
ATOM 6168 O O . VAL B 1 193 ? 20.953 17.469 28.641 1 96.19 193 VAL B O 1
ATOM 6171 N N . THR B 1 194 ? 19.609 16.688 27.016 1 95.38 194 THR B N 1
ATOM 6172 C CA . THR B 1 194 ? 18.594 16.281 27.969 1 95.38 194 THR B CA 1
ATOM 6173 C C . THR B 1 194 ? 19.109 15.141 28.859 1 95.38 194 THR B C 1
ATOM 6175 O O . THR B 1 194 ? 18.688 15.023 30.016 1 95.38 194 THR B O 1
ATOM 6178 N N . LYS B 1 195 ? 19.969 14.359 28.328 1 93 195 LYS B N 1
ATOM 6179 C CA . LYS B 1 195 ? 20.578 13.258 29.062 1 93 195 LYS B CA 1
ATOM 6180 C C . LYS B 1 195 ? 21.625 13.766 30.047 1 93 195 LYS B C 1
ATOM 6182 O O . LYS B 1 195 ? 21.984 13.062 31 1 93 195 LYS B O 1
ATOM 6187 N N . GLY B 1 196 ? 22.156 14.922 29.844 1 93.19 196 GLY B N 1
ATOM 6188 C CA . GLY B 1 196 ? 23.172 15.5 30.703 1 93.19 196 GLY B CA 1
ATOM 6189 C C . GLY B 1 196 ? 24.594 15.273 30.203 1 93.19 196 GLY B C 1
ATOM 6190 O O . GLY B 1 196 ? 25.562 15.539 30.922 1 93.19 196 GLY B O 1
ATOM 6191 N N . GLU B 1 197 ? 24.75 14.789 29.016 1 94.62 197 GLU B N 1
ATOM 6192 C CA . GLU B 1 197 ? 26.062 14.555 28.438 1 94.62 197 GLU B CA 1
ATOM 6193 C C . GLU B 1 197 ? 26.688 15.852 27.953 1 94.62 197 GLU B C 1
ATOM 6195 O O . GLU B 1 197 ? 27.922 15.969 27.859 1 94.62 197 GLU B O 1
ATOM 6200 N N . ALA B 1 198 ? 25.812 16.719 27.469 1 95 198 ALA B N 1
ATOM 6201 C CA . ALA B 1 198 ? 26.234 18.062 27.062 1 95 198 ALA B CA 1
ATOM 6202 C C . ALA B 1 198 ? 25.484 19.141 27.828 1 95 198 ALA B C 1
ATOM 6204 O O . ALA B 1 198 ? 24.312 18.953 28.172 1 95 198 ALA B O 1
ATOM 6205 N N . LYS B 1 199 ? 26.125 20.203 28.062 1 94.38 199 LYS B N 1
ATOM 6206 C CA . LYS B 1 199 ? 25.516 21.281 28.844 1 94.38 199 LYS B CA 1
ATOM 6207 C C . LYS B 1 199 ? 24.625 22.156 27.969 1 94.38 199 LYS B C 1
ATOM 6209 O O . LYS B 1 199 ? 23.672 22.75 28.469 1 94.38 199 LYS B O 1
ATOM 6214 N N . HIS B 1 200 ? 25.094 22.234 26.781 1 95.38 200 HIS B N 1
ATOM 6215 C CA . HIS B 1 200 ? 24.391 23.141 25.891 1 95.38 200 HIS B CA 1
ATOM 6216 C C . HIS B 1 200 ? 24.531 22.703 24.438 1 95.38 200 HIS B C 1
ATOM 6218 O O . HIS B 1 200 ? 25.469 21.984 24.094 1 95.38 200 HIS B O 1
ATOM 6224 N N . VAL B 1 201 ? 23.516 23.047 23.625 1 96.81 201 VAL B N 1
ATOM 6225 C CA . VAL B 1 201 ? 23.594 22.844 22.172 1 96.81 201 VAL B CA 1
ATOM 6226 C C . VAL B 1 201 ? 23 24.047 21.453 1 96.81 201 VAL B C 1
ATOM 6228 O O . VAL B 1 201 ? 22.062 24.672 21.922 1 96.81 201 VAL B O 1
ATOM 6231 N N . THR B 1 202 ? 23.625 24.453 20.359 1 96.25 202 THR B N 1
ATOM 6232 C CA . THR B 1 202 ? 23.141 25.516 19.484 1 96.25 202 THR B CA 1
ATOM 6233 C C . THR B 1 202 ? 22.625 24.953 18.172 1 96.25 202 THR B C 1
ATOM 6235 O O . THR B 1 202 ? 23.328 24.188 17.5 1 96.25 202 THR B O 1
ATOM 6238 N N . LEU B 1 203 ? 21.422 25.219 17.891 1 96.06 203 LEU B N 1
ATOM 6239 C CA . LEU B 1 203 ? 20.859 24.875 16.594 1 96.06 203 LEU B CA 1
ATOM 6240 C C . LEU B 1 203 ? 20.703 26.125 15.719 1 96.06 203 LEU B C 1
ATOM 6242 O O . LEU B 1 203 ? 19.984 27.047 16.078 1 96.06 203 LEU B O 1
ATOM 6246 N N . ILE B 1 204 ? 21.406 26.141 14.594 1 91.94 204 ILE B N 1
ATOM 6247 C CA . ILE B 1 204 ? 21.328 27.234 13.625 1 91.94 204 ILE B CA 1
ATOM 6248 C C . ILE B 1 204 ? 20.547 26.766 12.391 1 91.94 204 ILE B C 1
ATOM 6250 O O . ILE B 1 204 ? 20.891 25.766 11.773 1 91.94 204 ILE B O 1
ATOM 6254 N N . GLY B 1 205 ? 19.531 27.422 12.125 1 88.44 205 GLY B N 1
ATOM 6255 C CA . GLY B 1 205 ? 18.75 27 10.969 1 88.44 205 GLY B CA 1
ATOM 6256 C C . GLY B 1 205 ? 17.562 27.922 10.688 1 88.44 205 GLY B C 1
ATOM 6257 O O . GLY B 1 205 ? 17.453 29 11.266 1 88.44 205 GLY B O 1
ATOM 6258 N N . SER B 1 206 ? 16.797 27.5 9.742 1 86.06 206 SER B N 1
ATOM 6259 C CA . SER B 1 206 ? 15.617 28.266 9.359 1 86.06 206 SER B CA 1
ATOM 6260 C C . SER B 1 206 ? 14.414 27.891 10.227 1 86.06 206 SER B C 1
ATOM 6262 O O . SER B 1 206 ? 14.578 27.406 11.344 1 86.06 206 SER B O 1
ATOM 6264 N N . GLY B 1 207 ? 13.156 28.109 9.789 1 84.62 207 GLY B N 1
ATOM 6265 C CA . GLY B 1 207 ? 11.914 27.969 10.539 1 84.62 207 GLY B CA 1
ATOM 6266 C C . GLY B 1 207 ? 11.758 26.609 11.18 1 84.62 207 GLY B C 1
ATOM 6267 O O . GLY B 1 207 ? 11.141 26.469 12.242 1 84.62 207 GLY B O 1
ATOM 6268 N N . ILE B 1 208 ? 12.438 25.594 10.68 1 88.25 208 ILE B N 1
ATOM 6269 C CA . ILE B 1 208 ? 12.227 24.203 11.109 1 88.25 208 ILE B CA 1
ATOM 6270 C C . ILE B 1 208 ? 12.773 24.016 12.516 1 88.25 208 ILE B C 1
ATOM 6272 O O . ILE B 1 208 ? 12.344 23.109 13.242 1 88.25 208 ILE B O 1
ATOM 6276 N N . ILE B 1 209 ? 13.75 24.875 12.969 1 93.44 209 ILE B N 1
ATOM 6277 C CA . ILE B 1 209 ? 14.328 24.703 14.297 1 93.44 209 ILE B CA 1
ATOM 6278 C C . ILE B 1 209 ? 13.312 25.125 15.359 1 93.44 209 ILE B C 1
ATOM 6280 O O . ILE B 1 209 ? 13.492 24.844 16.547 1 93.44 209 ILE B O 1
ATOM 6284 N N . SER B 1 210 ? 12.188 25.797 14.914 1 94.12 210 SER B N 1
ATOM 6285 C CA . SER B 1 210 ? 11.086 26.109 15.82 1 94.12 210 SER B CA 1
ATOM 6286 C C . SER B 1 210 ? 10.508 24.844 16.453 1 94.12 210 SER B C 1
ATOM 6288 O O . SER B 1 210 ? 10.047 24.859 17.594 1 94.12 210 SER B O 1
ATOM 6290 N N . TRP B 1 211 ? 10.516 23.781 15.703 1 96.31 211 TRP B N 1
ATOM 6291 C CA . TRP B 1 211 ? 10.008 22.516 16.203 1 96.31 211 TRP B CA 1
ATOM 6292 C C . TRP B 1 211 ? 10.82 22.031 17.391 1 96.31 211 TRP B C 1
ATOM 6294 O O . TRP B 1 211 ? 10.266 21.531 18.375 1 96.31 211 TRP B O 1
ATOM 6304 N N . PHE B 1 212 ? 12.102 22.203 17.344 1 97.38 212 PHE B N 1
ATOM 6305 C CA . PHE B 1 212 ? 12.984 21.781 18.422 1 97.38 212 PHE B CA 1
ATOM 6306 C C . PHE B 1 212 ? 12.773 22.656 19.656 1 97.38 212 PHE B C 1
ATOM 6308 O O . PHE B 1 212 ? 12.883 22.172 20.781 1 97.38 212 PHE B O 1
ATOM 6315 N N . ALA B 1 213 ? 12.539 23.922 19.359 1 97.5 213 ALA B N 1
ATOM 6316 C CA . ALA B 1 213 ? 12.211 24.797 20.484 1 97.5 213 ALA B CA 1
ATOM 6317 C C . ALA B 1 213 ? 10.969 24.312 21.234 1 97.5 213 ALA B C 1
ATOM 6319 O O . ALA B 1 213 ? 10.953 24.266 22.453 1 97.5 213 ALA B O 1
ATOM 6320 N N . ALA B 1 214 ? 9.961 23.938 20.453 1 98 214 ALA B N 1
ATOM 6321 C CA . ALA B 1 214 ? 8.711 23.469 21.047 1 98 214 ALA B CA 1
ATOM 6322 C C . ALA B 1 214 ? 8.93 22.172 21.828 1 98 214 ALA B C 1
ATOM 6324 O O . ALA B 1 214 ? 8.391 22 22.922 1 98 214 ALA B O 1
ATOM 6325 N N . ILE B 1 215 ? 9.711 21.234 21.297 1 97.88 215 ILE B N 1
ATOM 6326 C CA . ILE B 1 215 ? 10.031 19.984 21.984 1 97.88 215 ILE B CA 1
ATOM 6327 C C . ILE B 1 215 ? 10.766 20.281 23.281 1 97.88 215 ILE B C 1
ATOM 6329 O O . ILE B 1 215 ? 10.422 19.734 24.344 1 97.88 215 ILE B O 1
ATOM 6333 N N . ALA B 1 216 ? 11.766 21.109 23.188 1 97.94 216 ALA B N 1
ATOM 6334 C CA . ALA B 1 216 ? 12.617 21.438 24.328 1 97.94 216 ALA B CA 1
ATOM 6335 C C . ALA B 1 216 ? 11.805 22.078 25.453 1 97.94 216 ALA B C 1
ATOM 6337 O O . ALA B 1 216 ? 12.016 21.781 26.625 1 97.94 216 ALA B O 1
ATOM 6338 N N . GLU B 1 217 ? 10.922 22.922 25.078 1 97.5 217 GLU B N 1
ATOM 6339 C CA . GLU B 1 217 ? 10.117 23.625 26.078 1 97.5 217 GLU B CA 1
ATOM 6340 C C . GLU B 1 217 ? 8.992 22.734 26.594 1 97.5 217 GLU B C 1
ATOM 6342 O O . GLU B 1 217 ? 8.82 22.578 27.797 1 97.5 217 GLU B O 1
ATOM 6347 N N . TRP B 1 218 ? 8.227 22.188 25.75 1 97.94 218 TRP B N 1
ATOM 6348 C CA . TRP B 1 218 ? 6.969 21.531 26.062 1 97.94 218 TRP B CA 1
ATOM 6349 C C . TRP B 1 218 ? 7.223 20.156 26.688 1 97.94 218 TRP B C 1
ATOM 6351 O O . TRP B 1 218 ? 6.492 19.719 27.578 1 97.94 218 TRP B O 1
ATOM 6361 N N . LEU B 1 219 ? 8.234 19.391 26.219 1 97.19 219 LEU B N 1
ATOM 6362 C CA . LEU B 1 219 ? 8.5 18.047 26.703 1 97.19 219 LEU B CA 1
ATOM 6363 C C . LEU B 1 219 ? 9.617 18.031 27.734 1 97.19 219 LEU B C 1
ATOM 6365 O O . LEU B 1 219 ? 9.531 17.328 28.734 1 97.19 219 LEU B O 1
ATOM 6369 N N . CYS B 1 220 ? 10.672 18.875 27.5 1 97 220 CYS B N 1
ATOM 6370 C CA . CYS B 1 220 ? 11.891 18.719 28.297 1 97 220 CYS B CA 1
ATOM 6371 C C . CYS B 1 220 ? 12.062 19.859 29.281 1 97 220 CYS B C 1
ATOM 6373 O O . CYS B 1 220 ? 12.891 19.797 30.188 1 97 220 CYS B O 1
ATOM 6375 N N . ASP B 1 221 ? 11.297 20.922 29.172 1 96.25 221 ASP B N 1
ATOM 6376 C CA . ASP B 1 221 ? 11.398 22.094 30.031 1 96.25 221 ASP B CA 1
ATOM 6377 C C . ASP B 1 221 ? 12.828 22.625 30.078 1 96.25 221 ASP B C 1
ATOM 6379 O O . ASP B 1 221 ? 13.367 22.891 31.156 1 96.25 221 ASP B O 1
ATOM 6383 N N . LEU B 1 222 ? 13.438 22.719 28.953 1 97.19 222 LEU B N 1
ATOM 6384 C CA . LEU B 1 222 ? 14.797 23.234 28.844 1 97.19 222 LEU B CA 1
ATOM 6385 C C . LEU B 1 222 ? 14.789 24.766 28.844 1 97.19 222 LEU B C 1
ATOM 6387 O O . LEU B 1 222 ? 13.797 25.375 28.469 1 97.19 222 LEU B O 1
ATOM 6391 N N . ARG B 1 223 ? 15.875 25.328 29.281 1 97.19 223 ARG B N 1
ATOM 6392 C CA . ARG B 1 223 ? 16.078 26.766 29.172 1 97.19 223 ARG B CA 1
ATOM 6393 C C . ARG B 1 223 ? 16.5 27.156 27.75 1 97.19 223 ARG B C 1
ATOM 6395 O O . ARG B 1 223 ? 17.547 26.688 27.266 1 97.19 223 ARG B O 1
ATOM 6402 N N . ILE B 1 224 ? 15.711 28 27.125 1 97.31 224 ILE B N 1
ATOM 6403 C CA . ILE B 1 224 ? 15.898 28.281 25.703 1 97.31 224 ILE B CA 1
ATOM 6404 C C . ILE B 1 224 ? 16.172 29.766 25.516 1 97.31 224 ILE B C 1
ATOM 6406 O O . ILE B 1 224 ? 15.609 30.609 26.203 1 97.31 224 ILE B O 1
ATOM 6410 N N . VAL B 1 225 ? 17.078 30.062 24.656 1 95.5 225 VAL B N 1
ATOM 6411 C CA . VAL B 1 225 ? 17.234 31.422 24.141 1 95.5 225 VAL B CA 1
ATOM 6412 C C . VAL B 1 225 ? 17.203 31.406 22.609 1 95.5 225 VAL B C 1
ATOM 6414 O O . VAL B 1 225 ? 17.75 30.5 21.984 1 95.5 225 VAL B O 1
ATOM 6417 N N . VAL B 1 226 ? 16.469 32.281 22 1 95.25 226 VAL B N 1
ATOM 6418 C CA . VAL B 1 226 ? 16.328 32.375 20.547 1 95.25 226 VAL B CA 1
ATOM 6419 C C . VAL B 1 226 ? 16.938 33.688 20.047 1 95.25 226 VAL B C 1
ATOM 6421 O O . VAL B 1 226 ? 16.625 34.75 20.547 1 95.25 226 VAL B O 1
ATOM 6424 N N . TYR B 1 227 ? 17.844 33.5 19.047 1 92.38 227 TYR B N 1
ATOM 6425 C CA . TYR B 1 227 ? 18.5 34.656 18.453 1 92.38 227 TYR B CA 1
ATOM 6426 C C . TYR B 1 227 ? 18.203 34.75 16.969 1 92.38 227 TYR B C 1
ATOM 6428 O O . TYR B 1 227 ? 17.859 33.75 16.328 1 92.38 227 TYR B O 1
ATOM 6436 N N . GLN B 1 228 ? 18.219 35.969 16.469 1 90.5 228 GLN B N 1
ATOM 6437 C CA . GLN B 1 228 ? 18.359 36.188 15.031 1 90.5 228 GLN B CA 1
ATOM 6438 C C . GLN B 1 228 ? 19.828 36.188 14.609 1 90.5 228 GLN B C 1
ATOM 6440 O O . GLN B 1 228 ? 20.719 36.25 15.461 1 90.5 228 GLN B O 1
ATOM 6445 N N . LYS B 1 229 ? 20.031 36.125 13.344 1 84.31 229 LYS B N 1
ATOM 6446 C CA . LYS B 1 229 ? 21.391 36 12.797 1 84.31 229 LYS B CA 1
ATOM 6447 C C . LYS B 1 229 ? 22.312 37.094 13.32 1 84.31 229 LYS B C 1
ATOM 6449 O O . LYS B 1 229 ? 23.484 36.844 13.602 1 84.31 229 LYS B O 1
ATOM 6454 N N . ASP B 1 230 ? 21.781 38.312 13.539 1 83.62 230 ASP B N 1
ATOM 6455 C CA . ASP B 1 230 ? 22.578 39.469 13.922 1 83.62 230 ASP B CA 1
ATOM 6456 C C . ASP B 1 230 ? 22.766 39.531 15.438 1 83.62 230 ASP B C 1
ATOM 6458 O O . ASP B 1 230 ? 23.344 40.5 15.953 1 83.62 230 ASP B O 1
ATOM 6462 N N . GLY B 1 231 ? 22.188 38.531 16.188 1 86 231 GLY B N 1
ATOM 6463 C CA . GLY B 1 231 ? 22.438 38.469 17.625 1 86 231 GLY B CA 1
ATOM 6464 C C . GLY B 1 231 ? 21.297 39.031 18.453 1 86 231 GLY B C 1
ATOM 6465 O O . GLY B 1 231 ? 21.375 39.062 19.688 1 86 231 GLY B O 1
ATOM 6466 N N . LYS B 1 232 ? 20.312 39.469 17.828 1 87.38 232 LYS B N 1
ATOM 6467 C CA . LYS B 1 232 ? 19.172 39.969 18.578 1 87.38 232 LYS B CA 1
ATOM 6468 C C . LYS B 1 232 ? 18.422 38.844 19.266 1 87.38 232 LYS B C 1
ATOM 6470 O O . LYS B 1 232 ? 18.109 37.844 18.641 1 87.38 232 LYS B O 1
ATOM 6475 N N . GLU B 1 233 ? 18.188 39.062 20.516 1 90.44 233 GLU B N 1
ATOM 6476 C CA . GLU B 1 233 ? 17.438 38.094 21.297 1 90.44 233 GLU B CA 1
ATOM 6477 C C . GLU B 1 233 ? 15.938 38.188 21.031 1 90.44 233 GLU B C 1
ATOM 6479 O O . GLU B 1 233 ? 15.359 39.281 21.172 1 90.44 233 GLU B O 1
ATOM 6484 N N . LEU B 1 234 ? 15.383 37.188 20.641 1 90.88 234 LEU B N 1
ATOM 6485 C CA . LEU B 1 234 ? 13.969 37.219 20.266 1 90.88 234 LEU B CA 1
ATOM 6486 C C . LEU B 1 234 ? 13.102 36.656 21.391 1 90.88 234 LEU B C 1
ATOM 6488 O O . LEU B 1 234 ? 11.953 37.062 21.562 1 90.88 234 LEU B O 1
ATOM 6492 N N . ARG B 1 235 ? 13.594 35.656 22.094 1 93.06 235 ARG B N 1
ATOM 6493 C CA . ARG B 1 235 ? 12.844 35 23.156 1 93.06 235 ARG B CA 1
ATOM 6494 C C . ARG B 1 235 ? 13.789 34.344 24.156 1 93.06 235 ARG B C 1
ATOM 6496 O O . ARG B 1 235 ? 14.812 33.781 23.766 1 93.06 235 ARG B O 1
ATOM 6503 N N . VAL B 1 236 ? 13.508 34.469 25.359 1 94.38 236 VAL B N 1
ATOM 6504 C CA . VAL B 1 236 ? 14.234 33.812 26.453 1 94.38 236 VAL B CA 1
ATOM 6505 C C . VAL B 1 236 ? 13.242 33.219 27.453 1 94.38 236 VAL B C 1
ATOM 6507 O O . VAL B 1 236 ? 12.344 33.938 27.922 1 94.38 236 VAL B O 1
ATOM 6510 N N . THR B 1 237 ? 13.391 31.938 27.75 1 93.56 237 THR B N 1
ATOM 6511 C CA . THR B 1 237 ? 12.438 31.281 28.641 1 93.56 237 THR B CA 1
ATOM 6512 C C . THR B 1 237 ? 12.844 31.453 30.094 1 93.56 237 THR B C 1
ATOM 6514 O O . THR B 1 237 ? 11.984 31.547 30.969 1 93.56 237 THR B O 1
ATOM 6517 N N . HIS B 1 238 ? 14.203 31.469 30.328 1 92.44 238 HIS B N 1
ATOM 6518 C CA . HIS B 1 238 ? 14.742 31.641 31.672 1 92.44 238 HIS B CA 1
ATOM 6519 C C . HIS B 1 238 ? 15.844 32.688 31.688 1 92.44 238 HIS B C 1
ATOM 6521 O O . HIS B 1 238 ? 17.031 32.344 31.656 1 92.44 238 HIS B O 1
ATOM 6527 N N . PRO B 1 239 ? 15.562 33.906 31.844 1 89.25 239 PRO B N 1
ATOM 6528 C CA . PRO B 1 239 ? 16.531 35 31.688 1 89.25 239 PRO B CA 1
ATOM 6529 C C . PRO B 1 239 ? 17.672 34.938 32.688 1 89.25 239 PRO B C 1
ATOM 6531 O O . PRO B 1 239 ? 18.812 35.312 32.375 1 89.25 239 PRO B O 1
ATOM 6534 N N . ASP B 1 240 ? 17.547 34.469 33.844 1 90.31 240 ASP B N 1
ATOM 6535 C CA . ASP B 1 240 ? 18.594 34.531 34.875 1 90.31 240 ASP B CA 1
ATOM 6536 C C . ASP B 1 240 ? 19.375 33.219 34.938 1 90.31 240 ASP B C 1
ATOM 6538 O O . ASP B 1 240 ? 20.141 32.969 35.844 1 90.31 240 ASP B O 1
ATOM 6542 N N . GLN B 1 241 ? 19.234 32.469 33.906 1 93.12 241 GLN B N 1
ATOM 6543 C CA . GLN B 1 241 ? 19.922 31.188 33.875 1 93.12 241 GLN B CA 1
ATOM 6544 C C . GLN B 1 241 ? 20.594 30.938 32.531 1 93.12 241 GLN B C 1
ATOM 6546 O O . GLN B 1 241 ? 20.156 31.484 31.5 1 93.12 241 GLN B O 1
ATOM 6551 N N . GLU B 1 242 ? 21.641 30.125 32.562 1 92.81 242 GLU B N 1
ATOM 6552 C CA . GLU B 1 242 ? 22.328 29.781 31.328 1 92.81 242 GLU B CA 1
ATOM 6553 C C . GLU B 1 242 ? 21.453 28.891 30.453 1 92.81 242 GLU B C 1
ATOM 6555 O O . GLU B 1 242 ? 20.906 27.891 30.922 1 92.81 242 GLU B O 1
ATOM 6560 N N . PRO B 1 243 ? 21.344 29.297 29.219 1 95 243 PRO B N 1
ATOM 6561 C CA . PRO B 1 243 ? 20.5 28.5 28.344 1 95 243 PRO B CA 1
ATOM 6562 C C . PRO B 1 243 ? 21.078 27.125 28.031 1 95 243 PRO B C 1
ATOM 6564 O O . PRO B 1 243 ? 22.312 26.984 27.953 1 95 243 PRO B O 1
ATOM 6567 N N . GLN B 1 244 ? 20.297 26.125 27.922 1 96.88 244 GLN B N 1
ATOM 6568 C CA . GLN B 1 244 ? 20.688 24.766 27.516 1 96.88 244 GLN B CA 1
ATOM 6569 C C . GLN B 1 244 ? 20.516 24.562 26.016 1 96.88 244 GLN B C 1
ATOM 6571 O O . GLN B 1 244 ? 21.188 23.719 25.422 1 96.88 244 GLN B O 1
ATOM 6576 N N . LEU B 1 245 ? 19.562 25.25 25.422 1 97.56 245 LEU B N 1
ATOM 6577 C CA . LEU B 1 245 ? 19.344 25.234 23.984 1 97.56 245 LEU B CA 1
ATOM 6578 C C . LEU B 1 245 ? 19.344 26.656 23.406 1 97.56 245 LEU B C 1
ATOM 6580 O O . LEU B 1 245 ? 18.562 27.5 23.828 1 97.56 245 LEU B O 1
ATOM 6584 N N . THR B 1 246 ? 20.234 26.922 22.562 1 96.38 246 THR B N 1
ATOM 6585 C CA . THR B 1 246 ? 20.312 28.188 21.844 1 96.38 246 THR B CA 1
ATOM 6586 C C . THR B 1 246 ? 19.859 28.016 20.391 1 96.38 246 THR B C 1
ATOM 6588 O O . THR B 1 246 ? 20.406 27.172 19.656 1 96.38 246 THR B O 1
ATOM 6591 N N . LEU B 1 247 ? 18.844 28.719 20 1 96.5 247 LEU B N 1
ATOM 6592 C CA . LEU B 1 247 ? 18.375 28.703 18.609 1 96.5 247 LEU B CA 1
ATOM 6593 C C . LEU B 1 247 ? 18.75 29.984 17.891 1 96.5 247 LEU B C 1
ATOM 6595 O O . LEU B 1 247 ? 18.594 31.078 18.438 1 96.5 247 LEU B O 1
ATOM 6599 N N . VAL B 1 248 ? 19.344 29.844 16.719 1 93.5 248 VAL B N 1
ATOM 6600 C CA . VAL B 1 248 ? 19.703 31 15.906 1 93.5 248 VAL B CA 1
ATOM 6601 C C . VAL B 1 248 ? 19.016 30.891 14.539 1 93.5 248 VAL B C 1
ATOM 6603 O O . VAL B 1 248 ? 19.375 30.047 13.727 1 93.5 248 VAL B O 1
ATOM 6606 N N . PHE B 1 249 ? 18.062 31.766 14.289 1 91.12 249 PHE B N 1
ATOM 6607 C CA . PHE B 1 249 ? 17.406 31.781 12.984 1 91.12 249 PHE B CA 1
ATOM 6608 C C . PHE B 1 249 ? 18.312 32.406 11.938 1 91.12 249 PHE B C 1
ATOM 6610 O O . PHE B 1 249 ? 18.906 33.469 12.18 1 91.12 249 PHE B O 1
ATOM 6617 N N . VAL B 1 250 ? 18.453 31.719 10.859 1 84.81 250 VAL B N 1
ATOM 6618 C CA . VAL B 1 250 ? 19.188 32.25 9.719 1 84.81 250 VAL B CA 1
ATOM 6619 C C . VAL B 1 250 ? 18.359 32.094 8.445 1 84.81 250 VAL B C 1
ATOM 6621 O O . VAL B 1 250 ? 17.453 31.281 8.383 1 84.81 250 VAL B O 1
ATOM 6624 N N . PRO B 1 251 ? 18.578 32.906 7.43 1 78.25 251 PRO B N 1
ATOM 6625 C CA . PRO B 1 251 ? 17.797 32.812 6.188 1 78.25 251 PRO B CA 1
ATOM 6626 C C . PRO B 1 251 ? 18.109 31.562 5.379 1 78.25 251 PRO B C 1
ATOM 6628 O O . PRO B 1 251 ? 17.281 31.109 4.594 1 78.25 251 PRO B O 1
ATOM 6631 N N . GLU B 1 252 ? 19.312 30.984 5.609 1 75.12 252 GLU B N 1
ATOM 6632 C CA . GLU B 1 252 ? 19.719 29.812 4.852 1 75.12 252 GLU B CA 1
ATOM 6633 C C . GLU B 1 252 ? 18.953 28.562 5.32 1 75.12 252 GLU B C 1
ATOM 6635 O O . GLU B 1 252 ? 18.75 28.375 6.52 1 75.12 252 GLU B O 1
ATOM 6640 N N . ALA B 1 253 ? 18.578 27.859 4.32 1 76.06 253 ALA B N 1
ATOM 6641 C CA . ALA B 1 253 ? 17.859 26.625 4.648 1 76.06 253 ALA B CA 1
ATOM 6642 C C . ALA B 1 253 ? 18.797 25.578 5.246 1 76.06 253 ALA B C 1
ATOM 6644 O O . ALA B 1 253 ? 19.969 25.484 4.836 1 76.06 253 ALA B O 1
ATOM 6645 N N . GLY B 1 254 ? 18.328 24.891 6.309 1 77.25 254 GLY B N 1
ATOM 6646 C CA . GLY B 1 254 ? 19.109 23.828 6.914 1 77.25 254 GLY B CA 1
ATOM 6647 C C . GLY B 1 254 ? 19.141 23.891 8.43 1 77.25 254 GLY B C 1
ATOM 6648 O O . GLY B 1 254 ? 18.5 24.766 9.023 1 77.25 254 GLY B O 1
ATOM 6649 N N . ILE B 1 255 ? 19.719 22.984 9.016 1 89.19 255 ILE B N 1
ATOM 6650 C CA . ILE B 1 255 ? 19.938 22.922 10.461 1 89.19 255 ILE B CA 1
ATOM 6651 C C . ILE B 1 255 ? 21.391 22.516 10.75 1 89.19 255 ILE B C 1
ATOM 6653 O O . ILE B 1 255 ? 21.906 21.594 10.141 1 89.19 255 ILE B O 1
ATOM 6657 N N . LYS B 1 256 ? 22.078 23.25 11.453 1 89.69 256 LYS B N 1
ATOM 6658 C CA . LYS B 1 256 ? 23.391 22.891 11.953 1 89.69 256 LYS B CA 1
ATOM 6659 C C . LYS B 1 256 ? 23.406 22.859 13.477 1 89.69 256 LYS B C 1
ATOM 6661 O O . LYS B 1 256 ? 22.984 23.828 14.133 1 89.69 256 LYS B O 1
ATOM 6666 N N . ALA B 1 257 ? 23.812 21.766 13.992 1 93.69 257 ALA B N 1
ATOM 6667 C CA . ALA B 1 257 ? 23.938 21.609 15.438 1 93.69 257 ALA B CA 1
ATOM 6668 C C . ALA B 1 257 ? 25.391 21.781 15.891 1 93.69 257 ALA B C 1
ATOM 6670 O O . ALA B 1 257 ? 26.312 21.312 15.219 1 93.69 257 ALA B O 1
ATOM 6671 N N . SER B 1 258 ? 25.578 22.531 16.875 1 93.31 258 SER B N 1
ATOM 6672 C CA . SER B 1 258 ? 26.906 22.719 17.438 1 93.31 258 SER B CA 1
ATOM 6673 C C . SER B 1 258 ? 26.859 22.75 18.969 1 93.31 258 SER B C 1
ATOM 6675 O O . SER B 1 258 ? 25.891 23.266 19.547 1 93.31 258 SER B O 1
ATOM 6677 N N . PHE B 1 259 ? 27.891 22.266 19.609 1 93.69 259 PHE B N 1
ATOM 6678 C CA . PHE B 1 259 ? 27.969 22.281 21.062 1 93.69 259 PHE B CA 1
ATOM 6679 C C . PHE B 1 259 ? 28.844 23.422 21.547 1 93.69 259 PHE B C 1
ATOM 6681 O O . PHE B 1 259 ? 28.969 23.641 22.766 1 93.69 259 PHE B O 1
ATOM 6688 N N . ASP B 1 260 ? 29.328 24.188 20.625 1 88.62 260 ASP B N 1
ATOM 6689 C CA . ASP B 1 260 ? 30.109 25.375 20.969 1 88.62 260 ASP B CA 1
ATOM 6690 C C . ASP B 1 260 ? 29.203 26.562 21.281 1 88.62 260 ASP B C 1
ATOM 6692 O O . ASP B 1 260 ? 28.141 26.719 20.688 1 88.62 260 ASP B O 1
ATOM 6696 N N . PRO B 1 261 ? 29.672 27.375 22.234 1 84.94 261 PRO B N 1
ATOM 6697 C CA . PRO B 1 261 ? 28.875 28.562 22.547 1 84.94 261 PRO B CA 1
ATOM 6698 C C . PRO B 1 261 ? 28.734 29.5 21.344 1 84.94 261 PRO B C 1
ATOM 6700 O O . PRO B 1 261 ? 29.688 29.672 20.578 1 84.94 261 PRO B O 1
ATOM 6703 N N . TRP B 1 262 ? 27.578 29.922 21.094 1 86.31 262 TRP B N 1
ATOM 6704 C CA . TRP B 1 262 ? 27.328 30.844 19.984 1 86.31 262 TRP B CA 1
ATOM 6705 C C . TRP B 1 262 ? 27.484 32.281 20.453 1 86.31 262 TRP B C 1
ATOM 6707 O O . TRP B 1 262 ? 26.953 32.656 21.5 1 86.31 262 TRP B O 1
ATOM 6717 N N . LYS B 1 263 ? 28.344 33.188 19.812 1 77.69 263 LYS B N 1
ATOM 6718 C CA . LYS B 1 263 ? 28.531 34.594 20.141 1 77.69 263 LYS B CA 1
ATOM 6719 C C . LYS B 1 263 ? 27.906 35.5 19.078 1 77.69 263 LYS B C 1
ATOM 6721 O O . LYS B 1 263 ? 28.203 35.344 17.891 1 77.69 263 LYS B O 1
ATOM 6726 N N . PRO B 1 264 ? 26.812 36.312 19.562 1 71.44 264 PRO B N 1
ATOM 6727 C CA . PRO B 1 264 ? 26.203 37.219 18.609 1 71.44 264 PRO B CA 1
ATOM 6728 C C . PRO B 1 264 ? 27.203 38.219 18 1 71.44 264 PRO B C 1
ATOM 6730 O O . PRO B 1 264 ? 28.141 38.625 18.688 1 71.44 264 PRO B O 1
ATOM 6733 N N . SER B 1 265 ? 27.469 38.219 16.75 1 58 265 SER B N 1
ATOM 6734 C CA . SER B 1 265 ? 28.422 39.156 16.203 1 58 265 SER B CA 1
ATOM 6735 C C . SER B 1 265 ? 27.938 40.594 16.344 1 58 265 SER B C 1
ATOM 6737 O O . SER B 1 265 ? 28.719 41.562 16.25 1 58 265 SER B O 1
ATOM 6739 N N . GLY B 1 266 ? 26.5 41.062 16.422 1 51.03 266 GLY B N 1
ATOM 6740 C CA . GLY B 1 266 ? 26.109 42.469 16.375 1 51.03 266 GLY B CA 1
ATOM 6741 C C . GLY B 1 266 ? 24.922 42.781 17.266 1 51.03 266 GLY B C 1
ATOM 6742 O O . GLY B 1 266 ? 24.359 41.906 17.906 1 51.03 266 GLY B O 1
ATOM 6743 N N . PRO B 1 267 ? 24.578 44.25 17.438 1 43.44 267 PRO B N 1
ATOM 6744 C CA . PRO B 1 267 ? 23.547 44.812 18.312 1 43.44 267 PRO B CA 1
ATOM 6745 C C . PRO B 1 267 ? 22.156 44.219 18.031 1 43.44 267 PRO B C 1
ATOM 6747 O O . PRO B 1 267 ? 21.859 43.844 16.906 1 43.44 267 PRO B O 1
ATOM 6750 N N . ALA B 1 268 ? 21.328 44.031 19.125 1 43.06 268 ALA B N 1
ATOM 6751 C CA . ALA B 1 268 ? 19.984 43.469 19.234 1 43.06 268 ALA B CA 1
ATOM 6752 C C . ALA B 1 268 ? 18.984 44.25 18.391 1 43.06 268 ALA B C 1
ATOM 6754 O O . ALA B 1 268 ? 18.922 45.5 18.5 1 43.06 268 ALA B O 1
ATOM 6755 N N . VAL B 1 269 ? 18.516 43.875 17.297 1 37.81 269 VAL B N 1
ATOM 6756 C CA . VAL B 1 269 ? 17.531 44.625 16.531 1 37.81 269 VAL B CA 1
ATOM 6757 C C . VAL B 1 269 ? 16.156 44.5 17.219 1 37.81 269 VAL B C 1
ATOM 6759 O O . VAL B 1 269 ? 15.922 43.562 17.984 1 37.81 269 VAL B O 1
ATOM 6762 N N . GLU B 1 270 ? 15.109 45.438 16.719 1 36.5 270 GLU B N 1
ATOM 6763 C CA . GLU B 1 270 ? 13.773 45.875 17.094 1 36.5 270 GLU B CA 1
ATOM 6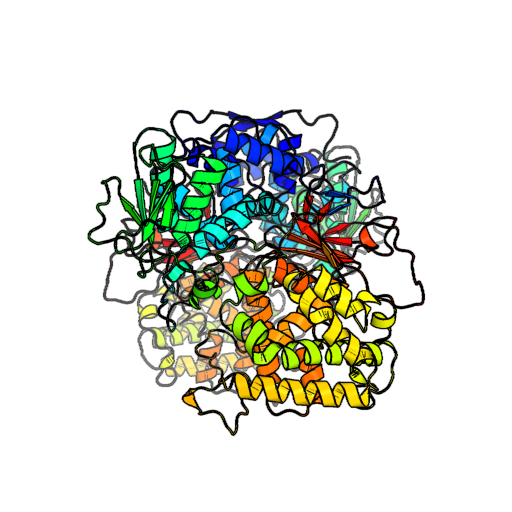764 C C . GLU B 1 270 ? 12.781 44.719 17.062 1 36.5 270 GLU B C 1
ATOM 6766 O O . GLU B 1 270 ? 12.961 43.781 16.297 1 36.5 270 GLU B O 1
ATOM 6771 N N . GLU B 1 271 ? 11.844 44.719 17.969 1 38.66 271 GLU B N 1
ATOM 6772 C CA . GLU B 1 271 ? 10.68 43.875 18.25 1 38.66 271 GLU B CA 1
ATOM 6773 C C . GLU B 1 271 ? 9.836 43.688 17 1 38.66 271 GLU B C 1
ATOM 6775 O O . GLU B 1 271 ? 9.43 44.656 16.344 1 38.66 271 GLU B O 1
ATOM 6780 N N . LEU B 1 272 ? 9.906 42.625 16.312 1 40.78 272 LEU B N 1
ATOM 6781 C CA . LEU B 1 272 ? 9.07 42.375 15.141 1 40.78 272 LEU B CA 1
ATOM 6782 C C . LEU B 1 272 ? 7.598 42.281 15.531 1 40.78 272 LEU B C 1
ATOM 6784 O O . LEU B 1 272 ? 7.254 41.656 16.516 1 40.78 272 LEU B O 1
ATOM 6788 N N . SER B 1 273 ? 6.766 43.25 15.125 1 42.03 273 SER B N 1
ATOM 6789 C CA . SER B 1 273 ? 5.32 43.188 15.312 1 42.03 273 SER B CA 1
ATOM 6790 C C . SER B 1 273 ? 4.73 41.938 14.648 1 42.03 273 SER B C 1
ATOM 6792 O O . SER B 1 273 ? 5.371 41.312 13.797 1 42.03 273 SER B O 1
ATOM 6794 N N . LEU B 1 274 ? 3.648 41.438 15.227 1 40.47 274 LEU B N 1
ATOM 6795 C CA . LEU B 1 274 ? 2.889 40.281 14.742 1 40.47 274 LEU B CA 1
ATOM 6796 C C . LEU B 1 274 ? 2.684 40.375 13.234 1 40.47 274 LEU B C 1
ATOM 6798 O O . LEU B 1 274 ? 2.701 39.344 12.547 1 40.47 274 LEU B O 1
ATOM 6802 N N . ILE B 1 275 ? 2.311 41.688 12.773 1 37.38 275 ILE B N 1
ATOM 6803 C CA . ILE B 1 275 ? 2.008 41.906 11.367 1 37.38 275 ILE B CA 1
ATOM 6804 C C . ILE B 1 275 ? 3.225 41.562 10.516 1 37.38 275 ILE B C 1
ATOM 6806 O O . ILE B 1 275 ? 3.08 41.094 9.383 1 37.38 275 ILE B O 1
ATOM 6810 N N . ASP B 1 276 ? 4.305 41.875 11.039 1 42.94 276 ASP B N 1
ATOM 6811 C CA . ASP B 1 276 ? 5.527 41.719 10.258 1 42.94 276 ASP B CA 1
ATOM 6812 C C . ASP B 1 276 ? 5.961 40.25 10.227 1 42.94 276 ASP B C 1
ATOM 6814 O O . ASP B 1 276 ? 6.906 39.906 9.516 1 42.94 276 ASP B O 1
ATOM 6818 N N . ARG B 1 277 ? 5.383 39.531 10.977 1 46.12 277 ARG B N 1
ATOM 6819 C CA . ARG B 1 277 ? 5.695 38.125 11.148 1 46.12 277 ARG B CA 1
ATOM 6820 C C . ARG B 1 277 ? 5.012 37.281 10.086 1 46.12 277 ARG B C 1
ATOM 6822 O O . ARG B 1 277 ? 4.117 36.469 10.391 1 46.12 277 ARG B O 1
ATOM 6829 N N . THR B 1 278 ? 4.75 37.875 8.875 1 45.5 278 THR B N 1
ATOM 6830 C CA . THR B 1 278 ? 4.113 37.094 7.832 1 45.5 278 THR B CA 1
ATOM 6831 C C . THR B 1 278 ? 5.008 35.906 7.422 1 45.5 278 THR B C 1
ATOM 6833 O O . THR B 1 278 ? 6.23 36.062 7.371 1 45.5 278 THR B O 1
ATOM 6836 N N . TYR B 1 279 ? 4.309 34.781 7.438 1 49.44 279 TYR B N 1
ATOM 6837 C CA . TYR B 1 279 ? 5 33.562 7.043 1 49.44 279 TYR B CA 1
ATOM 6838 C C . TYR B 1 279 ? 5.711 33.75 5.703 1 49.44 279 TYR B C 1
ATOM 6840 O O . TYR B 1 279 ? 5.223 34.469 4.832 1 49.44 279 TYR B O 1
ATOM 6848 N N . SER B 1 280 ? 6.98 33.5 5.672 1 51.31 280 SER B N 1
ATOM 6849 C CA . SER B 1 280 ? 7.594 33.438 4.352 1 51.31 280 SER B CA 1
ATOM 6850 C C . SER B 1 280 ? 6.789 32.562 3.408 1 51.31 280 SER B C 1
ATOM 6852 O O . SER B 1 280 ? 6.129 31.609 3.848 1 51.31 280 SER B O 1
ATOM 6854 N N . ALA B 1 281 ? 6.504 33 2.178 1 51.22 281 ALA B N 1
ATOM 6855 C CA . ALA B 1 281 ? 5.715 32.281 1.17 1 51.22 281 ALA B CA 1
ATOM 6856 C C . ALA B 1 281 ? 6.113 30.812 1.094 1 51.22 281 ALA B C 1
ATOM 6858 O O . ALA B 1 281 ? 5.273 29.953 0.821 1 51.22 281 ALA B O 1
ATOM 6859 N N . THR B 1 282 ? 7.383 30.641 1.443 1 52.34 282 THR B N 1
ATOM 6860 C CA . THR B 1 282 ? 7.895 29.297 1.259 1 52.34 282 THR B CA 1
ATOM 6861 C C . THR B 1 282 ? 7.387 28.359 2.359 1 52.34 282 THR B C 1
ATOM 6863 O O . THR B 1 282 ? 7.23 27.156 2.143 1 52.34 282 THR B O 1
ATOM 6866 N N . LEU B 1 283 ? 7.211 28.984 3.5 1 55.41 283 LEU B N 1
ATOM 6867 C CA . LEU B 1 283 ? 6.75 28.156 4.617 1 55.41 283 LEU B CA 1
ATOM 6868 C C . LEU B 1 283 ? 5.359 27.594 4.34 1 55.41 283 LEU B C 1
ATOM 6870 O O . LEU B 1 283 ? 5 26.531 4.848 1 55.41 283 LEU B O 1
ATOM 6874 N N . HIS B 1 284 ? 4.742 28.375 3.547 1 53.41 284 HIS B N 1
ATOM 6875 C CA . HIS B 1 284 ? 3.357 27.984 3.312 1 53.41 284 HIS B CA 1
ATOM 6876 C C . HIS B 1 284 ? 3.275 26.703 2.492 1 53.41 284 HIS B C 1
ATOM 6878 O O . HIS B 1 284 ? 2.322 25.938 2.629 1 53.41 284 HIS B O 1
ATOM 6884 N N . THR B 1 285 ? 4.391 26.562 1.76 1 54.38 285 THR B N 1
ATOM 6885 C CA . THR B 1 285 ? 4.277 25.422 0.867 1 54.38 285 THR B CA 1
ATOM 6886 C C . THR B 1 285 ? 4.812 24.156 1.535 1 54.38 285 THR B C 1
ATOM 6888 O O . THR B 1 285 ? 4.605 23.047 1.038 1 54.38 285 THR B O 1
ATOM 6891 N N . THR B 1 286 ? 5.395 24.5 2.674 1 60.44 286 THR B N 1
ATOM 6892 C CA . THR B 1 286 ? 5.984 23.328 3.299 1 60.44 286 THR B CA 1
ATOM 6893 C C . THR B 1 286 ? 4.98 22.641 4.23 1 60.44 286 THR B C 1
ATOM 6895 O O . THR B 1 286 ? 4.238 23.312 4.945 1 60.44 286 THR B O 1
ATOM 6898 N N . ARG B 1 287 ? 4.84 21.453 4.094 1 68.69 287 ARG B N 1
ATOM 6899 C CA . ARG B 1 287 ? 3.924 20.672 4.926 1 68.69 287 ARG B CA 1
ATOM 6900 C C . ARG B 1 287 ? 4.484 20.5 6.332 1 68.69 287 ARG B C 1
ATOM 6902 O O . ARG B 1 287 ? 4.633 19.375 6.809 1 68.69 287 ARG B O 1
ATOM 6909 N N . PHE B 1 288 ? 5.148 21.516 6.789 1 85.44 288 PHE B N 1
ATOM 6910 C CA . PHE B 1 288 ? 5.609 21.609 8.172 1 85.44 288 PHE B CA 1
ATOM 6911 C C . PHE B 1 288 ? 4.906 22.75 8.898 1 85.44 288 PHE B C 1
ATOM 6913 O O . PHE B 1 288 ? 4.758 23.844 8.359 1 85.44 288 PHE B O 1
ATOM 6920 N N . GLY B 1 289 ? 4.379 22.422 10.07 1 88.38 289 GLY B N 1
ATOM 6921 C CA . GLY B 1 289 ? 3.752 23.469 10.852 1 88.38 289 GLY B CA 1
ATOM 6922 C C . GLY B 1 289 ? 2.98 22.953 12.047 1 88.38 289 GLY B C 1
ATOM 6923 O O . GLY B 1 289 ? 3.016 21.75 12.336 1 88.38 289 GLY B O 1
ATOM 6924 N N . GLY B 1 290 ? 2.475 23.891 12.75 1 93.56 290 GLY B N 1
ATOM 6925 C CA . GLY B 1 290 ? 1.646 23.578 13.906 1 93.56 290 GLY B CA 1
ATOM 6926 C C . GLY B 1 290 ? 0.187 23.938 13.711 1 93.56 290 GLY B C 1
ATOM 6927 O O . GLY B 1 290 ? -0.355 23.781 12.609 1 93.56 290 GLY B O 1
ATOM 6928 N N . ARG B 1 291 ? -0.448 24.188 14.742 1 96.38 291 ARG B N 1
ATOM 6929 C CA . ARG B 1 291 ? -1.857 24.562 14.727 1 96.38 291 ARG B CA 1
ATOM 6930 C C . ARG B 1 291 ? -2.033 26.047 15.055 1 96.38 291 ARG B C 1
ATOM 6932 O O . ARG B 1 291 ? -1.154 26.656 15.664 1 96.38 291 ARG B O 1
ATOM 6939 N N . VAL B 1 292 ? -3.117 26.578 14.594 1 96.38 292 VAL B N 1
ATOM 6940 C CA . VAL B 1 292 ? -3.391 28 14.797 1 96.38 292 VAL B CA 1
ATOM 6941 C C . VAL B 1 292 ? -4.734 28.156 15.508 1 96.38 292 VAL B C 1
ATOM 6943 O O . VAL B 1 292 ? -5.742 27.594 15.086 1 96.38 292 VAL B O 1
ATOM 6946 N N . ALA B 1 293 ? -4.688 28.984 16.562 1 96.75 293 ALA B N 1
ATOM 6947 C CA . ALA B 1 293 ? -5.91 29.234 17.312 1 96.75 293 ALA B CA 1
ATOM 6948 C C . ALA B 1 293 ? -6.93 30 16.469 1 96.75 293 ALA B C 1
ATOM 6950 O O . ALA B 1 293 ? -6.562 30.875 15.68 1 96.75 293 ALA B O 1
ATOM 6951 N N . TRP B 1 294 ? -8.188 29.734 16.672 1 96.19 294 TRP B N 1
ATOM 6952 C CA . TRP B 1 294 ? -9.273 30.344 15.906 1 96.19 294 TRP B CA 1
ATOM 6953 C C . TRP B 1 294 ? -9.281 31.859 16.094 1 96.19 294 TRP B C 1
ATOM 6955 O O . TRP B 1 294 ? -9.578 32.594 15.164 1 96.19 294 TRP B O 1
ATOM 6965 N N . GLN B 1 295 ? -8.891 32.344 17.188 1 94.12 295 GLN B N 1
ATOM 6966 C CA . GLN B 1 295 ? -9 33.75 17.578 1 94.12 295 GLN B CA 1
ATOM 6967 C C . GLN B 1 295 ? -8.039 34.625 16.766 1 94.12 295 GLN B C 1
ATOM 6969 O O . GLN B 1 295 ? -8.25 35.844 16.625 1 94.12 295 GLN B O 1
ATOM 6974 N N . SER B 1 296 ? -7.039 34.031 16.281 1 93.31 296 SER B N 1
ATOM 6975 C CA . SER B 1 296 ? -6.035 34.781 15.531 1 93.31 296 SER B CA 1
ATOM 6976 C C . SER B 1 296 ? -5.645 34.062 14.25 1 93.31 296 SER B C 1
ATOM 6978 O O . SER B 1 296 ? -4.488 34.125 13.82 1 93.31 296 SER B O 1
ATOM 6980 N N . LEU B 1 297 ? -6.574 33.375 13.711 1 96.06 297 LEU B N 1
ATOM 6981 C CA . LEU B 1 297 ? -6.273 32.531 12.562 1 96.06 297 LEU B CA 1
ATOM 6982 C C . LEU B 1 297 ? -5.871 33.344 11.352 1 96.06 297 LEU B C 1
ATOM 6984 O O . LEU B 1 297 ? -4.824 33.125 10.75 1 96.06 297 LEU B O 1
ATOM 6988 N N . LEU B 1 298 ? -6.668 34.406 10.953 1 95.44 298 LEU B N 1
ATOM 6989 C CA . LEU B 1 298 ? -6.477 35.125 9.719 1 95.44 298 LEU B CA 1
ATOM 6990 C C . LEU B 1 298 ? -5.227 36 9.797 1 95.44 298 LEU B C 1
ATOM 6992 O O . LEU B 1 298 ? -4.387 36 8.898 1 95.44 298 LEU B O 1
ATOM 6996 N N . PRO B 1 299 ? -5.078 36.781 10.891 1 92.44 299 PRO B N 1
ATOM 6997 C CA . PRO B 1 299 ? -3.861 37.594 10.969 1 92.44 299 PRO B CA 1
ATOM 6998 C C . PRO B 1 299 ? -2.594 36.75 11.047 1 92.44 299 PRO B C 1
ATOM 7000 O O . PRO B 1 299 ? -1.55 37.156 10.516 1 92.44 299 PRO B O 1
ATOM 7003 N N . ARG B 1 300 ? -2.645 35.594 11.664 1 89.38 300 ARG B N 1
ATOM 7004 C CA . ARG B 1 300 ? -1.462 34.75 11.836 1 89.38 300 ARG B CA 1
ATOM 7005 C C . ARG B 1 300 ? -1.08 34.062 10.531 1 89.38 300 ARG B C 1
ATOM 7007 O O . ARG B 1 300 ? 0.104 33.906 10.227 1 89.38 300 ARG B O 1
ATOM 7014 N N . VAL B 1 301 ? -2.059 33.625 9.797 1 90.62 301 VAL B N 1
ATOM 7015 C CA . VAL B 1 301 ? -1.776 32.844 8.586 1 90.62 301 VAL B CA 1
ATOM 7016 C C . VAL B 1 301 ? -1.521 33.812 7.418 1 90.62 301 VAL B C 1
ATOM 7018 O O . VAL B 1 301 ? -0.607 33.562 6.617 1 90.62 301 VAL B O 1
ATOM 7021 N N . PHE B 1 302 ? -2.318 34.906 7.316 1 91.38 302 PHE B N 1
ATOM 7022 C CA . PHE B 1 302 ? -2.285 35.719 6.094 1 91.38 302 PHE B CA 1
ATOM 7023 C C . PHE B 1 302 ? -1.613 37.062 6.34 1 91.38 302 PHE B C 1
ATOM 7025 O O . PHE B 1 302 ? -1.39 37.844 5.402 1 91.38 302 PHE B O 1
ATOM 7032 N N . GLY B 1 303 ? -1.295 37.469 7.551 1 88.25 303 GLY B N 1
ATOM 7033 C CA . GLY B 1 303 ? -0.451 38.594 7.934 1 88.25 303 GLY B CA 1
ATOM 7034 C C . GLY B 1 303 ? -0.863 39.906 7.285 1 88.25 303 GLY B C 1
ATOM 7035 O O . GLY B 1 303 ? -1.999 40.375 7.449 1 88.25 303 GLY B O 1
ATOM 7036 N N . LYS B 1 304 ? 0.002 40.375 6.363 1 86.44 304 LYS B N 1
ATOM 7037 C CA . LYS B 1 304 ? -0.155 41.688 5.738 1 86.44 304 LYS B CA 1
ATOM 7038 C C . LYS B 1 304 ? -1.391 41.75 4.844 1 86.44 304 LYS B C 1
ATOM 7040 O O . LYS B 1 304 ? -2.084 42.75 4.773 1 86.44 304 LYS B O 1
ATOM 7045 N N . SER B 1 305 ? -1.567 40.719 4.18 1 91.69 305 SER B N 1
ATOM 7046 C CA . SER B 1 305 ? -2.713 40.688 3.279 1 91.69 305 SER B CA 1
ATOM 7047 C C . SER B 1 305 ? -4.023 40.844 4.043 1 91.69 305 SER B C 1
ATOM 7049 O O . SER B 1 305 ? -4.918 41.562 3.596 1 91.69 305 SER B O 1
ATOM 7051 N N . PHE B 1 306 ? -4.113 40.219 5.156 1 94.12 306 PHE B N 1
ATOM 7052 C CA . PHE B 1 306 ? -5.324 40.375 5.953 1 94.12 306 PHE B CA 1
ATOM 7053 C C . PHE B 1 306 ? -5.422 41.781 6.531 1 94.12 306 PHE B C 1
ATOM 7055 O O . PHE B 1 306 ? -6.512 42.344 6.629 1 94.12 306 PHE B O 1
ATOM 7062 N N . HIS B 1 307 ? -4.32 42.281 6.84 1 92.62 307 HIS B N 1
ATOM 7063 C CA . HIS B 1 307 ? -4.297 43.625 7.359 1 92.62 307 HIS B CA 1
ATOM 7064 C C . HIS B 1 307 ? -4.863 44.625 6.344 1 92.62 307 HIS B C 1
ATOM 7066 O O . HIS B 1 307 ? -5.602 45.531 6.707 1 92.62 307 HIS B O 1
ATOM 7072 N N . HIS B 1 308 ? -4.551 44.438 5.109 1 93.56 308 HIS B N 1
ATOM 7073 C CA . HIS B 1 308 ? -5.074 45.281 4.043 1 93.56 308 HIS B CA 1
ATOM 7074 C C . HIS B 1 308 ? -6.594 45.219 3.967 1 93.56 308 HIS B C 1
ATOM 7076 O O . HIS B 1 308 ? -7.27 46.219 3.73 1 93.56 308 HIS B O 1
ATOM 7082 N N . LEU B 1 309 ? -7.117 44.031 4.129 1 95.62 309 LEU B N 1
ATOM 7083 C CA . LEU B 1 309 ? -8.562 43.844 4.09 1 95.62 309 LEU B CA 1
ATOM 7084 C C . LEU B 1 309 ? -9.227 44.406 5.34 1 95.62 309 LEU B C 1
ATOM 7086 O O . LEU B 1 309 ? -10.289 45 5.262 1 95.62 309 LEU B O 1
ATOM 7090 N N . ASP B 1 310 ? -8.602 44.188 6.434 1 94.19 310 ASP B N 1
ATOM 7091 C CA . ASP B 1 310 ? -9.148 44.531 7.746 1 94.19 310 ASP B CA 1
ATOM 7092 C C . ASP B 1 310 ? -9.156 46.031 7.957 1 94.19 310 ASP B C 1
ATOM 7094 O O . ASP B 1 310 ? -10.023 46.562 8.656 1 94.19 310 ASP B O 1
ATOM 7098 N N . HIS B 1 311 ? -8.258 46.781 7.355 1 93.38 311 HIS B N 1
ATOM 7099 C CA . HIS B 1 311 ? -8.141 48.219 7.598 1 93.38 311 HIS B CA 1
ATOM 7100 C C . HIS B 1 311 ? -8.438 49.031 6.332 1 93.38 311 HIS B C 1
ATOM 7102 O O . HIS B 1 311 ? -9.484 49.656 6.234 1 93.38 311 HIS B O 1
ATOM 7108 N N . ASP B 1 312 ? -7.723 48.812 5.262 1 92.69 312 ASP B N 1
ATOM 7109 C CA . ASP B 1 312 ? -7.793 49.625 4.062 1 92.69 312 ASP B CA 1
ATOM 7110 C C . ASP B 1 312 ? -9.078 49.375 3.277 1 92.69 312 ASP B C 1
ATOM 7112 O O . ASP B 1 312 ? -9.617 50.25 2.627 1 92.69 312 ASP B O 1
ATOM 7116 N N . ASN B 1 313 ? -9.484 48.219 3.283 1 96 313 ASN B N 1
ATOM 7117 C CA . ASN B 1 313 ? -10.641 47.812 2.482 1 96 313 ASN B CA 1
ATOM 7118 C C . ASN B 1 313 ? -11.734 47.188 3.346 1 96 313 ASN B C 1
ATOM 7120 O O . ASN B 1 313 ? -12.445 46.312 2.904 1 96 313 ASN B O 1
ATOM 7124 N N . SER B 1 314 ? -11.82 47.656 4.57 1 96.06 314 SER B N 1
ATOM 7125 C CA . SER B 1 314 ? -12.695 47.062 5.586 1 96.06 314 SER B CA 1
ATOM 7126 C C . SER B 1 314 ? -14.156 47.094 5.145 1 96.06 314 SER B C 1
ATOM 7128 O O . SER B 1 314 ? -14.898 46.156 5.355 1 96.06 314 SER B O 1
ATOM 7130 N N . LYS B 1 315 ? -14.586 48.188 4.5 1 96.44 315 LYS B N 1
ATOM 7131 C CA . LYS B 1 315 ? -15.977 48.344 4.07 1 96.44 315 LYS B CA 1
ATOM 7132 C C . LYS B 1 315 ? -16.328 47.344 2.988 1 96.44 315 LYS B C 1
ATOM 7134 O O . LYS B 1 315 ? -17.344 46.656 3.086 1 96.44 315 LYS B O 1
ATOM 7139 N N . ALA B 1 316 ? -15.477 47.25 2.01 1 97.38 316 ALA B N 1
ATOM 7140 C CA . ALA B 1 316 ? -15.711 46.312 0.917 1 97.38 316 ALA B CA 1
ATOM 7141 C C . ALA B 1 316 ? -15.664 44.875 1.417 1 97.38 316 ALA B C 1
ATOM 7143 O O . ALA B 1 316 ? -16.453 44.031 0.973 1 97.38 316 ALA B O 1
ATOM 7144 N N . PHE B 1 317 ? -14.703 44.625 2.328 1 97.56 317 PHE B N 1
ATOM 7145 C CA . PHE B 1 317 ? -14.492 43.312 2.895 1 97.56 317 PHE B CA 1
ATOM 7146 C C . PHE B 1 317 ? -15.742 42.812 3.625 1 97.56 317 PHE B C 1
ATOM 7148 O O . PHE B 1 317 ? -16.281 41.781 3.301 1 97.56 317 PHE B O 1
ATOM 7155 N N . GLY B 1 318 ? -16.266 43.531 4.508 1 97.88 318 GLY B N 1
ATOM 7156 C CA . GLY B 1 318 ? -17.453 43.188 5.27 1 97.88 318 GLY B CA 1
ATOM 7157 C C . GLY B 1 318 ? -18.703 43.094 4.418 1 97.88 318 GLY B C 1
ATOM 7158 O O . GLY B 1 318 ? -19.5 42.156 4.578 1 97.88 318 GLY B O 1
ATOM 7159 N N . THR B 1 319 ? -18.891 44.062 3.521 1 98.06 319 THR B N 1
ATOM 7160 C CA . THR B 1 319 ? -20.094 44.125 2.686 1 98.06 319 THR B CA 1
ATOM 7161 C C . THR B 1 319 ? -20.125 42.938 1.726 1 98.06 319 THR B C 1
ATOM 7163 O O . THR B 1 319 ? -21.188 42.375 1.446 1 98.06 319 THR B O 1
ATOM 7166 N N . MET B 1 320 ? -18.969 42.594 1.241 1 97.81 320 MET B N 1
ATOM 7167 C CA . MET B 1 320 ? -18.891 41.469 0.329 1 97.81 320 MET B CA 1
ATOM 7168 C C . MET B 1 320 ? -19.328 40.188 1.026 1 97.81 320 MET B C 1
ATOM 7170 O O . MET B 1 320 ? -20.094 39.406 0.468 1 97.81 320 MET B O 1
ATOM 7174 N N . ILE B 1 321 ? -18.828 39.938 2.26 1 98.25 321 ILE B N 1
ATOM 7175 C CA . ILE B 1 321 ? -19.188 38.75 3.025 1 98.25 321 ILE B CA 1
ATOM 7176 C C . ILE B 1 321 ? -20.688 38.75 3.322 1 98.25 321 ILE B C 1
ATOM 7178 O O . ILE B 1 321 ? -21.359 37.75 3.18 1 98.25 321 ILE B O 1
ATOM 7182 N N . GLY B 1 322 ? -21.188 39.906 3.725 1 98.12 322 GLY B N 1
ATOM 7183 C CA . GLY B 1 322 ? -22.625 40.031 3.969 1 98.12 322 GLY B CA 1
ATOM 7184 C C . GLY B 1 322 ? -23.453 39.75 2.732 1 98.12 322 GLY B C 1
ATOM 7185 O O . GLY B 1 322 ? -24.5 39.094 2.809 1 98.12 322 GLY B O 1
ATOM 7186 N N . SER B 1 323 ? -23.062 40.312 1.617 1 97.44 323 SER B N 1
ATOM 7187 C CA . SER B 1 323 ? -23.766 40.094 0.355 1 97.44 323 SER B CA 1
ATOM 7188 C C . SER B 1 323 ? -23.766 38.625 -0.03 1 97.44 323 SER B C 1
ATOM 7190 O O . SER B 1 323 ? -24.766 38.125 -0.525 1 97.44 323 SER B O 1
ATOM 7192 N N . ALA B 1 324 ? -22.594 38.031 0.152 1 96.62 324 ALA B N 1
ATOM 7193 C CA . ALA B 1 324 ? -22.516 36.594 -0.116 1 96.62 324 ALA B CA 1
ATOM 7194 C C . ALA B 1 324 ? -23.5 35.812 0.753 1 96.62 324 ALA B C 1
ATOM 7196 O O . ALA B 1 324 ? -24.172 34.906 0.275 1 96.62 324 ALA B O 1
ATOM 7197 N N . ALA B 1 325 ? -23.547 36.125 2.047 1 97.62 325 ALA B N 1
ATOM 7198 C CA . ALA B 1 325 ? -24.484 35.469 2.963 1 97.62 325 ALA B CA 1
ATOM 7199 C C . ALA B 1 325 ? -25.922 35.594 2.469 1 97.62 325 ALA B C 1
ATOM 7201 O O . ALA B 1 325 ? -26.688 34.625 2.529 1 97.62 325 ALA B O 1
ATOM 7202 N N . ARG B 1 326 ? -26.266 36.75 2 1 96.19 326 ARG B N 1
ATOM 7203 C CA . ARG B 1 326 ? -27.594 37 1.465 1 96.19 326 ARG B CA 1
ATOM 7204 C C . ARG B 1 326 ? -27.828 36.188 0.195 1 96.19 326 ARG B C 1
ATOM 7206 O O . ARG B 1 326 ? -28.938 35.688 -0.023 1 96.19 326 ARG B O 1
ATOM 7213 N N . MET B 1 327 ? -26.859 36.125 -0.596 1 92.75 327 MET B N 1
ATOM 7214 C CA . MET B 1 327 ? -26.969 35.344 -1.82 1 92.75 327 MET B CA 1
ATOM 7215 C C . MET B 1 327 ? -27.203 33.875 -1.5 1 92.75 327 MET B C 1
ATOM 7217 O O . MET B 1 327 ? -28.062 33.219 -2.111 1 92.75 327 MET B O 1
ATOM 7221 N N . PHE B 1 328 ? -26.516 33.344 -0.533 1 94.25 328 PHE B N 1
ATOM 7222 C CA . PHE B 1 328 ? -26.672 31.938 -0.151 1 94.25 328 PHE B CA 1
ATOM 7223 C C . PHE B 1 328 ? -28.062 31.703 0.447 1 94.25 328 PHE B C 1
ATOM 7225 O O . PHE B 1 328 ? -28.625 30.609 0.303 1 94.25 328 PHE B O 1
ATOM 7232 N N . GLU B 1 329 ? -28.547 32.688 1.115 1 93.44 329 GLU B N 1
ATOM 7233 C CA . GLU B 1 329 ? -29.922 32.594 1.598 1 93.44 329 GLU B CA 1
ATOM 7234 C C . GLU B 1 329 ? -30.906 32.438 0.441 1 93.44 329 GLU B C 1
ATOM 7236 O O . GLU B 1 329 ? -31.812 31.609 0.515 1 93.44 329 GLU B O 1
ATOM 7241 N N . GLY B 1 330 ? -30.688 33.188 -0.551 1 90.62 330 GLY B N 1
ATOM 7242 C CA . GLY B 1 330 ? -31.5 33.031 -1.749 1 90.62 330 GLY B CA 1
ATOM 7243 C C . GLY B 1 330 ? -31.391 31.656 -2.371 1 90.62 330 GLY B C 1
ATOM 7244 O O . GLY B 1 330 ? -32.375 31.078 -2.795 1 90.62 330 GLY B O 1
ATOM 7245 N N . LEU B 1 331 ? -30.219 31.156 -2.459 1 89.56 331 LEU B N 1
ATOM 7246 C CA . LEU B 1 331 ? -29.969 29.844 -3.045 1 89.56 331 LEU B CA 1
ATOM 7247 C C . LEU B 1 331 ? -30.609 28.75 -2.201 1 89.56 331 LEU B C 1
ATOM 7249 O O . LEU B 1 331 ? -31.078 27.75 -2.74 1 89.56 331 LEU B O 1
ATOM 7253 N N . ALA B 1 332 ? -30.516 28.891 -0.919 1 89.5 332 ALA B N 1
ATOM 7254 C CA . ALA B 1 332 ? -31.094 27.906 -0.016 1 89.5 332 ALA B CA 1
ATOM 7255 C C . ALA B 1 332 ? -32.625 27.859 -0.165 1 89.5 332 ALA B C 1
ATOM 7257 O O . ALA B 1 332 ? -33.219 26.781 -0.067 1 89.5 332 ALA B O 1
ATOM 7258 N N . HIS B 1 333 ? -33.219 28.984 -0.488 1 88 333 HIS B N 1
ATOM 7259 C CA . HIS B 1 333 ? -34.688 29.078 -0.524 1 88 333 HIS B CA 1
ATOM 7260 C C . HIS B 1 333 ? -35.219 29.062 -1.959 1 88 333 HIS B C 1
ATOM 7262 O O . HIS B 1 333 ? -36.406 29.109 -2.188 1 88 333 HIS B O 1
ATOM 7268 N N . GLY B 1 334 ? -34.312 28.875 -2.867 1 80.56 334 GLY B N 1
ATOM 7269 C CA . GLY B 1 334 ? -34.719 28.828 -4.27 1 80.56 334 GLY B CA 1
ATOM 7270 C C . GLY B 1 334 ? -35.188 30.172 -4.785 1 80.56 334 GLY B C 1
ATOM 7271 O O . GLY B 1 334 ? -36.062 30.219 -5.656 1 80.56 334 GLY B O 1
ATOM 7272 N N . LYS B 1 335 ? -34.812 31.203 -4.211 1 73.69 335 LYS B N 1
ATOM 7273 C CA . LYS B 1 335 ? -35.281 32.531 -4.609 1 73.69 335 LYS B CA 1
ATOM 7274 C C . LYS B 1 335 ? -34.156 33.312 -5.285 1 73.69 335 LYS B C 1
ATOM 7276 O O . LYS B 1 335 ? -33 33.188 -4.926 1 73.69 335 LYS B O 1
ATOM 7281 N N . GLY B 1 336 ? -34.625 34.188 -6.289 1 60.47 336 GLY B N 1
ATOM 7282 C CA . GLY B 1 336 ? -33.812 35.281 -6.785 1 60.47 336 GLY B CA 1
ATOM 7283 C C . GLY B 1 336 ? -32.688 34.844 -7.699 1 60.47 336 GLY B C 1
ATOM 7284 O O . GLY B 1 336 ? -31.859 35.625 -8.109 1 60.47 336 GLY B O 1
ATOM 7285 N N . HIS B 1 337 ? -32.469 33.469 -7.77 1 61.44 337 HIS B N 1
ATOM 7286 C CA . HIS B 1 337 ? -31.25 33.188 -8.516 1 61.44 337 HIS B CA 1
ATOM 7287 C C . HIS B 1 337 ? -31.547 32.469 -9.82 1 61.44 337 HIS B C 1
ATOM 7289 O O . HIS B 1 337 ? -31.219 31.297 -9.969 1 61.44 337 HIS B O 1
ATOM 7295 N N . GLU B 1 338 ? -32.312 33.188 -10.641 1 56.12 338 GLU B N 1
ATOM 7296 C CA . GLU B 1 338 ? -32.594 32.625 -11.961 1 56.12 338 GLU B CA 1
ATOM 7297 C C . GLU B 1 338 ? -31.281 32.25 -12.656 1 56.12 338 GLU B C 1
ATOM 7299 O O . GLU B 1 338 ? -31.25 31.234 -13.375 1 56.12 338 GLU B O 1
ATOM 7304 N N . ASP B 1 339 ? -30.281 32.906 -12.289 1 62.94 339 ASP B N 1
ATOM 7305 C CA . ASP B 1 339 ? -29.031 32.719 -13.008 1 62.94 339 ASP B CA 1
ATOM 7306 C C . ASP B 1 339 ? -28.172 31.625 -12.344 1 62.94 339 ASP B C 1
ATOM 7308 O O . ASP B 1 339 ? -27.219 31.125 -12.945 1 62.94 339 ASP B O 1
ATOM 7312 N N . HIS B 1 340 ? -28.578 31.312 -11.141 1 67.19 340 HIS B N 1
ATOM 7313 C CA . HIS B 1 340 ? -27.766 30.328 -10.43 1 67.19 340 HIS B CA 1
ATOM 7314 C C . HIS B 1 340 ? -28.578 29.109 -10.047 1 67.19 340 HIS B C 1
ATOM 7316 O O . HIS B 1 340 ? -28.375 28.516 -8.984 1 67.19 340 HIS B O 1
ATOM 7322 N N . GLY B 1 341 ? -29.484 28.797 -10.844 1 67.88 341 GLY B N 1
ATOM 7323 C CA . GLY B 1 341 ? -30.391 27.703 -10.578 1 67.88 341 GLY B CA 1
ATOM 7324 C C . GLY B 1 341 ? -29.688 26.391 -10.258 1 67.88 341 GLY B C 1
ATOM 7325 O O . GLY B 1 341 ? -30.156 25.609 -9.438 1 67.88 341 GLY B O 1
ATOM 7326 N N . GLN B 1 342 ? -28.516 26.234 -10.812 1 71.12 342 GLN B N 1
ATOM 7327 C CA . GLN B 1 342 ? -27.781 24.984 -10.633 1 71.12 342 GLN B CA 1
ATOM 7328 C C . GLN B 1 342 ? -27.25 24.859 -9.211 1 71.12 342 GLN B C 1
ATOM 7330 O O . GLN B 1 342 ? -26.938 23.75 -8.758 1 71.12 342 GLN B O 1
ATOM 7335 N N . LEU B 1 343 ? -27.219 26.031 -8.539 1 77.88 343 LEU B N 1
ATOM 7336 C CA . LEU B 1 343 ? -26.672 26.016 -7.188 1 77.88 343 LEU B CA 1
ATOM 7337 C C . LEU B 1 343 ? -27.781 25.938 -6.145 1 77.88 343 LEU B C 1
ATOM 7339 O O . LEU B 1 343 ? -27.5 25.781 -4.953 1 77.88 343 LEU B O 1
ATOM 7343 N N . VAL B 1 344 ? -28.969 25.969 -6.656 1 76.5 344 VAL B N 1
ATOM 7344 C CA . VAL B 1 344 ? -30.078 25.828 -5.727 1 76.5 344 VAL B CA 1
ATOM 7345 C C . VAL B 1 344 ? -30.062 24.438 -5.102 1 76.5 344 VAL B C 1
ATOM 7347 O O . VAL B 1 344 ? -29.875 23.438 -5.805 1 76.5 344 VAL B O 1
ATOM 7350 N N . SER B 1 345 ? -29.906 24.375 -3.875 1 73.25 345 SER B N 1
ATOM 7351 C CA . SER B 1 345 ? -29.844 23.109 -3.164 1 73.25 345 SER B CA 1
ATOM 7352 C C . SER B 1 345 ? -30.812 23.078 -1.988 1 73.25 345 SER B C 1
ATOM 7354 O O . SER B 1 345 ? -30.609 23.781 -0.994 1 73.25 345 SER B O 1
ATOM 7356 N N . VAL B 1 346 ? -31.797 22.281 -2.152 1 70.31 346 VAL B N 1
ATOM 7357 C CA . VAL B 1 346 ? -32.812 22.125 -1.118 1 70.31 346 VAL B CA 1
ATOM 7358 C C . VAL B 1 346 ? -32.188 21.5 0.129 1 70.31 346 VAL B C 1
ATOM 7360 O O . VAL B 1 346 ? -32.625 21.781 1.251 1 70.31 346 VAL B O 1
ATOM 7363 N N . GLN B 1 347 ? -31.141 20.828 -0.041 1 77.69 347 GLN B N 1
ATOM 7364 C CA . GLN B 1 347 ? -30.5 20.172 1.086 1 77.69 347 GLN B CA 1
ATOM 7365 C C . GLN B 1 347 ? -29.875 21.188 2.037 1 77.69 347 GLN B C 1
ATOM 7367 O O . GLN B 1 347 ? -29.797 20.938 3.242 1 77.69 347 GLN B O 1
ATOM 7372 N N . ASN B 1 348 ? -29.547 22.297 1.521 1 84 348 ASN B N 1
ATOM 7373 C CA . ASN B 1 348 ? -28.891 23.328 2.32 1 84 348 ASN B CA 1
ATOM 7374 C C . ASN B 1 348 ? -29.906 24.188 3.068 1 84 348 ASN B C 1
ATOM 7376 O O . ASN B 1 348 ? -29.547 24.906 3.996 1 84 348 ASN B O 1
ATOM 7380 N N . GLN B 1 349 ? -31.188 23.969 2.719 1 85 349 GLN B N 1
ATOM 7381 C CA . GLN B 1 349 ? -32.219 24.797 3.338 1 85 349 GLN B CA 1
ATOM 7382 C C . GLN B 1 349 ? -32.344 24.5 4.828 1 85 349 GLN B C 1
ATOM 7384 O O . GLN B 1 349 ? -32.625 25.391 5.629 1 85 349 GLN B O 1
ATOM 7389 N N . SER B 1 350 ? -32.094 23.312 5.125 1 85.25 350 SER B N 1
ATOM 7390 C CA . SER B 1 350 ? -32.25 22.891 6.516 1 85.25 350 SER B CA 1
ATOM 7391 C C . SER B 1 350 ? -31.078 23.359 7.375 1 85.25 350 SER B C 1
ATOM 7393 O O . SER B 1 350 ? -31.188 23.422 8.602 1 85.25 350 SER B O 1
ATOM 7395 N N . ASN B 1 351 ? -30.016 23.703 6.801 1 91.44 351 ASN B N 1
ATOM 7396 C CA . ASN B 1 351 ? -28.844 24.156 7.539 1 91.44 351 ASN B CA 1
ATOM 7397 C C . ASN B 1 351 ? -28.781 25.672 7.633 1 91.44 351 ASN B C 1
ATOM 7399 O O . ASN B 1 351 ? -28.031 26.328 6.914 1 91.44 351 ASN B O 1
ATOM 7403 N N . THR B 1 352 ? -29.375 26.188 8.602 1 93.19 352 THR B N 1
ATOM 7404 C CA . THR B 1 352 ? -29.531 27.625 8.758 1 93.19 352 THR B CA 1
ATOM 7405 C C . THR B 1 352 ? -28.188 28.297 9.039 1 93.19 352 THR B C 1
ATOM 7407 O O . THR B 1 352 ? -28.047 29.516 8.898 1 93.19 352 THR B O 1
ATOM 7410 N N . ALA B 1 353 ? -27.25 27.547 9.398 1 95.25 353 ALA B N 1
ATOM 7411 C CA . ALA B 1 353 ? -25.938 28.094 9.742 1 95.25 353 ALA B CA 1
ATOM 7412 C C . ALA B 1 353 ? -25.141 28.438 8.484 1 95.25 353 ALA B C 1
ATOM 7414 O O . ALA B 1 353 ? -24.125 29.125 8.555 1 95.25 353 ALA B O 1
ATOM 7415 N N . SER B 1 354 ? -25.656 28.062 7.281 1 94.62 354 SER B N 1
ATOM 7416 C CA . SER B 1 354 ? -24.844 28.172 6.078 1 94.62 354 SER B CA 1
ATOM 7417 C C . SER B 1 354 ? -25.281 29.328 5.203 1 94.62 354 SER B C 1
ATOM 7419 O O . SER B 1 354 ? -24.734 29.547 4.121 1 94.62 354 SER B O 1
ATOM 7421 N N . TYR B 1 355 ? -26.297 30.125 5.684 1 94.88 355 TYR B N 1
ATOM 7422 C CA . TYR B 1 355 ? -26.734 31.234 4.848 1 94.88 355 TYR B CA 1
ATOM 7423 C C . TYR B 1 355 ? -27.344 32.344 5.695 1 94.88 355 TYR B C 1
ATOM 7425 O O . TYR B 1 355 ? -27.625 32.156 6.879 1 94.88 355 TYR B O 1
ATOM 7433 N N . GLY B 1 356 ? -27.422 33.5 5.133 1 96.62 356 GLY B N 1
ATOM 7434 C CA . GLY B 1 356 ? -28.047 34.625 5.793 1 96.62 356 GLY B CA 1
ATOM 7435 C C . GLY B 1 356 ? -27.406 34.969 7.125 1 96.62 356 GLY B C 1
ATOM 7436 O O . GLY B 1 356 ? -26.172 35 7.234 1 96.62 356 GLY B O 1
ATOM 7437 N N . ALA B 1 357 ? -28.219 35.25 8.07 1 97.44 357 ALA B N 1
ATOM 7438 C CA . ALA B 1 357 ? -27.734 35.594 9.406 1 97.44 357 ALA B CA 1
ATOM 7439 C C . ALA B 1 357 ? -26.969 34.438 10.039 1 97.44 357 ALA B C 1
ATOM 7441 O O . ALA B 1 357 ? -26 34.656 10.781 1 97.44 357 ALA B O 1
ATOM 7442 N N . GLY B 1 358 ? -27.422 33.312 9.672 1 97.44 358 GLY B N 1
ATOM 7443 C CA . GLY B 1 358 ? -26.75 32.125 10.203 1 97.44 358 GLY B CA 1
ATOM 7444 C C . GLY B 1 358 ? -25.312 32 9.758 1 97.44 358 GLY B C 1
ATOM 7445 O O . GLY B 1 358 ? -24.438 31.641 10.555 1 97.44 358 GLY B O 1
ATOM 7446 N N . LEU B 1 359 ? -25.031 32.281 8.508 1 97.81 359 LEU B N 1
ATOM 7447 C CA . LEU B 1 359 ? -23.672 32.219 7.996 1 97.81 359 LEU B CA 1
ATOM 7448 C C . LEU B 1 359 ? -22.781 33.281 8.641 1 97.81 359 LEU B C 1
ATOM 7450 O O . LEU B 1 359 ? -21.625 33.031 8.953 1 97.81 359 LEU B O 1
ATOM 7454 N N . ILE B 1 360 ? -23.328 34.469 8.805 1 98.19 360 ILE B N 1
ATOM 7455 C CA . ILE B 1 360 ? -22.609 35.562 9.453 1 98.19 360 ILE B CA 1
ATOM 7456 C C . ILE B 1 360 ? -22.234 35.125 10.883 1 98.19 360 ILE B C 1
ATOM 7458 O O . ILE B 1 360 ? -21.094 35.344 11.312 1 98.19 360 ILE B O 1
ATOM 7462 N N . GLU B 1 361 ? -23.156 34.531 11.523 1 97.94 361 GLU B N 1
ATOM 7463 C CA . GLU B 1 361 ? -22.922 34.062 12.875 1 97.94 361 GLU B CA 1
ATOM 7464 C C . GLU B 1 361 ? -21.844 32.969 12.891 1 97.94 361 GLU B C 1
ATOM 7466 O O . GLU B 1 361 ? -20.969 32.969 13.758 1 97.94 361 GLU B O 1
ATOM 7471 N N . THR B 1 362 ? -21.969 32.094 11.977 1 97.81 362 THR B N 1
ATOM 7472 C CA . THR B 1 362 ? -20.984 31.031 11.875 1 97.81 362 THR B CA 1
ATOM 7473 C C . THR B 1 362 ? -19.578 31.594 11.68 1 97.81 362 THR B C 1
ATOM 7475 O O . THR B 1 362 ? -18.641 31.219 12.391 1 97.81 362 THR B O 1
ATOM 7478 N N . ILE B 1 363 ? -19.422 32.5 10.766 1 98.06 363 ILE B N 1
ATOM 7479 C CA . ILE B 1 363 ? -18.125 33.062 10.438 1 98.06 363 ILE B CA 1
ATOM 7480 C C . ILE B 1 363 ? -17.578 33.812 11.648 1 98.06 363 ILE B C 1
ATOM 7482 O O . ILE B 1 363 ? -16.406 33.656 12.016 1 98.06 363 ILE B O 1
ATOM 7486 N N . THR B 1 364 ? -18.391 34.562 12.336 1 97.69 364 THR B N 1
ATOM 7487 C CA . THR B 1 364 ? -17.906 35.406 13.43 1 97.69 364 THR B CA 1
ATOM 7488 C C . THR B 1 364 ? -17.688 34.562 14.688 1 97.69 364 THR B C 1
ATOM 7490 O O . THR B 1 364 ? -16.891 34.938 15.555 1 97.69 364 THR B O 1
ATOM 7493 N N . ASN B 1 365 ? -18.359 33.469 14.812 1 96.56 365 ASN B N 1
ATOM 7494 C CA . ASN B 1 365 ? -18.125 32.562 15.945 1 96.56 365 ASN B CA 1
ATOM 7495 C C . ASN B 1 365 ? -16.812 31.812 15.812 1 96.56 365 ASN B C 1
ATOM 7497 O O . ASN B 1 365 ? -16.078 31.672 16.781 1 96.56 365 ASN B O 1
ATOM 7501 N N . TRP B 1 366 ? -16.562 31.375 14.641 1 97.12 366 TRP B N 1
ATOM 7502 C CA . TRP B 1 366 ? -15.344 30.609 14.391 1 97.12 366 TRP B CA 1
ATOM 7503 C C . TRP B 1 366 ? -14.133 31.531 14.25 1 97.12 366 TRP B C 1
ATOM 7505 O O . TRP B 1 366 ? -13.008 31.141 14.594 1 97.12 366 TRP B O 1
ATOM 7515 N N . LEU B 1 367 ? -14.406 32.719 13.633 1 97.75 367 LEU B N 1
ATOM 7516 C CA . LEU B 1 367 ? -13.367 33.719 13.43 1 97.75 367 LEU B CA 1
ATOM 7517 C C . LEU B 1 367 ? -13.703 35 14.172 1 97.75 367 LEU B C 1
ATOM 7519 O O . LEU B 1 367 ? -14.047 36 13.555 1 97.75 367 LEU B O 1
ATOM 7523 N N . PRO B 1 368 ? -13.375 35 15.438 1 96.44 368 PRO B N 1
ATOM 7524 C CA . PRO B 1 368 ? -13.773 36.156 16.266 1 96.44 368 PRO B CA 1
ATOM 7525 C C . PRO B 1 368 ? -13.125 37.469 15.836 1 96.44 368 PRO B C 1
ATOM 7527 O O . PRO B 1 368 ? -13.648 38.531 16.125 1 96.44 368 PRO B O 1
ATOM 7530 N N . GLU B 1 369 ? -12.078 37.438 15.172 1 94.69 369 GLU B N 1
ATOM 7531 C CA . GLU B 1 369 ? -11.422 38.625 14.656 1 94.69 369 GLU B CA 1
ATOM 7532 C C . GLU B 1 369 ? -12.312 39.375 13.672 1 94.69 369 GLU B C 1
ATOM 7534 O O . GLU B 1 369 ? -12.086 40.562 13.383 1 94.69 369 GLU B O 1
ATOM 7539 N N . LEU B 1 370 ? -13.352 38.688 13.211 1 97.19 370 LEU B N 1
ATOM 7540 C CA . LEU B 1 370 ? -14.242 39.312 12.227 1 97.19 370 LEU B CA 1
ATOM 7541 C C . LEU B 1 370 ? -15.5 39.844 12.898 1 97.19 370 LEU B C 1
ATOM 7543 O O . LEU B 1 370 ? -16.375 40.406 12.234 1 97.19 370 LEU B O 1
ATOM 7547 N N . ARG B 1 371 ? -15.648 39.781 14.195 1 96.44 371 ARG B N 1
ATOM 7548 C CA . ARG B 1 371 ? -16.844 40.219 14.914 1 96.44 371 ARG B CA 1
ATOM 7549 C C . ARG B 1 371 ? -17.047 41.719 14.727 1 96.44 371 ARG B C 1
ATOM 7551 O O . ARG B 1 371 ? -18.188 42.188 14.703 1 96.44 371 ARG B O 1
ATOM 7558 N N . ARG B 1 372 ? -16.062 42.469 14.547 1 94 372 ARG B N 1
ATOM 7559 C CA . ARG B 1 372 ? -16.172 43.906 14.375 1 94 372 ARG B CA 1
ATOM 7560 C C . ARG B 1 372 ? -16.875 44.25 13.062 1 94 372 ARG B C 1
ATOM 7562 O O . ARG B 1 372 ? -17.406 45.344 12.898 1 94 372 ARG B O 1
ATOM 7569 N N . PHE B 1 373 ? -16.906 43.281 12.117 1 96.56 373 PHE B N 1
ATOM 7570 C CA . PHE B 1 373 ? -17.547 43.5 10.828 1 96.56 373 PHE B CA 1
ATOM 7571 C C . PHE B 1 373 ? -19 43.031 10.859 1 96.56 373 PHE B C 1
ATOM 7573 O O . PHE B 1 373 ? -19.719 43.188 9.867 1 96.56 373 PHE B O 1
ATOM 7580 N N . GLN B 1 374 ? -19.422 42.406 11.906 1 97.19 374 GLN B N 1
ATOM 7581 C CA . GLN B 1 374 ? -20.719 41.75 11.984 1 97.19 374 GLN B CA 1
ATOM 7582 C C . GLN B 1 374 ? -21.844 42.719 11.617 1 97.19 374 GLN B C 1
ATOM 7584 O O . GLN B 1 374 ? -22.75 42.375 10.852 1 97.19 374 GLN B O 1
ATOM 7589 N N . GLY B 1 375 ? -21.828 43.875 12.18 1 95.94 375 GLY B N 1
ATOM 7590 C CA . GLY B 1 375 ? -22.844 44.875 11.867 1 95.94 375 GLY B CA 1
ATOM 7591 C C . GLY B 1 375 ? -22.922 45.219 10.391 1 95.94 375 GLY B C 1
ATOM 7592 O O . GLY B 1 375 ? -24.016 45.281 9.828 1 95.94 375 GLY B O 1
ATOM 7593 N N . ARG B 1 376 ? -21.844 45.406 9.797 1 96.06 376 ARG B N 1
ATOM 7594 C CA . ARG B 1 376 ? -21.781 45.719 8.375 1 96.06 376 ARG B CA 1
ATOM 7595 C C . ARG B 1 376 ? -22.281 44.562 7.539 1 96.06 376 ARG B C 1
ATOM 7597 O O . ARG B 1 376 ? -22.984 44.75 6.543 1 96.06 376 ARG B O 1
ATOM 7604 N N . MET B 1 377 ? -21.891 43.375 7.902 1 97.81 377 MET B N 1
ATOM 7605 C CA . MET B 1 377 ? -22.359 42.188 7.215 1 97.81 377 MET B CA 1
ATOM 7606 C C . MET B 1 377 ? -23.875 42.094 7.285 1 97.81 377 MET B C 1
ATOM 7608 O O . MET B 1 377 ? -24.531 41.812 6.281 1 97.81 377 MET B O 1
ATOM 7612 N N . GLU B 1 378 ? -24.453 42.344 8.438 1 97.25 378 GLU B N 1
ATOM 7613 C CA . GLU B 1 378 ? -25.891 42.188 8.672 1 97.25 378 GLU B CA 1
ATOM 7614 C C . GLU B 1 378 ? -26.688 43.219 7.891 1 97.25 378 GLU B C 1
ATOM 7616 O O . GLU B 1 378 ? -27.844 42.969 7.516 1 97.25 378 GLU B O 1
ATOM 7621 N N . ARG B 1 379 ? -26.172 44.312 7.59 1 96.81 379 ARG B N 1
ATOM 7622 C CA . ARG B 1 379 ? -26.844 45.344 6.805 1 96.81 379 ARG B CA 1
ATOM 7623 C C . ARG B 1 379 ? -27.141 44.844 5.391 1 96.81 379 ARG B C 1
ATOM 7625 O O . ARG B 1 379 ? -28.156 45.219 4.801 1 96.81 379 ARG B O 1
ATOM 7632 N N . SER B 1 380 ? -26.25 44.062 4.902 1 95.44 380 SER B N 1
ATOM 7633 C CA . SER B 1 380 ? -26.406 43.562 3.547 1 95.44 380 SER B CA 1
ATOM 7634 C C . SER B 1 380 ? -27.594 42.594 3.459 1 95.44 380 SER B C 1
ATOM 7636 O O . SER B 1 380 ? -28.094 42.312 2.367 1 95.44 380 SER B O 1
ATOM 7638 N N . LEU B 1 381 ? -28.078 42.094 4.617 1 95.94 381 LEU B N 1
ATOM 7639 C CA . LEU B 1 381 ? -29.172 41.125 4.633 1 95.94 381 LEU B CA 1
ATOM 7640 C C . LEU B 1 381 ? -30.5 41.812 4.293 1 95.94 381 LEU B C 1
ATOM 7642 O O . LEU B 1 381 ? -31.484 41.156 3.977 1 95.94 381 LEU B O 1
ATOM 7646 N N . LYS B 1 382 ? -30.484 43.062 4.328 1 95.62 382 LYS B N 1
ATOM 7647 C CA . LYS B 1 382 ? -31.703 43.812 4.027 1 95.62 382 LYS B CA 1
ATOM 7648 C C . LYS B 1 382 ? -31.875 44 2.523 1 95.62 382 LYS B C 1
ATOM 7650 O O . LYS B 1 382 ? -32.969 44.375 2.059 1 95.62 382 LYS B O 1
ATOM 7655 N N . LEU B 1 383 ? -30.906 43.719 1.793 1 94.94 383 LEU B N 1
ATOM 7656 C CA . LEU B 1 383 ? -30.953 43.875 0.343 1 94.94 383 LEU B CA 1
ATOM 7657 C C . LEU B 1 383 ? -31.781 42.781 -0.293 1 94.94 383 LEU B C 1
ATOM 7659 O O . LEU B 1 383 ? -31.938 41.688 0.291 1 94.94 383 LEU B O 1
ATOM 7663 N N . SER B 1 384 ? -32.344 43.094 -1.463 1 92.81 384 SER B N 1
ATOM 7664 C CA . SER B 1 384 ? -32.906 42.031 -2.271 1 92.81 384 SER B CA 1
ATOM 7665 C C . SER B 1 384 ? -31.812 41.094 -2.779 1 92.81 384 SER B C 1
ATOM 7667 O O . SER B 1 384 ? -30.625 41.438 -2.789 1 92.81 384 SER B O 1
ATOM 7669 N N . HIS B 1 385 ? -32.188 40 -3.154 1 89.62 385 HIS B N 1
ATOM 7670 C CA . HIS B 1 385 ? -31.203 39.031 -3.641 1 89.62 385 HIS B CA 1
ATOM 7671 C C . HIS B 1 385 ? -30.469 39.562 -4.863 1 89.62 385 HIS B C 1
ATOM 7673 O O . HIS B 1 385 ? -29.266 39.312 -5.016 1 89.62 385 HIS B O 1
ATOM 7679 N N . GLU B 1 386 ? -31.125 40.25 -5.699 1 89 386 GLU B N 1
ATOM 7680 C CA . GLU B 1 386 ? -30.516 40.844 -6.883 1 89 386 GLU B CA 1
ATOM 7681 C C . GLU B 1 386 ? -29.531 41.938 -6.496 1 89 386 GLU B C 1
ATOM 7683 O O . GLU B 1 386 ? -28.438 42 -7.055 1 89 386 GLU B O 1
ATOM 7688 N N . ASP B 1 387 ? -29.984 42.688 -5.535 1 93.62 387 ASP B N 1
ATOM 7689 C CA . ASP B 1 387 ? -29.109 43.781 -5.082 1 93.62 387 ASP B CA 1
ATOM 7690 C C . ASP B 1 387 ? -27.891 43.219 -4.363 1 93.62 387 ASP B C 1
ATOM 7692 O O . ASP B 1 387 ? -26.797 43.812 -4.434 1 93.62 387 ASP B O 1
ATOM 7696 N N . ALA B 1 388 ? -28.109 42.188 -3.625 1 94.44 388 ALA B N 1
ATOM 7697 C CA . ALA B 1 388 ? -27 41.562 -2.93 1 94.44 388 ALA B CA 1
ATOM 7698 C C . ALA B 1 388 ? -25.953 41.031 -3.92 1 94.44 388 ALA B C 1
ATOM 7700 O O . ALA B 1 388 ? -24.75 41.125 -3.676 1 94.44 388 ALA B O 1
ATOM 7701 N N . SER B 1 389 ? -26.422 40.438 -5.008 1 92.5 389 SER B N 1
ATOM 7702 C CA . SER B 1 389 ? -25.531 39.969 -6.055 1 92.5 389 SER B CA 1
ATOM 7703 C C . SER B 1 389 ? -24.734 41.094 -6.672 1 92.5 389 SER B C 1
ATOM 7705 O O . SER B 1 389 ? -23.531 40.969 -6.883 1 92.5 389 SER B O 1
ATOM 7707 N N . ALA B 1 390 ? -25.453 42.125 -6.941 1 93.62 390 ALA B N 1
ATOM 7708 C CA . ALA B 1 390 ? -24.797 43.312 -7.508 1 93.62 390 ALA B CA 1
ATOM 7709 C C . ALA B 1 390 ? -23.766 43.875 -6.527 1 93.62 390 ALA B C 1
ATOM 7711 O O . ALA B 1 390 ? -22.688 44.281 -6.93 1 93.62 390 ALA B O 1
ATOM 7712 N N . SER B 1 391 ? -24.203 43.938 -5.309 1 95.94 391 SER B N 1
ATOM 7713 C CA . SER B 1 391 ? -23.312 44.438 -4.262 1 95.94 391 SER B CA 1
ATOM 7714 C C . SER B 1 391 ? -22.078 43.562 -4.125 1 95.94 391 SER B C 1
ATOM 7716 O O . SER B 1 391 ? -20.969 44.062 -3.943 1 95.94 391 SER B O 1
ATOM 7718 N N . TYR B 1 392 ? -22.25 42.25 -4.156 1 95.44 392 TYR B N 1
ATOM 7719 C CA . TYR B 1 392 ? -21.125 41.312 -4.102 1 95.44 392 TYR B CA 1
ATOM 7720 C C . TYR B 1 392 ? -20.125 41.594 -5.215 1 95.44 392 TYR B C 1
ATOM 7722 O O . TYR B 1 392 ? -18.922 41.719 -4.965 1 95.44 392 TYR B O 1
ATOM 7730 N N . VAL B 1 393 ? -20.594 41.75 -6.453 1 94.31 393 VAL B N 1
ATOM 7731 C CA . VAL B 1 393 ? -19.75 41.938 -7.617 1 94.31 393 VAL B CA 1
ATOM 7732 C C . VAL B 1 393 ? -19.031 43.281 -7.512 1 94.31 393 VAL B C 1
ATOM 7734 O O . VAL B 1 393 ? -17.844 43.406 -7.836 1 94.31 393 VAL B O 1
ATOM 7737 N N . GLU B 1 394 ? -19.766 44.281 -7.059 1 95.81 394 GLU B N 1
ATOM 7738 C CA . GLU B 1 394 ? -19.188 45.625 -6.914 1 95.81 394 GLU B CA 1
ATOM 7739 C C . GLU B 1 394 ? -18.031 45.625 -5.914 1 95.81 394 GLU B C 1
ATOM 7741 O O . GLU B 1 394 ? -16.969 46.188 -6.184 1 95.81 394 GLU B O 1
ATOM 7746 N N . ASN B 1 395 ? -18.297 45.031 -4.805 1 96.62 395 ASN B N 1
ATOM 7747 C CA . ASN B 1 395 ? -17.266 45 -3.768 1 96.62 395 ASN B CA 1
ATOM 7748 C C . ASN B 1 395 ? -16.109 44.094 -4.137 1 96.62 395 ASN B C 1
ATOM 7750 O O . ASN B 1 395 ? -14.953 44.375 -3.783 1 96.62 395 ASN B O 1
ATOM 7754 N N . LEU B 1 396 ? -16.406 42.969 -4.805 1 95.25 396 LEU B N 1
ATOM 7755 C CA . LEU B 1 396 ? -15.336 42.125 -5.336 1 95.25 396 LEU B CA 1
ATOM 7756 C C . LEU B 1 396 ? -14.453 42.906 -6.297 1 95.25 396 LEU B C 1
ATOM 7758 O O . LEU B 1 396 ? -13.227 42.781 -6.27 1 95.25 396 LEU B O 1
ATOM 7762 N N . THR B 1 397 ? -15.07 43.688 -7.137 1 94.31 397 THR B N 1
ATOM 7763 C CA . THR B 1 397 ? -14.328 44.5 -8.094 1 94.31 397 THR B CA 1
ATOM 7764 C C . THR B 1 397 ? -13.438 45.5 -7.367 1 94.31 397 THR B C 1
ATOM 7766 O O . THR B 1 397 ? -12.297 45.75 -7.77 1 94.31 397 THR B O 1
ATOM 7769 N N . LYS B 1 398 ? -13.938 46.125 -6.312 1 96.31 398 LYS B N 1
ATOM 7770 C CA . LYS B 1 398 ? -13.148 47.062 -5.516 1 96.31 398 LYS B CA 1
ATOM 7771 C C . LYS B 1 398 ? -11.922 46.375 -4.918 1 96.31 398 LYS B C 1
ATOM 7773 O O . LYS B 1 398 ? -10.828 46.938 -4.941 1 96.31 398 LYS B O 1
ATOM 7778 N N . ILE B 1 399 ? -12.125 45.188 -4.391 1 96.75 399 ILE B N 1
ATOM 7779 C CA . ILE B 1 399 ? -11.055 44.469 -3.746 1 96.75 399 ILE B CA 1
ATOM 7780 C C . ILE B 1 399 ? -10.023 44.031 -4.793 1 96.75 399 ILE B C 1
ATOM 7782 O O . ILE B 1 399 ? -8.82 44.094 -4.543 1 96.75 399 ILE B O 1
ATOM 7786 N N . ARG B 1 400 ? -10.461 43.594 -5.949 1 95 400 ARG B N 1
ATOM 7787 C CA . ARG B 1 400 ? -9.57 43.188 -7.035 1 95 400 ARG B CA 1
ATOM 7788 C C . ARG B 1 400 ? -8.711 44.375 -7.492 1 95 400 ARG B C 1
ATOM 7790 O O . ARG B 1 400 ? -7.527 44.188 -7.789 1 95 400 ARG B O 1
ATOM 7797 N N . LYS B 1 401 ? -9.305 45.5 -7.562 1 94.06 401 LYS B N 1
ATOM 7798 C CA . LYS B 1 401 ? -8.57 46.719 -7.961 1 94.06 401 LYS B CA 1
ATOM 7799 C C . LYS B 1 401 ? -7.5 47.062 -6.938 1 94.06 401 LYS B C 1
ATOM 7801 O O . LYS B 1 401 ? -6.414 47.531 -7.301 1 94.06 401 LYS B O 1
ATOM 7806 N N . ALA B 1 402 ? -7.871 46.906 -5.719 1 94.56 402 ALA B N 1
ATOM 7807 C CA . ALA B 1 402 ? -6.922 47.188 -4.641 1 94.56 402 ALA B CA 1
ATOM 7808 C C . ALA B 1 402 ? -5.777 46.156 -4.648 1 94.56 402 ALA B C 1
ATOM 7810 O O . ALA B 1 402 ? -4.633 46.531 -4.352 1 94.56 402 ALA B O 1
ATOM 7811 N N . CYS B 1 403 ? -6.055 44.938 -4.902 1 94.81 403 CYS B N 1
ATOM 7812 C CA . CYS B 1 403 ? -5.062 43.875 -4.918 1 94.81 403 CYS B CA 1
ATOM 7813 C C . CYS B 1 403 ? -4.164 43.969 -6.145 1 94.81 403 CYS B C 1
ATOM 7815 O O . CYS B 1 403 ? -2.938 44 -6.02 1 94.81 403 CYS B O 1
ATOM 7817 N N . HIS B 1 404 ? -4.781 43.969 -7.355 1 91.44 404 HIS B N 1
ATOM 7818 C CA . HIS B 1 404 ? -4.16 44.125 -8.664 1 91.44 404 HIS B CA 1
ATOM 7819 C C . HIS B 1 404 ? -3.041 43.125 -8.875 1 91.44 404 HIS B C 1
ATOM 7821 O O . HIS B 1 404 ? -1.955 43.469 -9.336 1 91.44 404 HIS B O 1
ATOM 7827 N N . CYS B 1 405 ? -3.275 41.938 -8.383 1 93 405 CYS B N 1
ATOM 7828 C CA . CYS B 1 405 ? -2.262 40.906 -8.547 1 93 405 CYS B CA 1
ATOM 7829 C C . CYS B 1 405 ? -2.545 40.062 -9.773 1 93 405 CYS B C 1
ATOM 7831 O O . CYS B 1 405 ? -3.529 40.281 -10.484 1 93 405 CYS B O 1
ATOM 7833 N N . GLY B 1 406 ? -1.706 39.062 -10.055 1 91.38 406 GLY B N 1
ATOM 7834 C CA . GLY B 1 406 ? -1.821 38.219 -11.234 1 91.38 406 GLY B CA 1
ATOM 7835 C C . GLY B 1 406 ? -2.902 37.156 -11.102 1 91.38 406 GLY B C 1
ATOM 7836 O O . GLY B 1 406 ? -3.287 36.531 -12.086 1 91.38 406 GLY B O 1
ATOM 7837 N N . ILE B 1 407 ? -3.465 36.969 -9.922 1 92.69 407 ILE B N 1
ATOM 7838 C CA . ILE B 1 407 ? -4.469 35.938 -9.648 1 92.69 407 ILE B CA 1
ATOM 7839 C C . ILE B 1 407 ? -5.867 36.531 -9.891 1 92.69 407 ILE B C 1
ATOM 7841 O O . ILE B 1 407 ? -6.719 35.844 -10.492 1 92.69 407 ILE B O 1
ATOM 7845 N N . CYS B 1 408 ? -6.086 37.75 -9.477 1 92.44 408 CYS B N 1
ATOM 7846 C CA . CYS B 1 408 ? -7.457 38.25 -9.492 1 92.44 408 CYS B CA 1
ATOM 7847 C C . CYS B 1 408 ? -7.645 39.281 -10.602 1 92.44 408 CYS B C 1
ATOM 7849 O O . CYS B 1 408 ? -8.773 39.656 -10.914 1 92.44 408 CYS B O 1
ATOM 7851 N N . THR B 1 409 ? -6.535 39.656 -11.234 1 89.31 409 THR B N 1
ATOM 7852 C CA . THR B 1 409 ? -6.648 40.625 -12.336 1 89.31 409 THR B CA 1
ATOM 7853 C C . THR B 1 409 ? -7 39.906 -13.633 1 89.31 409 THR B C 1
ATOM 7855 O O . THR B 1 409 ? -6.57 38.781 -13.867 1 89.31 409 THR B O 1
ATOM 7858 N N . SER B 1 410 ? -7.75 40.594 -14.453 1 84.62 410 SER B N 1
ATOM 7859 C CA . SER B 1 410 ? -8.188 40 -15.719 1 84.62 410 SER B CA 1
ATOM 7860 C C . SER B 1 410 ? -7 39.656 -16.609 1 84.62 410 SER B C 1
ATOM 7862 O O . SER B 1 410 ? -5.973 40.344 -16.562 1 84.62 410 SER B O 1
ATOM 7864 N N . LYS B 1 411 ? -7.227 38.656 -17.391 1 79.25 411 LYS B N 1
ATOM 7865 C CA . LYS B 1 411 ? -6.176 38.188 -18.281 1 79.25 411 LYS B CA 1
ATOM 7866 C C . LYS B 1 411 ? -5.723 39.281 -19.234 1 79.25 411 LYS B C 1
ATOM 7868 O O . LYS B 1 411 ? -4.547 39.344 -19.594 1 79.25 411 LYS B O 1
ATOM 7873 N N . ASP B 1 412 ? -6.68 40.156 -19.562 1 80.19 412 ASP B N 1
ATOM 7874 C CA . ASP B 1 412 ? -6.402 41.188 -20.547 1 80.19 412 ASP B CA 1
ATOM 7875 C C . ASP B 1 412 ? -5.637 42.344 -19.922 1 80.19 412 ASP B C 1
ATOM 7877 O O . ASP B 1 412 ? -4.988 43.125 -20.625 1 80.19 412 ASP B O 1
ATOM 7881 N N . GLU B 1 413 ? -5.633 42.375 -18.594 1 83.19 413 GLU B N 1
ATOM 7882 C CA . GLU B 1 413 ? -5.047 43.531 -17.906 1 83.19 413 GLU B CA 1
ATOM 7883 C C . GLU B 1 413 ? -3.734 43.156 -17.219 1 83.19 413 GLU B C 1
ATOM 7885 O O . GLU B 1 413 ? -2.951 44.031 -16.844 1 83.19 413 GLU B O 1
ATOM 7890 N N . VAL B 1 414 ? -3.529 41.875 -17.141 1 82.81 414 VAL B N 1
ATOM 7891 C CA . VAL B 1 414 ? -2.354 41.438 -16.391 1 82.81 414 VAL B CA 1
ATOM 7892 C C . VAL B 1 414 ? -1.186 41.219 -17.359 1 82.81 414 VAL B C 1
ATOM 7894 O O . VAL B 1 414 ? -1.374 40.75 -18.469 1 82.81 414 VAL B O 1
ATOM 7897 N N . ASP B 1 415 ? -0.037 41.656 -16.984 1 81.5 415 ASP B N 1
ATOM 7898 C CA . ASP B 1 415 ? 1.161 41.312 -17.75 1 81.5 415 ASP B CA 1
ATOM 7899 C C . ASP B 1 415 ? 1.379 39.812 -17.812 1 81.5 415 ASP B C 1
ATOM 7901 O O . ASP B 1 415 ? 1.18 39.094 -16.812 1 81.5 415 ASP B O 1
ATOM 7905 N N . LYS B 1 416 ? 1.698 39.281 -18.953 1 77.38 416 LYS B N 1
ATOM 7906 C CA . LYS B 1 416 ? 1.838 37.844 -19.219 1 77.38 416 LYS B CA 1
ATOM 7907 C C . LYS B 1 416 ? 2.793 37.188 -18.219 1 77.38 416 LYS B C 1
ATOM 7909 O O . LYS B 1 416 ? 2.592 36.062 -17.828 1 77.38 416 LYS B O 1
ATOM 7914 N N . ASP B 1 417 ? 3.801 38 -17.797 1 79.75 417 ASP B N 1
ATOM 7915 C CA . ASP B 1 417 ? 4.824 37.438 -16.906 1 79.75 417 ASP B CA 1
ATOM 7916 C C . ASP B 1 417 ? 4.332 37.375 -15.469 1 79.75 417 ASP B C 1
ATOM 7918 O O . ASP B 1 417 ? 4.902 36.688 -14.641 1 79.75 417 ASP B O 1
ATOM 7922 N N . LYS B 1 418 ? 3.197 38.031 -15.203 1 82.44 418 LYS B N 1
ATOM 7923 C CA . LYS B 1 418 ? 2.709 38.125 -13.828 1 82.44 418 LYS B CA 1
ATOM 7924 C C . LYS B 1 418 ? 1.458 37.281 -13.641 1 82.44 418 LYS B C 1
ATOM 7926 O O . LYS B 1 418 ? 0.917 37.188 -12.539 1 82.44 418 LYS B O 1
ATOM 7931 N N . GLU B 1 419 ? 1.059 36.688 -14.711 1 85.19 419 GLU B N 1
ATOM 7932 C CA . GLU B 1 419 ? -0.155 35.875 -14.633 1 85.19 419 GLU B CA 1
ATOM 7933 C C . GLU B 1 419 ? -0.011 34.75 -13.602 1 85.19 419 GLU B C 1
ATOM 7935 O O . GLU B 1 419 ? 0.968 34 -13.617 1 85.19 419 GLU B O 1
ATOM 7940 N N . GLY B 1 420 ? -0.974 34.75 -12.688 1 84.94 420 GLY B N 1
ATOM 7941 C CA . GLY B 1 420 ? -0.988 33.688 -11.695 1 84.94 420 GLY B CA 1
ATOM 7942 C C . GLY B 1 420 ? -0.104 33.969 -10.5 1 84.94 420 GLY B C 1
ATOM 7943 O O . GLY B 1 420 ? -0.1 33.219 -9.516 1 84.94 420 GLY B O 1
ATOM 7944 N N . HIS B 1 421 ? 0.585 35.094 -10.5 1 87.06 421 HIS B N 1
ATOM 7945 C CA . HIS B 1 421 ? 1.521 35.406 -9.43 1 87.06 421 HIS B CA 1
ATOM 7946 C C . HIS B 1 421 ? 0.825 36.156 -8.297 1 87.06 421 HIS B C 1
ATOM 7948 O O . HIS B 1 421 ? -0.025 37 -8.539 1 87.06 421 HIS B O 1
ATOM 7954 N N . PRO B 1 422 ? 1.178 35.812 -7.078 1 88.31 422 PRO B N 1
ATOM 7955 C CA . PRO B 1 422 ? 0.608 36.5 -5.93 1 88.31 422 PRO B CA 1
ATOM 7956 C C . PRO B 1 422 ? 1.136 37.938 -5.797 1 88.31 422 PRO B C 1
ATOM 7958 O O . PRO B 1 422 ? 2.166 38.281 -6.387 1 88.31 422 PRO B O 1
ATOM 7961 N N . PRO B 1 423 ? 0.409 38.781 -5.156 1 89.12 423 PRO B N 1
ATOM 7962 C CA . PRO B 1 423 ? 0.859 40.156 -4.941 1 89.12 423 PRO B CA 1
ATOM 7963 C C . PRO B 1 423 ? 2.039 40.25 -3.979 1 89.12 423 PRO B C 1
ATOM 7965 O O . PRO B 1 423 ? 2.377 39.25 -3.314 1 89.12 423 PRO B O 1
ATOM 7968 N N . ASP B 1 424 ? 2.609 41.406 -3.826 1 79.81 424 ASP B N 1
ATOM 7969 C CA . ASP B 1 424 ? 3.791 41.656 -3.004 1 79.81 424 ASP B CA 1
ATOM 7970 C C . ASP B 1 424 ? 3.477 41.469 -1.522 1 79.81 424 ASP B C 1
ATOM 7972 O O . ASP B 1 424 ? 4.348 41.062 -0.741 1 79.81 424 ASP B O 1
ATOM 7976 N N . HIS B 1 425 ? 2.223 41.688 -1.271 1 83.69 425 HIS B N 1
ATOM 7977 C CA . HIS B 1 425 ? 1.867 41.562 0.139 1 83.69 425 HIS B CA 1
ATOM 7978 C C . HIS B 1 425 ? 1.539 40.125 0.506 1 83.69 425 HIS B C 1
ATOM 7980 O O . HIS B 1 425 ? 1.076 39.844 1.616 1 83.69 425 HIS B O 1
ATOM 7986 N N . GLY B 1 426 ? 1.725 39.188 -0.371 1 83.81 426 GLY B N 1
ATOM 7987 C CA . GLY B 1 426 ? 1.74 37.781 -0.02 1 83.81 426 GLY B CA 1
ATOM 7988 C C . GLY B 1 426 ? 0.599 37 -0.642 1 83.81 426 GLY B C 1
ATOM 7989 O O . GLY B 1 426 ? 0.827 36.062 -1.398 1 83.81 426 GLY B O 1
ATOM 7990 N N . TYR B 1 427 ? -0.691 37.438 -0.282 1 91.69 427 TYR B N 1
ATOM 7991 C CA . TYR B 1 427 ? -1.856 36.688 -0.721 1 91.69 427 TYR B CA 1
ATOM 7992 C C . TYR B 1 427 ? -2.836 37.562 -1.476 1 91.69 427 TYR B C 1
ATOM 7994 O O . TYR B 1 427 ? -2.965 38.75 -1.171 1 91.69 427 TYR B O 1
ATOM 8002 N N . CYS B 1 428 ? -3.461 36.969 -2.467 1 95.62 428 CYS B N 1
ATOM 8003 C CA . CYS B 1 428 ? -4.492 37.688 -3.209 1 95.62 428 CYS B CA 1
ATOM 8004 C C . CYS B 1 428 ? -5.656 38.062 -2.299 1 95.62 428 CYS B C 1
ATOM 8006 O O . CYS B 1 428 ? -6.242 37.188 -1.643 1 95.62 428 CYS B O 1
ATOM 8008 N N . LEU B 1 429 ? -6.02 39.312 -2.322 1 96.94 429 LEU B N 1
ATOM 8009 C CA . LEU B 1 429 ? -7.059 39.812 -1.43 1 96.94 429 LEU B CA 1
ATOM 8010 C C . LEU B 1 429 ? -8.422 39.25 -1.816 1 96.94 429 LEU B C 1
ATOM 8012 O O . LEU B 1 429 ? -9.219 38.875 -0.946 1 96.94 429 LEU B O 1
ATOM 8016 N N . ALA B 1 430 ? -8.672 39.156 -3.08 1 96.62 430 ALA B N 1
ATOM 8017 C CA . ALA B 1 430 ? -9.945 38.625 -3.553 1 96.62 430 ALA B CA 1
ATOM 8018 C C . ALA B 1 430 ? -10.117 37.156 -3.123 1 96.62 430 ALA B C 1
ATOM 8020 O O . ALA B 1 430 ? -11.172 36.781 -2.605 1 96.62 430 ALA B O 1
ATOM 8021 N N . VAL B 1 431 ? -9.109 36.406 -3.344 1 96.94 431 VAL B N 1
ATOM 8022 C CA . VAL B 1 431 ? -9.164 35 -3.004 1 96.94 431 VAL B CA 1
ATOM 8023 C C . VAL B 1 431 ? -9.266 34.812 -1.489 1 96.94 431 VAL B C 1
ATOM 8025 O O . VAL B 1 431 ? -9.914 33.906 -1.001 1 96.94 431 VAL B O 1
ATOM 8028 N N . LEU B 1 432 ? -8.641 35.688 -0.779 1 97.44 432 LEU B N 1
ATOM 8029 C CA . LEU B 1 432 ? -8.688 35.625 0.677 1 97.44 432 LEU B CA 1
ATOM 8030 C C . LEU B 1 432 ? -10.117 35.781 1.183 1 97.44 432 LEU B C 1
ATOM 8032 O O . LEU B 1 432 ? -10.555 35.062 2.07 1 97.44 432 LEU B O 1
ATOM 8036 N N . VAL B 1 433 ? -10.836 36.719 0.631 1 97.94 433 VAL B N 1
ATOM 8037 C CA . VAL B 1 433 ? -12.227 36.906 1.019 1 97.94 433 VAL B CA 1
ATOM 8038 C C . VAL B 1 433 ? -13.039 35.688 0.658 1 97.94 433 VAL B C 1
ATOM 8040 O O . VAL B 1 433 ? -13.852 35.219 1.458 1 97.94 433 VAL B O 1
ATOM 8043 N N . GLU B 1 434 ? -12.797 35.219 -0.516 1 97.44 434 GLU B N 1
ATOM 8044 C CA . GLU B 1 434 ? -13.492 34.031 -0.962 1 97.44 434 GLU B CA 1
ATOM 8045 C C . GLU B 1 434 ? -13.164 32.844 -0.062 1 97.44 434 GLU B C 1
ATOM 8047 O O . GLU B 1 434 ? -14.023 31.984 0.171 1 97.44 434 GLU B O 1
ATOM 8052 N N . THR B 1 435 ? -11.938 32.781 0.385 1 97.5 435 THR B N 1
ATOM 8053 C CA . THR B 1 435 ? -11.523 31.719 1.302 1 97.5 435 THR B CA 1
ATOM 8054 C C . THR B 1 435 ? -12.289 31.812 2.619 1 97.5 435 THR B C 1
ATOM 8056 O O . THR B 1 435 ? -12.727 30.797 3.164 1 97.5 435 THR B O 1
ATOM 8059 N N . VAL B 1 436 ? -12.445 33 3.125 1 98.19 436 VAL B N 1
ATOM 8060 C CA . VAL B 1 436 ? -13.156 33.219 4.383 1 98.19 436 VAL B CA 1
ATOM 8061 C C . VAL B 1 436 ? -14.609 32.75 4.242 1 98.19 436 VAL B C 1
ATOM 8063 O O . VAL B 1 436 ? -15.133 32.062 5.117 1 98.19 436 VAL B O 1
ATOM 8066 N N . ILE B 1 437 ? -15.242 33.125 3.158 1 97.94 437 ILE B N 1
ATOM 8067 C CA . ILE B 1 437 ? -16.625 32.75 2.908 1 97.94 437 ILE B CA 1
ATOM 8068 C C . ILE B 1 437 ? -16.734 31.234 2.787 1 97.94 437 ILE B C 1
ATOM 8070 O O . ILE B 1 437 ? -17.609 30.625 3.408 1 97.94 437 ILE B O 1
ATOM 8074 N N . SER B 1 438 ? -15.852 30.672 2.012 1 97.44 438 SER B N 1
ATOM 8075 C CA . SER B 1 438 ? -15.859 29.234 1.812 1 97.44 438 SER B CA 1
ATOM 8076 C C . SER B 1 438 ? -15.602 28.5 3.121 1 97.44 438 SER B C 1
ATOM 8078 O O . SER B 1 438 ? -16.188 27.438 3.365 1 97.44 438 SER B O 1
ATOM 8080 N N . LEU B 1 439 ? -14.672 28.984 3.893 1 97.75 439 LEU B N 1
ATOM 8081 C CA . LEU B 1 439 ? -14.406 28.406 5.203 1 97.75 439 LEU B CA 1
ATOM 8082 C C . LEU B 1 439 ? -15.656 28.438 6.074 1 97.75 439 LEU B C 1
ATOM 8084 O O . LEU B 1 439 ? -15.969 27.453 6.762 1 97.75 439 LEU B O 1
ATOM 8088 N N . GLY B 1 440 ? -16.344 29.562 6.039 1 97.5 440 GLY B N 1
ATOM 8089 C CA . GLY B 1 440 ? -17.609 29.656 6.77 1 97.5 440 GLY B CA 1
ATOM 8090 C C . GLY B 1 440 ? -18.625 28.625 6.344 1 97.5 440 GLY B C 1
ATOM 8091 O O . GLY B 1 440 ? -19.281 28.016 7.188 1 97.5 440 GLY B O 1
ATOM 8092 N N . LEU B 1 441 ? -18.734 28.438 5.039 1 96.44 441 LEU B N 1
ATOM 8093 C CA . LEU B 1 441 ? -19.672 27.453 4.5 1 96.44 441 LEU B CA 1
ATOM 8094 C C . LEU B 1 441 ? -19.297 26.047 4.961 1 96.44 441 LEU B C 1
ATOM 8096 O O . LEU B 1 441 ? -20.172 25.25 5.332 1 96.44 441 LEU B O 1
ATOM 8100 N N . ALA B 1 442 ? -18.016 25.766 4.961 1 96.19 442 ALA B N 1
ATOM 8101 C CA . ALA B 1 442 ? -17.547 24.453 5.379 1 96.19 442 ALA B CA 1
ATOM 8102 C C . ALA B 1 442 ? -17.781 24.234 6.871 1 96.19 442 ALA B C 1
ATOM 8104 O O . ALA B 1 442 ? -18.281 23.188 7.277 1 96.19 442 ALA B O 1
ATOM 8105 N N . LEU B 1 443 ? -17.484 25.219 7.629 1 97 443 LEU B N 1
ATOM 8106 C CA . LEU B 1 443 ? -17.547 25.109 9.086 1 97 443 LEU B CA 1
ATOM 8107 C C . LEU B 1 443 ? -19 25.078 9.555 1 97 443 LEU B C 1
ATOM 8109 O O . LEU B 1 443 ? -19.297 24.562 10.633 1 97 443 LEU B O 1
ATOM 8113 N N . ALA B 1 444 ? -19.922 25.594 8.75 1 95.88 444 ALA B N 1
ATOM 8114 C CA . ALA B 1 444 ? -21.344 25.609 9.094 1 95.88 444 ALA B CA 1
ATOM 8115 C C . ALA B 1 444 ? -21.906 24.203 9.203 1 95.88 444 ALA B C 1
ATOM 8117 O O . ALA B 1 444 ? -22.906 23.984 9.883 1 95.88 444 ALA B O 1
ATOM 8118 N N . ARG B 1 445 ? -21.188 23.328 8.641 1 94.44 445 ARG B N 1
ATOM 8119 C CA . ARG B 1 445 ? -21.688 21.953 8.594 1 94.44 445 ARG B CA 1
ATOM 8120 C C . ARG B 1 445 ? -20.766 21.016 9.383 1 94.44 445 ARG B C 1
ATOM 8122 O O . ARG B 1 445 ? -20.75 19.812 9.141 1 94.44 445 ARG B O 1
ATOM 8129 N N . MET B 1 446 ? -20.047 21.562 10.305 1 95.94 446 MET B N 1
ATOM 8130 C CA . MET B 1 446 ? -19.078 20.766 11.039 1 95.94 446 MET B CA 1
ATOM 8131 C C . MET B 1 446 ? -19.25 20.938 12.539 1 95.94 446 MET B C 1
ATOM 8133 O O . MET B 1 446 ? -19.672 22 13 1 95.94 446 MET B O 1
ATOM 8137 N N . ALA B 1 447 ? -19.125 19.875 13.188 1 96.38 447 ALA B N 1
ATOM 8138 C CA . ALA B 1 447 ? -18.844 19.891 14.625 1 96.38 447 ALA B CA 1
ATOM 8139 C C . ALA B 1 447 ? -17.422 19.438 14.906 1 96.38 447 ALA B C 1
ATOM 8141 O O . ALA B 1 447 ? -16.984 18.375 14.461 1 96.38 447 ALA B O 1
ATOM 8142 N N . VAL B 1 448 ? -16.703 20.25 15.594 1 97.38 448 VAL B N 1
ATOM 8143 C CA . VAL B 1 448 ? -15.273 19.984 15.797 1 97.38 448 VAL B CA 1
ATOM 8144 C C . VAL B 1 448 ? -15.008 19.734 17.281 1 97.38 448 VAL B C 1
ATOM 8146 O O . VAL B 1 448 ? -15.594 20.391 18.141 1 97.38 448 VAL B O 1
ATOM 8149 N N . SER B 1 449 ? -14.156 18.781 17.547 1 95.56 449 SER B N 1
ATOM 8150 C CA . SER B 1 449 ? -13.758 18.469 18.922 1 95.56 449 SER B CA 1
ATOM 8151 C C . SER B 1 449 ? -13.203 19.719 19.625 1 95.56 449 SER B C 1
ATOM 8153 O O . SER B 1 449 ? -12.531 20.531 19 1 95.56 449 SER B O 1
ATOM 8155 N N . ALA B 1 450 ? -13.406 19.688 20.922 1 94.38 450 ALA B N 1
ATOM 8156 C CA . ALA B 1 450 ? -12.906 20.797 21.719 1 94.38 450 ALA B CA 1
ATOM 8157 C C . ALA B 1 450 ? -11.383 20.891 21.641 1 94.38 450 ALA B C 1
ATOM 8159 O O . ALA B 1 450 ? -10.695 19.859 21.703 1 94.38 450 ALA B O 1
ATOM 8160 N N . ARG B 1 451 ? -10.891 22.094 21.375 1 94.81 451 ARG B N 1
ATOM 8161 C CA . ARG B 1 451 ? -9.477 22.422 21.406 1 94.81 451 ARG B CA 1
ATOM 8162 C C . ARG B 1 451 ? -8.766 21.891 20.156 1 94.81 451 ARG B C 1
ATOM 8164 O O . ARG B 1 451 ? -7.535 21.906 20.078 1 94.81 451 ARG B O 1
ATOM 8171 N N . LEU B 1 452 ? -9.578 21.297 19.25 1 97.19 452 LEU B N 1
ATOM 8172 C CA . LEU B 1 452 ? -8.984 20.953 17.969 1 97.19 452 LEU B CA 1
ATOM 8173 C C . LEU B 1 452 ? -8.938 22.156 17.047 1 97.19 452 LEU B C 1
ATOM 8175 O O . LEU B 1 452 ? -9.984 22.625 16.578 1 97.19 452 LEU B O 1
ATOM 8179 N N . PHE B 1 453 ? -7.754 22.656 16.797 1 97.88 453 PHE B N 1
ATOM 8180 C CA . PHE B 1 453 ? -7.566 23.828 15.961 1 97.88 453 PHE B CA 1
ATOM 8181 C C . PHE B 1 453 ? -7.074 23.438 14.578 1 97.88 453 PHE B C 1
ATOM 8183 O O . PHE B 1 453 ? -6.527 22.344 14.391 1 97.88 453 PHE B O 1
ATOM 8190 N N . PRO B 1 454 ? -7.34 24.234 13.555 1 97.12 454 PRO B N 1
ATOM 8191 C CA . PRO B 1 454 ? -6.797 23.953 12.227 1 97.12 454 PRO B CA 1
ATOM 8192 C C . PRO B 1 454 ? -5.273 24.062 12.18 1 97.12 454 PRO B C 1
ATOM 8194 O O . PRO B 1 454 ? -4.676 24.734 13.016 1 97.12 454 PRO B O 1
ATOM 8197 N N . THR B 1 455 ? -4.742 23.375 11.25 1 95.38 455 THR B N 1
ATOM 8198 C CA . THR B 1 455 ? -3.312 23.547 11 1 95.38 455 THR B CA 1
ATOM 8199 C C . THR B 1 455 ? -3.055 24.703 10.055 1 95.38 455 THR B C 1
ATOM 8201 O O . THR B 1 455 ? -3.898 25.031 9.219 1 95.38 455 THR B O 1
ATOM 8204 N N . ARG B 1 456 ? -1.955 25.328 10.234 1 92.31 456 ARG B N 1
ATOM 8205 C CA . ARG B 1 456 ? -1.587 26.406 9.32 1 92.31 456 ARG B CA 1
ATOM 8206 C C . ARG B 1 456 ? -1.54 25.906 7.879 1 92.31 456 ARG B C 1
ATOM 8208 O O . ARG B 1 456 ? -2.049 26.562 6.973 1 92.31 456 ARG B O 1
ATOM 8215 N N . SER B 1 457 ? -0.922 24.734 7.707 1 90 457 SER B N 1
ATOM 8216 C CA . SER B 1 457 ? -0.82 24.141 6.375 1 90 457 SER B CA 1
ATOM 8217 C C . SER B 1 457 ? -2.197 23.844 5.797 1 90 457 SER B C 1
ATOM 8219 O O . SER B 1 457 ? -2.406 23.938 4.586 1 90 457 SER B O 1
ATOM 8221 N N . GLY B 1 458 ? -3.096 23.453 6.645 1 93.19 458 GLY B N 1
ATOM 8222 C CA . GLY B 1 458 ? -4.453 23.172 6.199 1 93.19 458 GLY B CA 1
ATOM 8223 C C . GLY B 1 458 ? -5.168 24.406 5.672 1 93.19 458 GLY B C 1
ATOM 8224 O O . GLY B 1 458 ? -5.809 24.359 4.621 1 93.19 458 GLY B O 1
ATOM 8225 N N . ILE B 1 459 ? -5.035 25.484 6.344 1 94.12 459 ILE B N 1
ATOM 8226 C CA . ILE B 1 459 ? -5.668 26.734 5.938 1 94.12 459 ILE B CA 1
ATOM 8227 C C . ILE B 1 459 ? -5.02 27.25 4.652 1 94.12 459 ILE B C 1
ATOM 8229 O O . ILE B 1 459 ? -5.707 27.734 3.752 1 94.12 459 ILE B O 1
ATOM 8233 N N . TYR B 1 460 ? -3.777 27.109 4.641 1 91 460 TYR B N 1
ATOM 8234 C CA . TYR B 1 460 ? -3.072 27.516 3.43 1 91 460 TYR B CA 1
ATOM 8235 C C . TYR B 1 460 ? -3.502 26.672 2.236 1 91 460 TYR B C 1
ATOM 8237 O O . TYR B 1 460 ? -3.725 27.188 1.144 1 91 460 TYR B O 1
ATOM 8245 N N . SER B 1 461 ? -3.553 25.375 2.48 1 89.5 461 SER B N 1
ATOM 8246 C CA . SER B 1 461 ? -3.994 24.484 1.416 1 89.5 461 SER B CA 1
ATOM 8247 C C . SER B 1 461 ? -5.41 24.812 0.963 1 89.5 461 SER B C 1
ATOM 8249 O O . SER B 1 461 ? -5.73 24.703 -0.222 1 89.5 461 SER B O 1
ATOM 8251 N N . PHE B 1 462 ? -6.207 25.141 1.862 1 92.81 462 PHE B N 1
ATOM 8252 C CA . PHE B 1 462 ? -7.574 25.547 1.551 1 92.81 462 PHE B CA 1
ATOM 8253 C C . PHE B 1 462 ? -7.586 26.812 0.703 1 92.81 462 PHE B C 1
ATOM 8255 O O . PHE B 1 462 ? -8.344 26.906 -0.264 1 92.81 462 PHE B O 1
ATOM 8262 N N . TYR B 1 463 ? -6.75 27.766 1.021 1 93.75 463 TYR B N 1
ATOM 8263 C CA . TYR B 1 463 ? -6.582 29 0.247 1 93.75 463 TYR B CA 1
ATOM 8264 C C . TYR B 1 463 ? -6.094 28.688 -1.163 1 93.75 463 TYR B C 1
ATOM 8266 O O . TYR B 1 463 ? -6.609 29.234 -2.141 1 93.75 463 TYR B O 1
ATOM 8274 N N . GLN B 1 464 ? -5.172 27.812 -1.237 1 90.81 464 GLN B N 1
ATOM 8275 C CA . GLN B 1 464 ? -4.621 27.469 -2.541 1 90.81 464 GLN B CA 1
ATOM 8276 C C . GLN B 1 464 ? -5.68 26.812 -3.43 1 90.81 464 GLN B C 1
ATOM 8278 O O . GLN B 1 464 ? -5.676 27 -4.648 1 90.81 464 GLN B O 1
ATOM 8283 N N . SER B 1 465 ? -6.477 26.016 -2.795 1 91.25 465 SER B N 1
ATOM 8284 C CA . SER B 1 465 ? -7.586 25.438 -3.543 1 91.25 465 SER B CA 1
ATOM 8285 C C . SER B 1 465 ? -8.5 26.516 -4.102 1 91.25 465 SER B C 1
ATOM 8287 O O . SER B 1 465 ? -9.008 26.391 -5.219 1 91.25 465 SER B O 1
ATOM 8289 N N . GLN B 1 466 ? -8.719 27.562 -3.357 1 94.25 466 GLN B N 1
ATOM 8290 C CA . GLN B 1 466 ? -9.539 28.688 -3.801 1 94.25 466 GLN B CA 1
ATOM 8291 C C . GLN B 1 466 ? -8.859 29.453 -4.938 1 94.25 466 GLN B C 1
ATOM 8293 O O . GLN B 1 466 ? -9.531 29.938 -5.848 1 94.25 466 GLN B O 1
ATOM 8298 N N . VAL B 1 467 ? -7.547 29.562 -4.84 1 93.81 467 VAL B N 1
ATOM 8299 C CA . VAL B 1 467 ? -6.793 30.203 -5.91 1 93.81 467 VAL B CA 1
ATOM 8300 C C . VAL B 1 467 ? -7 29.438 -7.219 1 93.81 467 VAL B C 1
ATOM 8302 O O . VAL B 1 467 ? -7.254 30.047 -8.258 1 93.81 467 VAL B O 1
ATOM 8305 N N . ALA B 1 468 ? -6.898 28.156 -7.105 1 92.38 468 ALA B N 1
ATOM 8306 C CA . ALA B 1 468 ? -7.059 27.312 -8.289 1 92.38 468 ALA B CA 1
ATOM 8307 C C . ALA B 1 468 ? -8.445 27.484 -8.906 1 92.38 468 ALA B C 1
ATOM 8309 O O . ALA B 1 468 ? -8.586 27.562 -10.125 1 92.38 468 ALA B O 1
ATOM 8310 N N . ARG B 1 469 ? -9.438 27.578 -8.094 1 93.31 469 ARG B N 1
ATOM 8311 C CA . ARG B 1 469 ? -10.812 27.75 -8.562 1 93.31 469 ARG B CA 1
ATOM 8312 C C . ARG B 1 469 ? -11.008 29.109 -9.234 1 93.31 469 ARG B C 1
ATOM 8314 O O . ARG B 1 469 ? -11.688 29.203 -10.25 1 93.31 469 ARG B O 1
ATOM 8321 N N . ARG B 1 470 ? -10.469 30.047 -8.609 1 92.06 470 ARG B N 1
ATOM 8322 C CA . ARG B 1 470 ? -10.578 31.391 -9.18 1 92.06 470 ARG B CA 1
ATOM 8323 C C . ARG B 1 470 ? -9.891 31.469 -10.539 1 92.06 470 ARG B C 1
ATOM 8325 O O . ARG B 1 470 ? -10.414 32.094 -11.469 1 92.06 470 ARG B O 1
ATOM 8332 N N . MET B 1 471 ? -8.766 30.891 -10.578 1 91.88 471 MET B N 1
ATOM 8333 C CA . MET B 1 471 ? -8.023 30.891 -11.836 1 91.88 471 MET B CA 1
ATOM 8334 C C . MET B 1 471 ? -8.805 30.172 -12.93 1 91.88 471 MET B C 1
ATOM 8336 O O . MET B 1 471 ? -8.789 30.594 -14.086 1 91.88 471 MET B O 1
ATOM 8340 N N . GLU B 1 472 ? -9.453 29.141 -12.555 1 91.31 472 GLU B N 1
ATOM 8341 C CA . GLU B 1 472 ? -10.297 28.422 -13.5 1 91.31 472 GLU B CA 1
ATOM 8342 C C . GLU B 1 472 ? -11.492 29.266 -13.938 1 91.31 472 GLU B C 1
ATOM 8344 O O . GLU B 1 472 ? -11.953 29.156 -15.078 1 91.31 472 GLU B O 1
ATOM 8349 N N . ALA B 1 473 ? -11.969 30.078 -13.039 1 89.62 473 ALA B N 1
ATOM 8350 C CA . ALA B 1 473 ? -13.172 30.875 -13.281 1 89.62 473 ALA B CA 1
ATOM 8351 C C . ALA B 1 473 ? -12.836 32.188 -14.008 1 89.62 473 ALA B C 1
ATOM 8353 O O . ALA B 1 473 ? -13.727 32.875 -14.492 1 89.62 473 ALA B O 1
ATOM 8354 N N . ARG B 1 474 ? -11.641 32.406 -14.117 1 86.69 474 ARG B N 1
ATOM 8355 C CA . ARG B 1 474 ? -11.203 33.688 -14.695 1 86.69 474 ARG B CA 1
ATOM 8356 C C . ARG B 1 474 ? -11.75 33.844 -16.109 1 86.69 474 ARG B C 1
ATOM 8358 O O . ARG B 1 474 ? -11.617 32.969 -16.953 1 86.69 474 ARG B O 1
ATOM 8365 N N . GLY B 1 475 ? -12.344 35 -16.328 1 82.25 475 GLY B N 1
ATOM 8366 C CA . GLY B 1 475 ? -12.852 35.344 -17.641 1 82.25 475 GLY B CA 1
ATOM 8367 C C . GLY B 1 475 ? -14.242 34.812 -17.906 1 82.25 475 GLY B C 1
ATOM 8368 O O . GLY B 1 475 ? -14.852 35.094 -18.938 1 82.25 475 GLY B O 1
ATOM 8369 N N . LEU B 1 476 ? -14.742 34.094 -17.016 1 87.44 476 LEU B N 1
ATOM 8370 C CA . LEU B 1 476 ? -16.078 33.5 -17.203 1 87.44 476 LEU B CA 1
ATOM 8371 C C . LEU B 1 476 ? -17.141 34.438 -16.625 1 87.44 476 LEU B C 1
ATOM 8373 O O . LEU B 1 476 ? -16.828 35.344 -15.867 1 87.44 476 LEU B O 1
ATOM 8377 N N . HIS B 1 477 ? -18.312 34.125 -17.094 1 85.25 477 HIS B N 1
ATOM 8378 C CA . HIS B 1 477 ? -19.438 34.906 -16.578 1 85.25 477 HIS B CA 1
ATOM 8379 C C . HIS B 1 477 ? -19.594 34.719 -15.078 1 85.25 477 HIS B C 1
ATOM 8381 O O . HIS B 1 477 ? -19.234 33.688 -14.531 1 85.25 477 HIS B O 1
ATOM 8387 N N . TRP B 1 478 ? -20.125 35.688 -14.492 1 82.62 478 TRP B N 1
ATOM 8388 C CA . TRP B 1 478 ? -20.219 35.75 -13.039 1 82.62 478 TRP B CA 1
ATOM 8389 C C . TRP B 1 478 ? -20.953 34.531 -12.492 1 82.62 478 TRP B C 1
ATOM 8391 O O . TRP B 1 478 ? -20.609 34.031 -11.43 1 82.62 478 TRP B O 1
ATOM 8401 N N . THR B 1 479 ? -21.938 34.062 -13.172 1 80.44 479 THR B N 1
ATOM 8402 C CA . THR B 1 479 ? -22.719 32.938 -12.703 1 80.44 479 THR B CA 1
ATOM 8403 C C . THR B 1 479 ? -21.859 31.672 -12.641 1 80.44 479 THR B C 1
ATOM 8405 O O . THR B 1 479 ? -21.953 30.891 -11.695 1 80.44 479 THR B O 1
ATOM 8408 N N . VAL B 1 480 ? -21.031 31.609 -13.617 1 86.38 480 VAL B N 1
ATOM 8409 C CA . VAL B 1 480 ? -20.125 30.453 -13.68 1 86.38 480 VAL B CA 1
ATOM 8410 C C . VAL B 1 480 ? -19.016 30.625 -12.648 1 86.38 480 VAL B C 1
ATOM 8412 O O . VAL B 1 480 ? -18.609 29.656 -12.008 1 86.38 480 VAL B O 1
ATOM 8415 N N . HIS B 1 481 ? -18.672 31.844 -12.453 1 88.06 481 HIS B N 1
ATOM 8416 C CA . HIS B 1 481 ? -17.641 32.156 -11.461 1 88.06 481 HIS B CA 1
ATOM 8417 C C . HIS B 1 481 ? -18.094 31.734 -10.062 1 88.06 481 HIS B C 1
ATOM 8419 O O . HIS B 1 481 ? -17.359 31.062 -9.344 1 88.06 481 HIS B O 1
ATOM 8425 N N . PHE B 1 482 ? -19.281 32.156 -9.766 1 89.5 482 PHE B N 1
ATOM 8426 C CA . PHE B 1 482 ? -19.812 31.875 -8.438 1 89.5 482 PHE B CA 1
ATOM 8427 C C . PHE B 1 482 ? -19.922 30.375 -8.203 1 89.5 482 PHE B C 1
ATOM 8429 O O . PHE B 1 482 ? -19.609 29.891 -7.117 1 89.5 482 PHE B O 1
ATOM 8436 N N . LYS B 1 483 ? -20.281 29.672 -9.234 1 88.12 483 LYS B N 1
ATOM 8437 C CA . LYS B 1 483 ? -20.422 28.219 -9.156 1 88.12 483 LYS B CA 1
ATOM 8438 C C . LYS B 1 483 ? -19.062 27.562 -8.945 1 88.12 483 LYS B C 1
ATOM 8440 O O . LYS B 1 483 ? -18.938 26.656 -8.117 1 88.12 483 LYS B O 1
ATOM 8445 N N . LEU B 1 484 ? -18.109 28 -9.617 1 89.75 484 LEU B N 1
ATOM 8446 C CA . LEU B 1 484 ? -16.781 27.391 -9.547 1 89.75 484 LEU B CA 1
ATOM 8447 C C . LEU B 1 484 ? -16.109 27.703 -8.211 1 89.75 484 LEU B C 1
ATOM 8449 O O . LEU B 1 484 ? -15.453 26.844 -7.629 1 89.75 484 LEU B O 1
ATOM 8453 N N . VAL B 1 485 ? -16.328 28.844 -7.719 1 90.75 485 VAL B N 1
ATOM 8454 C CA . VAL B 1 485 ? -15.633 29.328 -6.527 1 90.75 485 VAL B CA 1
ATOM 8455 C C . VAL B 1 485 ? -16.266 28.703 -5.277 1 90.75 485 VAL B C 1
ATOM 8457 O O . VAL B 1 485 ? -15.562 28.359 -4.328 1 90.75 485 VAL B O 1
ATOM 8460 N N . TYR B 1 486 ? -17.562 28.531 -5.285 1 92.12 486 TYR B N 1
ATOM 8461 C CA . TYR B 1 486 ? -18.203 28.109 -4.039 1 92.12 486 TYR B CA 1
ATOM 8462 C C . TYR B 1 486 ? -18.891 26.766 -4.203 1 92.12 486 TYR B C 1
ATOM 8464 O O . TYR B 1 486 ? -19.297 26.141 -3.217 1 92.12 486 TYR B O 1
ATOM 8472 N N . GLY B 1 487 ? -18.984 26.219 -5.383 1 85.81 487 GLY B N 1
ATOM 8473 C CA . GLY B 1 487 ? -19.719 25 -5.656 1 85.81 487 GLY B CA 1
ATOM 8474 C C . GLY B 1 487 ? -19.156 23.797 -4.922 1 85.81 487 GLY B C 1
ATOM 8475 O O . GLY B 1 487 ? -19.906 22.906 -4.512 1 85.81 487 GLY B O 1
ATOM 8476 N N . ASN B 1 488 ? -17.875 23.766 -4.715 1 85.06 488 ASN B N 1
ATOM 8477 C CA . ASN B 1 488 ? -17.203 22.609 -4.102 1 85.06 488 ASN B CA 1
ATOM 8478 C C . ASN B 1 488 ? -17.391 22.594 -2.588 1 85.06 488 ASN B C 1
ATOM 8480 O O . ASN B 1 488 ? -16.953 21.672 -1.912 1 85.06 488 ASN B O 1
ATOM 8484 N N . VAL B 1 489 ? -18 23.609 -2.088 1 90.75 489 VAL B N 1
ATOM 8485 C CA . VAL B 1 489 ? -18.312 23.641 -0.66 1 90.75 489 VAL B CA 1
ATOM 8486 C C . VAL B 1 489 ? -19.812 23.672 -0.451 1 90.75 489 VAL B C 1
ATOM 8488 O O . VAL B 1 489 ? -20.344 22.938 0.388 1 90.75 489 VAL B O 1
ATOM 8491 N N . TRP B 1 490 ? -20.531 24.422 -1.3 1 91.31 490 TRP B N 1
ATOM 8492 C CA . TRP B 1 490 ? -21.969 24.625 -1.154 1 91.31 490 TRP B CA 1
ATOM 8493 C C . TRP B 1 490 ? -22.75 23.375 -1.57 1 91.31 490 TRP B C 1
ATOM 8495 O O . TRP B 1 490 ? -23.594 22.875 -0.822 1 91.31 490 TRP B O 1
ATOM 8505 N N . ASN B 1 491 ? -22.406 22.766 -2.707 1 88.62 491 ASN B N 1
ATOM 8506 C CA . ASN B 1 491 ? -23.062 21.562 -3.209 1 88.62 491 ASN B CA 1
ATOM 8507 C C . ASN B 1 491 ? -22.062 20.422 -3.379 1 88.62 491 ASN B C 1
ATOM 8509 O O . ASN B 1 491 ? -22.141 19.672 -4.355 1 88.62 491 ASN B O 1
ATOM 8513 N N . ALA B 1 492 ? -21.219 20.422 -2.453 1 89.19 492 ALA B N 1
ATOM 8514 C CA . ALA B 1 492 ? -20.172 19.391 -2.549 1 89.19 492 ALA B CA 1
ATOM 8515 C C . ALA B 1 492 ? -20.719 18.016 -2.205 1 89.19 492 ALA B C 1
ATOM 8517 O O . ALA B 1 492 ? -21.531 17.875 -1.279 1 89.19 492 ALA B O 1
ATOM 8518 N N . PRO B 1 493 ? -20.281 16.984 -3.01 1 90.5 493 PRO B N 1
ATOM 8519 C CA . PRO B 1 493 ? -20.609 15.617 -2.605 1 90.5 493 PRO B CA 1
ATOM 8520 C C . PRO B 1 493 ? -20.031 15.258 -1.237 1 90.5 493 PRO B C 1
ATOM 8522 O O . PRO B 1 493 ? -19.078 15.891 -0.777 1 90.5 493 PRO B O 1
ATOM 8525 N N . ASP B 1 494 ? -20.562 14.281 -0.623 1 92.06 494 ASP B N 1
ATOM 8526 C CA . ASP B 1 494 ? -20.203 13.867 0.73 1 92.06 494 ASP B CA 1
ATOM 8527 C C . ASP B 1 494 ? -18.703 13.578 0.838 1 92.06 494 ASP B C 1
ATOM 8529 O O . ASP B 1 494 ? -18.047 14.008 1.793 1 92.06 494 ASP B O 1
ATOM 8533 N N . ALA B 1 495 ? -18.156 12.859 -0.115 1 94 495 ALA B N 1
ATOM 8534 C CA . ALA B 1 495 ? -16.734 12.508 -0.087 1 94 495 ALA B CA 1
ATOM 8535 C C . ALA B 1 495 ? -15.875 13.766 -0.095 1 94 495 ALA B C 1
ATOM 8537 O O . ALA B 1 495 ? -14.852 13.82 0.599 1 94 495 ALA B O 1
ATOM 8538 N N . VAL B 1 496 ? -16.281 14.75 -0.815 1 93.81 496 VAL B N 1
ATOM 8539 C CA . VAL B 1 496 ? -15.531 15.992 -0.932 1 93.81 496 VAL B CA 1
ATOM 8540 C C . VAL B 1 496 ? -15.641 16.797 0.367 1 93.81 496 VAL B C 1
ATOM 8542 O O . VAL B 1 496 ? -14.664 17.406 0.81 1 93.81 496 VAL B O 1
ATOM 8545 N N . ARG B 1 497 ? -16.812 16.828 0.959 1 94.94 497 ARG B N 1
ATOM 8546 C CA . ARG B 1 497 ? -17 17.516 2.232 1 94.94 497 ARG B CA 1
ATOM 8547 C C . ARG B 1 497 ? -16.094 16.922 3.309 1 94.94 497 ARG B C 1
ATOM 8549 O O . ARG B 1 497 ? -15.484 17.672 4.09 1 94.94 497 ARG B O 1
ATOM 8556 N N . LEU B 1 498 ? -15.984 15.602 3.309 1 97 498 LEU B N 1
ATOM 8557 C CA . LEU B 1 498 ? -15.094 14.938 4.258 1 97 498 LEU B CA 1
ATOM 8558 C C . LEU B 1 498 ? -13.641 15.289 3.979 1 97 498 LEU B C 1
ATOM 8560 O O . LEU B 1 498 ? -12.875 15.57 4.902 1 97 498 LEU B O 1
ATOM 8564 N N . GLN B 1 499 ? -13.25 15.281 2.748 1 95.75 499 GLN B N 1
ATOM 8565 C CA . GLN B 1 499 ? -11.891 15.625 2.348 1 95.75 499 GLN B CA 1
ATOM 8566 C C . GLN B 1 499 ? -11.539 17.047 2.764 1 95.75 499 GLN B C 1
ATOM 8568 O O . GLN B 1 499 ? -10.445 17.297 3.283 1 95.75 499 GLN B O 1
ATOM 8573 N N . ASN B 1 500 ? -12.477 17.938 2.551 1 94.25 500 ASN B N 1
ATOM 8574 C CA . ASN B 1 500 ? -12.25 19.344 2.906 1 94.25 500 ASN B CA 1
ATOM 8575 C C . ASN B 1 500 ? -12.07 19.516 4.41 1 94.25 500 ASN B C 1
ATOM 8577 O O . ASN B 1 500 ? -11.25 20.312 4.852 1 94.25 500 ASN B O 1
ATOM 8581 N N . SER B 1 501 ? -12.844 18.797 5.113 1 96.62 501 SER B N 1
ATOM 8582 C CA . SER B 1 501 ? -12.742 18.859 6.566 1 96.62 501 SER B CA 1
ATOM 8583 C C . SER B 1 501 ? -11.352 18.438 7.043 1 96.62 501 SER B C 1
ATOM 8585 O O . SER B 1 501 ? -10.75 19.109 7.879 1 96.62 501 SER B O 1
ATOM 8587 N N . LEU B 1 502 ? -10.867 17.422 6.445 1 96.69 502 LEU B N 1
ATOM 8588 C CA . LEU B 1 502 ? -9.57 16.906 6.875 1 96.69 502 LEU B CA 1
ATOM 8589 C C . LEU B 1 502 ? -8.445 17.797 6.363 1 96.69 502 LEU B C 1
ATOM 8591 O O . LEU B 1 502 ? -7.402 17.938 7.016 1 96.69 502 LEU B O 1
ATOM 8595 N N . GLN B 1 503 ? -8.672 18.375 5.234 1 94.81 503 GLN B N 1
ATOM 8596 C CA . GLN B 1 503 ? -7.676 19.312 4.711 1 94.81 503 GLN B CA 1
ATOM 8597 C C . GLN B 1 503 ? -7.406 20.438 5.699 1 94.81 503 GLN B C 1
ATOM 8599 O O . GLN B 1 503 ? -6.258 20.844 5.898 1 94.81 503 GLN B O 1
ATOM 8604 N N . ILE B 1 504 ? -8.422 20.891 6.34 1 96.5 504 ILE B N 1
ATOM 8605 C CA . ILE B 1 504 ? -8.336 22.031 7.25 1 96.5 504 ILE B CA 1
ATOM 8606 C C . ILE B 1 504 ? -7.59 21.625 8.516 1 96.5 504 ILE B C 1
ATOM 8608 O O . ILE B 1 504 ? -6.738 22.375 9.008 1 96.5 504 ILE B O 1
ATOM 8612 N N . PHE B 1 505 ? -7.805 20.422 8.961 1 97.25 505 PHE B N 1
ATOM 8613 C CA . PHE B 1 505 ? -7.348 20.094 10.305 1 97.25 505 PHE B CA 1
ATOM 8614 C C . PHE B 1 505 ? -6.113 19.203 10.258 1 97.25 505 PHE B C 1
ATOM 8616 O O . PHE B 1 505 ? -5.336 19.156 11.211 1 97.25 505 PHE B O 1
ATOM 8623 N N . ALA B 1 506 ? -5.91 18.438 9.188 1 94.44 506 ALA B N 1
ATOM 8624 C CA . ALA B 1 506 ? -4.75 17.547 9.07 1 94.44 506 ALA B CA 1
ATOM 8625 C C . ALA B 1 506 ? -3.643 18.203 8.25 1 94.44 506 ALA B C 1
ATOM 8627 O O . ALA B 1 506 ? -2.48 17.797 8.328 1 94.44 506 ALA B O 1
ATOM 8628 N N . GLY B 1 507 ? -4.004 19.172 7.473 1 90.25 507 GLY B N 1
ATOM 8629 C CA . GLY B 1 507 ? -2.998 19.906 6.723 1 90.25 507 GLY B CA 1
ATOM 8630 C C . GLY B 1 507 ? -2.783 19.375 5.32 1 90.25 507 GLY B C 1
ATOM 8631 O O . GLY B 1 507 ? -2.016 19.938 4.539 1 90.25 507 GLY B O 1
ATOM 8632 N N . SER B 1 508 ? -3.375 18.25 5.012 1 87 508 SER B N 1
ATOM 8633 C CA . SER B 1 508 ? -3.266 17.672 3.678 1 87 508 SER B CA 1
ATOM 8634 C C . SER B 1 508 ? -4.555 16.969 3.275 1 87 508 SER B C 1
ATOM 8636 O O . SER B 1 508 ? -5.383 16.641 4.129 1 87 508 SER B O 1
ATOM 8638 N N . ARG B 1 509 ? -4.652 16.797 2.002 1 87.88 509 ARG B N 1
ATOM 8639 C CA . ARG B 1 509 ? -5.84 16.141 1.464 1 87.88 509 ARG B CA 1
ATOM 8640 C C . ARG B 1 509 ? -5.586 14.648 1.23 1 87.88 509 ARG B C 1
ATOM 8642 O O . ARG B 1 509 ? -4.605 14.273 0.579 1 87.88 509 ARG B O 1
ATOM 8649 N N . PRO B 1 510 ? -6.43 13.844 1.874 1 90.62 510 PRO B N 1
ATOM 8650 C CA . PRO B 1 510 ? -6.266 12.414 1.6 1 90.62 510 PRO B CA 1
ATOM 8651 C C . PRO B 1 510 ? -6.52 12.062 0.136 1 90.62 510 PRO B C 1
ATOM 8653 O O . PRO B 1 510 ? -7.406 12.641 -0.498 1 90.62 510 PRO B O 1
ATOM 8656 N N . GLN B 1 511 ? -5.699 11.195 -0.304 1 84.62 511 GLN B N 1
ATOM 8657 C CA . GLN B 1 511 ? -5.844 10.766 -1.691 1 84.62 511 GLN B CA 1
ATOM 8658 C C . GLN B 1 511 ? -6.184 9.281 -1.777 1 84.62 511 GLN B C 1
ATOM 8660 O O . GLN B 1 511 ? -5.996 8.539 -0.812 1 84.62 511 GLN B O 1
ATOM 8665 N N . GLY B 1 512 ? -6.852 8.883 -2.811 1 85.62 512 GLY B N 1
ATOM 8666 C CA . GLY B 1 512 ? -7.133 7.488 -3.111 1 85.62 512 GLY B CA 1
ATOM 8667 C C . GLY B 1 512 ? -8.281 6.926 -2.297 1 85.62 512 GLY B C 1
ATOM 8668 O O . GLY B 1 512 ? -8.641 7.477 -1.254 1 85.62 512 GLY B O 1
ATOM 8669 N N . ASP B 1 513 ? -8.961 5.93 -2.762 1 90.25 513 ASP B N 1
ATOM 8670 C CA . ASP B 1 513 ? -10.023 5.176 -2.102 1 90.25 513 ASP B CA 1
ATOM 8671 C C . ASP B 1 513 ? -11.102 6.105 -1.55 1 90.25 513 ASP B C 1
ATOM 8673 O O . ASP B 1 513 ? -11.43 6.051 -0.363 1 90.25 513 ASP B O 1
ATOM 8677 N N . LEU B 1 514 ? -11.617 6.93 -2.348 1 94.56 514 LEU B N 1
ATOM 8678 C CA . LEU B 1 514 ? -12.648 7.891 -1.983 1 94.56 514 LEU B CA 1
ATOM 8679 C C . LEU B 1 514 ? -13.945 7.609 -2.742 1 94.56 514 LEU B C 1
ATOM 8681 O O . LEU B 1 514 ? -14.383 8.43 -3.551 1 94.56 514 LEU B O 1
ATOM 8685 N N . PRO B 1 515 ? -14.562 6.488 -2.41 1 94.88 515 PRO B N 1
ATOM 8686 C CA . PRO B 1 515 ? -15.828 6.168 -3.078 1 94.88 515 PRO B CA 1
ATOM 8687 C C . PRO B 1 515 ? -16.938 7.172 -2.756 1 94.88 515 PRO B C 1
ATOM 8689 O O . PRO B 1 515 ? -16.828 7.922 -1.783 1 94.88 515 PRO B O 1
ATOM 8692 N N . GLN B 1 516 ? -18.016 7.16 -3.49 1 92.94 516 GLN B N 1
ATOM 8693 C CA . GLN B 1 516 ? -19.109 8.125 -3.363 1 92.94 516 GLN B CA 1
ATOM 8694 C C . GLN B 1 516 ? -19.875 7.914 -2.068 1 92.94 516 GLN B C 1
ATOM 8696 O O . GLN B 1 516 ? -20.438 8.867 -1.505 1 92.94 516 GLN B O 1
ATOM 8701 N N . ASN B 1 517 ? -19.891 6.711 -1.584 1 95.25 517 ASN B N 1
ATOM 8702 C CA . ASN B 1 517 ? -20.688 6.402 -0.399 1 95.25 517 ASN B CA 1
ATOM 8703 C C . ASN B 1 517 ? -19.844 6.453 0.871 1 95.25 517 ASN B C 1
ATOM 8705 O O . ASN B 1 517 ? -20.156 5.781 1.856 1 95.25 517 ASN B O 1
ATOM 8709 N N . LEU B 1 518 ? -18.781 7.219 0.819 1 96.69 518 LEU B N 1
ATOM 8710 C CA . LEU B 1 518 ? -17.922 7.41 1.977 1 96.69 518 LEU B CA 1
ATOM 8711 C C . LEU B 1 518 ? -18.672 8.094 3.113 1 96.69 518 LEU B C 1
ATOM 8713 O O . LEU B 1 518 ? -19.391 9.078 2.887 1 96.69 518 LEU B O 1
ATOM 8717 N N . VAL B 1 519 ? -18.5 7.613 4.348 1 97.06 519 VAL B N 1
ATOM 8718 C CA . VAL B 1 519 ? -19.219 8.195 5.477 1 97.06 519 VAL B CA 1
ATOM 8719 C C . VAL B 1 519 ? -18.234 8.594 6.57 1 97.06 519 VAL B C 1
ATOM 8721 O O . VAL B 1 519 ? -18.578 9.367 7.473 1 97.06 519 VAL B O 1
ATOM 8724 N N . ALA B 1 520 ? -16.984 8.086 6.512 1 98 520 ALA B N 1
ATOM 8725 C CA . ALA B 1 520 ? -15.93 8.461 7.445 1 98 520 ALA B CA 1
ATOM 8726 C C . ALA B 1 520 ? -14.562 8.406 6.773 1 98 520 ALA B C 1
ATOM 8728 O O . ALA B 1 520 ? -14.328 7.578 5.891 1 98 520 ALA B O 1
ATOM 8729 N N . LEU B 1 521 ? -13.727 9.242 7.148 1 98.12 521 LEU B N 1
ATOM 8730 C CA . LEU B 1 521 ? -12.391 9.367 6.57 1 98.12 521 LEU B CA 1
ATOM 8731 C C . LEU B 1 521 ? -11.383 9.836 7.621 1 98.12 521 LEU B C 1
ATOM 8733 O O . LEU B 1 521 ? -11.641 10.805 8.336 1 98.12 521 LEU B O 1
ATOM 8737 N N . SER B 1 522 ? -10.367 9.07 7.785 1 97.62 522 SER B N 1
ATOM 8738 C CA . SER B 1 522 ? -9.273 9.453 8.68 1 97.62 522 SER B CA 1
ATOM 8739 C C . SER B 1 522 ? -7.984 9.688 7.906 1 97.62 522 SER B C 1
ATOM 8741 O O . SER B 1 522 ? -7.699 9 6.926 1 97.62 522 SER B O 1
ATOM 8743 N N . HIS B 1 523 ? -7.266 10.734 8.312 1 96.75 523 HIS B N 1
ATOM 8744 C CA . HIS B 1 523 ? -6.047 11.117 7.613 1 96.75 523 HIS B CA 1
ATOM 8745 C C . HIS B 1 523 ? -5.109 11.898 8.523 1 96.75 523 HIS B C 1
ATOM 8747 O O . HIS B 1 523 ? -5.508 12.914 9.109 1 96.75 523 HIS B O 1
ATOM 8753 N N . GLU B 1 524 ? -3.887 11.43 8.703 1 94.94 524 GLU B N 1
ATOM 8754 C CA . GLU B 1 524 ? -2.787 12.086 9.406 1 94.94 524 GLU B CA 1
ATOM 8755 C C . GLU B 1 524 ? -3.23 12.594 10.773 1 94.94 524 GLU B C 1
ATOM 8757 O O . GLU B 1 524 ? -3.029 13.758 11.109 1 94.94 524 GLU B O 1
ATOM 8762 N N . GLY B 1 525 ? -3.949 11.727 11.477 1 96.19 525 GLY B N 1
ATOM 8763 C CA . GLY B 1 525 ? -4.227 11.961 12.883 1 96.19 525 GLY B CA 1
ATOM 8764 C C . GLY B 1 525 ? -5.59 12.578 13.125 1 96.19 525 GLY B C 1
ATOM 8765 O O . GLY B 1 525 ? -5.961 12.852 14.273 1 96.19 525 GLY B O 1
ATOM 8766 N N . CYS B 1 526 ? -6.348 12.789 12.07 1 97.56 526 CYS B N 1
ATOM 8767 C CA . CYS B 1 526 ? -7.68 13.367 12.203 1 97.56 526 CYS B CA 1
ATOM 8768 C C . CYS B 1 526 ? -8.719 12.492 11.508 1 97.56 526 CYS B C 1
ATOM 8770 O O . CYS B 1 526 ? -8.422 11.844 10.508 1 97.56 526 CYS B O 1
ATOM 8772 N N . CYS B 1 527 ? -9.867 12.5 12.094 1 98.31 527 CYS B N 1
ATOM 8773 C CA . CYS B 1 527 ? -10.984 11.719 11.562 1 98.31 527 CYS B CA 1
ATOM 8774 C C . CYS B 1 527 ? -12.211 12.594 11.359 1 98.31 527 CYS B C 1
ATOM 8776 O O . CYS B 1 527 ? -12.578 13.375 12.234 1 98.31 527 CYS B O 1
ATOM 8778 N N . ALA B 1 528 ? -12.781 12.586 10.195 1 98.5 528 ALA B N 1
ATOM 8779 C CA . ALA B 1 528 ? -14.055 13.227 9.875 1 98.5 528 ALA B CA 1
ATOM 8780 C C . ALA B 1 528 ? -15.109 12.188 9.508 1 98.5 528 ALA B C 1
ATOM 8782 O O . ALA B 1 528 ? -14.836 11.258 8.734 1 98.5 528 ALA B O 1
ATOM 8783 N N . TYR B 1 529 ? -16.266 12.258 10.125 1 97.75 529 TYR B N 1
ATOM 8784 C CA . TYR B 1 529 ? -17.328 11.305 9.836 1 97.75 529 TYR B CA 1
ATOM 8785 C C . TYR B 1 529 ? -18.703 11.961 9.977 1 97.75 529 TYR B C 1
ATOM 8787 O O . TYR B 1 529 ? -18.844 12.992 10.633 1 97.75 529 TYR B O 1
ATOM 8795 N N . PHE B 1 530 ? -19.703 11.445 9.32 1 96.38 530 PHE B N 1
ATOM 8796 C CA . PHE B 1 530 ? -21.062 11.953 9.445 1 96.38 530 PHE B CA 1
ATOM 8797 C C . PHE B 1 530 ? -21.672 11.547 10.789 1 96.38 530 PHE B C 1
ATOM 8799 O O . PHE B 1 530 ? -21.672 10.367 11.141 1 96.38 530 PHE B O 1
ATOM 8806 N N . MET B 1 531 ? -22.234 12.422 11.453 1 93.94 531 MET B N 1
ATOM 8807 C CA . MET B 1 531 ? -22.719 12.25 12.82 1 93.94 531 MET B CA 1
ATOM 8808 C C . MET B 1 531 ? -23.875 11.25 12.875 1 93.94 531 MET B C 1
ATOM 8810 O O . MET B 1 531 ? -24.172 10.703 13.938 1 93.94 531 MET B O 1
ATOM 8814 N N . ASP B 1 532 ? -24.453 11.016 11.75 1 90.38 532 ASP B N 1
ATOM 8815 C CA . ASP B 1 532 ? -25.547 10.047 11.68 1 90.38 532 ASP B CA 1
ATOM 8816 C C . ASP B 1 532 ? -25.078 8.656 12.086 1 90.38 532 ASP B C 1
ATOM 8818 O O . ASP B 1 532 ? -25.891 7.812 12.484 1 90.38 532 ASP B O 1
ATOM 8822 N N . LEU B 1 533 ? -23.797 8.461 12 1 91.75 533 LEU B N 1
ATOM 8823 C CA . LEU B 1 533 ? -23.234 7.156 12.352 1 91.75 533 LEU B CA 1
ATOM 8824 C C . LEU B 1 533 ? -23.328 6.914 13.852 1 91.75 533 LEU B C 1
ATOM 8826 O O . LEU B 1 533 ? -23.219 5.773 14.312 1 91.75 533 LEU B O 1
ATOM 8830 N N . GLU B 1 534 ? -23.453 7.98 14.594 1 88.88 534 GLU B N 1
ATOM 8831 C CA . GLU B 1 534 ? -23.531 7.871 16.047 1 88.88 534 GLU B CA 1
ATOM 8832 C C . GLU B 1 534 ? -24.922 7.438 16.5 1 88.88 534 GLU B C 1
ATOM 8834 O O . GLU B 1 534 ? -25.094 6.949 17.625 1 88.88 534 GLU B O 1
ATOM 8839 N N . LYS B 1 535 ? -25.812 7.66 15.633 1 83.94 535 LYS B N 1
ATOM 8840 C CA . LYS B 1 535 ? -27.203 7.402 15.992 1 83.94 535 LYS B CA 1
ATOM 8841 C C . LYS B 1 535 ? -27.828 6.344 15.078 1 83.94 535 LYS B C 1
ATOM 8843 O O . LYS B 1 535 ? -27.219 5.945 14.086 1 83.94 535 LYS B O 1
ATOM 8848 N N . ARG B 1 536 ? -28.922 5.809 15.57 1 77.62 536 ARG B N 1
ATOM 8849 C CA . ARG B 1 536 ? -29.656 4.867 14.727 1 77.62 536 ARG B CA 1
ATOM 8850 C C . ARG B 1 536 ? -30.156 5.547 13.453 1 77.62 536 ARG B C 1
ATOM 8852 O O . ARG B 1 536 ? -30.875 6.547 13.523 1 77.62 536 ARG B O 1
ATOM 8859 N N . MET B 1 537 ? -29.547 5.211 12.43 1 71.56 537 MET B N 1
ATOM 8860 C CA . MET B 1 537 ? -29.922 5.82 11.164 1 71.56 537 MET B CA 1
ATOM 8861 C C . MET B 1 537 ? -31.266 5.297 10.68 1 71.56 537 MET B C 1
ATOM 8863 O O . MET B 1 537 ? -31.5 4.086 10.68 1 71.56 537 MET B O 1
ATOM 8867 N N . LYS B 1 538 ? -32.281 6.145 10.992 1 58.06 538 LYS B N 1
ATOM 8868 C CA . LYS B 1 538 ? -33.594 5.75 10.469 1 58.06 538 LYS B CA 1
ATOM 8869 C C . LYS B 1 538 ? -33.625 5.773 8.945 1 58.06 538 LYS B C 1
ATOM 8871 O O . LYS B 1 538 ? -32.875 6.547 8.32 1 58.06 538 LYS B O 1
ATOM 8876 N N . SER B 1 539 ? -34.094 4.625 8.344 1 50.88 539 SER B N 1
ATOM 8877 C CA . SER B 1 539 ? -34.25 4.598 6.891 1 50.88 539 SER B CA 1
ATOM 8878 C C . SER B 1 539 ? -34.5 5.992 6.336 1 50.88 539 SER B C 1
ATOM 8880 O O . SER B 1 539 ? -34.75 6.934 7.094 1 50.88 539 SER B O 1
ATOM 8882 N N . SER B 1 540 ? -35.438 6.199 5.387 1 46.41 540 SER B N 1
ATOM 8883 C CA . SER B 1 540 ? -35.844 7.133 4.355 1 46.41 540 SER B CA 1
ATOM 8884 C C . SER B 1 540 ? -36.312 8.461 4.961 1 46.41 540 SER B C 1
ATOM 8886 O O . SER B 1 540 ? -37.5 8.648 5.242 1 46.41 540 SER B O 1
ATOM 8888 N N . SER B 1 541 ? -35.812 8.938 6.035 1 46.78 541 SER B N 1
ATOM 8889 C CA . SER B 1 541 ? -36.656 10.133 6.121 1 46.78 541 SER B CA 1
ATOM 8890 C C . SER B 1 541 ? -36.562 10.961 4.84 1 46.78 541 SER B C 1
ATOM 8892 O O . SER B 1 541 ? -35.5 11.031 4.215 1 46.78 541 SER B O 1
ATOM 8894 N N . ASP B 1 542 ? -37.688 11.289 4.242 1 50.75 542 ASP B N 1
ATOM 8895 C CA . ASP B 1 542 ? -38.094 11.992 3.029 1 50.75 542 ASP B CA 1
ATOM 8896 C C . ASP B 1 542 ? -37.344 13.32 2.887 1 50.75 542 ASP B C 1
ATOM 8898 O O . ASP B 1 542 ? -37.406 13.961 1.837 1 50.75 542 ASP B O 1
ATOM 8902 N N . CYS B 1 543 ? -37.031 14.016 3.973 1 52.75 543 CYS B N 1
ATOM 8903 C CA . CYS B 1 543 ? -36.531 15.344 3.648 1 52.75 543 CYS B CA 1
ATOM 8904 C C . CYS B 1 543 ? -35 15.352 3.586 1 52.75 543 CYS B C 1
ATOM 8906 O O . CYS B 1 543 ? -34.344 15.008 4.562 1 52.75 543 CYS B O 1
ATOM 8908 N N . PRO B 1 544 ? -34.344 15.469 2.432 1 63.31 544 PRO B N 1
ATOM 8909 C CA . PRO B 1 544 ? -32.906 15.508 2.236 1 63.31 544 PRO B CA 1
ATOM 8910 C C . PRO B 1 544 ? -32.219 16.531 3.131 1 63.31 544 PRO B C 1
ATOM 8912 O O . PRO B 1 544 ? -32.562 17.719 3.092 1 63.31 544 PRO B O 1
ATOM 8915 N N . GLN B 1 545 ? -31.734 16.219 4.363 1 74.75 545 GLN B N 1
ATOM 8916 C CA . GLN B 1 545 ? -31 17.156 5.215 1 74.75 545 GLN B CA 1
ATOM 8917 C C . GLN B 1 545 ? -29.5 16.969 5.043 1 74.75 545 GLN B C 1
ATOM 8919 O O . GLN B 1 545 ? -29.031 15.891 4.695 1 74.75 545 GLN B O 1
ATOM 8924 N N . VAL B 1 546 ? -28.906 18.156 5.152 1 83 546 VAL B N 1
ATOM 8925 C CA . VAL B 1 546 ? -27.453 18.125 5.059 1 83 546 VAL B CA 1
ATOM 8926 C C . VAL B 1 546 ? -26.875 17.359 6.242 1 83 546 VAL B C 1
ATOM 8928 O O . VAL B 1 546 ? -27.297 17.562 7.387 1 83 546 VAL B O 1
ATOM 8931 N N . LYS B 1 547 ? -26.078 16.406 5.977 1 88.44 547 LYS B N 1
ATOM 8932 C CA . LYS B 1 547 ? -25.406 15.609 7 1 88.44 547 LYS B CA 1
ATOM 8933 C C . LYS B 1 547 ? -24.281 16.406 7.668 1 88.44 547 LYS B C 1
ATOM 8935 O O . LYS B 1 547 ? -23.484 17.031 6.988 1 88.44 547 LYS B O 1
ATOM 8940 N N . LEU B 1 548 ? -24.344 16.438 8.984 1 93.88 548 LEU B N 1
ATOM 8941 C CA . LEU B 1 548 ? -23.297 17.125 9.719 1 93.88 548 LEU B CA 1
ATOM 8942 C C . LEU B 1 548 ? -22.062 16.25 9.867 1 93.88 548 LEU B C 1
ATOM 8944 O O . LEU B 1 548 ? -22.172 15.031 10.031 1 93.88 548 LEU B O 1
ATOM 8948 N N . ILE B 1 549 ? -20.969 16.891 9.805 1 97.31 549 ILE B N 1
ATOM 8949 C CA . ILE B 1 549 ? -19.688 16.188 9.93 1 97.31 549 ILE B CA 1
ATOM 8950 C C . ILE B 1 549 ? -19.062 16.5 11.281 1 97.31 549 ILE B C 1
ATOM 8952 O O . ILE B 1 549 ? -19.031 17.656 11.719 1 97.31 549 ILE B O 1
ATOM 8956 N N . ARG B 1 550 ? -18.625 15.5 11.961 1 97.94 550 ARG B N 1
ATOM 8957 C CA . ARG B 1 550 ? -17.812 15.688 13.164 1 97.94 550 ARG B CA 1
ATOM 8958 C C . ARG B 1 550 ? -16.344 15.445 12.867 1 97.94 550 ARG B C 1
ATOM 8960 O O . ARG B 1 550 ? -15.984 14.477 12.195 1 97.94 550 ARG B O 1
ATOM 8967 N N . VAL B 1 551 ? -15.508 16.359 13.266 1 98.38 551 VAL B N 1
ATOM 8968 C CA . VAL B 1 551 ? -14.062 16.219 13.109 1 98.38 551 VAL B CA 1
ATOM 8969 C C . VAL B 1 551 ? -13.414 15.992 14.469 1 98.38 551 VAL B C 1
ATOM 8971 O O . VAL B 1 551 ? -13.586 16.797 15.391 1 98.38 551 VAL B O 1
ATOM 8974 N N . VAL B 1 552 ? -12.703 14.898 14.609 1 98.19 552 VAL B N 1
ATOM 8975 C CA . VAL B 1 552 ? -12.062 14.508 15.859 1 98.19 552 VAL B CA 1
ATOM 8976 C C . VAL B 1 552 ? -10.656 13.977 15.578 1 98.19 552 VAL B C 1
ATOM 8978 O O . VAL B 1 552 ? -10.375 13.523 14.477 1 98.19 552 VAL B O 1
ATOM 8981 N N . PRO B 1 553 ? -9.758 14.172 16.531 1 97.94 553 PRO B N 1
ATOM 8982 C CA . PRO B 1 553 ? -8.484 13.477 16.359 1 97.94 553 PRO B CA 1
ATOM 8983 C C . PRO B 1 553 ? -8.625 11.953 16.438 1 97.94 553 PRO B C 1
ATOM 8985 O O . PRO B 1 553 ? -9.547 11.453 17.094 1 97.94 553 PRO B O 1
ATOM 8988 N N . GLY B 1 554 ? -7.77 11.266 15.781 1 96.88 554 GLY B N 1
ATOM 8989 C CA . GLY B 1 554 ? -7.797 9.812 15.812 1 96.88 554 GLY B CA 1
ATOM 8990 C C . GLY B 1 554 ? -8.32 9.203 14.523 1 96.88 554 GLY B C 1
ATOM 8991 O O . GLY B 1 554 ? -8.023 9.695 13.43 1 96.88 554 GLY B O 1
ATOM 8992 N N . GLY B 1 555 ? -9.031 8.047 14.664 1 96.81 555 GLY B N 1
ATOM 8993 C CA . GLY B 1 555 ? -9.461 7.324 13.477 1 96.81 555 GLY B CA 1
ATOM 8994 C C . GLY B 1 555 ? -10.789 6.613 13.656 1 96.81 555 GLY B C 1
ATOM 8995 O O . GLY B 1 555 ? -11.578 6.98 14.531 1 96.81 555 GLY B O 1
ATOM 8996 N N . VAL B 1 556 ? -11.133 5.758 12.703 1 96.88 556 VAL B N 1
ATOM 8997 C CA . VAL B 1 556 ? -12.32 4.902 12.766 1 96.88 556 VAL B CA 1
ATOM 8998 C C . VAL B 1 556 ? -11.977 3.59 13.461 1 96.88 556 VAL B C 1
ATOM 9000 O O . VAL B 1 556 ? -11.086 2.859 13.016 1 96.88 556 VAL B O 1
ATOM 9003 N N . ASN B 1 557 ? -12.672 3.262 14.539 1 95 557 ASN B N 1
ATOM 9004 C CA . ASN B 1 557 ? -12.352 2.08 15.336 1 95 557 ASN B CA 1
ATOM 9005 C C . ASN B 1 557 ? -13.5 1.07 15.32 1 95 557 ASN B C 1
ATOM 9007 O O . ASN B 1 557 ? -14.656 1.434 15.539 1 95 557 ASN B O 1
ATOM 9011 N N . VAL B 1 558 ? -13.195 -0.106 14.992 1 92.44 558 VAL B N 1
ATOM 9012 C CA . VAL B 1 558 ? -14.078 -1.256 15.141 1 92.44 558 VAL B CA 1
ATOM 9013 C C . VAL B 1 558 ? -13.445 -2.275 16.078 1 92.44 558 VAL B C 1
ATOM 9015 O O . VAL B 1 558 ? -12.641 -3.107 15.664 1 92.44 558 VAL B O 1
ATOM 9018 N N . GLY B 1 559 ? -13.852 -2.201 17.344 1 89.69 559 GLY B N 1
ATOM 9019 C CA . GLY B 1 559 ? -13.133 -2.977 18.344 1 89.69 559 GLY B CA 1
ATOM 9020 C C . GLY B 1 559 ? -11.68 -2.564 18.484 1 89.69 559 GLY B C 1
ATOM 9021 O O . GLY B 1 559 ? -11.383 -1.396 18.734 1 89.69 559 GLY B O 1
ATOM 9022 N N . GLU B 1 560 ? -10.828 -3.504 18.25 1 91.5 560 GLU B N 1
ATOM 9023 C CA . GLU B 1 560 ? -9.406 -3.223 18.359 1 91.5 560 GLU B CA 1
ATOM 9024 C C . GLU B 1 560 ? -8.812 -2.791 17.031 1 91.5 560 GLU B C 1
ATOM 9026 O O . GLU B 1 560 ? -7.699 -2.26 16.969 1 91.5 560 GLU B O 1
ATOM 9031 N N . LYS B 1 561 ? -9.602 -2.902 15.977 1 93.88 561 LYS B N 1
ATOM 9032 C CA . LYS B 1 561 ? -9.102 -2.572 14.648 1 93.88 561 LYS B CA 1
ATOM 9033 C C . LYS B 1 561 ? -9.297 -1.09 14.336 1 93.88 561 LYS B C 1
ATOM 9035 O O . LYS B 1 561 ? -10.32 -0.506 14.695 1 93.88 561 LYS B O 1
ATOM 9040 N N . VAL B 1 562 ? -8.336 -0.509 13.75 1 96.5 562 VAL B N 1
ATOM 9041 C CA . VAL B 1 562 ? -8.406 0.882 13.312 1 96.5 562 VAL B CA 1
ATOM 9042 C C . VAL B 1 562 ? -8.43 0.947 11.789 1 96.5 562 VAL B C 1
ATOM 9044 O O . VAL B 1 562 ? -7.715 0.201 11.117 1 96.5 562 VAL B O 1
ATOM 9047 N N . PHE B 1 563 ? -9.336 1.769 11.211 1 96.69 563 PHE B N 1
ATOM 9048 C CA . PHE B 1 563 ? -9.477 1.942 9.773 1 96.69 563 PHE B CA 1
ATOM 9049 C C . PHE B 1 563 ? -9.359 3.412 9.391 1 96.69 563 PHE B C 1
ATOM 9051 O O . PHE B 1 563 ? -9.508 4.293 10.242 1 96.69 563 PHE B O 1
ATOM 9058 N N . ASP B 1 564 ? -9.086 3.664 8.117 1 97 564 ASP B N 1
ATOM 9059 C CA . ASP B 1 564 ? -8.945 5.035 7.641 1 97 564 ASP B CA 1
ATOM 9060 C C . ASP B 1 564 ? -10.156 5.457 6.812 1 97 564 ASP B C 1
ATOM 9062 O O . ASP B 1 564 ? -10.383 6.652 6.605 1 97 564 ASP B O 1
ATOM 9066 N N . ARG B 1 565 ? -10.906 4.488 6.344 1 97.62 565 ARG B N 1
ATOM 9067 C CA . ARG B 1 565 ? -12.07 4.746 5.508 1 97.62 565 ARG B CA 1
ATOM 9068 C C . ARG B 1 565 ? -13.258 3.893 5.945 1 97.62 565 ARG B C 1
ATOM 9070 O O . ARG B 1 565 ? -13.078 2.756 6.387 1 97.62 565 ARG B O 1
ATOM 9077 N N . ALA B 1 566 ? -14.398 4.398 5.801 1 97.31 566 ALA B N 1
ATOM 9078 C CA . ALA B 1 566 ? -15.641 3.656 6.004 1 97.31 566 ALA B CA 1
ATOM 9079 C C . ALA B 1 566 ? -16.703 4.09 5.004 1 97.31 566 ALA B C 1
ATOM 9081 O O . ALA B 1 566 ? -16.906 5.285 4.773 1 97.31 566 ALA B O 1
ATOM 9082 N N . CYS B 1 567 ? -17.312 3.184 4.41 1 97.25 567 CYS B N 1
ATOM 9083 C CA . CYS B 1 567 ? -18.391 3.412 3.465 1 97.25 567 CYS B CA 1
ATOM 9084 C C . CYS B 1 567 ? -19.672 2.697 3.912 1 97.25 567 CYS B C 1
ATOM 9086 O O . CYS B 1 567 ? -19.594 1.617 4.504 1 97.25 567 CYS B O 1
ATOM 9088 N N . LEU B 1 568 ? -20.75 3.293 3.65 1 95.31 568 LEU B N 1
ATOM 9089 C CA . LEU B 1 568 ? -22.031 2.664 3.945 1 95.31 568 LEU B CA 1
ATOM 9090 C C . LEU B 1 568 ? -22.594 1.989 2.703 1 95.31 568 LEU B C 1
ATOM 9092 O O . LEU B 1 568 ? -23.016 2.666 1.76 1 95.31 568 LEU B O 1
ATOM 9096 N N . GLY B 1 569 ? -22.547 0.723 2.648 1 94.44 569 GLY B N 1
ATOM 9097 C CA . GLY B 1 569 ? -22.984 -0.033 1.485 1 94.44 569 GLY B CA 1
ATOM 9098 C C . GLY B 1 569 ? -21.844 -0.496 0.612 1 94.44 569 GLY B C 1
ATOM 9099 O O . GLY B 1 569 ? -20.672 -0.201 0.899 1 94.44 569 GLY B O 1
ATOM 9100 N N . PRO B 1 570 ? -22.141 -1.257 -0.386 1 92.31 570 PRO B N 1
ATOM 9101 C CA . PRO B 1 570 ? -21.094 -1.822 -1.241 1 92.31 570 PRO B CA 1
ATOM 9102 C C . PRO B 1 570 ? -20.375 -0.761 -2.062 1 92.31 570 PRO B C 1
ATOM 9104 O O . PRO B 1 570 ? -20.953 0.26 -2.422 1 92.31 570 PRO B O 1
ATOM 9107 N N . ILE B 1 571 ? -19.156 -0.957 -2.248 1 93.94 571 ILE B N 1
ATOM 9108 C CA . ILE B 1 571 ? -18.328 -0.04 -3.01 1 93.94 571 ILE B CA 1
ATOM 9109 C C . ILE B 1 571 ? -18.344 -0.429 -4.484 1 93.94 571 ILE B C 1
ATOM 9111 O O . ILE B 1 571 ? -18 -1.56 -4.84 1 93.94 571 ILE B O 1
ATOM 9115 N N . GLU B 1 572 ? -18.594 0.54 -5.27 1 88.06 572 GLU B N 1
ATOM 9116 C CA . GLU B 1 572 ? -18.578 0.305 -6.711 1 88.06 572 GLU B CA 1
ATOM 9117 C C . GLU B 1 572 ? -17.156 0.157 -7.234 1 88.06 572 GLU B C 1
ATOM 9119 O O . GLU B 1 572 ? -16.266 0.928 -6.859 1 88.06 572 GLU B O 1
ATOM 9124 N N . ASP B 1 573 ? -16.844 -0.827 -7.949 1 83.31 573 ASP B N 1
ATOM 9125 C CA . ASP B 1 573 ? -15.578 -1.048 -8.633 1 83.31 573 ASP B CA 1
ATOM 9126 C C . ASP B 1 573 ? -14.445 -1.254 -7.625 1 83.31 573 ASP B C 1
ATOM 9128 O O . ASP B 1 573 ? -13.328 -0.771 -7.832 1 83.31 573 ASP B O 1
ATOM 9132 N N . ALA B 1 574 ? -14.781 -1.756 -6.508 1 87.88 574 ALA B N 1
ATOM 9133 C CA . ALA B 1 574 ? -13.758 -2.062 -5.508 1 87.88 574 ALA B CA 1
ATOM 9134 C C . ALA B 1 574 ? -12.688 -2.988 -6.078 1 87.88 574 ALA B C 1
ATOM 9136 O O . ALA B 1 574 ? -13 -3.906 -6.84 1 87.88 574 ALA B O 1
ATOM 9137 N N . ASP B 1 575 ? -11.453 -2.693 -5.805 1 86.44 575 ASP B N 1
ATOM 9138 C CA . ASP B 1 575 ? -10.352 -3.574 -6.188 1 86.44 575 ASP B CA 1
ATOM 9139 C C . ASP B 1 575 ? -10.414 -4.891 -5.418 1 86.44 575 ASP B C 1
ATOM 9141 O O . ASP B 1 575 ? -10.273 -4.906 -4.195 1 86.44 575 ASP B O 1
ATOM 9145 N N . PRO B 1 576 ? -10.57 -5.918 -6.047 1 82.25 576 PRO B N 1
ATOM 9146 C CA . PRO B 1 576 ? -10.68 -7.199 -5.348 1 82.25 576 PRO B CA 1
ATOM 9147 C C . PRO B 1 576 ? -9.383 -7.598 -4.645 1 82.25 576 PRO B C 1
ATOM 9149 O O . PRO B 1 576 ? -9.406 -8.383 -3.693 1 82.25 576 PRO B O 1
ATOM 9152 N N . ASP B 1 577 ? -8.289 -7.125 -5.117 1 86.56 577 ASP B N 1
ATOM 9153 C CA . ASP B 1 577 ? -7 -7.504 -4.539 1 86.56 577 ASP B CA 1
ATOM 9154 C C . ASP B 1 577 ? -6.684 -6.66 -3.305 1 86.56 577 ASP B C 1
ATOM 9156 O O . ASP B 1 577 ? -5.684 -6.898 -2.623 1 86.56 577 ASP B O 1
ATOM 9160 N N . ASP B 1 578 ? -7.508 -5.727 -3.01 1 91.19 578 ASP B N 1
ATOM 9161 C CA . ASP B 1 578 ? -7.422 -4.895 -1.814 1 91.19 578 ASP B CA 1
ATOM 9162 C C . ASP B 1 578 ? -8.812 -4.613 -1.241 1 91.19 578 ASP B C 1
ATOM 9164 O O . ASP B 1 578 ? -9.297 -3.484 -1.311 1 91.19 578 ASP B O 1
ATOM 9168 N N . PRO B 1 579 ? -9.344 -5.582 -0.673 1 92.62 579 PRO B N 1
ATOM 9169 C CA . PRO B 1 579 ? -10.766 -5.559 -0.34 1 92.62 579 PRO B CA 1
ATOM 9170 C C . PRO B 1 579 ? -11.078 -4.668 0.863 1 92.62 579 PRO B C 1
ATOM 9172 O O . PRO B 1 579 ? -10.188 -4.387 1.67 1 92.62 579 PRO B O 1
ATOM 9175 N N . TRP B 1 580 ? -12.367 -4.223 0.913 1 95.06 580 TRP B N 1
ATOM 9176 C CA . TRP B 1 580 ? -12.945 -3.566 2.082 1 95.06 580 TRP B CA 1
ATOM 9177 C C . TRP B 1 580 ? -13.562 -4.59 3.031 1 95.06 580 TRP B C 1
ATOM 9179 O O . TRP B 1 580 ? -14.148 -5.582 2.588 1 95.06 580 TRP B O 1
ATOM 9189 N N . GLU B 1 581 ? -13.352 -4.457 4.277 1 92.69 581 GLU B N 1
ATOM 9190 C CA . GLU B 1 581 ? -13.938 -5.363 5.266 1 92.69 581 GLU B CA 1
ATOM 9191 C C . GLU B 1 581 ? -15.367 -4.969 5.605 1 92.69 581 GLU B C 1
ATOM 9193 O O . GLU B 1 581 ? -15.625 -3.832 6.008 1 92.69 581 GLU B O 1
ATOM 9198 N N . ALA B 1 582 ? -16.234 -5.855 5.422 1 91.69 582 ALA B N 1
ATOM 9199 C CA . ALA B 1 582 ? -17.641 -5.598 5.691 1 91.69 582 ALA B CA 1
ATOM 9200 C C . ALA B 1 582 ? -17.984 -5.879 7.152 1 91.69 582 ALA B C 1
ATOM 9202 O O . ALA B 1 582 ? -17.625 -6.93 7.688 1 91.69 582 ALA B O 1
ATOM 9203 N N . ILE B 1 583 ? -18.625 -4.953 7.742 1 89.38 583 ILE B N 1
ATOM 9204 C CA . ILE B 1 583 ? -19.078 -5.086 9.117 1 89.38 583 ILE B CA 1
ATOM 9205 C C . ILE B 1 583 ? -20.578 -4.77 9.203 1 89.38 583 ILE B C 1
ATOM 9207 O O . ILE B 1 583 ? -21.016 -3.723 8.727 1 89.38 583 ILE B O 1
ATOM 9211 N N . ILE B 1 584 ? -21.312 -5.578 9.867 1 87.81 584 ILE B N 1
ATOM 9212 C CA . ILE B 1 584 ? -22.75 -5.422 9.938 1 87.81 584 ILE B CA 1
ATOM 9213 C C . ILE B 1 584 ? -23.156 -4.871 11.305 1 87.81 584 ILE B C 1
ATOM 9215 O O . ILE B 1 584 ? -22.75 -5.414 12.336 1 87.81 584 ILE B O 1
ATOM 9219 N N . TYR B 1 585 ? -23.828 -3.812 11.227 1 87.62 585 TYR B N 1
ATOM 9220 C CA . TYR B 1 585 ? -24.422 -3.221 12.422 1 87.62 585 TYR B CA 1
ATOM 9221 C C . TYR B 1 585 ? -25.938 -3.145 12.305 1 87.62 585 TYR B C 1
ATOM 9223 O O . TYR B 1 585 ? -26.469 -2.811 11.242 1 87.62 585 TYR B O 1
ATOM 9231 N N . GLU B 1 586 ? -26.578 -3.354 13.367 1 83.56 586 GLU B N 1
ATOM 9232 C CA . GLU B 1 586 ? -28.031 -3.361 13.375 1 83.56 586 GLU B CA 1
ATOM 9233 C C . GLU B 1 586 ? -28.594 -1.955 13.188 1 83.56 586 GLU B C 1
ATOM 9235 O O . GLU B 1 586 ? -29.656 -1.779 12.602 1 83.56 586 GLU B O 1
ATOM 9240 N N . HIS B 1 587 ? -27.891 -0.985 13.695 1 86.5 587 HIS B N 1
ATOM 9241 C CA . HIS B 1 587 ? -28.453 0.365 13.695 1 86.5 587 HIS B CA 1
ATOM 9242 C C . HIS B 1 587 ? -28.219 1.052 12.352 1 86.5 587 HIS B C 1
ATOM 9244 O O . HIS B 1 587 ? -28.734 2.145 12.109 1 86.5 587 HIS B O 1
ATOM 9250 N N . LEU B 1 588 ? -27.484 0.459 11.461 1 89.88 588 LEU B N 1
ATOM 9251 C CA . LEU B 1 588 ? -27.234 1.007 10.133 1 89.88 588 LEU B CA 1
ATOM 9252 C C . LEU B 1 588 ? -28.062 0.271 9.078 1 89.88 588 LEU B C 1
ATOM 9254 O O . LEU B 1 588 ? -28.266 -0.939 9.18 1 89.88 588 LEU B O 1
ATOM 9258 N N . PRO B 1 589 ? -28.531 0.962 8.094 1 89.25 589 PRO B N 1
ATOM 9259 C CA . PRO B 1 589 ? -29.375 0.346 7.07 1 89.25 589 PRO B CA 1
ATOM 9260 C C . PRO B 1 589 ? -28.609 -0.613 6.164 1 89.25 589 PRO B C 1
ATOM 9262 O O . PRO B 1 589 ? -29.203 -1.516 5.566 1 89.25 589 PRO B O 1
ATOM 9265 N N . GLU B 1 590 ? -27.344 -0.345 6.051 1 92.56 590 GLU B N 1
ATOM 9266 C CA . GLU B 1 590 ? -26.469 -1.157 5.219 1 92.56 590 GLU B CA 1
ATOM 9267 C C . GLU B 1 590 ? -25.172 -1.512 5.961 1 92.56 590 GLU B C 1
ATOM 9269 O O . GLU B 1 590 ? -24.812 -0.849 6.934 1 92.56 590 GLU B O 1
ATOM 9274 N N . PRO B 1 591 ? -24.531 -2.521 5.469 1 92.69 591 PRO B N 1
ATOM 9275 C CA . PRO B 1 591 ? -23.25 -2.852 6.094 1 92.69 591 PRO B CA 1
ATOM 9276 C C . PRO B 1 591 ? -22.203 -1.756 5.91 1 92.69 591 PRO B C 1
ATOM 9278 O O . PRO B 1 591 ? -22.219 -1.04 4.906 1 92.69 591 PRO B O 1
ATOM 9281 N N . LEU B 1 592 ? -21.391 -1.659 6.902 1 94.44 592 L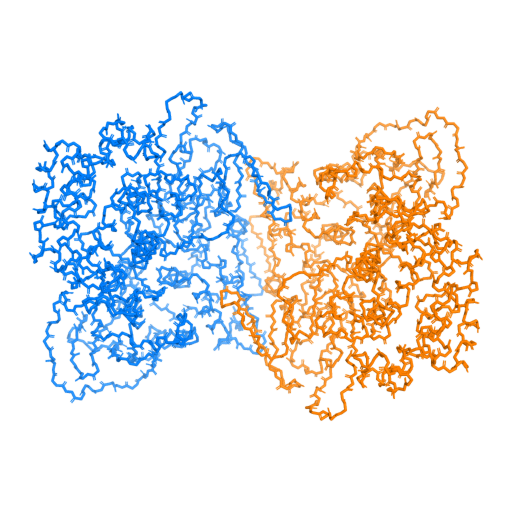EU B N 1
ATOM 9282 C CA . LEU B 1 592 ? -20.281 -0.725 6.84 1 94.44 592 LEU B CA 1
ATOM 9283 C C . LEU B 1 592 ? -19.047 -1.393 6.242 1 94.44 592 LEU B C 1
ATOM 9285 O O . LEU B 1 592 ? -18.641 -2.465 6.695 1 94.44 592 LEU B O 1
ATOM 9289 N N . PHE B 1 593 ? -18.516 -0.864 5.176 1 96.19 593 PHE B N 1
ATOM 9290 C CA . PHE B 1 593 ? -17.297 -1.352 4.551 1 96.19 593 PHE B CA 1
ATOM 9291 C C . PHE B 1 593 ? -16.094 -0.491 4.953 1 96.19 593 PHE B C 1
ATOM 9293 O O . PHE B 1 593 ? -16.062 0.702 4.645 1 96.19 593 PHE B O 1
ATOM 9300 N N . CYS B 1 594 ? -15.125 -1.08 5.648 1 96.31 594 CYS B N 1
ATOM 9301 C CA . CYS B 1 594 ? -14.016 -0.317 6.191 1 96.31 594 CYS B CA 1
ATOM 9302 C C . CYS B 1 594 ? -12.703 -0.718 5.527 1 96.31 594 CYS B C 1
ATOM 9304 O O . CYS B 1 594 ? -12.547 -1.857 5.082 1 96.31 594 CYS B O 1
ATOM 9306 N N . LYS B 1 595 ? -11.82 0.261 5.445 1 94.88 595 LYS B N 1
ATOM 9307 C CA . LYS B 1 595 ? -10.484 0.065 4.898 1 94.88 595 LYS B CA 1
ATOM 9308 C C . LYS B 1 595 ? -9.461 0.958 5.602 1 94.88 595 LYS B C 1
ATOM 9310 O O . LYS B 1 595 ? -9.719 2.143 5.828 1 94.88 595 LYS B O 1
#

Organism: NCBI:txid1442368

Solvent-accessible surface area (backbone atoms only — not comparable to full-atom values): 60100 Å² total; per-residue (Å²): 101,45,63,67,47,96,78,59,57,70,56,44,76,41,43,37,68,56,46,47,14,27,48,25,46,55,31,49,70,53,50,53,50,49,40,40,55,73,27,63,49,42,47,65,28,73,66,15,48,50,51,51,50,51,32,66,73,63,55,55,59,48,63,27,64,50,76,90,58,42,39,23,36,17,46,31,88,46,29,44,88,71,38,63,77,70,51,63,92,56,57,41,31,58,52,50,40,22,53,33,31,59,32,30,48,55,51,56,34,20,44,21,51,49,37,42,42,58,69,24,36,39,95,86,40,82,70,71,52,68,69,44,39,33,26,45,34,57,63,42,15,23,56,49,49,55,41,64,59,31,40,42,22,34,53,43,36,42,66,43,83,51,50,46,65,57,64,70,94,72,54,88,47,64,56,76,59,48,44,37,56,51,56,30,50,45,48,51,53,50,26,34,34,54,58,63,79,32,76,38,37,28,41,39,15,26,63,71,53,20,50,55,52,32,48,34,43,56,34,36,60,50,34,35,35,32,26,38,73,58,27,17,64,75,47,64,76,42,82,94,50,82,55,34,36,39,37,32,37,37,55,55,74,42,69,46,72,38,70,58,88,82,77,62,85,43,80,64,63,81,85,78,50,68,61,69,26,37,61,22,77,44,51,59,71,27,69,53,43,20,26,38,56,49,68,49,36,58,52,55,67,46,10,50,29,41,47,45,38,66,62,79,35,32,67,42,48,25,37,25,53,14,9,47,21,26,36,39,35,22,29,31,69,68,36,75,41,83,78,41,53,87,64,43,33,68,33,51,46,72,41,55,33,50,18,32,71,31,23,53,48,38,36,28,68,57,30,46,75,46,46,87,36,46,67,52,18,56,57,30,56,74,47,52,45,60,53,12,49,51,47,26,53,50,26,46,50,54,39,25,64,72,47,62,24,24,58,69,36,50,78,91,75,37,56,81,90,39,56,67,33,62,30,94,59,60,48,50,48,50,48,49,52,50,34,53,54,47,49,25,44,49,52,42,42,49,46,67,41,81,65,55,44,37,17,52,30,3,50,43,49,53,41,50,53,41,46,53,27,42,56,69,26,58,91,50,56,66,58,57,26,54,43,51,61,41,33,69,57,76,70,37,54,60,40,49,50,44,39,51,56,38,18,31,50,45,34,48,67,79,72,75,92,72,53,79,50,38,47,32,43,32,45,77,16,26,18,29,29,40,52,58,64,42,41,70,46,70,82,73,72,85,67,71,60,65,75,43,30,34,38,35,45,25,25,40,20,53,45,39,33,57,32,40,34,31,22,62,35,87,68,82,86,61,51,79,74,64,65,64,49,76,41,82,50,88,46,41,90,46,41,35,27,32,70,103,44,64,65,47,96,76,58,58,69,57,44,75,39,43,39,69,56,44,48,13,27,48,25,45,56,30,50,69,54,50,52,52,51,39,40,55,73,27,64,48,41,47,66,28,72,65,17,48,50,52,51,50,51,33,66,73,62,56,55,62,49,63,28,66,52,74,91,59,41,39,23,35,17,47,30,90,45,30,44,88,73,38,65,78,71,50,61,92,53,56,42,31,57,51,49,40,23,54,34,30,60,32,29,48,54,49,58,34,20,43,22,52,50,37,41,43,59,71,24,38,39,95,85,40,82,70,73,52,65,70,45,38,33,27,44,35,59,63,41,16,23,54,49,50,54,42,63,59,32,42,41,22,34,56,43,37,46,66,43,85,52,50,46,68,55,63,69,95,74,55,86,45,62,56,77,60,48,44,37,55,53,56,29,51,44,48,50,53,52,28,34,34,53,59,62,79,33,75,37,38,29,40,38,14,27,60,72,54,19,51,53,51,31,46,33,44,56,33,34,61,52,34,36,35,32,26,38,72,50,32,14,72,75,46,64,76,42,83,92,50,82,54,36,37,37,37,32,38,38,57,55,75,42,69,45,72,40,70,59,87,84,74,61,84,46,78,64,67,80,84,75,51,71,58,72,26,41,63,20,77,44,50,58,73,25,68,53,42,20,26,38,56,51,67,50,37,59,53,55,67,45,8,49,28,40,48,44,38,66,60,79,35,31,68,42,48,26,37,25,54,14,8,46,20,27,37,39,35,22,29,30,68,69,37,77,38,83,77,42,56,87,67,42,32,67,34,50,47,72,43,55,33,51,18,31,71,30,22,54,48,40,36,30,68,57,32,47,73,45,46,85,36,45,66,52,18,56,57,30,56,75,45,50,46,60,52,13,48,52,48,26,53,53,26,48,51,52,40,25,64,70,48,62,24,24,57,68,34,51,78,90,74,37,55,81,90,39,56,67,33,63,30,94,57,61,49,50,48,50,48,49,53,50,34,53,52,48,48,24,45,49,52,43,41,48,46,68,41,82,64,55,43,38,17,51,30,4,50,45,50,53,41,50,53,42,45,53,28,41,54,70,27,59,92,49,56,66,57,57,27,53,43,52,61,40,32,69,57,75,70,37,54,59,40,51,48,44,38,53,55,38,17,32,49,42,34,48,66,78,72,74,92,73,53,79,51,38,46,32,43,32,46,78,16,26,18,30,30,41,54,60,66,42,41,70,46,70,72,80,68,84,67,69,61,66,76,43,30,36,40,32,44,26,26,39,18,51,46,39,32,56,31,39,33,31,22,60,34,88,68,80,86,61,51,78,75,63,64,62,49,77,43,81,48,86,46,42,90,44,40,37,26,32,70

Secondary structure (DSSP, 8-state):
--SS-TTS-SEEEEEHHHHHHHHHTT--HHHHHHHHHHTTT----HHHHHHHHHHHHT--EEE-S-GGG-EEEES-TT-GGG-HHHHSS-SHHHHHHHHHHHHB-HHHHHHHHHHHHHHH--TTPPPPPHHHHHHHHHHHTTTTTTSSHHHHHHHHHHH--S-----TTT--SHHHHS-HHHHHHHHHHHHHHHHTS-S-EEEEESTTHHHHHHHHHHTT---EEEEETTS-EEEES-TTS--SEEEEE-SSSSEEEE-SPP---S-------TTT-PPPHHHHHSSB--B--GGGHHHHHHHHHHHIIIIITHHHHHHHHHHHHHHHHHHHHT-S-GGGGGG--GGGGG-GGGSHHHHHHHHHHH-GGGGGGHHHHHHGGGS-HHHHHHHHHHHHHHHHHHH--TTTS-TTTS-GGGTTPPPTTSS-HHHHHHHHHHHHHHHTTEEE-TT-PPBHHHHHHHHHHHHHHHHHHTTS-HHHHHHHHHHHHHT--HHHHHHHHHHHHHSS---S---TTEEEEEETTEEEEEGGGGS---S--SS-PPPPEEEEESEEEETTEEESEEEESPPTT--TTSPPEEE--TTSSSPEEE-/--SS-TTS-SEEEEEHHHHHHHHHTT--HHHHHHHHHHTTT----HHHHHHHHHHHHT--EEE-S-GGG-EEEES-TT-GGG-HHHHSS-SHHHHHHHHHHHHB-HHHHHHHHHHHHHHH--TTPPPPPHHHHHHHHHTTTTTTTTSSHHHHHHHHHHH--S-----TTT--SHHHHS-HHHHHHHHHHHHHHHHTS-S-EEEEESTTHHHHHHHHHHTT---EEEEETTS-EEEES-TTS--SEEEEE-SSSSEEEE-SPP---S-------STT-PPPHHHHHSSB--B--GGGHHHHHHHHHHHIIIIITHHHHHHHHHHHHHHHHHHHHT-S-GGGGGG--GGGGG-GGGSHHHHHHHHHHH-GGGGGGHHHHHHGGGS-HHHHHHHHHHHHHHHHHHH--TTTS-TTTS-GGGTTPPPTTSS-HHHHHHHHHHHHHHHTTEEE-TT-PPBHHHHHHHHHHHHHHHHHHTTS-HHHHHHHHHHHHHT--HHHHHHHHHHHHHSS---S---TTEEEEEETTEEEEEGGGGS---S--SS-PPPPEEEEESEEEETTEEESEEEESPPTT--TTSPPEEE--TTSSSPEEE-